Protein AF-0000000085743611 (afdb_homodimer)

InterPro domains:
  IPR013087 Zinc finger C2H2-type [PS00028] (324-346)
  IPR013087 Zinc finger C2H2-type [PS50157] (322-351)

Radius of gyration: 42.58 Å; Cα contacts (8 Å, |Δi|>4): 2122; chains: 2; bounding box: 128×150×98 Å

Foldseek 3Di:
DPPPPPPPPPPPDPPPPPPCVVVVVVVVCCVCCVVCVVVVPDDPVSVVVVLVVVCVVCLVVLVVVLVVQQVQQLDLVCLLPPDLVVVLVPHDCSLLVVLCVVLVVDPCCVDLQSSLVSSQSRQQVSCVSPVQGAGNLLQLVLLLVCLFPLDQVVSQVSVNNGNRDHSVVSVVSLLPFDLDFADDQPAAKAKEKDQPDQQADDPDDDDVPDRPRRRDMFMWIGHPDNPHCPQLDQCQQQLNQDDADDPVLLVCLLVVPPLPPVVLVVVVVVCVVCVPPVPFFWFAFDDTARGDPPPPVRGNAHEYEYALVVLVVVVQLQVFWWAFPVPRDIDGHPVRVVVCCVVVVVDPDPPRPGDGPRSRYRYAYFLVNVLLVLLLLLLLQCVQFELVVLQVLVPQPDPVSSVCQNRCVDVVVSVLSLLLLQLLLVVLLCVVVVVVCVVVVHDDDPVSSVVVLVLFQALLSLLSCCSRSQSSSLSVQLVLCQLALQLSSVSRSLSSNLLSCLLDPNPSVLVNSLVVSVCQSRRDPVVNVVCSNQQFTTGRRHTGGVHVVSVVLVVSLVSSARPGRHHSSSSSSSSSCVVSSVSSSCSSCVSVPHHDPVPPPPVPPCVVPVVVSSVSSNVLQVVLCSNVRRRDYDFRAGSVGHGWDRCSSVSSVLSSQLSSLVSCVPSVVVPPGDRDDRNGTHPVVVVQDPPLLNDDLVVLLVVLVVLLVLQPPPVVSVVLVCCCVPPQVPDDSVSSVVSSVVSVVNSVVVVVVVVVVVVVPPDPDPPPPVPPPDD/DCPPPPPPPPPPDPPPPPPCVVVVVVVVCVVCCVVCVVVVVDDPVSVVVVVVVVCVVCLVVLVVVLVVQQVQQLDLVCLLPPDLVVVLVPHDCSLLVVLCVVLPVPPCCVPLQSSLVSSQSRQQVSCVSPVQGAGNLLQLVLLLVCLFPLDQVVSQVSVNNGNRDHSVVSVVSLLPFDLDFFDDQPAAKAKEKDQPDQQADDPDDDDVPDRPRSRDMFMFIGHPDSPHCPQLDQCQQQLNQDDADDPVLLVCLLVVPPLPPVVLVVVVVVCVVCVPVVPFFWAFFDDTQRGRDDPPVRGNAHEYEYALVVLVVVVQLQVFWWAFPVPRDIDGHPVRVVVCCVVPVVDPDPPRPGDGPRSRYRYAYFLVNVLLVLLLLLLLQCVQFELVVLQVLVPQPDPVSSVCQNRCVDVVVSVLSLLLLQLLLVVLLCVVVVVVCVVVVHDDDPVSSVVVLVLFQALLSLLSCCSRSQSSSLSVLLVLCQLALQLSSVSSSLSSNLLSCLLDVNPSVLVNSLVVSSCCSRRDPVVNVVCSNQQFTGIRRHTGGVHVVSVVLVVSLVSSARPGRHHSSSSSSSSSCVVSSVSSSCSSCVSVPHHDPVPPDVVCPVVVVVVVSSVSSNVLQVVLCSNVRRNDYDFRAHSVGAGWDRCSSVSSVLSSQQSSLVSCVPSVVVPPGDRDDRNGTHPVVVVQDPPLLNDDLVVLVVVLVVLLVLQPPPVVSVVLVCCCVPPQVPDDSVSSVVSSVVSVVNNVVVVVVVVVVVVVPDDDDPPCPDDVDDD

Organism: Holothuria leucospilota (NCBI:txid206669)

Sequence (1550 aa):
MKGSITMSATTWTSYTRPDTFGGLCRNKRTYIAGKTIGIFDRCEHELGLVAQFLGERECENVNKDISDLKSAAYDLNYTANLDLESWVNDRNKVVVGLLKGLAHTRSNCNAPTDLYRVAKNVGQIYSLTNPYVVLPLFFSENVLIYSIVQSKLTANVYGLTSPGGSYWTVRNWLKGLSMDPLPTPTGDCLVAFDNDQVIGKSYNVRENNKVKTSIVTSVCVAEVDPDGKLQNESSLRPSCWERSLTSSEALCILDQKHVCNEHFCSVADLKLKNALQEKIELIKGKDFCIRGYTENPTREWLSVICDGLPYTLALKVIAKTFHCNSCNTAVFGEDEFKQHCKNNHHTAEKDVVYQKEFGWVHLRIGYGHMEMNMVRSFFSLNWEIVLKDLALSMGFRSEIAQKYALKGSDHHKSWELLNIFYHGTMSELLLPYIRRCMKSATEPTSQGYLNWSKSVTDPNYQYMQEQVLRYAQAIINFREGIRNNNWSLIKTGLFKFAPLFHARNHPKYQQIELREAINEMILPEPLHKFVRENQSLGKKGKMEDMDFQLENVNKRSKSWNPVGVPTEEDWMRNFRNLKKLDQLRCEVLERIGCNDPRLLPNTESRHDVKQNEITAWRKRLRETGYLMNPMTERVMMSTMGDELDAQLPDFTSAALSRRKAHFKTTYQPNAASEIPEPVFVTPQERLDYHDIANQTKSVISNRIKELLEKIQHSDTRNALEDEWNSFVKQQKKADYLTFFAKVKDELDSEQFLAKTDSLSEQEYPTNLALEPLITMKGSITMSATTWTSYTRPDTFGGLCRNKRTYIAGKTIGIFDRCEHELGLVAQFLGERECENVNKDISDLKSAAYDLNYTANLDLESWVNDRNKVVVGLLKGLAHTRSNCNAPTDLYRVAKNVGQIYSLTNPYVVLPLFFSENVLIYSIVQSKLTANVYGLTSPGGSYWTVRNWLKGLSMDPLPTPTGDCLVAFDNDQVIGKSYNVRENNKVKTSIVTSVCVAEVDPDGKLQNESSLRPSCWERSLTSSEALCILDQKHVCNEHFCSVADLKLKNALQEKIELIKGKDFCIRGYTENPTREWLSVICDGLPYTLALKVIAKTFHCNSCNTAVFGEDEFKQHCKNNHHTAEKDVVYQKEFGWVHLRIGYGHMEMNMVRSFFSLNWEIVLKDLALSMGFRSEIAQKYALKGSDHHKSWELLNIFYHGTMSELLLPYIRRCMKSATEPTSQGYLNWSKSVTDPNYQYMQEQVLRYAQAIINFREGIRNNNWSLIKTGLFKFAPLFHARNHPKYQQIELREAINEMILPEPLHKFVRENQSLGKKGKMEDMDFQLENVNKRSKSWNPVGVPTEEDWMRNFRNLKKLDQLRCEVLERIGCNDPRLLPNTESRHDVKQNEITAWRKRLRETGYLMNPMTERVMMSTMGDELDAQLPDFTSAALSRRKAHFKTTYQPNAASEIPEPVFVTPQERLDYHDIANQTKSVISNRIKELLEKIQHSDTRNALEDEWNSFVKQQKKADYLTFFAKVKDELDSEQFLAKTDSLSEQEYPTNLALEPLIT

Secondary structure (DSSP, 8-state):
-------------------THHHHHHHHHHHHHHHHHHHHTS-HHHHHHHHHHHHHHHHHHHHHHHHHHGGGGG-HHHHHT--HHHHHHTS-HHHHHHHHHHHTTSS-TTSHHHHHHHHHHHHHHHHHH-TT---HHHHHHHHHHHHHH--HHHHHHHHHHSTT--HHHHHHHHHHS--PPPPPPSSEEEEEEE---------S--TT---------EEEEEEEETT--GGG-GGGSHHHH--PPPHHHHHHHHHTTTS-HHHHHHHHHHHHHHTTS-----------B-------TT---EEEEE-HHHHHHHHHHHHHEEE-TTT--EEESHHHHHHHHHHHS-S--TT---EETTTTEEEEE-HHHHHHHHHHHHHHHHIIIIIHHHHHHTT--SHHHHHHHHHT-SHHHHHHHHHHHHHHHHHHHHHHHHHHHHHTT----HHHHHHHHTT---HHHHHHHHIIIIIIHHHHHHHHHHHTT-HHHHHHHHHHHHHHHHHTT-HHHHHHHHHHHHHHHH--HHHHHHHHHTS-BSSTTS-B-HHHHHHHHHHHHHTTSPSS---HHHHHHHHHTHHHHHHHHHHHHHHHT---TTTS--TT------HHHHHHHHHHHHHHTTTS-TTS----B-TTS-B--TTGGGHHHHHHHHHHHHHHHHH-TTS--PPPPPPPSSHHHHHHHS-GGGS-HHHHHHHHHHHHHH---HHHHHHHHHHHHHTGGGS-HHHHHHHHHHHHHHHHHHHHHHHHHHHHS----S---------/-------------------THHHHHHHHHHHHHHHHHHHHTS-HHHHHHHHHHHHHHHHHHHHHHHHHHGGGGG-HHHHHT--HHHHHHTS-HHHHHHHHHHHTTSS-TTSHHHHHHHHHHHHHHHHHH-TT---HHHHHHHHHHHHHH--HHHHHHHHHHSTT--HHHHHHHHHHS--PPPPPPSSEEEEEEE---------S--TT---------EEEEEEEETT--GGG-GGGSHHHH--PPPHHHHHHHHH-TTS-HHHHHHHHHHHHHHTT------------B-------TT---EEEEE-HHHHHHHHHHHHHEEE-TTT--EEESHHHHHHHHHHH--S--TT---EETTTTEEEEE-HHHHHHHHHHHHHHHHIIIIIHHHHHHTT--SHHHHHHHHHT-SHHHHHHHHHHHHHHHHHHHHHHHHHHHHHHT----HHHHHHHHTT---HHHHHHHHIIIIIIHHHHHHHHHHHTT-HHHHHHHHHHHHHHHHHTT-HHHHHHHHHHHHHHHH--HHHHHHHHHTS-BSSTTS-B-HHHHHHHHHHHHHTTSPSS---HHHHHHHHHTHHHHHHHHHHHHHHHT---TTTS--TT------HHHHHHHHHHHHHHTTTS-TTS----B-TTS-B--TTGGGHHHHHHHHHHHHHHHHH-TTS--PPPPPPPSSHHHHHHHS-GGGS-HHHHHHHHHHHHHH---HHHHHHHHHHHHHTGGGS-HHHHHHHHHHHHHHHHHHHHHHHHHHTTS----SS----S---

Solvent-accessible surface area (backbone atoms only — not comparable to full-atom values): 83638 Å² total; per-residue (Å²): 137,79,78,73,78,75,77,75,75,75,76,76,74,76,76,71,66,80,68,54,72,58,51,51,53,48,46,46,48,45,45,50,46,58,70,45,39,74,62,69,75,48,55,63,68,59,41,9,52,52,29,18,52,51,17,48,66,41,34,63,58,48,50,53,52,49,66,69,42,48,73,49,30,76,33,64,70,51,50,47,64,59,54,61,69,62,56,48,70,72,42,61,43,40,63,49,20,25,52,48,18,26,29,53,80,53,78,82,62,76,42,64,49,48,49,43,50,50,43,49,40,54,54,45,50,51,30,50,63,37,76,82,45,41,38,32,72,41,26,52,49,37,48,42,47,27,42,72,64,44,39,58,65,59,25,30,53,47,22,63,75,36,29,19,35,40,42,64,52,52,51,50,50,60,69,66,49,63,75,58,73,34,76,53,76,82,23,26,52,42,34,24,49,49,50,84,43,77,36,41,71,76,86,62,85,32,60,56,37,56,63,56,72,26,82,44,69,48,49,34,35,38,73,79,32,72,83,35,62,67,35,49,38,61,77,70,12,41,64,69,54,66,68,84,75,49,72,68,52,50,47,47,68,66,62,58,65,79,51,60,65,62,53,59,54,42,51,56,46,43,55,61,51,44,73,66,70,65,76,69,56,73,35,76,52,74,83,72,49,42,27,44,85,51,82,55,88,64,57,41,36,46,43,38,31,25,47,70,67,61,44,59,51,46,51,50,47,39,73,31,24,33,32,39,83,86,75,71,44,79,30,73,34,67,66,53,37,54,48,45,46,53,69,74,43,69,68,90,68,81,75,76,63,93,36,49,62,45,31,28,55,42,78,41,76,17,56,53,59,50,51,53,49,52,51,29,52,51,36,62,66,36,27,82,41,47,46,50,59,48,39,39,53,32,32,34,70,49,71,66,42,39,50,41,57,47,61,36,75,46,59,70,48,39,51,49,51,47,48,34,49,46,56,20,49,51,54,51,66,47,42,64,58,45,53,50,22,59,74,68,74,43,84,78,44,72,67,56,46,60,60,53,57,70,69,48,52,13,40,45,41,56,42,48,50,45,47,43,70,39,40,53,42,14,53,53,37,26,50,52,10,36,16,52,47,32,47,67,38,31,52,38,13,49,62,59,34,49,32,59,37,40,21,43,96,38,66,69,57,40,52,47,54,52,50,52,52,49,48,66,70,59,48,53,65,73,56,43,50,53,52,47,71,58,58,29,49,47,16,48,71,64,20,36,19,57,49,52,49,41,50,53,51,49,54,60,40,50,37,68,44,60,76,76,52,31,47,71,64,53,52,52,28,35,53,49,38,36,70,60,52,50,48,32,46,51,42,53,31,49,48,60,70,42,81,59,74,87,71,48,72,74,64,77,59,68,70,60,71,58,55,67,40,21,52,51,48,39,51,52,45,58,73,60,46,61,61,69,56,41,74,44,77,61,80,46,52,21,64,87,67,46,70,40,25,87,61,45,70,46,41,68,63,52,8,43,51,28,38,47,24,49,48,34,44,71,76,33,69,89,45,88,49,81,63,62,79,64,66,43,61,32,54,64,52,48,52,47,62,68,28,67,87,65,40,52,66,65,54,44,48,49,50,41,51,52,51,45,69,63,37,77,57,59,68,62,31,48,51,49,48,47,44,36,71,75,53,42,71,78,48,57,62,70,48,45,49,54,48,42,52,49,51,50,50,50,42,51,49,48,49,49,47,50,52,50,54,58,51,63,71,52,65,82,73,80,68,79,61,68,84,64,92,59,132,137,80,77,72,78,73,77,75,75,76,76,76,74,76,76,73,67,81,68,54,73,58,51,52,54,49,46,46,49,46,45,52,46,56,69,45,40,73,61,69,74,48,56,62,67,57,40,8,50,51,29,17,51,52,17,47,66,41,32,62,58,48,52,55,52,48,67,67,42,48,71,48,31,76,33,64,69,52,50,48,63,59,53,61,68,62,55,48,69,71,43,60,42,40,63,46,20,24,52,49,18,26,31,51,80,54,82,77,60,77,41,64,50,49,48,43,50,51,43,50,40,53,52,46,51,50,30,49,65,37,74,83,46,41,38,34,71,41,25,53,49,35,48,42,46,28,42,73,66,43,39,60,65,58,24,31,51,46,21,63,74,36,30,20,35,40,41,63,51,52,51,51,51,60,70,64,49,62,74,60,76,33,72,47,77,83,24,28,52,42,33,23,49,50,49,84,42,76,37,43,73,77,87,62,85,32,59,57,38,58,64,56,73,28,82,44,70,49,57,32,31,36,74,78,32,72,84,35,61,67,35,50,37,61,76,69,14,42,63,68,56,66,68,83,76,48,76,68,54,50,46,47,69,65,62,58,66,80,52,59,66,60,56,61,49,41,50,56,45,39,55,61,48,43,72,66,68,71,81,77,64,76,32,80,42,73,82,76,51,55,27,41,82,46,86,55,89,65,55,43,38,45,42,37,30,22,46,72,67,60,44,59,51,47,51,50,49,40,73,31,22,32,31,38,86,84,75,72,44,77,32,71,34,68,66,52,37,52,48,45,45,54,70,73,44,70,68,89,68,83,74,76,63,91,35,46,62,46,30,28,55,41,78,42,75,18,56,53,57,50,50,52,49,51,51,29,52,51,36,61,65,35,28,82,41,47,46,50,59,50,38,40,53,32,31,33,70,50,71,65,43,38,50,43,58,47,60,34,75,46,61,71,47,42,50,50,52,48,48,34,49,45,56,19,50,50,55,51,67,47,42,63,59,44,53,51,20,59,74,69,74,44,83,79,45,72,67,57,47,60,60,53,56,69,69,47,53,14,40,44,40,55,42,48,48,46,46,44,70,39,39,51,40,13,53,52,36,26,51,54,10,36,17,53,49,32,48,70,37,31,51,38,12,50,61,59,33,48,32,59,37,42,21,42,100,37,66,70,57,40,53,48,53,50,50,52,53,48,47,66,70,58,47,54,67,72,56,44,52,54,52,47,71,58,58,28,49,46,16,40,73,65,20,36,20,56,49,51,50,42,50,53,50,50,54,60,38,52,36,69,41,59,75,78,53,32,48,72,64,54,52,52,28,36,55,54,39,36,69,59,53,51,47,32,44,51,44,53,31,51,46,59,70,41,81,58,74,88,72,49,70,74,64,76,58,71,72,61,72,58,55,68,41,19,50,50,48,38,51,51,45,57,73,60,45,60,61,69,54,40,75,44,78,60,80,48,52,20,63,87,67,45,68,40,25,86,62,44,70,48,41,66,63,52,9,44,51,27,39,47,25,49,50,34,43,70,75,34,70,90,44,87,48,81,64,62,80,66,68,43,61,33,54,63,52,47,52,46,60,68,29,67,85,65,40,50,64,66,54,45,49,50,49,42,52,54,51,46,67,65,38,77,56,60,68,62,31,49,51,49,49,47,44,37,72,74,52,40,72,77,48,57,62,69,47,46,49,55,46,42,52,50,51,49,50,52,44,50,49,50,50,51,51,49,52,56,56,60,60,64,70,66,75,75,77,76,73,84,68,90,82,89,57,89,133

Structure (mmCIF, N/CA/C/O backbone):
data_AF-0000000085743611-model_v1
#
loop_
_entity.id
_entity.type
_entity.pdbx_description
1 polymer 'C2H2-type domain-containing protein'
#
loop_
_atom_site.group_PDB
_atom_site.id
_atom_site.type_symbol
_atom_site.label_atom_id
_atom_site.label_alt_id
_atom_site.label_comp_id
_atom_site.label_asym_id
_atom_site.label_entity_id
_atom_site.label_seq_id
_atom_site.pdbx_PDB_ins_code
_atom_site.Cartn_x
_atom_site.Cartn_y
_atom_site.Cartn_z
_atom_site.occupancy
_atom_site.B_iso_or_equiv
_atom_site.auth_seq_id
_atom_site.auth_comp_id
_atom_site.auth_asym_id
_atom_site.auth_atom_id
_atom_site.pdbx_PDB_model_num
ATOM 1 N N . MET A 1 1 ? 68.25 -21.281 -42.906 1 19.33 1 MET A N 1
ATOM 2 C CA . MET A 1 1 ? 67.625 -22.172 -43.875 1 19.33 1 MET A CA 1
ATOM 3 C C . MET A 1 1 ? 66.688 -23.141 -43.188 1 19.33 1 MET A C 1
ATOM 5 O O . MET A 1 1 ? 67.125 -24.062 -42.5 1 19.33 1 MET A O 1
ATOM 9 N N . LYS A 1 2 ? 65.625 -22.641 -42.719 1 20.44 2 LYS A N 1
ATOM 10 C CA . LYS A 1 2 ? 64.562 -22.688 -41.719 1 20.44 2 LYS A CA 1
ATOM 11 C C . LYS A 1 2 ? 63.5 -23.719 -42.094 1 20.44 2 LYS A C 1
ATOM 13 O O . LYS A 1 2 ? 62.719 -23.516 -43.031 1 20.44 2 LYS A O 1
ATOM 18 N N . GLY A 1 3 ? 64.062 -24.922 -42.344 1 19.31 3 GLY A N 1
ATOM 19 C CA . GLY A 1 3 ? 63.438 -26.047 -43 1 19.31 3 GLY A CA 1
ATOM 20 C C . GLY A 1 3 ? 62.156 -26.484 -42.344 1 19.31 3 GLY A C 1
ATOM 21 O O . GLY A 1 3 ? 62.156 -26.844 -41.156 1 19.31 3 GLY A O 1
ATOM 22 N N . SER A 1 4 ? 61.062 -25.953 -42.688 1 20.86 4 SER A N 1
ATOM 23 C CA . SER A 1 4 ? 59.719 -25.797 -42.125 1 20.86 4 SER A CA 1
ATOM 24 C C . SER A 1 4 ? 58.906 -27.062 -42.312 1 20.86 4 SER A C 1
ATOM 26 O O . SER A 1 4 ? 58.562 -27.453 -43.438 1 20.86 4 SER A O 1
ATOM 28 N N . ILE A 1 5 ? 59.375 -28.141 -41.844 1 22.44 5 ILE A N 1
ATOM 29 C CA . ILE A 1 5 ? 58.812 -29.438 -42.25 1 22.44 5 ILE A CA 1
ATOM 30 C C . ILE A 1 5 ? 57.344 -29.5 -41.844 1 22.44 5 ILE A C 1
ATOM 32 O O . ILE A 1 5 ? 57 -29.328 -40.656 1 22.44 5 ILE A O 1
ATOM 36 N N . THR A 1 6 ? 56.312 -29.25 -42.688 1 21.5 6 THR A N 1
ATOM 37 C CA . THR A 1 6 ? 54.875 -29.047 -42.656 1 21.5 6 THR A CA 1
ATOM 38 C C . THR A 1 6 ? 54.156 -30.375 -42.469 1 21.5 6 THR A C 1
ATOM 40 O O . THR A 1 6 ? 54.219 -31.266 -43.312 1 21.5 6 THR A O 1
ATOM 43 N N . MET A 1 7 ? 54.344 -31.047 -41.406 1 21.5 7 MET A N 1
ATOM 44 C CA . MET A 1 7 ? 53.938 -32.438 -41.281 1 21.5 7 MET A CA 1
ATOM 45 C C . MET A 1 7 ? 52.438 -32.594 -41.531 1 21.5 7 MET A C 1
ATOM 47 O O . MET A 1 7 ? 51.625 -31.859 -40.969 1 21.5 7 MET A O 1
ATOM 51 N N . SER A 1 8 ? 51.969 -32.969 -42.688 1 19.31 8 SER A N 1
ATOM 52 C CA . SER A 1 8 ? 50.656 -33.094 -43.312 1 19.31 8 SER A CA 1
ATOM 53 C C . SER A 1 8 ? 49.812 -34.156 -42.625 1 19.31 8 SER A C 1
ATOM 55 O O . SER A 1 8 ? 50.188 -35.344 -42.594 1 19.31 8 SER A O 1
ATOM 57 N N . ALA A 1 9 ? 49.531 -33.969 -41.438 1 21.94 9 ALA A N 1
ATOM 58 C CA . ALA A 1 9 ? 48.938 -35 -40.594 1 21.94 9 ALA A CA 1
ATOM 59 C C . ALA A 1 9 ? 47.719 -35.656 -41.281 1 21.94 9 ALA A C 1
ATOM 61 O O . ALA A 1 9 ? 46.875 -34.938 -41.812 1 21.94 9 ALA A O 1
ATOM 62 N N . THR A 1 10 ? 47.906 -36.719 -41.906 1 20.7 10 THR A N 1
ATOM 63 C CA . THR A 1 10 ? 47.062 -37.594 -42.719 1 20.7 10 THR A CA 1
ATOM 64 C C . THR A 1 10 ? 45.75 -37.906 -41.969 1 20.7 10 THR A C 1
ATOM 66 O O . THR A 1 10 ? 45.781 -38.281 -40.812 1 20.7 10 THR A O 1
ATOM 69 N N . THR A 1 11 ? 44.688 -37.312 -42.438 1 20.42 11 THR A N 1
ATOM 70 C CA . THR A 1 11 ? 43.281 -37.219 -42.062 1 20.42 11 THR A CA 1
ATOM 71 C C . THR A 1 11 ? 42.656 -38.594 -42 1 20.42 11 THR A C 1
ATOM 73 O O . THR A 1 11 ? 42.562 -39.312 -43 1 20.42 11 THR A O 1
ATOM 76 N N . TRP A 1 12 ? 43.188 -39.438 -41.125 1 19.89 12 TRP A N 1
ATOM 77 C CA . TRP A 1 12 ? 42.656 -40.812 -41.094 1 19.89 12 TRP A CA 1
ATOM 78 C C . TRP A 1 12 ? 41.125 -40.781 -41.188 1 19.89 12 TRP A C 1
ATOM 80 O O . TRP A 1 12 ? 40.469 -39.969 -40.531 1 19.89 12 TRP A O 1
ATOM 90 N N . THR A 1 13 ? 40.594 -41.188 -42.281 1 21.44 13 THR A N 1
ATOM 91 C CA . THR A 1 13 ? 39.25 -41.438 -42.812 1 21.44 13 THR A CA 1
ATOM 92 C C . THR A 1 13 ? 38.406 -42.25 -41.812 1 21.44 13 THR A C 1
ATOM 94 O O . THR A 1 13 ? 38.875 -43.25 -41.281 1 21.44 13 THR A O 1
ATOM 97 N N . SER A 1 14 ? 37.531 -41.594 -41.219 1 20.34 14 SER A N 1
ATOM 98 C CA . SER A 1 14 ? 36.656 -41.906 -40.094 1 20.34 14 SER A CA 1
ATOM 99 C C . SER A 1 14 ? 35.969 -43.281 -40.312 1 20.34 14 SER A C 1
ATOM 101 O O . SER A 1 14 ? 35.375 -43.5 -41.375 1 20.34 14 SER A O 1
ATOM 103 N N . TYR A 1 15 ? 36.656 -44.312 -40.031 1 22.95 15 TYR A N 1
ATOM 104 C CA . TYR A 1 15 ? 36.031 -45.656 -40.031 1 22.95 15 TYR A CA 1
ATOM 105 C C . TYR A 1 15 ? 34.594 -45.562 -39.5 1 22.95 15 TYR A C 1
ATOM 107 O O . TYR A 1 15 ? 34.375 -45.094 -38.375 1 22.95 15 TYR A O 1
ATOM 115 N N . THR A 1 16 ? 33.656 -45.438 -40.344 1 22.58 16 THR A N 1
ATOM 116 C CA . THR A 1 16 ? 32.219 -45.406 -40.188 1 22.58 16 THR A CA 1
ATOM 117 C C . THR A 1 16 ? 31.75 -46.625 -39.375 1 22.58 16 THR A C 1
ATOM 119 O O . THR A 1 16 ? 31.969 -47.75 -39.75 1 22.58 16 THR A O 1
ATOM 122 N N . ARG A 1 17 ? 31.969 -46.562 -38.156 1 24.69 17 ARG A N 1
ATOM 123 C CA . ARG A 1 17 ? 31.547 -47.688 -37.312 1 24.69 17 ARG A CA 1
ATOM 124 C C . ARG A 1 17 ? 30.203 -48.219 -37.75 1 24.69 17 ARG A C 1
ATOM 126 O O . ARG A 1 17 ? 29.297 -47.469 -38.125 1 24.69 17 ARG A O 1
ATOM 133 N N . PRO A 1 18 ? 30.188 -49.438 -38.281 1 26.33 18 PRO A N 1
ATOM 134 C CA . PRO A 1 18 ? 28.922 -50 -38.781 1 26.33 18 PRO A CA 1
ATOM 135 C C . PRO A 1 18 ? 27.75 -49.781 -37.844 1 26.33 18 PRO A C 1
ATOM 137 O O . PRO A 1 18 ? 27.828 -50.156 -36.656 1 26.33 18 PRO A O 1
ATOM 140 N N . ASP A 1 19 ? 27.172 -48.75 -37.844 1 24.41 19 ASP A N 1
ATOM 141 C CA . ASP A 1 19 ? 26.031 -48.156 -37.125 1 24.41 19 ASP A CA 1
ATOM 142 C C . ASP A 1 19 ? 24.859 -49.125 -37.125 1 24.41 19 ASP A C 1
ATOM 144 O O . ASP A 1 19 ? 23.703 -48.719 -37.031 1 24.41 19 ASP A O 1
ATOM 148 N N . THR A 1 20 ? 25.141 -50.438 -37.406 1 23.62 20 THR A N 1
ATOM 149 C CA . THR A 1 20 ? 24.203 -51.562 -37.594 1 23.62 20 THR A CA 1
ATOM 150 C C . THR A 1 20 ? 23.453 -51.844 -36.312 1 23.62 20 THR A C 1
ATOM 152 O O . THR A 1 20 ? 22.719 -52.812 -36.188 1 23.62 20 THR A O 1
ATOM 155 N N . PHE A 1 21 ? 23.938 -51.344 -35.25 1 24.64 21 PHE A N 1
ATOM 156 C CA . PHE A 1 21 ? 23.094 -51.594 -34.094 1 24.64 21 PHE A CA 1
ATOM 157 C C . PHE A 1 21 ? 21.734 -50.938 -34.281 1 24.64 21 PHE A C 1
ATOM 159 O O . PHE A 1 21 ? 20.859 -51.094 -33.406 1 24.64 21 PHE A O 1
ATOM 166 N N . GLY A 1 22 ? 21.562 -50.094 -35.188 1 27.48 22 GLY A N 1
ATOM 167 C CA . GLY A 1 22 ? 20.297 -49.562 -35.656 1 27.48 22 GLY A CA 1
ATOM 168 C C . GLY A 1 22 ? 19.438 -50.562 -36.406 1 27.48 22 GLY A C 1
ATOM 169 O O . GLY A 1 22 ? 18.297 -50.281 -36.75 1 27.48 22 GLY A O 1
ATOM 170 N N . GLY A 1 23 ? 20 -51.562 -37.031 1 28.14 23 GLY A N 1
ATOM 171 C CA . GLY A 1 23 ? 19.359 -52.656 -37.781 1 28.14 23 GLY A CA 1
ATOM 172 C C . GLY A 1 23 ? 18.672 -53.656 -36.906 1 28.14 23 GLY A C 1
ATOM 173 O O . GLY A 1 23 ? 17.672 -54.281 -37.344 1 28.14 23 GLY A O 1
ATOM 174 N N . LEU A 1 24 ? 19.359 -54 -35.844 1 29.31 24 LEU A N 1
ATOM 175 C CA . LEU A 1 24 ? 18.734 -54.906 -34.906 1 29.31 24 LEU A CA 1
ATOM 176 C C . LEU A 1 24 ? 17.578 -54.25 -34.188 1 29.31 24 LEU A C 1
ATOM 178 O O . LEU A 1 24 ? 16.609 -54.906 -33.781 1 29.31 24 LEU A O 1
ATOM 182 N N . CYS A 1 25 ? 17.734 -53 -33.875 1 31.33 25 CYS A N 1
ATOM 183 C CA . CYS A 1 25 ? 16.625 -52.281 -33.281 1 31.33 25 CYS A CA 1
ATOM 184 C C . CYS A 1 25 ? 15.469 -52.125 -34.25 1 31.33 25 CYS A C 1
ATOM 186 O O . CYS A 1 25 ? 14.305 -52.094 -33.844 1 31.33 25 CYS A O 1
ATOM 188 N N . ARG A 1 26 ? 15.719 -51.969 -35.562 1 38.28 26 ARG A N 1
ATOM 189 C CA . ARG A 1 26 ? 14.68 -52.062 -36.594 1 38.28 26 ARG A CA 1
ATOM 190 C C . ARG A 1 26 ? 14.133 -53.469 -36.719 1 38.28 26 ARG A C 1
ATOM 192 O O . ARG A 1 26 ? 12.93 -53.656 -36.875 1 38.28 26 ARG A O 1
ATOM 199 N N . ASN A 1 27 ? 15.031 -54.438 -36.688 1 37.62 27 ASN A N 1
ATOM 200 C CA . ASN A 1 27 ? 14.594 -55.844 -36.75 1 37.62 27 ASN A CA 1
ATOM 201 C C . ASN A 1 27 ? 13.797 -56.25 -35.531 1 37.62 27 ASN A C 1
ATOM 203 O O . ASN A 1 27 ? 12.82 -57 -35.625 1 37.62 27 ASN A O 1
ATOM 207 N N . LYS A 1 28 ? 14.328 -55.781 -34.375 1 39 28 LYS A N 1
ATOM 208 C CA . LYS A 1 28 ? 13.547 -56.094 -33.188 1 39 28 LYS A CA 1
ATOM 209 C C . LYS A 1 28 ? 12.234 -55.312 -33.156 1 39 28 LYS A C 1
ATOM 211 O O . LYS A 1 28 ? 11.195 -55.875 -32.75 1 39 28 LYS A O 1
ATOM 216 N N . ARG A 1 29 ? 12.32 -54.062 -33.562 1 45.53 29 ARG A N 1
ATOM 217 C CA . ARG A 1 29 ? 11.078 -53.312 -33.719 1 45.53 29 ARG A CA 1
ATOM 218 C C . ARG A 1 29 ? 10.141 -54 -34.688 1 45.53 29 ARG A C 1
ATOM 220 O O . ARG A 1 29 ? 8.938 -54.094 -34.438 1 45.53 29 ARG A O 1
ATOM 227 N N . THR A 1 30 ? 10.742 -54.406 -35.844 1 44.03 30 THR A N 1
ATOM 228 C CA . THR A 1 30 ? 9.945 -55.094 -36.844 1 44.03 30 THR A CA 1
ATOM 229 C C . THR A 1 30 ? 9.461 -56.438 -36.312 1 44.03 30 THR A C 1
ATOM 231 O O . THR A 1 30 ? 8.328 -56.844 -36.594 1 44.03 30 THR A O 1
ATOM 234 N N . TYR A 1 31 ? 10.344 -57.094 -35.688 1 42.78 31 TYR A N 1
ATOM 235 C CA . TYR A 1 31 ? 9.977 -58.406 -35.156 1 42.78 31 TYR A CA 1
ATOM 236 C C . TYR A 1 31 ? 8.914 -58.281 -34.062 1 42.78 31 TYR A C 1
ATOM 238 O O . TYR A 1 31 ? 7.918 -59 -34.094 1 42.78 31 TYR A O 1
ATOM 246 N N . ILE A 1 32 ? 9.156 -57.406 -33.062 1 48.06 32 ILE A N 1
ATOM 247 C CA . ILE A 1 32 ? 8.156 -57.25 -32.031 1 48.06 32 ILE A CA 1
ATOM 248 C C . ILE A 1 32 ? 6.887 -56.625 -32.625 1 48.06 32 ILE A C 1
ATOM 250 O O . ILE A 1 32 ? 5.777 -57.031 -32.281 1 48.06 32 ILE A O 1
ATOM 254 N N . ALA A 1 33 ? 7.156 -55.688 -33.594 1 47.72 33 ALA A N 1
ATOM 255 C CA . ALA A 1 33 ? 5.992 -55.156 -34.312 1 47.72 33 ALA A CA 1
ATOM 256 C C . ALA A 1 33 ? 5.266 -56.25 -35.062 1 47.72 33 ALA A C 1
ATOM 258 O O . ALA A 1 33 ? 4.031 -56.281 -35.125 1 47.72 33 ALA A O 1
ATOM 259 N N . GLY A 1 34 ? 6.02 -57.094 -35.75 1 44.09 34 GLY A N 1
ATOM 260 C CA . GLY A 1 34 ? 5.438 -58.188 -36.469 1 44.09 34 GLY A CA 1
ATOM 261 C C . GLY A 1 34 ? 4.699 -59.188 -35.562 1 44.09 34 GLY A C 1
ATOM 262 O O . GLY A 1 34 ? 3.609 -59.656 -35.938 1 44.09 34 GLY A O 1
ATOM 263 N N . LYS A 1 35 ? 5.32 -59.531 -34.562 1 44.34 35 LYS A N 1
ATOM 264 C CA . LYS A 1 35 ? 4.691 -60.531 -33.656 1 44.34 35 LYS A CA 1
ATOM 265 C C . LYS A 1 35 ? 3.529 -59.906 -32.906 1 44.34 35 LYS A C 1
ATOM 267 O O . LYS A 1 35 ? 2.664 -60.594 -32.375 1 44.34 35 LYS A O 1
ATOM 272 N N . THR A 1 36 ? 3.635 -58.625 -32.594 1 47.16 36 THR A N 1
ATOM 273 C CA . THR A 1 36 ? 2.578 -57.906 -31.875 1 47.16 36 THR A CA 1
ATOM 274 C C . THR A 1 36 ? 1.521 -57.375 -32.844 1 47.16 36 THR A C 1
ATOM 276 O O . THR A 1 36 ? 0.529 -56.781 -32.406 1 47.16 36 THR A O 1
ATOM 279 N N . ILE A 1 37 ? 1.697 -57.531 -34.094 1 44.69 37 ILE A N 1
ATOM 280 C CA . ILE A 1 37 ? 0.792 -57.062 -35.125 1 44.69 37 ILE A CA 1
ATOM 281 C C . ILE A 1 37 ? -0.611 -57.594 -34.875 1 44.69 37 ILE A C 1
ATOM 283 O O . ILE A 1 37 ? -1.601 -56.875 -35.031 1 44.69 37 ILE A O 1
ATOM 287 N N . GLY A 1 38 ? -0.625 -58.812 -34.562 1 52.62 38 GLY A N 1
ATOM 288 C CA . GLY A 1 38 ? -1.975 -59.312 -34.344 1 52.62 38 GLY A CA 1
ATOM 289 C C . GLY A 1 38 ? -2.727 -58.594 -33.25 1 52.62 38 GLY A C 1
ATOM 290 O O . GLY A 1 38 ? -3.959 -58.531 -33.25 1 52.62 38 GLY A O 1
ATOM 291 N N . ILE A 1 39 ? -2.066 -58.031 -32.344 1 57 39 ILE A N 1
ATOM 292 C CA . ILE A 1 39 ? -2.727 -57.375 -31.219 1 57 39 ILE A CA 1
ATOM 293 C C . ILE A 1 39 ? -3.195 -56 -31.656 1 57 39 ILE A C 1
ATOM 295 O O . ILE A 1 39 ? -4.234 -55.5 -31.203 1 57 39 ILE A O 1
ATOM 299 N N . PHE A 1 40 ? -2.512 -55.438 -32.656 1 60.09 40 PHE A N 1
ATOM 300 C CA . PHE A 1 40 ? -2.762 -54.062 -32.969 1 60.09 40 PHE A CA 1
ATOM 301 C C . PHE A 1 40 ? -3.885 -53.906 -34 1 60.09 40 PHE A C 1
ATOM 303 O O . PHE A 1 40 ? -4.305 -52.812 -34.312 1 60.09 40 PHE A O 1
ATOM 310 N N . ASP A 1 41 ? -4.363 -55.062 -34.5 1 61.38 41 ASP A N 1
ATOM 311 C CA . ASP A 1 41 ? -5.508 -55.062 -35.406 1 61.38 41 ASP A CA 1
ATOM 312 C C . ASP A 1 41 ? -6.824 -55.062 -34.625 1 61.38 41 ASP A C 1
ATOM 314 O O . ASP A 1 41 ? -7.902 -55.031 -35.25 1 61.38 41 ASP A O 1
ATOM 318 N N . ARG A 1 42 ? -6.703 -54.875 -33.406 1 67.06 42 ARG A N 1
ATOM 319 C CA . ARG A 1 42 ? -7.875 -54.938 -32.531 1 67.06 42 ARG A CA 1
ATOM 320 C C . ARG A 1 42 ? -8.539 -53.594 -32.406 1 67.06 42 ARG A C 1
ATOM 322 O O . ARG A 1 42 ? -7.98 -52.562 -32.812 1 67.06 42 ARG A O 1
ATOM 329 N N . CYS A 1 43 ? -9.797 -53.719 -31.922 1 77.25 43 CYS A N 1
ATOM 330 C CA . CYS A 1 43 ? -10.547 -52.469 -31.734 1 77.25 43 CYS A CA 1
ATOM 331 C C . CYS A 1 43 ? -10.008 -51.688 -30.547 1 77.25 43 CYS A C 1
ATOM 333 O O . CYS A 1 43 ? -9.242 -52.25 -29.75 1 77.25 43 CYS A O 1
ATOM 335 N N . GLU A 1 44 ? -10.297 -50.5 -30.453 1 80.88 44 GLU A N 1
ATOM 336 C CA . GLU A 1 44 ? -9.789 -49.594 -29.453 1 80.88 44 GLU A CA 1
ATOM 337 C C . GLU A 1 44 ? -10.047 -50.125 -28.031 1 80.88 44 GLU A C 1
ATOM 339 O O . GLU A 1 44 ? -9.18 -50 -27.172 1 80.88 44 GLU A O 1
ATOM 344 N N . HIS A 1 45 ? -11.164 -50.75 -27.844 1 81.38 45 HIS A N 1
ATOM 345 C CA . HIS A 1 45 ? -11.539 -51.25 -26.516 1 81.38 45 HIS A CA 1
ATOM 346 C C . HIS A 1 45 ? -10.625 -52.375 -26.078 1 81.38 45 HIS A C 1
ATOM 348 O O . HIS A 1 45 ? -10.195 -52.406 -24.922 1 81.38 45 HIS A O 1
ATOM 354 N N . GLU A 1 46 ? -10.289 -53.25 -26.953 1 81.62 46 GLU A N 1
ATOM 355 C CA . GLU A 1 46 ? -9.391 -54.344 -26.641 1 81.62 46 GLU A CA 1
ATOM 356 C C . GLU A 1 46 ? -7.969 -53.875 -26.375 1 81.62 46 GLU A C 1
ATOM 358 O O . GLU A 1 46 ? -7.297 -54.344 -25.469 1 81.62 46 GLU A O 1
ATOM 363 N N . LEU A 1 47 ? -7.656 -52.906 -27.172 1 86.31 47 LEU A N 1
ATOM 364 C CA . LEU A 1 47 ? -6.34 -52.312 -26.953 1 86.31 47 LEU A CA 1
ATOM 365 C C . LEU A 1 47 ? -6.27 -51.625 -25.609 1 86.31 47 LEU A C 1
ATOM 367 O O . LEU A 1 47 ? -5.223 -51.594 -24.953 1 86.31 47 LEU A O 1
ATOM 371 N N . GLY A 1 48 ? -7.406 -51.031 -25.25 1 88.12 48 GLY A N 1
ATOM 372 C CA . GLY A 1 48 ? -7.484 -50.406 -23.938 1 88.12 48 GLY A CA 1
ATOM 373 C C . GLY A 1 48 ? -7.254 -51.375 -22.797 1 88.12 48 GLY A C 1
ATOM 374 O O . GLY A 1 48 ? -6.586 -51.031 -21.812 1 88.12 48 GLY A O 1
ATOM 375 N N . LEU A 1 49 ? -7.723 -52.562 -22.984 1 85.19 49 LEU A N 1
ATOM 376 C CA . LEU A 1 49 ? -7.531 -53.594 -21.969 1 85.19 49 LEU A CA 1
ATOM 377 C C . LEU A 1 49 ? -6.074 -54.031 -21.906 1 85.19 49 LEU A C 1
ATOM 379 O O . LEU A 1 49 ? -5.539 -54.281 -20.828 1 85.19 49 LEU A O 1
ATOM 383 N N . VAL A 1 50 ? -5.477 -54.094 -23.047 1 83.88 50 VAL A N 1
ATOM 384 C CA . VAL A 1 50 ? -4.062 -54.469 -23.109 1 83.88 50 VAL A CA 1
ATOM 385 C C . VAL A 1 50 ? -3.236 -53.406 -22.375 1 83.88 50 VAL A C 1
ATOM 387 O O . VAL A 1 50 ? -2.357 -53.719 -21.578 1 83.88 50 VAL A O 1
ATOM 390 N N . ALA A 1 51 ? -3.555 -52.219 -22.688 1 89.81 51 ALA A N 1
ATOM 391 C CA . ALA A 1 51 ? -2.855 -51.094 -22.047 1 89.81 51 ALA A CA 1
ATOM 392 C C . ALA A 1 51 ? -3.059 -51.156 -20.531 1 89.81 51 ALA A C 1
ATOM 394 O O . ALA A 1 51 ? -2.129 -50.875 -19.766 1 89.81 51 ALA A O 1
ATOM 395 N N . GLN A 1 52 ? -4.246 -51.469 -20.062 1 88.5 52 GLN A N 1
ATOM 396 C CA . GLN A 1 52 ? -4.539 -51.531 -18.641 1 88.5 52 GLN A CA 1
ATOM 397 C C . GLN A 1 52 ? -3.695 -52.625 -17.969 1 88.5 52 GLN A C 1
ATOM 399 O O . GLN A 1 52 ? -3.168 -52.406 -16.875 1 88.5 52 GLN A O 1
ATOM 404 N N . PHE A 1 53 ? -3.566 -53.75 -18.656 1 85.25 53 PHE A N 1
ATOM 405 C CA . PHE A 1 53 ? -2.768 -54.844 -18.109 1 85.25 53 PHE A CA 1
ATOM 406 C C . PHE A 1 53 ? -1.297 -54.438 -18.031 1 85.25 53 PHE A C 1
ATOM 408 O O . PHE A 1 53 ? -0.604 -54.812 -17.078 1 85.25 53 PHE A O 1
ATOM 415 N N . LEU A 1 54 ? -0.869 -53.75 -19.047 1 87.38 54 LEU A N 1
ATOM 416 C CA . LEU A 1 54 ? 0.499 -53.219 -19.016 1 87.38 54 LEU A CA 1
ATOM 417 C C . LEU A 1 54 ? 0.705 -52.312 -17.812 1 87.38 54 LEU A C 1
ATOM 419 O O . LEU A 1 54 ? 1.724 -52.406 -17.125 1 87.38 54 LEU A O 1
ATOM 423 N N . GLY A 1 55 ? -0.268 -51.469 -17.594 1 89.38 55 GLY A N 1
ATOM 424 C CA . GLY A 1 55 ? -0.195 -50.562 -16.453 1 89.38 55 GLY A CA 1
ATOM 425 C C . GLY A 1 55 ? -0.161 -51.281 -15.117 1 89.38 55 GLY A C 1
ATOM 426 O O . GLY A 1 55 ? 0.641 -50.969 -14.242 1 89.38 55 GLY A O 1
ATOM 427 N N . GLU A 1 56 ? -0.973 -52.281 -14.961 1 87.94 56 GLU A N 1
ATOM 428 C CA . GLU A 1 56 ? -1.036 -53.062 -13.727 1 87.94 56 GLU A CA 1
ATOM 429 C C . GLU A 1 56 ? 0.279 -53.812 -13.469 1 87.94 56 GLU A C 1
ATOM 431 O O . GLU A 1 56 ? 0.739 -53.875 -12.328 1 87.94 56 GLU A O 1
ATOM 436 N N . ARG A 1 57 ? 0.812 -54.25 -14.484 1 86.25 57 ARG A N 1
ATOM 437 C CA . ARG A 1 57 ? 2.078 -54.969 -14.367 1 86.25 57 ARG A CA 1
ATOM 438 C C . ARG A 1 57 ? 3.197 -54.031 -13.914 1 86.25 57 ARG A C 1
ATOM 440 O O . ARG A 1 57 ? 4.055 -54.406 -13.125 1 86.25 57 ARG A O 1
ATOM 447 N N . GLU A 1 58 ? 3.193 -52.875 -14.477 1 90.25 58 GLU A N 1
ATOM 448 C CA . GLU A 1 58 ? 4.301 -51.969 -14.25 1 90.25 58 GLU A CA 1
ATOM 449 C C . GLU A 1 58 ? 4.09 -51.156 -12.984 1 90.25 58 GLU A C 1
ATOM 451 O O . GLU A 1 58 ? 4.977 -50.406 -12.562 1 90.25 58 GLU A O 1
ATOM 456 N N . CYS A 1 59 ? 3.002 -51.188 -12.352 1 90.38 59 CYS A N 1
ATOM 457 C CA . CYS A 1 59 ? 2.662 -50.375 -11.188 1 90.38 59 CYS A CA 1
ATOM 458 C C . CYS A 1 59 ? 3.734 -50.5 -10.109 1 90.38 59 CYS A C 1
ATOM 460 O O . CYS A 1 59 ? 4.195 -49.5 -9.578 1 90.38 59 CYS A O 1
ATOM 462 N N . GLU A 1 60 ? 4.195 -51.719 -9.82 1 88.69 60 GLU A N 1
ATOM 463 C CA . GLU A 1 60 ? 5.207 -51.938 -8.797 1 88.69 60 GLU A CA 1
ATOM 464 C C . GLU A 1 60 ? 6.562 -51.375 -9.227 1 88.69 60 GLU A C 1
ATOM 466 O O . GLU A 1 60 ? 7.301 -50.812 -8.406 1 88.69 60 GLU A O 1
ATOM 471 N N . ASN A 1 61 ? 6.891 -51.562 -10.477 1 90.5 61 ASN A N 1
ATOM 472 C CA . ASN A 1 61 ? 8.148 -51.031 -10.984 1 90.5 61 ASN A CA 1
ATOM 473 C C . ASN A 1 61 ? 8.172 -49.5 -10.898 1 90.5 61 ASN A C 1
ATOM 475 O O . ASN A 1 61 ? 9.211 -48.906 -10.578 1 90.5 61 ASN A O 1
ATOM 479 N N . VAL A 1 62 ? 7.059 -48.938 -11.25 1 93.44 62 VAL A N 1
ATOM 480 C CA . VAL A 1 62 ? 6.949 -47.469 -11.164 1 93.44 62 VAL A CA 1
ATOM 481 C C . VAL A 1 62 ? 7.09 -47.031 -9.711 1 93.44 62 VAL A C 1
ATOM 483 O O . VAL A 1 62 ? 7.77 -46.031 -9.422 1 93.44 62 VAL A O 1
ATOM 486 N N . ASN A 1 63 ? 6.496 -47.719 -8.812 1 91.81 63 ASN A N 1
ATOM 487 C CA . ASN A 1 63 ? 6.602 -47.375 -7.395 1 91.81 63 ASN A CA 1
ATOM 488 C C . ASN A 1 63 ? 8.047 -47.469 -6.906 1 91.81 63 ASN A C 1
ATOM 490 O O . ASN A 1 63 ? 8.477 -46.656 -6.082 1 91.81 63 ASN A O 1
ATOM 494 N N . LYS A 1 64 ? 8.734 -48.438 -7.371 1 90.75 64 LYS A N 1
ATOM 495 C CA . LYS A 1 64 ? 10.141 -48.594 -7.023 1 90.75 64 LYS A CA 1
ATOM 496 C C . LYS A 1 64 ? 10.953 -47.406 -7.578 1 90.75 64 LYS A C 1
ATOM 498 O O . LYS A 1 64 ? 11.828 -46.875 -6.891 1 90.75 64 LYS A O 1
ATOM 503 N N . ASP A 1 65 ? 10.68 -47.094 -8.734 1 92.38 65 ASP A N 1
ATOM 504 C CA . ASP A 1 65 ? 11.352 -45.969 -9.359 1 92.38 65 ASP A CA 1
ATOM 505 C C . ASP A 1 65 ? 11.109 -44.688 -8.562 1 92.38 65 ASP A C 1
ATOM 507 O O . ASP A 1 65 ? 12.023 -43.875 -8.375 1 92.38 65 ASP A O 1
ATOM 511 N N . ILE A 1 66 ? 9.914 -44.469 -8.094 1 92.19 66 ILE A N 1
ATOM 512 C CA . ILE A 1 66 ? 9.523 -43.281 -7.312 1 92.19 66 ILE A CA 1
ATOM 513 C C . ILE A 1 66 ? 10.352 -43.219 -6.027 1 92.19 66 ILE A C 1
ATOM 515 O O . ILE A 1 66 ? 10.789 -42.156 -5.613 1 92.19 66 ILE A O 1
ATOM 519 N N . SER A 1 67 ? 10.516 -44.312 -5.383 1 88.25 67 SER A N 1
ATOM 520 C CA . SER A 1 67 ? 11.258 -44.375 -4.129 1 88.25 67 SER A CA 1
ATOM 521 C C . SER A 1 67 ? 12.695 -43.906 -4.312 1 88.25 67 SER A C 1
ATOM 523 O O . SER A 1 67 ? 13.273 -43.281 -3.416 1 88.25 67 SER A O 1
ATOM 525 N N . ASP A 1 68 ? 13.25 -44.031 -5.469 1 83.5 68 ASP A N 1
ATOM 526 C CA . ASP A 1 68 ? 14.617 -43.625 -5.77 1 83.5 68 ASP A CA 1
ATOM 527 C C . ASP A 1 68 ? 14.688 -42.125 -6.027 1 83.5 68 ASP A C 1
ATOM 529 O O . ASP A 1 68 ? 15.727 -41.5 -5.809 1 83.5 68 ASP A O 1
ATOM 533 N N . LEU A 1 69 ? 13.586 -41.594 -6.488 1 86.94 69 LEU A N 1
ATOM 534 C CA . LEU A 1 69 ? 13.555 -40.188 -6.891 1 86.94 69 LEU A CA 1
ATOM 535 C C . LEU A 1 69 ? 13.234 -39.281 -5.703 1 86.94 69 LEU A C 1
ATOM 537 O O . LEU A 1 69 ? 13.516 -38.094 -5.738 1 86.94 69 LEU A O 1
ATOM 541 N N . LYS A 1 70 ? 12.656 -39.719 -4.656 1 78.38 70 LYS A N 1
ATOM 542 C CA . LYS A 1 70 ? 12.133 -38.938 -3.533 1 78.38 70 LYS A CA 1
ATOM 543 C C . LYS A 1 70 ? 13.234 -38.094 -2.887 1 78.38 70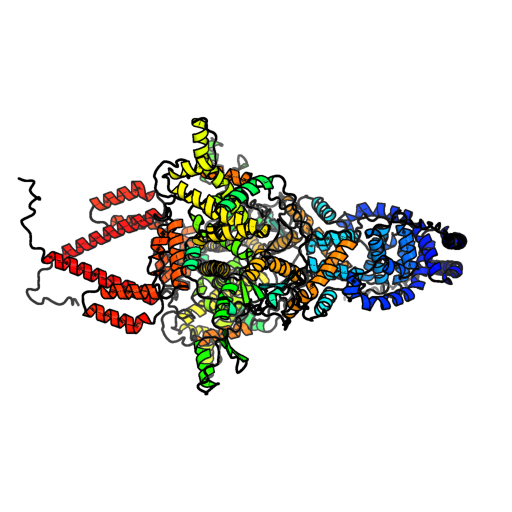 LYS A C 1
ATOM 545 O O . LYS A 1 70 ? 13.031 -36.906 -2.611 1 78.38 70 LYS A O 1
ATOM 550 N N . SER A 1 71 ? 14.375 -38.625 -2.729 1 78.62 71 SER A N 1
ATOM 551 C CA . SER A 1 71 ? 15.445 -37.906 -2.027 1 78.62 71 SER A CA 1
ATOM 552 C C . SER A 1 71 ? 16.047 -36.812 -2.904 1 78.62 71 SER A C 1
ATOM 554 O O . SER A 1 71 ? 16.5 -35.781 -2.398 1 78.62 71 SER A O 1
ATOM 556 N N . ALA A 1 72 ? 15.883 -36.906 -4.152 1 84.31 72 ALA A N 1
ATOM 557 C CA . ALA A 1 72 ? 16.547 -36 -5.09 1 84.31 72 ALA A CA 1
ATOM 558 C C . ALA A 1 72 ? 15.742 -34.719 -5.281 1 84.31 72 ALA A C 1
ATOM 560 O O . ALA A 1 72 ? 16.297 -33.688 -5.656 1 84.31 72 ALA A O 1
ATOM 561 N N . ALA A 1 73 ? 14.539 -34.75 -4.969 1 86.38 73 ALA A N 1
ATOM 562 C CA . ALA A 1 73 ? 13.641 -33.656 -5.262 1 86.38 73 ALA A CA 1
ATOM 563 C C . ALA A 1 73 ? 13.992 -32.438 -4.418 1 86.38 73 ALA A C 1
ATOM 565 O O . ALA A 1 73 ? 13.773 -31.297 -4.84 1 86.38 73 ALA A O 1
ATOM 566 N N . TYR A 1 74 ? 14.586 -32.625 -3.27 1 89.25 74 TYR A N 1
ATOM 567 C CA . TYR A 1 74 ? 14.797 -31.516 -2.338 1 89.25 74 TYR A CA 1
ATOM 568 C C . TYR A 1 74 ? 16.234 -31 -2.416 1 89.25 74 TYR A C 1
ATOM 570 O O . TYR A 1 74 ? 16.594 -30.062 -1.711 1 89.25 74 TYR A O 1
ATOM 578 N N . ASP A 1 75 ? 16.938 -31.609 -3.264 1 90.12 75 ASP A N 1
ATOM 579 C CA . ASP A 1 75 ? 18.312 -31.141 -3.453 1 90.12 75 ASP A CA 1
ATOM 580 C C . ASP A 1 75 ? 18.375 -30 -4.453 1 90.12 75 ASP A C 1
ATOM 582 O O . ASP A 1 75 ? 18.109 -30.188 -5.641 1 90.12 75 ASP A O 1
ATOM 586 N N . LEU A 1 76 ? 18.797 -28.938 -4 1 89.81 76 LEU A N 1
ATOM 587 C CA . LEU A 1 76 ? 18.797 -27.703 -4.777 1 89.81 76 LEU A CA 1
ATOM 588 C C . LEU A 1 76 ? 19.719 -27.812 -5.977 1 89.81 76 LEU A C 1
ATOM 590 O O . LEU A 1 76 ? 19.375 -27.391 -7.082 1 89.81 76 LEU A O 1
ATOM 594 N N . ASN A 1 77 ? 20.891 -28.344 -5.793 1 88.38 77 ASN A N 1
ATOM 595 C CA . ASN A 1 77 ? 21.859 -28.484 -6.883 1 88.38 77 ASN A CA 1
ATOM 596 C C . ASN A 1 77 ? 21.375 -29.469 -7.945 1 88.38 77 ASN A C 1
ATOM 598 O O . ASN A 1 77 ? 21.547 -29.234 -9.141 1 88.38 77 ASN A O 1
ATOM 602 N N . TYR A 1 78 ? 20.75 -30.453 -7.477 1 90.12 78 TYR A N 1
ATOM 603 C CA . TYR A 1 78 ? 20.203 -31.438 -8.406 1 90.12 78 TYR A CA 1
ATOM 604 C C . TYR A 1 78 ? 19.094 -30.844 -9.258 1 90.12 78 TYR A C 1
ATOM 606 O O . TYR A 1 78 ? 19.109 -30.953 -10.484 1 90.12 78 TYR A O 1
ATOM 614 N N . THR A 1 79 ? 18.203 -30.234 -8.617 1 88.75 79 THR A N 1
ATOM 615 C CA . THR A 1 79 ? 17.047 -29.672 -9.312 1 88.75 79 THR A CA 1
ATOM 616 C C . THR A 1 79 ? 17.469 -28.562 -10.266 1 88.75 79 THR A C 1
ATOM 618 O O . THR A 1 79 ? 16.891 -28.406 -11.336 1 88.75 79 THR A O 1
ATOM 621 N N . ALA A 1 80 ? 18.438 -27.812 -9.93 1 88.5 80 ALA A N 1
ATOM 622 C CA . ALA A 1 80 ? 18.891 -26.703 -10.758 1 88.5 80 ALA A CA 1
ATOM 623 C C . ALA A 1 80 ? 19.625 -27.219 -12 1 88.5 80 ALA A C 1
ATOM 625 O O . ALA A 1 80 ? 19.594 -26.578 -13.047 1 88.5 80 ALA A O 1
ATOM 626 N N . ASN A 1 81 ? 20.234 -28.375 -11.898 1 88.19 81 ASN A N 1
ATOM 627 C CA . ASN A 1 81 ? 21.031 -28.906 -13 1 88.19 81 ASN A CA 1
ATOM 628 C C . ASN A 1 81 ? 20.438 -30.188 -13.57 1 88.19 81 ASN A C 1
ATOM 630 O O . ASN A 1 81 ? 21.172 -31.047 -14.07 1 88.19 81 ASN A O 1
ATOM 634 N N . LEU A 1 82 ? 19.234 -30.281 -13.453 1 89.62 82 LEU A N 1
ATOM 635 C CA . LEU A 1 82 ? 18.547 -31.484 -13.891 1 89.62 82 LEU A CA 1
ATOM 636 C C . LEU A 1 82 ? 18.656 -31.656 -15.406 1 89.62 82 LEU A C 1
ATOM 638 O O . LEU A 1 82 ? 18.25 -30.781 -16.156 1 89.62 82 LEU A O 1
ATOM 642 N N . ASP A 1 83 ? 19.25 -32.719 -15.789 1 89.75 83 ASP A N 1
ATOM 643 C CA . ASP A 1 83 ? 19.297 -33.062 -17.203 1 89.75 83 ASP A CA 1
ATOM 644 C C . ASP A 1 83 ? 18.047 -33.812 -17.625 1 89.75 83 ASP A C 1
ATOM 646 O O . ASP A 1 83 ? 17.891 -35 -17.312 1 89.75 83 ASP A O 1
ATOM 650 N N . LEU A 1 84 ? 17.266 -33.281 -18.438 1 91.5 84 LEU A N 1
ATOM 651 C CA . LEU A 1 84 ? 15.93 -33.812 -18.75 1 91.5 84 LEU A CA 1
ATOM 652 C C . LEU A 1 84 ? 16.031 -35.062 -19.594 1 91.5 84 LEU A C 1
ATOM 654 O O . LEU A 1 84 ? 15.234 -36 -19.422 1 91.5 84 LEU A O 1
ATOM 658 N N . GLU A 1 85 ? 16.953 -35.094 -20.469 1 90 85 GLU A N 1
ATOM 659 C CA . GLU A 1 85 ? 17.094 -36.25 -21.344 1 90 85 GLU A CA 1
ATOM 660 C C . GLU A 1 85 ? 17.469 -37.5 -20.562 1 90 85 GLU A C 1
ATOM 662 O O . GLU A 1 85 ? 16.828 -38.562 -20.688 1 90 85 GLU A O 1
ATOM 667 N N . SER A 1 86 ? 18.438 -37.281 -19.719 1 91.31 86 SER A N 1
ATOM 668 C CA . SER A 1 86 ? 18.859 -38.406 -18.875 1 91.31 86 SER A CA 1
ATOM 669 C C . SER A 1 86 ? 17.75 -38.812 -17.906 1 91.31 86 SER A C 1
ATOM 671 O O . SER A 1 86 ? 17.562 -40 -17.656 1 91.31 86 SER A O 1
ATOM 673 N N . TRP A 1 87 ? 17.094 -37.875 -17.422 1 93 87 TRP A N 1
ATOM 674 C CA . TRP A 1 87 ? 16.031 -38.125 -16.453 1 93 87 TRP A CA 1
ATOM 675 C C . TRP A 1 87 ? 14.914 -38.938 -17.094 1 93 87 TRP A C 1
ATOM 677 O O . TRP A 1 87 ? 14.43 -39.906 -16.5 1 93 87 TRP A O 1
ATOM 687 N N . VAL A 1 88 ? 14.477 -38.688 -18.297 1 93.25 88 VAL A N 1
ATOM 688 C CA . VAL A 1 88 ? 13.391 -39.375 -18.984 1 93.25 88 VAL A CA 1
ATOM 689 C C . VAL A 1 88 ? 13.812 -40.781 -19.344 1 93.25 88 VAL A C 1
ATOM 691 O O . VAL A 1 88 ? 13.047 -41.75 -19.172 1 93.25 88 VAL A O 1
ATOM 694 N N . ASN A 1 89 ? 15.055 -40.906 -19.734 1 90.5 89 ASN A N 1
ATOM 695 C CA . ASN A 1 89 ? 15.547 -42.188 -20.203 1 90.5 89 ASN A CA 1
ATOM 696 C C . ASN A 1 89 ? 15.688 -43.188 -19.062 1 90.5 89 ASN A C 1
ATOM 698 O O . ASN A 1 89 ? 15.641 -44.406 -19.281 1 90.5 89 ASN A O 1
ATOM 702 N N . ASP A 1 90 ? 15.82 -42.656 -17.859 1 92.06 90 ASP A N 1
ATOM 703 C CA . ASP A 1 90 ? 16.031 -43.531 -16.703 1 92.06 90 ASP A CA 1
ATOM 704 C C . ASP A 1 90 ? 14.688 -43.938 -16.094 1 92.06 90 ASP A C 1
ATOM 706 O O . ASP A 1 90 ? 14.656 -44.75 -15.156 1 92.06 90 ASP A O 1
ATOM 710 N N . ARG A 1 91 ? 13.594 -43.5 -16.688 1 94.38 91 ARG A N 1
ATOM 711 C CA . ARG A 1 91 ? 12.281 -43.812 -16.125 1 94.38 91 ARG A CA 1
ATOM 712 C C . ARG A 1 91 ? 11.711 -45.094 -16.703 1 94.38 91 ARG A C 1
ATOM 714 O O . ARG A 1 91 ? 12.359 -45.75 -17.516 1 94.38 91 ARG A O 1
ATOM 721 N N . ASN A 1 92 ? 10.531 -45.5 -16.156 1 94.56 92 ASN A N 1
ATOM 722 C CA . ASN A 1 92 ? 9.883 -46.719 -16.609 1 94.56 92 ASN A CA 1
ATOM 723 C C . ASN A 1 92 ? 9.711 -46.75 -18.125 1 94.56 92 ASN A C 1
ATOM 725 O O . ASN A 1 92 ? 9.102 -45.844 -18.688 1 94.56 92 ASN A O 1
ATOM 729 N N . LYS A 1 93 ? 10.125 -47.781 -18.75 1 92.69 93 LYS A N 1
ATOM 730 C CA . LYS A 1 93 ? 10.234 -47.812 -20.203 1 92.69 93 LYS A CA 1
ATOM 731 C C . LYS A 1 93 ? 8.852 -47.938 -20.859 1 92.69 93 LYS A C 1
ATOM 733 O O . LYS A 1 93 ? 8.648 -47.5 -21.984 1 92.69 93 LYS A O 1
ATOM 738 N N . VAL A 1 94 ? 7.926 -48.531 -20.188 1 93.06 94 VAL A N 1
ATOM 739 C CA . VAL A 1 94 ? 6.578 -48.688 -20.719 1 93.06 94 VAL A CA 1
ATOM 740 C C . VAL A 1 94 ? 5.887 -47.312 -20.766 1 93.06 94 VAL A C 1
ATOM 742 O O . VAL A 1 94 ? 5.312 -46.938 -21.797 1 93.06 94 VAL A O 1
ATOM 745 N N . VAL A 1 95 ? 6.039 -46.625 -19.656 1 94.94 95 VAL A N 1
ATOM 746 C CA . VAL A 1 95 ? 5.441 -45.281 -19.578 1 94.94 95 VAL A CA 1
ATOM 747 C C . VAL A 1 95 ? 6.078 -44.375 -20.625 1 94.94 95 VAL A C 1
ATOM 749 O O . VAL A 1 95 ? 5.375 -43.719 -21.406 1 94.94 95 VAL A O 1
ATOM 752 N N . VAL A 1 96 ? 7.367 -44.344 -20.688 1 94.12 96 VAL A N 1
ATOM 753 C CA . VAL A 1 96 ? 8.102 -43.5 -21.594 1 94.12 96 VAL A CA 1
ATOM 754 C C . VAL A 1 96 ? 7.809 -43.906 -23.047 1 94.12 96 VAL A C 1
ATOM 756 O O . VAL A 1 96 ? 7.648 -43.031 -23.922 1 94.12 96 VAL A O 1
ATOM 759 N N . GLY A 1 97 ? 7.75 -45.219 -23.25 1 90.75 97 GLY A N 1
ATOM 760 C CA . GLY A 1 97 ? 7.461 -45.719 -24.578 1 90.75 97 GLY A CA 1
ATOM 761 C C . GLY A 1 97 ? 6.125 -45.25 -25.125 1 90.75 97 GLY A C 1
ATOM 762 O O . GLY A 1 97 ? 6.047 -44.75 -26.25 1 90.75 97 GLY A O 1
ATOM 763 N N . LEU A 1 98 ? 5.113 -45.344 -24.297 1 92.19 98 LEU A N 1
ATOM 764 C CA . LEU A 1 98 ? 3.795 -44.906 -24.734 1 92.19 98 LEU A CA 1
ATOM 765 C C . LEU A 1 98 ? 3.811 -43.406 -25.031 1 92.19 98 LEU A C 1
ATOM 767 O O . LEU A 1 98 ? 3.262 -42.969 -26.047 1 92.19 98 LEU A O 1
ATOM 771 N N . LEU A 1 99 ? 4.402 -42.625 -24.172 1 94 99 LEU A N 1
ATOM 772 C CA . LEU A 1 99 ? 4.438 -41.156 -24.312 1 94 99 LEU A CA 1
ATOM 773 C C . LEU A 1 99 ? 5.215 -40.75 -25.562 1 94 99 LEU A C 1
ATOM 775 O O . LEU A 1 99 ? 4.801 -39.844 -26.281 1 94 99 LEU A O 1
ATOM 779 N N . LYS A 1 100 ? 6.297 -41.375 -25.797 1 88.81 100 LYS A N 1
ATOM 780 C CA . LYS A 1 100 ? 7.078 -41.094 -27 1 88.81 100 LYS A CA 1
ATOM 781 C C . LYS A 1 100 ? 6.285 -41.438 -28.266 1 88.81 100 LYS A C 1
ATOM 783 O O . LYS A 1 100 ? 6.363 -40.719 -29.266 1 88.81 100 LYS A O 1
ATOM 788 N N . GLY A 1 101 ? 5.574 -42.562 -28.188 1 88.5 101 GLY A N 1
ATOM 789 C CA . GLY A 1 101 ? 4.715 -42.906 -29.297 1 88.5 101 GLY A CA 1
ATOM 790 C C . GLY A 1 101 ? 3.648 -41.875 -29.594 1 88.5 101 GLY A C 1
ATOM 791 O O . GLY A 1 101 ? 3.412 -41.531 -30.75 1 88.5 101 GLY A O 1
ATOM 792 N N . LEU A 1 102 ? 3.076 -41.438 -28.562 1 91 102 LEU A N 1
ATOM 793 C CA . LEU A 1 102 ? 2.014 -40.438 -28.703 1 91 102 LEU A CA 1
ATOM 794 C C . LEU A 1 102 ? 2.576 -39.094 -29.156 1 91 102 LEU A C 1
ATOM 796 O O . LEU A 1 102 ? 1.892 -38.312 -29.828 1 91 102 LEU A O 1
ATOM 800 N N . ALA A 1 103 ? 3.811 -38.719 -28.703 1 86.69 103 ALA A N 1
ATOM 801 C CA . ALA A 1 103 ? 4.449 -37.469 -29.031 1 86.69 103 ALA A CA 1
ATOM 802 C C . ALA A 1 103 ? 4.91 -37.438 -30.484 1 86.69 103 ALA A C 1
ATOM 804 O O . ALA A 1 103 ? 5.121 -36.375 -31.062 1 86.69 103 ALA A O 1
ATOM 805 N N . HIS A 1 104 ? 5.566 -38.531 -31.109 1 68.69 104 HIS A N 1
ATOM 806 C CA . HIS A 1 104 ? 6.273 -38.719 -32.375 1 68.69 104 HIS A CA 1
ATOM 807 C C . HIS A 1 104 ? 5.488 -38.125 -33.531 1 68.69 104 HIS A C 1
ATOM 809 O O . HIS A 1 104 ? 6.023 -37.969 -34.625 1 68.69 104 HIS A O 1
ATOM 815 N N . THR A 1 105 ? 4.145 -38.094 -33.375 1 52.31 105 THR A N 1
ATOM 816 C CA . THR A 1 105 ? 3.65 -37.531 -34.594 1 52.31 105 THR A CA 1
ATOM 817 C C . THR A 1 105 ? 4.316 -36.156 -34.875 1 52.31 105 THR A C 1
ATOM 819 O O . THR A 1 105 ? 4.16 -35.594 -35.938 1 52.31 105 THR A O 1
ATOM 822 N N . ARG A 1 106 ? 4.848 -35.438 -33.875 1 49.72 106 ARG A N 1
ATOM 823 C CA . ARG A 1 106 ? 5.543 -34.188 -34.188 1 49.72 106 ARG A CA 1
ATOM 824 C C . ARG A 1 106 ? 7.016 -34.438 -34.5 1 49.72 106 ARG A C 1
ATOM 826 O O . ARG A 1 106 ? 7.652 -35.281 -33.844 1 49.72 106 ARG A O 1
ATOM 833 N N . SER A 1 107 ? 7.457 -34.406 -35.625 1 44 107 SER A N 1
ATOM 834 C CA . SER A 1 107 ? 8.82 -34.562 -36.125 1 44 107 SER A CA 1
ATOM 835 C C . SER A 1 107 ? 9.844 -34.281 -35.031 1 44 107 SER A C 1
ATOM 837 O O . SER A 1 107 ? 10.648 -35.156 -34.688 1 44 107 SER A O 1
ATOM 839 N N . ASN A 1 108 ? 10.602 -33.094 -35.062 1 41.84 108 ASN A N 1
ATOM 840 C CA . ASN A 1 108 ? 11.852 -32.562 -34.5 1 41.84 108 ASN A CA 1
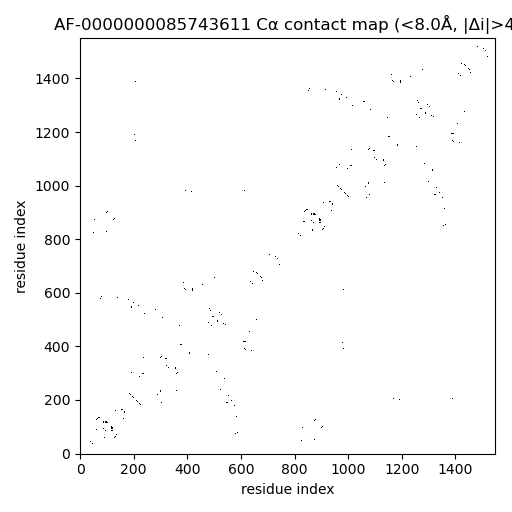ATOM 841 C C . ASN A 1 108 ? 11.703 -32.25 -33 1 41.84 108 ASN A C 1
ATOM 843 O O . ASN A 1 108 ? 11.477 -31.109 -32.625 1 41.84 108 ASN A O 1
ATOM 847 N N . CYS A 1 109 ? 11.273 -33.219 -32.156 1 51.88 109 CYS A N 1
ATOM 848 C CA . CYS A 1 109 ? 11.258 -33.125 -30.703 1 51.88 109 CYS A CA 1
ATOM 849 C C . CYS A 1 109 ? 12.578 -32.531 -30.188 1 51.88 109 CYS A C 1
ATOM 851 O O . CYS A 1 109 ? 13.055 -32.938 -29.125 1 51.88 109 CYS A O 1
ATOM 853 N N . ASN A 1 110 ? 13.352 -32.031 -30.875 1 56.97 110 ASN A N 1
ATOM 854 C CA . ASN A 1 110 ? 14.688 -31.609 -30.469 1 56.97 110 ASN A CA 1
ATOM 855 C C . ASN A 1 110 ? 14.633 -30.297 -29.672 1 56.97 110 ASN A C 1
ATOM 857 O O . ASN A 1 110 ? 15.648 -29.844 -29.141 1 56.97 110 ASN A O 1
ATOM 861 N N . ALA A 1 111 ? 13.344 -29.906 -29.547 1 70.56 111 ALA A N 1
ATOM 862 C CA . ALA A 1 111 ? 13.383 -28.641 -28.812 1 70.56 111 ALA A CA 1
ATOM 863 C C . ALA A 1 111 ? 13.305 -28.875 -27.312 1 70.56 111 ALA A C 1
ATOM 865 O O . ALA A 1 111 ? 12.625 -29.797 -26.859 1 70.56 111 ALA A O 1
ATOM 866 N N . PRO A 1 112 ? 14.141 -28.297 -26.609 1 77.06 112 PRO A N 1
ATOM 867 C CA . PRO A 1 112 ? 14.172 -28.422 -25.156 1 77.06 112 PRO A CA 1
ATOM 868 C C . PRO A 1 112 ? 12.781 -28.375 -24.531 1 77.06 112 PRO A C 1
ATOM 870 O O . PRO A 1 112 ? 12.508 -29.078 -23.562 1 77.06 112 PRO A O 1
ATOM 873 N N . THR A 1 113 ? 11.883 -27.766 -25.141 1 83.81 113 THR A N 1
ATOM 874 C CA . THR A 1 113 ? 10.531 -27.641 -24.594 1 83.81 113 THR A CA 1
ATOM 875 C C . THR A 1 113 ? 9.742 -28.938 -24.781 1 83.81 113 THR A C 1
ATOM 877 O O . THR A 1 113 ? 8.883 -29.266 -23.969 1 83.81 113 THR A O 1
ATOM 880 N N . ASP A 1 114 ? 10.062 -29.688 -25.797 1 84.19 114 ASP A N 1
ATOM 881 C CA . ASP A 1 114 ? 9.383 -30.969 -26.047 1 84.19 114 ASP A CA 1
ATOM 882 C C . ASP A 1 114 ? 9.836 -32.031 -25.047 1 84.19 114 ASP A C 1
ATOM 884 O O . ASP A 1 114 ? 9.023 -32.812 -24.562 1 84.19 114 ASP A O 1
ATOM 888 N N . LEU A 1 115 ? 11.117 -31.938 -24.859 1 87.44 115 LEU A N 1
ATOM 889 C CA . LEU A 1 115 ? 11.648 -32.875 -23.859 1 87.44 115 LEU A CA 1
ATOM 890 C C . LEU A 1 115 ? 11.039 -32.594 -22.484 1 87.44 115 LEU A C 1
ATOM 892 O O . LEU A 1 115 ? 10.758 -33.531 -21.734 1 87.44 115 LEU A O 1
ATOM 896 N N . TYR A 1 116 ? 10.906 -31.359 -22.188 1 92.25 116 TYR A N 1
ATOM 897 C CA . TYR A 1 116 ? 10.297 -30.969 -20.922 1 92.25 116 TYR A CA 1
ATOM 898 C C . TYR A 1 116 ? 8.867 -31.5 -20.812 1 92.25 116 TYR A C 1
ATOM 900 O O . TYR A 1 116 ? 8.461 -32 -19.766 1 92.25 116 TYR A O 1
ATOM 908 N N . ARG A 1 117 ? 8.156 -31.469 -21.844 1 90.69 117 ARG A N 1
ATOM 909 C CA . ARG A 1 117 ? 6.773 -31.938 -21.859 1 90.69 117 ARG A CA 1
ATOM 910 C C . ARG A 1 117 ? 6.699 -33.438 -21.609 1 90.69 117 ARG A C 1
ATOM 912 O O . ARG A 1 117 ? 5.82 -33.906 -20.875 1 90.69 117 ARG A O 1
ATOM 919 N N . VAL A 1 118 ? 7.574 -34.094 -22.219 1 92.06 118 VAL A N 1
ATOM 920 C CA . VAL A 1 118 ? 7.605 -35.531 -22 1 92.06 118 VAL A CA 1
ATOM 921 C C . VAL A 1 118 ? 7.926 -35.812 -20.531 1 92.06 118 VAL A C 1
ATOM 923 O O . VAL A 1 118 ? 7.25 -36.625 -19.891 1 92.06 118 VAL A O 1
ATOM 926 N N . ALA A 1 119 ? 8.922 -35.125 -20.078 1 93.44 119 ALA A N 1
ATOM 927 C CA . ALA A 1 119 ? 9.312 -35.312 -18.688 1 93.44 119 ALA A CA 1
ATOM 928 C C . ALA A 1 119 ? 8.156 -35 -17.75 1 93.44 119 ALA A C 1
ATOM 930 O O . ALA A 1 119 ? 7.918 -35.719 -16.781 1 93.44 119 ALA A O 1
ATOM 931 N N . LYS A 1 120 ? 7.461 -33.969 -18.047 1 94.06 120 LYS A N 1
ATOM 932 C CA . LYS A 1 120 ? 6.316 -33.562 -17.25 1 94.06 120 LYS A CA 1
ATOM 933 C C . LYS A 1 120 ? 5.234 -34.625 -17.219 1 94.06 120 LYS A C 1
ATOM 935 O O . LYS A 1 120 ? 4.652 -34.906 -16.172 1 94.06 120 LYS A O 1
ATOM 940 N N . ASN A 1 121 ? 4.996 -35.188 -18.328 1 95.69 121 ASN A N 1
ATOM 941 C CA . ASN A 1 121 ? 3.977 -36.25 -18.422 1 95.69 121 ASN A CA 1
ATOM 942 C C . ASN A 1 121 ? 4.383 -37.5 -17.641 1 95.69 121 ASN A C 1
ATOM 944 O O . ASN A 1 121 ? 3.555 -38.094 -16.969 1 95.69 121 ASN A O 1
ATOM 948 N N . VAL A 1 122 ? 5.621 -37.812 -17.766 1 95.12 122 VAL A N 1
ATOM 949 C CA . VAL A 1 122 ? 6.105 -38.969 -17.016 1 95.12 122 VAL A CA 1
ATOM 950 C C . VAL A 1 122 ? 5.863 -38.75 -15.516 1 95.12 122 VAL A C 1
ATOM 952 O O . VAL A 1 122 ? 5.266 -39.594 -14.844 1 95.12 122 VAL A O 1
ATOM 955 N N . GLY A 1 123 ? 6.328 -37.562 -15.094 1 94.12 123 GLY A N 1
ATOM 956 C CA . GLY A 1 123 ? 6.168 -37.25 -13.68 1 94.12 123 GLY A CA 1
ATOM 957 C C . GLY A 1 123 ? 4.719 -37.219 -13.234 1 94.12 123 GLY A C 1
ATOM 958 O O . GLY A 1 123 ? 4.383 -37.688 -12.148 1 94.12 123 GLY A O 1
ATOM 959 N N . GLN A 1 124 ? 3.9 -36.688 -14.062 1 95.25 124 GLN A N 1
ATOM 960 C CA . GLN A 1 124 ? 2.482 -36.625 -13.734 1 95.25 124 GLN A CA 1
ATOM 961 C C . GLN A 1 124 ? 1.871 -38 -13.594 1 95.25 124 GLN A C 1
ATOM 963 O O . GLN A 1 124 ? 1.066 -38.25 -12.695 1 95.25 124 GLN A O 1
ATOM 968 N N . ILE A 1 125 ? 2.232 -38.906 -14.453 1 95.56 125 ILE A N 1
ATOM 969 C CA . ILE A 1 125 ? 1.72 -40.25 -14.438 1 95.56 125 ILE A CA 1
ATOM 970 C C . ILE A 1 125 ? 2.15 -40.969 -13.156 1 95.56 125 ILE A C 1
ATOM 972 O O . ILE A 1 125 ? 1.379 -41.719 -12.562 1 95.56 125 ILE A O 1
ATOM 976 N N . TYR A 1 126 ? 3.355 -40.719 -12.766 1 94.19 126 TYR A N 1
ATOM 977 C CA . TYR A 1 126 ? 3.869 -41.312 -11.547 1 94.19 126 TYR A CA 1
ATOM 978 C C . TYR A 1 126 ? 3.006 -40.969 -10.344 1 94.19 126 TYR A C 1
ATOM 980 O O . TYR A 1 126 ? 2.898 -41.719 -9.391 1 94.19 126 TYR A O 1
ATOM 988 N N . SER A 1 127 ? 2.355 -39.812 -10.383 1 91.81 127 SER A N 1
ATOM 989 C CA . SER A 1 127 ? 1.515 -39.375 -9.273 1 91.81 127 SER A CA 1
ATOM 990 C C . SER A 1 127 ? 0.268 -40.219 -9.141 1 91.81 127 SER A C 1
ATOM 992 O O . SER A 1 127 ? -0.407 -40.188 -8.109 1 91.81 127 SER A O 1
ATOM 994 N N . LEU A 1 128 ? -0.046 -41 -10.141 1 91.69 128 LEU A N 1
ATOM 995 C CA . LEU A 1 128 ? -1.184 -41.906 -10.078 1 91.69 128 LEU A CA 1
ATOM 996 C C . LEU A 1 128 ? -0.879 -43.094 -9.172 1 91.69 128 LEU A C 1
ATOM 998 O O . LEU A 1 128 ? -1.768 -43.594 -8.484 1 91.69 128 LEU A O 1
ATOM 1002 N N . THR A 1 129 ? 0.358 -43.5 -9.273 1 89.44 129 THR A N 1
ATOM 1003 C CA . THR A 1 129 ? 0.794 -44.625 -8.477 1 89.44 129 THR A CA 1
ATOM 1004 C C . THR A 1 129 ? 1.001 -44.219 -7.016 1 89.44 129 THR A C 1
ATOM 1006 O O . THR A 1 129 ? 0.665 -45 -6.102 1 89.44 129 THR A O 1
ATOM 1009 N N . ASN A 1 130 ? 1.54 -43.031 -6.77 1 88.44 130 ASN A N 1
ATOM 1010 C CA . ASN A 1 130 ? 1.758 -42.438 -5.445 1 88.44 130 ASN A CA 1
ATOM 1011 C C . ASN A 1 130 ? 1.327 -41 -5.395 1 88.44 130 ASN A C 1
ATOM 1013 O O . ASN A 1 130 ? 2.102 -40.094 -5.746 1 88.44 130 ASN A O 1
ATOM 1017 N N . PRO A 1 131 ? 0.189 -40.781 -4.871 1 85.06 131 PRO A N 1
ATOM 1018 C CA . PRO A 1 131 ? -0.371 -39.406 -4.895 1 85.06 131 PRO A CA 1
ATOM 1019 C C . PRO A 1 131 ? 0.403 -38.438 -4.008 1 85.06 131 PRO A C 1
ATOM 1021 O O . PRO A 1 131 ? 0.235 -37.219 -4.125 1 85.06 131 PRO A O 1
ATOM 1024 N N . TYR A 1 132 ? 1.251 -38.875 -3.139 1 86.81 132 TYR A N 1
ATOM 1025 C CA . TYR A 1 132 ? 1.932 -38 -2.186 1 86.81 132 TYR A CA 1
ATOM 1026 C C . TYR A 1 132 ? 3.385 -37.781 -2.59 1 86.81 132 TYR A C 1
ATOM 1028 O O . TYR A 1 132 ? 4.148 -37.125 -1.863 1 86.81 132 TYR A O 1
ATOM 1036 N N . VAL A 1 133 ? 3.682 -38.281 -3.74 1 91.81 133 VAL A N 1
ATOM 1037 C CA . VAL A 1 133 ? 5.074 -38.188 -4.168 1 91.81 133 VAL A CA 1
ATOM 1038 C C . VAL A 1 133 ? 5.391 -36.75 -4.598 1 91.81 133 VAL A C 1
ATOM 1040 O O . VAL A 1 133 ? 4.523 -36.062 -5.125 1 91.81 133 VAL A O 1
ATOM 1043 N N . VAL A 1 134 ? 6.559 -36.281 -4.293 1 94.75 134 VAL A N 1
ATOM 1044 C CA . VAL A 1 134 ? 7.098 -35.031 -4.77 1 94.75 134 VAL A CA 1
ATOM 1045 C C . VAL A 1 134 ? 8.281 -35.281 -5.699 1 94.75 134 VAL A C 1
ATOM 1047 O O . VAL A 1 134 ? 9.258 -35.906 -5.309 1 94.75 134 VAL A O 1
ATOM 1050 N N . LEU A 1 135 ? 8.133 -34.875 -6.895 1 94.81 135 LEU A N 1
ATOM 1051 C CA . LEU A 1 135 ? 9.172 -35.125 -7.891 1 94.81 135 LEU A CA 1
ATOM 1052 C C . LEU A 1 135 ? 9.938 -33.844 -8.195 1 94.81 135 LEU A C 1
ATOM 1054 O O . LEU A 1 135 ? 9.375 -32.75 -8.125 1 94.81 135 LEU A O 1
ATOM 1058 N N . PRO A 1 136 ? 11.164 -33.875 -8.594 1 92.62 136 PRO A N 1
ATOM 1059 C CA . PRO A 1 136 ? 12.047 -32.719 -8.703 1 92.62 136 PRO A CA 1
ATOM 1060 C C . PRO A 1 136 ? 11.523 -31.672 -9.688 1 92.62 136 PRO A C 1
ATOM 1062 O O . PRO A 1 136 ? 11.531 -30.484 -9.383 1 92.62 136 PRO A O 1
ATOM 1065 N N . LEU A 1 137 ? 11.055 -32.094 -10.82 1 93 137 LEU A N 1
ATOM 1066 C CA . LEU A 1 137 ? 10.594 -31.156 -11.844 1 93 137 LEU A CA 1
ATOM 1067 C C . LEU A 1 137 ? 9.391 -30.359 -11.344 1 93 137 LEU A C 1
ATOM 1069 O O . LEU A 1 137 ? 9.352 -29.141 -11.492 1 93 137 LEU A O 1
ATOM 1073 N N . PHE A 1 138 ? 8.508 -31.047 -10.766 1 94.94 138 PHE A N 1
ATOM 1074 C CA . PHE A 1 138 ? 7.273 -30.438 -10.289 1 94.94 138 PHE A CA 1
ATOM 1075 C C . PHE A 1 138 ? 7.539 -29.578 -9.055 1 94.94 138 PHE A C 1
ATOM 1077 O O . PHE A 1 138 ? 6.934 -28.516 -8.883 1 94.94 138 PHE A O 1
ATOM 1084 N N . PHE A 1 139 ? 8.414 -30.047 -8.258 1 95.5 139 PHE A N 1
ATOM 1085 C CA . PHE A 1 139 ? 8.773 -29.281 -7.074 1 95.5 139 PHE A CA 1
ATOM 1086 C C . PHE A 1 139 ? 9.398 -27.953 -7.461 1 95.5 139 PHE A C 1
ATOM 1088 O O . PHE A 1 139 ? 9.031 -26.906 -6.922 1 95.5 139 PHE A O 1
ATOM 1095 N N . SER A 1 140 ? 10.289 -28 -8.406 1 95 140 SER A N 1
ATOM 1096 C CA . SER A 1 140 ? 10.938 -26.781 -8.867 1 95 140 SER A CA 1
ATOM 1097 C C . SER A 1 140 ? 9.922 -25.812 -9.461 1 95 140 SER A C 1
ATOM 1099 O O . SER A 1 140 ? 10.055 -24.594 -9.312 1 95 140 SER A O 1
ATOM 1101 N N . GLU A 1 141 ? 8.922 -26.328 -10.133 1 95.31 141 GLU A N 1
ATOM 1102 C CA . GLU A 1 141 ? 7.855 -25.484 -10.664 1 95.31 141 GLU A CA 1
ATOM 1103 C C . GLU A 1 141 ? 7.078 -24.797 -9.539 1 95.31 141 GLU A C 1
ATOM 1105 O O . GLU A 1 141 ? 6.766 -23.609 -9.633 1 95.31 141 GLU A O 1
ATOM 1110 N N . ASN A 1 142 ? 6.77 -25.578 -8.562 1 96.38 142 ASN A N 1
ATOM 1111 C CA . ASN A 1 142 ? 6.035 -25.016 -7.438 1 96.38 142 ASN A CA 1
ATOM 1112 C C . ASN A 1 142 ? 6.855 -23.953 -6.703 1 96.38 142 ASN A C 1
ATOM 1114 O O . ASN A 1 142 ? 6.316 -22.922 -6.289 1 96.38 142 ASN A O 1
ATOM 1118 N N . VAL A 1 143 ? 8.125 -24.25 -6.582 1 96.12 143 VAL A N 1
ATOM 1119 C CA . VAL A 1 143 ? 9.031 -23.281 -5.969 1 96.12 143 VAL A CA 1
ATOM 1120 C C . VAL A 1 143 ? 9.055 -22 -6.793 1 96.12 143 VAL A C 1
ATOM 1122 O O . VAL A 1 143 ? 9.047 -20.891 -6.238 1 96.12 143 VAL A O 1
ATOM 1125 N N . LEU A 1 144 ? 9.133 -22.172 -8.047 1 95.19 144 LEU A N 1
ATOM 1126 C CA . LEU A 1 144 ? 9.086 -21.016 -8.945 1 95.19 144 LEU A CA 1
ATOM 1127 C C . LEU A 1 144 ? 7.797 -20.219 -8.734 1 95.19 144 LEU A C 1
ATOM 1129 O O . LEU A 1 144 ? 7.84 -19 -8.578 1 95.19 144 LEU A O 1
ATOM 1133 N N . ILE A 1 145 ? 6.684 -20.906 -8.719 1 95 145 ILE A N 1
ATOM 1134 C CA . ILE A 1 145 ? 5.391 -20.266 -8.523 1 95 145 ILE A CA 1
ATOM 1135 C C . ILE A 1 145 ? 5.379 -19.516 -7.195 1 95 145 ILE A C 1
ATOM 1137 O O . ILE A 1 145 ? 4.953 -18.359 -7.129 1 95 145 ILE A O 1
ATOM 1141 N N . TYR A 1 146 ? 5.836 -20.156 -6.211 1 95.19 146 TYR A N 1
ATOM 1142 C CA . TYR A 1 146 ? 5.926 -19.516 -4.898 1 95.19 146 TYR A CA 1
ATOM 1143 C C . TYR A 1 146 ? 6.77 -18.25 -4.961 1 95.19 146 TYR A C 1
ATOM 1145 O O . TYR A 1 146 ? 6.387 -17.219 -4.402 1 95.19 146 TYR A O 1
ATOM 1153 N N . SER A 1 147 ? 7.875 -18.328 -5.59 1 93.88 147 SER A N 1
ATOM 1154 C CA . SER A 1 147 ? 8.781 -17.188 -5.648 1 93.88 147 SER A CA 1
ATOM 1155 C C . SER A 1 147 ? 8.141 -16.016 -6.371 1 93.88 147 SER A C 1
ATOM 1157 O O . SER A 1 147 ? 8.531 -14.859 -6.156 1 93.88 147 SER A O 1
ATOM 1159 N N . ILE A 1 148 ? 7.207 -16.312 -7.254 1 92.69 148 ILE A N 1
ATOM 1160 C CA . ILE A 1 148 ? 6.566 -15.273 -8.047 1 92.69 148 ILE A CA 1
ATOM 1161 C C . ILE A 1 148 ? 5.457 -14.617 -7.23 1 92.69 148 ILE A C 1
ATOM 1163 O O . ILE A 1 148 ? 5.336 -13.391 -7.215 1 92.69 148 ILE A O 1
ATOM 1167 N N . VAL A 1 149 ? 4.625 -15.438 -6.551 1 93.25 149 VAL A N 1
ATOM 1168 C CA . VAL A 1 149 ? 3.398 -14.844 -6.023 1 93.25 149 VAL A CA 1
ATOM 1169 C C . VAL A 1 149 ? 3.334 -15.047 -4.512 1 93.25 149 VAL A C 1
ATOM 1171 O O . VAL A 1 149 ? 2.516 -14.43 -3.828 1 93.25 149 VAL A O 1
ATOM 1174 N N . GLN A 1 150 ? 4.109 -15.898 -3.904 1 91 150 GLN A N 1
ATOM 1175 C CA . GLN A 1 150 ? 4.156 -16.188 -2.473 1 91 150 GLN A CA 1
ATOM 1176 C C . GLN A 1 150 ? 2.77 -16.531 -1.938 1 91 150 GLN A C 1
ATOM 1178 O O . GLN A 1 150 ? 2.428 -16.172 -0.808 1 91 150 GLN A O 1
ATOM 1183 N N . SER A 1 151 ? 1.932 -17.062 -2.748 1 91.19 151 SER A N 1
ATOM 1184 C CA . SER A 1 151 ? 0.561 -17.391 -2.377 1 91.19 151 SER A CA 1
ATOM 1185 C C . SER A 1 151 ? 0.458 -18.828 -1.888 1 91.19 151 SER A C 1
ATOM 1187 O O . SER A 1 151 ? 0.733 -19.766 -2.639 1 91.19 151 SER A O 1
ATOM 1189 N N . LYS A 1 152 ? -0.013 -18.953 -0.692 1 91.31 152 LYS A N 1
ATOM 1190 C CA . LYS A 1 152 ? -0.218 -20.281 -0.121 1 91.31 152 LYS A CA 1
ATOM 1191 C C . LYS A 1 152 ? -1.211 -21.094 -0.95 1 91.31 152 LYS A C 1
ATOM 1193 O O . LYS A 1 152 ? -0.952 -22.25 -1.283 1 91.31 152 LYS A O 1
ATOM 1198 N N . LEU A 1 153 ? -2.273 -20.5 -1.358 1 92.94 153 LEU A N 1
ATOM 1199 C CA . LEU A 1 153 ? -3.332 -21.203 -2.076 1 92.94 153 LEU A CA 1
ATOM 1200 C C . LEU A 1 153 ? -2.844 -21.672 -3.443 1 92.94 153 LEU A C 1
ATOM 1202 O O . LEU A 1 153 ? -3.123 -22.797 -3.855 1 92.94 153 LEU A O 1
ATOM 1206 N N . THR A 1 154 ? -2.109 -20.812 -4.141 1 94.12 154 THR A N 1
ATOM 1207 C CA . THR A 1 154 ? -1.626 -21.172 -5.465 1 94.12 154 THR A CA 1
ATOM 1208 C C . THR A 1 154 ? -0.643 -22.344 -5.379 1 94.12 154 THR A C 1
ATOM 1210 O O . THR A 1 154 ? -0.713 -23.281 -6.176 1 94.12 154 THR A O 1
ATOM 1213 N N . ALA A 1 155 ? 0.241 -22.266 -4.398 1 94.69 155 ALA A N 1
ATOM 1214 C CA . ALA A 1 155 ? 1.192 -23.344 -4.203 1 94.69 155 ALA A CA 1
ATOM 1215 C C . ALA A 1 155 ? 0.471 -24.656 -3.861 1 94.69 155 ALA A C 1
ATOM 1217 O O . ALA A 1 155 ? 0.853 -25.719 -4.336 1 94.69 155 ALA A O 1
ATOM 1218 N N . ASN A 1 156 ? -0.552 -24.547 -3.078 1 94.38 156 ASN A N 1
ATOM 1219 C CA . ASN A 1 156 ? -1.316 -25.734 -2.695 1 94.38 156 ASN A CA 1
ATOM 1220 C C . ASN A 1 156 ? -2.111 -26.297 -3.871 1 94.38 156 ASN A C 1
ATOM 1222 O O . ASN A 1 156 ? -2.23 -27.5 -4.023 1 94.38 156 ASN A O 1
ATOM 1226 N N . VAL A 1 157 ? -2.68 -25.406 -4.637 1 93.44 157 VAL A N 1
ATOM 1227 C CA . VAL A 1 157 ? -3.408 -25.859 -5.82 1 93.44 157 VAL A CA 1
ATOM 1228 C C . VAL A 1 157 ? -2.477 -26.656 -6.73 1 93.44 157 VAL A C 1
ATOM 1230 O O . VAL A 1 157 ? -2.822 -27.75 -7.18 1 93.44 157 VAL A O 1
ATOM 1233 N N . TYR A 1 158 ? -1.312 -26.156 -6.922 1 94.25 158 TYR A N 1
ATOM 1234 C CA . TYR A 1 158 ? -0.341 -26.859 -7.75 1 94.25 158 TYR A CA 1
ATOM 1235 C C . TYR A 1 158 ? 0.057 -28.188 -7.109 1 94.25 158 TYR A C 1
ATOM 1237 O O . TYR A 1 158 ? 0.139 -29.219 -7.789 1 94.25 158 TYR A O 1
ATOM 1245 N N . GLY A 1 159 ? 0.264 -28.141 -5.793 1 92.88 159 GLY A N 1
ATOM 1246 C CA . GLY A 1 159 ? 0.696 -29.344 -5.074 1 92.88 159 GLY A CA 1
ATOM 1247 C C . GLY A 1 159 ? -0.364 -30.422 -5.02 1 92.88 159 GLY A C 1
ATOM 1248 O O . GLY A 1 159 ? -0.043 -31.609 -4.906 1 92.88 159 GLY A O 1
ATOM 1249 N N . LEU A 1 160 ? -1.575 -30.047 -5.102 1 92.19 160 LEU A N 1
ATOM 1250 C CA . LEU A 1 160 ? -2.672 -31.016 -5.027 1 92.19 160 LEU A CA 1
ATOM 1251 C C . LEU A 1 160 ? -2.965 -31.609 -6.402 1 92.19 160 LEU A C 1
ATOM 1253 O O . LEU A 1 160 ? -3.529 -32.688 -6.504 1 92.19 160 LEU A O 1
ATOM 1257 N N . THR A 1 161 ? -2.588 -30.875 -7.43 1 92.69 161 THR A N 1
ATOM 1258 C CA . THR A 1 161 ? -2.922 -31.328 -8.773 1 92.69 161 THR A CA 1
ATOM 1259 C C . THR A 1 161 ? -1.7 -31.938 -9.461 1 92.69 161 THR A C 1
ATOM 1261 O O . THR A 1 161 ? -1.822 -32.594 -10.5 1 92.69 161 THR A O 1
ATOM 1264 N N . SER A 1 162 ? -0.517 -31.703 -8.93 1 93.62 162 SER A N 1
ATOM 1265 C CA . SER A 1 162 ? 0.751 -32.188 -9.461 1 93.62 162 SER A CA 1
ATOM 1266 C C . SER A 1 162 ? 1.673 -32.656 -8.336 1 93.62 162 SER A C 1
ATOM 1268 O O . SER A 1 162 ? 1.493 -32.281 -7.18 1 93.62 162 SER A O 1
ATOM 1270 N N . PRO A 1 163 ? 2.57 -33.469 -8.68 1 94.75 163 PRO A N 1
ATOM 1271 C CA . PRO A 1 163 ? 3.488 -33.969 -7.645 1 94.75 163 PRO A CA 1
ATOM 1272 C C . PRO A 1 163 ? 4.566 -32.938 -7.297 1 94.75 163 PRO A C 1
ATOM 1274 O O . PRO A 1 163 ? 5.754 -33.25 -7.309 1 94.75 163 PRO A O 1
ATOM 1277 N N . GLY A 1 164 ? 4.156 -31.703 -6.949 1 94.5 164 GLY A N 1
ATOM 1278 C CA . GLY A 1 164 ? 5.07 -30.609 -6.695 1 94.5 164 GLY A CA 1
ATOM 1279 C C . GLY A 1 164 ? 5.137 -30.219 -5.23 1 94.5 164 GLY A C 1
ATOM 1280 O O . GLY A 1 164 ? 5.848 -29.266 -4.867 1 94.5 164 GLY A O 1
ATOM 1281 N N . GLY A 1 165 ? 4.434 -30.906 -4.336 1 94.12 165 GLY A N 1
ATOM 1282 C CA . GLY A 1 165 ? 4.441 -30.578 -2.916 1 94.12 165 GLY A CA 1
ATOM 1283 C C . GLY A 1 165 ? 3.521 -29.422 -2.559 1 94.12 165 GLY A C 1
ATOM 1284 O O . GLY A 1 165 ? 3.17 -28.625 -3.42 1 94.12 165 GLY A O 1
ATOM 1285 N N . SER A 1 166 ? 3.219 -29.359 -1.329 1 93.88 166 SER A N 1
ATOM 1286 C CA . SER A 1 166 ? 2.348 -28.297 -0.821 1 93.88 166 SER A CA 1
ATOM 1287 C C . SER A 1 166 ? 3.141 -27.047 -0.473 1 93.88 166 SER A C 1
ATOM 1289 O O . SER A 1 166 ? 4.367 -27.031 -0.578 1 93.88 166 SER A O 1
ATOM 1291 N N . TYR A 1 167 ? 2.406 -26.031 -0.065 1 94.38 167 TYR A N 1
ATOM 1292 C CA . TYR A 1 167 ? 3.029 -24.797 0.427 1 94.38 167 TYR A CA 1
ATOM 1293 C C . TYR A 1 167 ? 3.988 -25.094 1.572 1 94.38 167 TYR A C 1
ATOM 1295 O O . TYR A 1 167 ? 5.102 -24.562 1.612 1 94.38 167 TYR A O 1
ATOM 1303 N N . TRP A 1 168 ? 3.598 -25.953 2.418 1 94 168 TRP A N 1
ATOM 1304 C CA . TRP A 1 168 ? 4.406 -26.234 3.598 1 94 168 TRP A CA 1
ATOM 1305 C C . TRP A 1 168 ? 5.648 -27.047 3.225 1 94 168 TRP A C 1
ATOM 1307 O O . TRP A 1 168 ? 6.703 -26.891 3.84 1 94 168 TRP A O 1
ATOM 1317 N N . THR A 1 169 ? 5.52 -27.844 2.162 1 94.88 169 THR A N 1
ATOM 1318 C CA . THR A 1 169 ? 6.699 -28.547 1.656 1 94.88 169 THR A CA 1
ATOM 1319 C C . THR A 1 169 ? 7.742 -27.547 1.162 1 94.88 169 THR A C 1
ATOM 1321 O O . THR A 1 169 ? 8.922 -27.641 1.509 1 94.88 169 THR A O 1
ATOM 1324 N N . VAL A 1 170 ? 7.273 -26.578 0.42 1 94.75 170 VAL A N 1
ATOM 1325 C CA . VAL A 1 170 ? 8.156 -25.547 -0.111 1 94.75 170 VAL A CA 1
ATOM 1326 C C . VAL A 1 170 ? 8.758 -24.75 1.037 1 94.75 170 VAL A C 1
ATOM 1328 O O . VAL A 1 170 ? 9.969 -24.531 1.084 1 94.75 170 VAL A O 1
ATOM 1331 N N . ARG A 1 171 ? 7.941 -24.359 1.998 1 93.62 171 ARG A N 1
ATOM 1332 C CA . ARG A 1 171 ? 8.383 -23.547 3.125 1 93.62 171 ARG A CA 1
ATOM 1333 C C . ARG A 1 171 ? 9.406 -24.297 3.975 1 93.62 171 ARG A C 1
ATOM 1335 O O . ARG A 1 171 ? 10.406 -23.719 4.398 1 93.62 171 ARG A O 1
ATOM 1342 N N . ASN A 1 172 ? 9.102 -25.547 4.219 1 93.62 172 ASN A N 1
ATOM 1343 C CA . ASN A 1 172 ? 10.023 -26.359 5.004 1 93.62 172 ASN A CA 1
ATOM 1344 C C . ASN A 1 172 ? 11.352 -26.562 4.277 1 93.62 172 ASN A C 1
ATOM 1346 O O . ASN A 1 172 ? 12.414 -26.578 4.906 1 93.62 172 ASN A O 1
ATOM 1350 N N . TRP A 1 173 ? 11.227 -26.734 3.027 1 94.5 173 TRP A N 1
ATOM 1351 C CA . TRP A 1 173 ? 12.43 -26.844 2.215 1 94.5 173 TRP A CA 1
ATOM 1352 C C . TRP A 1 173 ? 13.266 -25.578 2.299 1 94.5 173 TRP A C 1
ATOM 1354 O O . TRP A 1 173 ? 14.484 -25.641 2.506 1 94.5 173 TRP A O 1
ATOM 1364 N N . LEU A 1 174 ? 12.719 -24.453 2.191 1 94.25 174 LEU A N 1
ATOM 1365 C CA . LEU A 1 174 ? 13.414 -23.172 2.311 1 94.25 174 LEU A CA 1
ATOM 1366 C C . LEU A 1 174 ? 14.055 -23.031 3.688 1 94.25 174 LEU A C 1
ATOM 1368 O O . LEU A 1 174 ? 15.18 -22.547 3.807 1 94.25 174 LEU A O 1
ATOM 1372 N N . LYS A 1 175 ? 13.336 -23.516 4.691 1 92.06 175 LYS A N 1
ATOM 1373 C CA . LYS A 1 175 ? 13.836 -23.438 6.062 1 92.06 175 LYS A CA 1
ATOM 1374 C C . LYS A 1 175 ? 15.016 -24.375 6.27 1 92.06 175 LYS A C 1
ATOM 1376 O O . LYS A 1 175 ? 15.812 -24.172 7.191 1 92.06 175 LYS A O 1
ATOM 1381 N N . GLY A 1 176 ? 15.07 -25.375 5.453 1 91.75 176 GLY A N 1
ATOM 1382 C CA . GLY A 1 176 ? 16.125 -26.375 5.586 1 91.75 176 GLY A CA 1
ATOM 1383 C C . GLY A 1 176 ? 17.391 -26 4.836 1 91.75 176 GLY A C 1
ATOM 1384 O O . GLY A 1 176 ? 18.406 -26.672 4.949 1 91.75 176 GLY A O 1
ATOM 1385 N N . LEU A 1 177 ? 17.359 -24.953 4.105 1 91.94 177 LEU A N 1
ATOM 1386 C CA . LEU A 1 177 ? 18.531 -24.547 3.359 1 91.94 177 LEU A CA 1
ATOM 1387 C C . LEU A 1 177 ? 19.656 -24.141 4.309 1 91.94 177 LEU A C 1
ATOM 1389 O O . LEU A 1 177 ? 19.406 -23.797 5.469 1 91.94 177 LEU A O 1
ATOM 1393 N N . SER A 1 178 ? 20.875 -24.094 3.783 1 87.94 178 SER A N 1
ATOM 1394 C CA . SER A 1 178 ? 22.078 -23.859 4.578 1 87.94 178 SER A CA 1
ATOM 1395 C C . SER A 1 178 ? 22.078 -22.438 5.152 1 87.94 178 SER A C 1
ATOM 1397 O O . SER A 1 178 ? 21.641 -21.5 4.488 1 87.94 178 SER A O 1
ATOM 1399 N N . MET A 1 179 ? 22.562 -22.406 6.348 1 87.81 179 MET A N 1
ATOM 1400 C CA . MET A 1 179 ? 22.734 -21.125 7.016 1 87.81 179 MET A CA 1
ATOM 1401 C C . MET A 1 179 ? 24.203 -20.719 7.055 1 87.81 179 MET A C 1
ATOM 1403 O O . MET A 1 179 ? 24.578 -19.734 7.699 1 87.81 179 MET A O 1
ATOM 1407 N N . ASP A 1 180 ? 24.875 -21.422 6.34 1 85.62 180 ASP A N 1
ATOM 1408 C CA . ASP A 1 180 ? 26.312 -21.156 6.344 1 85.62 180 ASP A CA 1
ATOM 1409 C C . ASP A 1 180 ? 26.625 -19.797 5.711 1 85.62 180 ASP A C 1
ATOM 1411 O O . ASP A 1 180 ? 26.031 -19.438 4.688 1 85.62 180 ASP A O 1
ATOM 1415 N N . PRO A 1 181 ? 27.531 -19.094 6.414 1 83.38 181 PRO A N 1
ATOM 1416 C CA . PRO A 1 181 ? 27.891 -17.797 5.824 1 83.38 181 PRO A CA 1
ATOM 1417 C C . PRO A 1 181 ? 28.578 -17.938 4.469 1 83.38 181 PRO A C 1
ATOM 1419 O O . PRO A 1 181 ? 29.25 -18.938 4.215 1 83.38 181 PRO A O 1
ATOM 1422 N N . LEU A 1 182 ? 28.375 -17.016 3.615 1 84.44 182 LEU A N 1
ATOM 1423 C CA . LEU A 1 182 ? 29.047 -16.984 2.314 1 84.44 182 LEU A CA 1
ATOM 1424 C C . LEU A 1 182 ? 30.531 -16.672 2.467 1 84.44 182 LEU A C 1
ATOM 1426 O O . LEU A 1 182 ? 30.906 -15.891 3.34 1 84.44 182 LEU A O 1
ATOM 1430 N N . PRO A 1 183 ? 31.281 -17.266 1.631 1 80.12 183 PRO A N 1
ATOM 1431 C CA . PRO A 1 183 ? 32.719 -16.938 1.699 1 80.12 183 PRO A CA 1
ATOM 1432 C C . PRO A 1 183 ? 33 -15.492 1.342 1 80.12 183 PRO A C 1
ATOM 1434 O O . PRO A 1 183 ? 32.344 -14.914 0.467 1 80.12 183 PRO A O 1
ATOM 1437 N N . THR A 1 184 ? 34.031 -14.875 1.998 1 79.81 184 THR A N 1
ATOM 1438 C CA . THR A 1 184 ? 34.438 -13.516 1.695 1 79.81 184 THR A CA 1
ATOM 1439 C C . THR A 1 184 ? 35.375 -13.5 0.482 1 79.81 184 THR A C 1
ATOM 1441 O O . THR A 1 184 ? 36.281 -14.328 0.375 1 79.81 184 THR A O 1
ATOM 1444 N N . PRO A 1 185 ? 35.156 -12.562 -0.37 1 83.38 185 PRO A N 1
ATOM 1445 C CA . PRO A 1 185 ? 36.062 -12.469 -1.524 1 83.38 185 PRO A CA 1
ATOM 1446 C C . PRO A 1 185 ? 37.5 -12.188 -1.125 1 83.38 185 PRO A C 1
ATOM 1448 O O . PRO A 1 185 ? 37.75 -11.477 -0.147 1 83.38 185 PRO A O 1
ATOM 1451 N N . THR A 1 186 ? 38.406 -12.68 -1.889 1 83.44 186 THR A N 1
ATOM 1452 C CA . THR A 1 186 ? 39.812 -12.523 -1.591 1 83.44 186 THR A CA 1
ATOM 1453 C C . THR A 1 186 ? 40.375 -11.242 -2.229 1 83.44 186 THR A C 1
ATOM 1455 O O . THR A 1 186 ? 41.312 -10.648 -1.724 1 83.44 186 THR A O 1
ATOM 1458 N N . GLY A 1 187 ? 39.75 -10.859 -3.314 1 87.88 187 GLY A N 1
ATOM 1459 C CA . GLY A 1 187 ? 40.188 -9.648 -3.988 1 87.88 187 GLY A CA 1
ATOM 1460 C C . GLY A 1 187 ? 39.594 -8.383 -3.396 1 87.88 187 GLY A C 1
ATOM 1461 O O . GLY A 1 187 ? 39.094 -8.398 -2.285 1 87.88 187 GLY A O 1
ATOM 1462 N N . ASP A 1 188 ? 39.969 -7.207 -4.055 1 91.38 188 ASP A N 1
ATOM 1463 C CA . ASP A 1 188 ? 39.438 -5.926 -3.6 1 91.38 188 ASP A CA 1
ATOM 1464 C C . ASP A 1 188 ? 37.906 -5.852 -3.811 1 91.38 188 ASP A C 1
ATOM 1466 O O . ASP A 1 188 ? 37.406 -6.348 -4.812 1 91.38 188 ASP A O 1
ATOM 1470 N N . CYS A 1 189 ? 37.25 -5.301 -2.758 1 91.06 189 CYS A N 1
ATOM 1471 C CA . CYS A 1 189 ? 35.781 -5.344 -2.818 1 91.06 189 CYS A CA 1
ATOM 1472 C C . CYS A 1 189 ? 35.188 -4.051 -2.289 1 91.06 189 CYS A C 1
ATOM 1474 O O . CYS A 1 189 ? 35.875 -3.254 -1.648 1 91.06 189 CYS A O 1
ATOM 1476 N N . LEU A 1 190 ? 34 -3.76 -2.723 1 91.94 190 LEU A N 1
ATOM 1477 C CA . LEU A 1 190 ? 33.125 -2.736 -2.154 1 91.94 190 LEU A CA 1
ATOM 1478 C C . LEU A 1 190 ? 32.031 -3.367 -1.297 1 91.94 190 LEU A C 1
ATOM 1480 O O . LEU A 1 190 ? 31.5 -4.422 -1.646 1 91.94 190 LEU A O 1
ATOM 1484 N N . VAL A 1 191 ? 31.734 -2.705 -0.187 1 89.69 191 VAL A N 1
ATOM 1485 C CA . VAL A 1 191 ? 30.719 -3.246 0.723 1 89.69 191 VAL A CA 1
ATOM 1486 C C . VAL A 1 191 ? 29.609 -2.223 0.931 1 89.69 191 VAL A C 1
ATOM 1488 O O . VAL A 1 191 ? 29.875 -1.039 1.147 1 89.69 191 VAL A O 1
ATOM 1491 N N . ALA A 1 192 ? 28.375 -2.609 0.765 1 91.25 192 ALA A N 1
ATOM 1492 C CA . ALA A 1 192 ? 27.219 -1.782 1.078 1 91.25 192 ALA A CA 1
ATOM 1493 C C . ALA A 1 192 ? 26.344 -2.449 2.129 1 91.25 192 ALA A C 1
ATOM 1495 O O . ALA A 1 192 ? 26.281 -3.678 2.209 1 91.25 192 ALA A O 1
ATOM 1496 N N . PHE A 1 193 ? 25.719 -1.647 2.998 1 85.56 193 PHE A N 1
ATOM 1497 C CA . PHE A 1 193 ? 24.797 -2.232 3.969 1 85.56 193 PHE A CA 1
ATOM 1498 C C . PHE A 1 193 ? 23.531 -1.395 4.09 1 85.56 193 PHE A C 1
ATOM 1500 O O . PHE A 1 193 ? 23.531 -0.208 3.756 1 85.56 193 PHE A O 1
ATOM 1507 N N . ASP A 1 194 ? 22.359 -2.02 4.414 1 79.88 194 ASP A N 1
ATOM 1508 C CA . ASP A 1 194 ? 21.031 -1.431 4.629 1 79.88 194 ASP A CA 1
ATOM 1509 C C . ASP A 1 194 ? 20.312 -2.109 5.793 1 79.88 194 ASP A C 1
ATOM 1511 O O . ASP A 1 194 ? 20.422 -3.324 5.973 1 79.88 194 ASP A O 1
ATOM 1515 N N . ASN A 1 195 ? 19.688 -1.378 6.719 1 67.5 195 ASN A N 1
ATOM 1516 C CA . ASN A 1 195 ? 19.078 -1.936 7.922 1 67.5 195 ASN A CA 1
ATOM 1517 C C . ASN A 1 195 ? 17.547 -1.82 7.879 1 67.5 195 ASN A C 1
ATOM 1519 O O . ASN A 1 195 ? 16.891 -1.928 8.914 1 67.5 195 ASN A O 1
ATOM 1523 N N . ASP A 1 196 ? 16.844 -1.671 6.859 1 61.09 196 ASP A N 1
ATOM 1524 C CA . ASP A 1 196 ? 15.414 -1.346 6.879 1 61.09 196 ASP A CA 1
ATOM 1525 C C . ASP A 1 196 ? 14.57 -2.561 6.504 1 61.09 196 ASP A C 1
ATOM 1527 O O . ASP A 1 196 ? 13.461 -2.416 5.996 1 61.09 196 ASP A O 1
ATOM 1531 N N . GLN A 1 197 ? 15.094 -3.748 7.016 1 62.81 197 GLN A N 1
ATOM 1532 C CA . GLN A 1 197 ? 14.242 -4.871 6.645 1 62.81 197 GLN A CA 1
ATOM 1533 C C . GLN A 1 197 ? 13.18 -5.133 7.711 1 62.81 197 GLN A C 1
ATOM 1535 O O . GLN A 1 197 ? 13.469 -5.074 8.906 1 62.81 197 GLN A O 1
ATOM 1540 N N . VAL A 1 198 ? 11.922 -5.246 7.328 1 60.47 198 VAL A N 1
ATOM 1541 C CA . VAL A 1 198 ? 10.781 -5.398 8.227 1 60.47 198 VAL A CA 1
ATOM 1542 C C . VAL A 1 198 ? 10.703 -6.844 8.719 1 60.47 198 VAL A C 1
ATOM 1544 O O . VAL A 1 198 ? 10.773 -7.781 7.926 1 60.47 198 VAL A O 1
ATOM 1547 N N . ILE A 1 199 ? 10.922 -7.309 10.008 1 60.59 199 ILE A N 1
ATOM 1548 C CA . ILE A 1 199 ? 10.906 -8.672 10.523 1 60.59 199 ILE A CA 1
ATOM 1549 C C . ILE A 1 199 ? 9.492 -9.039 10.969 1 60.59 199 ILE A C 1
ATOM 1551 O O . ILE A 1 199 ? 9.109 -10.211 10.961 1 60.59 199 ILE A O 1
ATOM 1555 N N . GLY A 1 200 ? 8.555 -7.898 11.18 1 58.12 200 GLY A N 1
ATOM 1556 C CA . GLY A 1 200 ? 7.27 -8.328 11.711 1 58.12 200 GLY A CA 1
ATOM 1557 C C . GLY A 1 200 ? 6.227 -7.223 11.711 1 58.12 200 GLY A C 1
ATOM 1558 O O . GLY A 1 200 ? 6.562 -6.043 11.812 1 58.12 200 GLY A O 1
ATOM 1559 N N . LYS A 1 201 ? 4.988 -7.609 11.031 1 59.81 201 LYS A N 1
ATOM 1560 C CA . LYS A 1 201 ? 3.879 -6.668 11.125 1 59.81 201 LYS A CA 1
ATOM 1561 C C . LYS A 1 201 ? 2.744 -7.238 11.977 1 59.81 201 LYS A C 1
ATOM 1563 O O . LYS A 1 201 ? 2.412 -8.422 11.859 1 59.81 201 LYS A O 1
ATOM 1568 N N . SER A 1 202 ? 2.664 -6.602 13.195 1 62.03 202 SER A N 1
ATOM 1569 C CA . SER A 1 202 ? 1.468 -6.992 13.938 1 62.03 202 SER A CA 1
ATOM 1570 C C . SER A 1 202 ? 0.229 -6.285 13.398 1 62.03 202 SER A C 1
ATOM 1572 O O . SER A 1 202 ? 0.23 -5.062 13.234 1 62.03 202 SER A O 1
ATOM 1574 N N . TYR A 1 203 ? -0.705 -7.059 12.922 1 65.88 203 TYR A N 1
ATOM 1575 C CA . TYR A 1 203 ? -1.934 -6.473 12.398 1 65.88 203 TYR A CA 1
ATOM 1576 C C . TYR A 1 203 ? -2.877 -6.082 13.531 1 65.88 203 TYR A C 1
ATOM 1578 O O . TYR A 1 203 ? -3.807 -5.297 13.328 1 65.88 203 TYR A O 1
ATOM 1586 N N . ASN A 1 204 ? -2.582 -6.602 14.734 1 72.5 204 ASN A N 1
ATOM 1587 C CA . ASN A 1 204 ? -3.445 -6.332 15.875 1 72.5 204 ASN A CA 1
ATOM 1588 C C . ASN A 1 204 ? -2.855 -5.258 16.781 1 72.5 204 ASN A C 1
ATOM 1590 O O . ASN A 1 204 ? -1.639 -5.066 16.812 1 72.5 204 ASN A O 1
ATOM 1594 N N . VAL A 1 205 ? -3.791 -4.605 17.422 1 81 205 VAL A N 1
ATOM 1595 C CA . VAL A 1 205 ? -3.354 -3.658 18.438 1 81 205 VAL A CA 1
ATOM 1596 C C . VAL A 1 205 ? -2.771 -4.414 19.641 1 81 205 VAL A C 1
ATOM 1598 O O . VAL A 1 205 ? -3.342 -5.41 20.078 1 81 205 VAL A O 1
ATOM 1601 N N . ARG A 1 206 ? -1.565 -4.16 19.922 1 77.94 206 ARG A N 1
ATOM 1602 C CA . ARG A 1 206 ? -0.899 -4.77 21.062 1 77.94 206 ARG A CA 1
ATOM 1603 C C . ARG A 1 206 ? -0.229 -3.715 21.938 1 77.94 206 ARG A C 1
ATOM 1605 O O . ARG A 1 206 ? 0.15 -2.648 21.453 1 77.94 206 ARG A O 1
ATOM 1612 N N . GLU A 1 207 ? -0.214 -4.086 23.203 1 79.38 207 GLU A N 1
ATOM 1613 C CA . GLU A 1 207 ? 0.496 -3.209 24.125 1 79.38 207 GLU A CA 1
ATOM 1614 C C . GLU A 1 207 ? 1.938 -2.988 23.672 1 79.38 207 GLU A C 1
ATOM 1616 O O . GLU A 1 207 ? 2.633 -3.938 23.312 1 79.38 207 GLU A O 1
ATOM 1621 N N . ASN A 1 208 ? 2.34 -1.835 23.641 1 70.94 208 ASN A N 1
ATOM 1622 C CA . ASN A 1 208 ? 3.701 -1.453 23.266 1 70.94 208 ASN A CA 1
ATOM 1623 C C . ASN A 1 208 ? 4.125 -2.078 21.953 1 70.94 208 ASN A C 1
ATOM 1625 O O . ASN A 1 208 ? 5.258 -2.539 21.812 1 70.94 208 ASN A O 1
ATOM 1629 N N . ASN A 1 209 ? 2.979 -2.176 21.188 1 68.69 209 ASN A N 1
ATOM 1630 C CA . ASN A 1 209 ? 3.289 -2.756 19.891 1 68.69 209 ASN A CA 1
ATOM 1631 C C . ASN A 1 209 ? 4.402 -1.986 19.188 1 68.69 209 ASN A C 1
ATOM 1633 O O . ASN A 1 209 ? 4.281 -0.782 18.953 1 68.69 209 ASN A O 1
ATOM 1637 N N . LYS A 1 210 ? 5.664 -2.404 19.328 1 58.66 210 LYS A N 1
ATOM 1638 C CA . LYS A 1 210 ? 6.777 -1.87 18.547 1 58.66 210 LYS A CA 1
ATOM 1639 C C . LYS A 1 210 ? 7.102 -2.771 17.359 1 58.66 210 LYS A C 1
ATOM 1641 O O . LYS A 1 210 ? 6.941 -3.992 17.438 1 58.66 210 LYS A O 1
ATOM 1646 N N . VAL A 1 211 ? 6.973 -2.156 16.203 1 55.19 211 VAL A N 1
ATOM 1647 C CA . VAL A 1 211 ? 7.523 -2.955 15.117 1 55.19 211 VAL A CA 1
ATOM 1648 C C . VAL A 1 211 ? 8.828 -3.609 15.562 1 55.19 211 VAL A C 1
ATOM 1650 O O . VAL A 1 211 ? 9.672 -2.963 16.188 1 55.19 211 VAL A O 1
ATOM 1653 N N . LYS A 1 212 ? 8.727 -4.836 15.852 1 51.09 212 LYS A N 1
ATOM 1654 C CA . LYS A 1 212 ? 10.023 -5.441 16.141 1 51.09 212 LYS A CA 1
ATOM 1655 C C . LYS A 1 212 ? 11.109 -4.852 15.242 1 51.09 212 LYS A C 1
ATOM 1657 O O . LYS A 1 212 ? 10.898 -4.652 14.047 1 51.09 212 LYS A O 1
ATOM 1662 N N . THR A 1 213 ? 11.648 -3.752 15.742 1 49.12 213 THR A N 1
ATOM 1663 C CA . THR A 1 213 ? 12.742 -3.098 15.039 1 49.12 213 THR A CA 1
ATOM 1664 C C . THR A 1 213 ? 13.586 -4.121 14.273 1 49.12 213 THR A C 1
ATOM 1666 O O . THR A 1 213 ? 13.914 -5.18 14.812 1 49.12 213 THR A O 1
ATOM 1669 N N . SER A 1 214 ? 13.297 -4.273 13.125 1 50.53 214 SER A N 1
ATOM 1670 C CA . SER A 1 214 ? 14.078 -5.062 12.18 1 50.53 214 SER A CA 1
ATOM 1671 C C . SER A 1 214 ? 15.555 -4.691 12.25 1 50.53 214 SER A C 1
ATOM 1673 O O . SER A 1 214 ? 15.953 -3.604 11.828 1 50.53 214 SER A O 1
ATOM 1675 N N . ILE A 1 215 ? 16.266 -5.09 13.273 1 58.72 215 ILE A N 1
ATOM 1676 C CA . ILE A 1 215 ? 17.672 -4.691 13.117 1 58.72 215 ILE A CA 1
ATOM 1677 C C . ILE A 1 215 ? 18.375 -5.66 12.18 1 58.72 215 ILE A C 1
ATOM 1679 O O . ILE A 1 215 ? 19 -6.625 12.625 1 58.72 215 ILE A O 1
ATOM 1683 N N . VAL A 1 216 ? 17.609 -6.203 11.047 1 64.69 216 VAL A N 1
ATOM 1684 C CA . VAL A 1 216 ? 18.359 -6.988 10.078 1 64.69 216 VAL A CA 1
ATOM 1685 C C . VAL A 1 216 ? 19.094 -6.055 9.117 1 64.69 216 VAL A C 1
ATOM 1687 O O . VAL A 1 216 ? 18.484 -5.211 8.469 1 64.69 216 VAL A O 1
ATOM 1690 N N . THR A 1 217 ? 20.469 -6.258 9.211 1 76.44 217 THR A N 1
ATOM 1691 C CA . THR A 1 217 ? 21.312 -5.504 8.297 1 76.44 217 THR A CA 1
ATOM 1692 C C . THR A 1 217 ? 21.734 -6.367 7.109 1 76.44 217 THR A C 1
ATOM 1694 O O . THR A 1 217 ? 22.281 -7.453 7.285 1 76.44 217 THR A O 1
ATOM 1697 N N . SER A 1 218 ? 21.266 -5.949 5.984 1 82.06 218 SER A N 1
ATOM 1698 C CA . SER A 1 218 ? 21.734 -6.602 4.762 1 82.06 218 SER A CA 1
ATOM 1699 C C . SER A 1 218 ? 23.078 -6.031 4.305 1 82.06 218 SER A C 1
ATOM 1701 O O . SER A 1 218 ? 23.281 -4.816 4.348 1 82.06 218 SER A O 1
ATOM 1703 N N . VAL A 1 219 ? 24.016 -6.938 3.998 1 84.75 219 VAL A N 1
ATOM 1704 C CA . VAL A 1 219 ? 25.344 -6.535 3.523 1 84.75 219 VAL A CA 1
ATOM 1705 C C . VAL A 1 219 ? 25.594 -7.141 2.146 1 84.75 219 VAL A C 1
ATOM 1707 O O . VAL A 1 219 ? 25.359 -8.328 1.929 1 84.75 219 VAL A O 1
ATOM 1710 N N . CYS A 1 220 ? 25.953 -6.324 1.261 1 86.06 220 CYS A N 1
ATOM 1711 C CA . CYS A 1 220 ? 26.328 -6.758 -0.08 1 86.06 220 CYS A CA 1
ATOM 1712 C C . CYS A 1 220 ? 27.781 -6.441 -0.365 1 86.06 220 CYS A C 1
ATOM 1714 O O . CYS A 1 220 ? 28.25 -5.332 -0.091 1 86.06 220 CYS A O 1
ATOM 1716 N N . VAL A 1 221 ? 28.531 -7.426 -0.833 1 87.62 221 VAL A N 1
ATOM 1717 C CA . VAL A 1 221 ? 29.938 -7.27 -1.173 1 87.62 221 VAL A CA 1
ATOM 1718 C C . VAL A 1 221 ? 30.141 -7.512 -2.666 1 87.62 221 VAL A C 1
ATOM 1720 O O . VAL A 1 221 ? 29.703 -8.531 -3.203 1 87.62 221 VAL A O 1
ATOM 1723 N N . ALA A 1 222 ? 30.703 -6.562 -3.309 1 88.62 222 ALA A N 1
ATOM 1724 C CA . ALA A 1 222 ? 31.031 -6.699 -4.727 1 88.62 222 ALA A CA 1
ATOM 1725 C C . ALA A 1 222 ? 32.531 -6.754 -4.941 1 88.62 222 ALA A C 1
ATOM 1727 O O . ALA A 1 222 ? 33.25 -5.832 -4.555 1 88.62 222 ALA A O 1
ATOM 1728 N N . GLU A 1 223 ? 32.938 -7.84 -5.543 1 88.31 223 GLU A N 1
ATOM 1729 C CA . GLU A 1 223 ? 34.344 -7.949 -5.895 1 88.31 223 GLU A CA 1
ATOM 1730 C C . GLU A 1 223 ? 34.656 -7.172 -7.168 1 88.31 223 GLU A C 1
ATOM 1732 O O . GLU A 1 223 ? 34.156 -7.488 -8.242 1 88.31 223 GLU A O 1
ATOM 1737 N N . VAL A 1 224 ? 35.406 -6.16 -7.055 1 89.25 224 VAL A N 1
ATOM 1738 C CA . VAL A 1 224 ? 35.688 -5.281 -8.188 1 89.25 224 VAL A CA 1
ATOM 1739 C C . VAL A 1 224 ? 36.969 -5.695 -8.883 1 89.25 224 VAL A C 1
ATOM 1741 O O . VAL A 1 224 ? 37.156 -5.414 -10.062 1 89.25 224 VAL A O 1
ATOM 1744 N N . ASP A 1 225 ? 37.906 -6.207 -8.148 1 89.56 225 ASP A N 1
ATOM 1745 C CA . ASP A 1 225 ? 39.156 -6.746 -8.672 1 89.56 225 ASP A CA 1
ATOM 1746 C C . ASP A 1 225 ? 39.562 -8.039 -7.965 1 89.56 225 ASP A C 1
ATOM 1748 O O . ASP A 1 225 ? 40.188 -8.016 -6.91 1 89.56 225 ASP A O 1
ATOM 1752 N N . PRO A 1 226 ? 39.312 -9.164 -8.578 1 88.5 226 PRO A N 1
ATOM 1753 C CA . PRO A 1 226 ? 39.531 -10.453 -7.93 1 88.5 226 PRO A CA 1
ATOM 1754 C C . PRO A 1 226 ? 41 -10.711 -7.586 1 88.5 226 PRO A C 1
ATOM 1756 O O . PRO A 1 226 ? 41.312 -11.445 -6.641 1 88.5 226 PRO A O 1
ATOM 1759 N N . ASP A 1 227 ? 41.844 -10.07 -8.281 1 89.69 227 ASP A N 1
ATOM 1760 C CA . ASP A 1 227 ? 43.281 -10.273 -8.039 1 89.69 227 ASP A CA 1
ATOM 1761 C C . ASP A 1 227 ? 43.906 -9.078 -7.324 1 89.69 227 ASP A C 1
ATOM 1763 O O . ASP A 1 227 ? 45.094 -9.055 -7.07 1 89.69 227 ASP A O 1
ATOM 1767 N N . GLY A 1 228 ? 43.031 -8.164 -6.977 1 90.25 228 GLY A N 1
ATOM 1768 C CA . GLY A 1 228 ? 43.5 -6.961 -6.328 1 90.25 228 GLY A CA 1
ATOM 1769 C C . GLY A 1 228 ? 43.938 -7.191 -4.895 1 90.25 228 GLY A C 1
ATOM 1770 O O . GLY A 1 228 ? 43.375 -8.031 -4.191 1 90.25 228 GLY A O 1
ATOM 1771 N N . LYS A 1 229 ? 45.031 -6.441 -4.5 1 91.44 229 LYS A N 1
ATOM 1772 C CA . LYS A 1 229 ? 45.531 -6.555 -3.137 1 91.44 229 LYS A CA 1
ATOM 1773 C C . LYS A 1 229 ? 45.688 -5.184 -2.484 1 91.44 229 LYS A C 1
ATOM 1775 O O . LYS A 1 229 ? 46.469 -5.02 -1.537 1 91.44 229 LYS A O 1
ATOM 1780 N N . LEU A 1 230 ? 44.969 -4.27 -3.031 1 94.44 230 LEU A N 1
ATOM 1781 C CA . LEU A 1 230 ? 45.062 -2.914 -2.496 1 94.44 230 LEU A CA 1
ATOM 1782 C C . LEU A 1 230 ? 44.562 -2.869 -1.053 1 94.44 230 LEU A C 1
ATOM 1784 O O . LEU A 1 230 ? 45.125 -2.135 -0.228 1 94.44 230 LEU A O 1
ATOM 1788 N N . GLN A 1 231 ? 43.625 -3.615 -0.73 1 93.06 231 GLN A N 1
ATOM 1789 C CA . GLN A 1 231 ? 43 -3.57 0.581 1 93.06 231 GLN A CA 1
ATOM 1790 C C . GLN A 1 231 ? 43.812 -4.352 1.613 1 93.06 231 GLN A C 1
ATOM 1792 O O . GLN A 1 231 ? 43.469 -4.348 2.801 1 93.06 231 GLN A O 1
ATOM 1797 N N . ASN A 1 232 ? 44.875 -4.953 1.153 1 91.44 232 ASN A N 1
ATOM 1798 C CA . ASN A 1 232 ? 45.812 -5.609 2.064 1 91.44 232 ASN A CA 1
ATOM 1799 C C . ASN A 1 232 ? 46.938 -4.668 2.504 1 91.44 232 ASN A C 1
ATOM 1801 O O . ASN A 1 232 ? 47.719 -5 3.396 1 91.44 232 ASN A O 1
ATOM 1805 N N . GLU A 1 233 ? 46.906 -3.486 1.943 1 92.56 233 GLU A N 1
ATOM 1806 C CA . GLU A 1 233 ? 47.969 -2.518 2.264 1 92.56 233 GLU A CA 1
ATOM 1807 C C . GLU A 1 233 ? 47.594 -1.689 3.49 1 92.56 233 GLU A C 1
ATOM 1809 O O . GLU A 1 233 ? 46.719 -0.831 3.422 1 92.56 233 GLU A O 1
ATOM 1814 N N . SER A 1 234 ? 48.312 -1.775 4.5 1 88.56 234 SER A N 1
ATOM 1815 C CA . SER A 1 234 ? 48.031 -1.114 5.77 1 88.56 234 SER A CA 1
ATOM 1816 C C . SER A 1 234 ? 48.219 0.394 5.66 1 88.56 234 SER A C 1
ATOM 1818 O O . SER A 1 234 ? 47.594 1.161 6.387 1 88.56 234 SER A O 1
ATOM 1820 N N . SER A 1 235 ? 49.062 0.781 4.773 1 90.12 235 SER A N 1
ATOM 1821 C CA . SER A 1 235 ? 49.344 2.205 4.613 1 90.12 235 SER A CA 1
ATOM 1822 C C . SER A 1 235 ? 48.125 2.951 4.07 1 90.12 235 SER A C 1
ATOM 1824 O O . SER A 1 235 ? 48.062 4.176 4.172 1 90.12 235 SER A O 1
ATOM 1826 N N . LEU A 1 236 ? 47.219 2.156 3.551 1 92.75 236 LEU A N 1
ATOM 1827 C CA . LEU A 1 236 ? 46.062 2.789 2.914 1 92.75 236 LEU A CA 1
ATOM 1828 C C . LEU A 1 236 ? 44.875 2.816 3.859 1 92.75 236 LEU A C 1
ATOM 1830 O O . LEU A 1 236 ? 43.781 3.24 3.475 1 92.75 236 LEU A O 1
ATOM 1834 N N . ARG A 1 237 ? 45.125 2.551 5.086 1 89.56 237 ARG A N 1
ATOM 1835 C CA . ARG A 1 237 ? 44.094 2.723 6.105 1 89.56 237 ARG A CA 1
ATOM 1836 C C . ARG A 1 237 ? 43.75 4.195 6.293 1 89.56 237 ARG A C 1
ATOM 1838 O O . ARG A 1 237 ? 44.656 5.047 6.332 1 89.56 237 ARG A O 1
ATOM 1845 N N . PRO A 1 238 ? 42.469 4.41 6.398 1 90 238 PRO A N 1
ATOM 1846 C CA . PRO A 1 238 ? 42.094 5.812 6.586 1 90 238 PRO A CA 1
ATOM 1847 C C . PRO A 1 238 ? 42.781 6.457 7.781 1 90 238 PRO A C 1
ATOM 1849 O O . PRO A 1 238 ? 43.125 7.637 7.73 1 90 238 PRO A O 1
ATOM 1852 N N . SER A 1 239 ? 43.062 5.754 8.836 1 85.62 239 SER A N 1
ATOM 1853 C CA . SER A 1 239 ? 43.719 6.285 10.023 1 85.62 239 SER A CA 1
ATOM 1854 C C . SER A 1 239 ? 45.125 6.754 9.711 1 85.62 239 SER A C 1
ATOM 1856 O O . SER A 1 239 ? 45.688 7.562 10.445 1 85.62 239 SER A O 1
ATOM 1858 N N . CYS A 1 240 ? 45.656 6.242 8.664 1 87.44 240 CYS A N 1
ATOM 1859 C CA . CYS A 1 240 ? 47.031 6.543 8.328 1 87.44 240 CYS A CA 1
ATOM 1860 C C . CYS A 1 240 ? 47.156 7.812 7.492 1 87.44 240 CYS A C 1
ATOM 1862 O O . CYS A 1 240 ? 48.188 8.461 7.465 1 87.44 240 CYS A O 1
ATOM 1864 N N . TRP A 1 241 ? 46.125 8.07 6.828 1 88.5 241 TRP A N 1
ATOM 1865 C CA . TRP A 1 241 ? 46.25 9.203 5.922 1 88.5 241 TRP A CA 1
ATOM 1866 C C . TRP A 1 241 ? 45.281 10.312 6.289 1 88.5 241 TRP A C 1
ATOM 1868 O O . TRP A 1 241 ? 45.406 11.438 5.801 1 88.5 241 TRP A O 1
ATOM 1878 N N . GLU A 1 242 ? 44.312 10.047 7.086 1 85 242 GLU A N 1
ATOM 1879 C CA . GLU A 1 242 ? 43.406 11.117 7.516 1 85 242 GLU A CA 1
ATOM 1880 C C . GLU A 1 242 ? 44.156 12.195 8.297 1 85 242 GLU A C 1
ATOM 1882 O O . GLU A 1 242 ? 44.844 11.898 9.273 1 85 242 GLU A O 1
ATOM 1887 N N . ARG A 1 243 ? 44.094 13.375 7.789 1 80.44 243 ARG A N 1
ATOM 1888 C CA . ARG A 1 243 ? 44.781 14.508 8.383 1 80.44 243 ARG A CA 1
ATOM 1889 C C . ARG A 1 243 ? 43.969 15.789 8.234 1 80.44 243 ARG A C 1
ATOM 1891 O O . ARG A 1 243 ? 42.969 15.805 7.539 1 80.44 243 ARG A O 1
ATOM 1898 N N . SER A 1 244 ? 44.469 16.766 9.023 1 78.06 244 SER A N 1
ATOM 1899 C CA . SER A 1 244 ? 43.844 18.078 8.883 1 78.06 244 SER A CA 1
ATOM 1900 C C . SER A 1 244 ? 44.156 18.703 7.539 1 78.06 244 SER A C 1
ATOM 1902 O O . SER A 1 244 ? 45.25 18.484 6.992 1 78.06 244 SER A O 1
ATOM 1904 N N . LEU A 1 245 ? 43.219 19.375 7.055 1 82.62 245 LEU A N 1
ATOM 1905 C CA . LEU A 1 245 ? 43.375 20.047 5.766 1 82.62 245 LEU A CA 1
ATOM 1906 C C . LEU A 1 245 ? 44.375 21.172 5.852 1 82.62 245 LEU A C 1
ATOM 1908 O O . LEU A 1 245 ? 44.438 21.906 6.852 1 82.62 245 LEU A O 1
ATOM 1912 N N . THR A 1 246 ? 45.188 21.281 4.82 1 77.06 246 THR A N 1
ATOM 1913 C CA . THR A 1 246 ? 46.031 22.469 4.691 1 77.06 246 THR A CA 1
ATOM 1914 C C . THR A 1 246 ? 45.188 23.672 4.258 1 77.06 246 THR A C 1
ATOM 1916 O O . THR A 1 246 ? 44.062 23.5 3.791 1 77.06 246 THR A O 1
ATOM 1919 N N . SER A 1 247 ? 45.688 24.812 4.496 1 76.56 247 SER A N 1
ATOM 1920 C CA . SER A 1 247 ? 45 26.031 4.094 1 76.56 247 SER A CA 1
ATOM 1921 C C . SER A 1 247 ? 44.719 26.031 2.598 1 76.56 247 SER A C 1
ATOM 1923 O O . SER A 1 247 ? 43.656 26.469 2.166 1 76.56 247 SER A O 1
ATOM 1925 N N . SER A 1 248 ? 45.625 25.516 1.867 1 74.88 248 SER A N 1
ATOM 1926 C CA . SER A 1 248 ? 45.469 25.469 0.419 1 74.88 248 SER A CA 1
ATOM 1927 C C . SER A 1 248 ? 44.375 24.484 0.022 1 74.88 248 SER A C 1
ATOM 1929 O O . SER A 1 248 ? 43.562 24.766 -0.879 1 74.88 248 SER A O 1
ATOM 1931 N N . GLU A 1 249 ? 44.344 23.469 0.749 1 77.31 249 GLU A N 1
ATOM 1932 C CA . GLU A 1 249 ? 43.344 22.453 0.473 1 77.31 249 GLU A CA 1
ATOM 1933 C C . GLU A 1 249 ? 41.938 22.938 0.86 1 77.31 249 GLU A C 1
ATOM 1935 O O . GLU A 1 249 ? 40.969 22.703 0.139 1 77.31 249 GLU A O 1
ATOM 1940 N N . ALA A 1 250 ? 41.844 23.547 1.901 1 78.31 250 ALA A N 1
ATOM 1941 C CA . ALA A 1 250 ? 40.594 24.109 2.361 1 78.31 250 ALA A CA 1
ATOM 1942 C C . ALA A 1 250 ? 40.031 25.125 1.355 1 78.31 250 ALA A C 1
ATOM 1944 O O . ALA A 1 250 ? 38.844 25.125 1.048 1 78.31 250 ALA A O 1
ATOM 1945 N N . LEU A 1 251 ? 40.906 25.906 0.847 1 74.38 251 LEU A N 1
ATOM 1946 C CA . LEU A 1 251 ? 40.531 26.906 -0.141 1 74.38 251 LEU A CA 1
ATOM 1947 C C . LEU A 1 251 ? 40.062 26.25 -1.427 1 74.38 251 LEU A C 1
ATOM 1949 O O . LEU A 1 251 ? 39.125 26.734 -2.068 1 74.38 251 LEU A O 1
ATOM 1953 N N . CYS A 1 252 ? 40.625 25.188 -1.772 1 72.69 252 CYS A N 1
ATOM 1954 C CA . CYS A 1 252 ? 40.219 24.453 -2.973 1 72.69 252 CYS A CA 1
ATOM 1955 C C . CYS A 1 252 ? 38.812 23.906 -2.838 1 72.69 252 CYS A C 1
ATOM 1957 O O . CYS A 1 252 ? 38.031 23.953 -3.793 1 72.69 252 CYS A O 1
ATOM 1959 N N . ILE A 1 253 ? 38.562 23.438 -1.754 1 72.56 253 ILE A N 1
ATOM 1960 C CA . ILE A 1 253 ? 37.219 22.875 -1.492 1 72.56 253 ILE A CA 1
ATOM 1961 C C . ILE A 1 253 ? 36.188 23.984 -1.508 1 72.56 253 ILE A C 1
ATOM 1963 O O . ILE A 1 253 ? 35.094 23.812 -2.037 1 72.56 253 ILE A O 1
ATOM 1967 N N . LEU A 1 254 ? 36.656 25.094 -0.975 1 73.06 254 LEU A N 1
ATOM 1968 C CA . LEU A 1 254 ? 35.719 26.219 -0.843 1 73.06 254 LEU A CA 1
ATOM 1969 C C . LEU A 1 254 ? 35.531 26.922 -2.182 1 73.06 254 LEU A C 1
ATOM 1971 O O . LEU A 1 254 ? 34.438 27.375 -2.498 1 73.06 254 LEU A O 1
ATOM 1975 N N . ASP A 1 255 ? 36.688 27.094 -2.92 1 63.47 255 ASP A N 1
ATOM 1976 C CA . ASP A 1 255 ? 36.625 27.859 -4.164 1 63.47 255 ASP A CA 1
ATOM 1977 C C . ASP A 1 255 ? 36.156 26.984 -5.32 1 63.47 255 ASP A C 1
ATOM 1979 O O . ASP A 1 255 ? 35.875 27.469 -6.418 1 63.47 255 ASP A O 1
ATOM 1983 N N . GLN A 1 256 ? 35.656 25.797 -5.105 1 56.19 256 GLN A N 1
ATOM 1984 C CA . GLN A 1 256 ? 35.094 24.875 -6.094 1 56.19 256 GLN A CA 1
ATOM 1985 C C . GLN A 1 256 ? 35.906 24.891 -7.375 1 56.19 256 GLN A C 1
ATOM 1987 O O . GLN A 1 256 ? 35.375 24.672 -8.469 1 56.19 256 GLN A O 1
ATOM 1992 N N . LYS A 1 257 ? 37.094 25.469 -7.547 1 46.44 257 LYS A N 1
ATOM 1993 C CA . LYS A 1 257 ? 37.875 25.766 -8.75 1 46.44 257 LYS A CA 1
ATOM 1994 C C . LYS A 1 257 ? 38.156 24.484 -9.547 1 46.44 257 LYS A C 1
ATOM 1996 O O . LYS A 1 257 ? 38.406 24.547 -10.758 1 46.44 257 LYS A O 1
ATOM 2001 N N . HIS A 1 258 ? 38.469 23.406 -8.984 1 42.47 258 HIS A N 1
ATOM 2002 C CA . HIS A 1 258 ? 38.969 22.297 -9.789 1 42.47 258 HIS A CA 1
ATOM 2003 C C . HIS A 1 258 ? 37.875 21.719 -10.672 1 42.47 258 HIS A C 1
ATOM 2005 O O . HIS A 1 258 ? 38.062 20.672 -11.312 1 42.47 258 HIS A O 1
ATOM 2011 N N . VAL A 1 259 ? 36.75 21.906 -10.523 1 42.06 259 VAL A N 1
ATOM 2012 C CA . VAL A 1 259 ? 35.781 21.25 -11.406 1 42.06 259 VAL A CA 1
ATOM 2013 C C . VAL A 1 259 ? 35.844 21.906 -12.781 1 42.06 259 VAL A C 1
ATOM 2015 O O . VAL A 1 259 ? 35.562 23.094 -12.922 1 42.06 259 VAL A O 1
ATOM 2018 N N . CYS A 1 260 ? 36.656 21.438 -13.625 1 38.81 260 CYS A N 1
ATOM 2019 C CA . CYS A 1 260 ? 36.844 21.844 -15.016 1 38.81 260 CYS A CA 1
ATOM 2020 C C . CYS A 1 260 ? 35.531 22.203 -15.672 1 38.81 260 CYS A C 1
ATOM 2022 O O . CYS A 1 260 ? 34.625 21.359 -15.781 1 38.81 260 CYS A O 1
ATOM 2024 N N . ASN A 1 261 ? 35.125 23.391 -15.641 1 37.31 261 ASN A N 1
ATOM 2025 C CA . ASN A 1 261 ? 34.031 23.922 -16.453 1 37.31 261 ASN A CA 1
ATOM 2026 C C . ASN A 1 261 ? 33.969 23.25 -17.812 1 37.31 261 ASN A C 1
ATOM 2028 O O . ASN A 1 261 ? 32.938 23.312 -18.5 1 37.31 261 ASN A O 1
ATOM 2032 N N . GLU A 1 262 ? 35.062 22.844 -18.344 1 38.22 262 GLU A N 1
ATOM 2033 C CA . GLU A 1 262 ? 35.094 22.266 -19.672 1 38.22 262 GLU A CA 1
ATOM 2034 C C . GLU A 1 262 ? 34.281 20.984 -19.75 1 38.22 262 GLU A C 1
ATOM 2036 O O . GLU A 1 262 ? 33.625 20.703 -20.766 1 38.22 262 GLU A O 1
ATOM 2041 N N . HIS A 1 263 ? 34.312 20.266 -18.766 1 36.88 263 HIS A N 1
ATOM 2042 C CA . HIS A 1 263 ? 33.656 18.969 -18.828 1 36.88 263 HIS A CA 1
ATOM 2043 C C . HIS A 1 263 ? 32.125 19.125 -18.703 1 36.88 263 HIS A C 1
ATOM 2045 O O . HIS A 1 263 ? 31.375 18.328 -19.25 1 36.88 263 HIS A O 1
ATOM 2051 N N . PHE A 1 264 ? 31.734 20.094 -17.969 1 38.69 264 PHE A N 1
ATOM 2052 C CA . PHE A 1 264 ? 30.297 20.344 -17.969 1 38.69 264 PHE A CA 1
ATOM 2053 C C . PHE A 1 264 ? 29.812 20.688 -19.375 1 38.69 264 PHE A C 1
ATOM 2055 O O . PHE A 1 264 ? 28.766 20.203 -19.812 1 38.69 264 PHE A O 1
ATOM 2062 N N . CYS A 1 265 ? 30.625 21.469 -20.047 1 38 265 CYS A N 1
ATOM 2063 C CA . CYS A 1 265 ? 30.297 21.812 -21.422 1 38 265 CYS A CA 1
ATOM 2064 C C . CYS A 1 265 ? 30.375 20.578 -22.328 1 38 265 CYS A C 1
ATOM 2066 O O . CYS A 1 265 ? 29.516 20.391 -23.188 1 38 265 CYS A O 1
ATOM 2068 N N . SER A 1 266 ? 31.328 19.766 -22.109 1 38.78 266 SER A N 1
ATOM 2069 C CA . SER A 1 266 ? 31.469 18.594 -22.969 1 38.78 266 SER A CA 1
ATOM 2070 C C . SER A 1 266 ? 30.359 17.594 -22.719 1 38.78 266 SER A C 1
ATOM 2072 O O . SER A 1 266 ? 29.859 16.953 -23.656 1 38.78 266 SER A O 1
ATOM 2074 N N . VAL A 1 267 ? 30.047 17.328 -21.594 1 38.78 267 VAL A N 1
ATOM 2075 C CA . VAL A 1 267 ? 28.938 16.422 -21.312 1 38.78 267 VAL A CA 1
ATOM 2076 C C . VAL A 1 267 ? 27.656 16.969 -21.922 1 38.78 267 VAL A C 1
ATOM 2078 O O . VAL A 1 267 ? 26.859 16.234 -22.5 1 38.78 267 VAL A O 1
ATOM 2081 N N . ALA A 1 268 ? 27.5 18.297 -21.828 1 37.31 268 ALA A N 1
ATOM 2082 C CA . ALA A 1 268 ? 26.406 18.906 -22.562 1 37.31 268 ALA A CA 1
ATOM 2083 C C . ALA A 1 268 ? 26.531 18.625 -24.062 1 37.31 268 ALA A C 1
ATOM 2085 O O . ALA A 1 268 ? 25.547 18.312 -24.734 1 37.31 268 ALA A O 1
ATOM 2086 N N . ASP A 1 269 ? 27.781 18.609 -24.531 1 36 269 ASP A N 1
ATOM 2087 C CA . ASP A 1 269 ? 28.047 18.297 -25.938 1 36 269 ASP A CA 1
ATOM 2088 C C . ASP A 1 269 ? 27.828 16.812 -26.219 1 36 269 ASP A C 1
ATOM 2090 O O . ASP A 1 269 ? 27.219 16.453 -27.234 1 36 269 ASP A O 1
ATOM 2094 N N . LEU A 1 270 ? 28.359 15.938 -25.453 1 37.72 270 LEU A N 1
ATOM 2095 C CA . LEU A 1 270 ? 28.219 14.5 -25.656 1 37.72 270 LEU A CA 1
ATOM 2096 C C . LEU A 1 270 ? 26.75 14.086 -25.547 1 37.72 270 LEU A C 1
ATOM 2098 O O . LEU A 1 270 ? 26.266 13.273 -26.328 1 37.72 270 LEU A O 1
ATOM 2102 N N . LYS A 1 271 ? 26.062 14.477 -24.656 1 35.53 271 LYS A N 1
ATOM 2103 C CA . LYS A 1 271 ? 24.641 14.195 -24.625 1 35.53 271 LYS A CA 1
ATOM 2104 C C . LYS A 1 271 ? 23.953 14.648 -25.906 1 35.53 271 LYS A C 1
ATOM 2106 O O . LYS A 1 271 ? 23.047 13.977 -26.406 1 35.53 271 LYS A O 1
ATOM 2111 N N . LEU A 1 272 ? 24.453 15.727 -26.438 1 29.53 272 LEU A N 1
ATOM 2112 C CA . LEU A 1 272 ? 24.016 16.125 -27.781 1 29.53 272 LEU A CA 1
ATOM 2113 C C . LEU A 1 272 ? 24.406 15.078 -28.812 1 29.53 272 LEU A C 1
ATOM 2115 O O . LEU A 1 272 ? 23.609 14.703 -29.672 1 29.53 272 LEU A O 1
ATOM 2119 N N . LYS A 1 273 ? 25.688 14.656 -28.797 1 31.75 273 LYS A N 1
ATOM 2120 C CA . LYS A 1 273 ? 26.141 13.656 -29.75 1 31.75 273 LYS A CA 1
ATOM 2121 C C . LYS A 1 273 ? 25.562 12.281 -29.438 1 31.75 273 LYS A C 1
ATOM 2123 O O . LYS A 1 273 ? 25.125 11.562 -30.328 1 31.75 273 LYS A O 1
ATOM 2128 N N . ASN A 1 274 ? 25.781 11.773 -28.312 1 32.81 274 ASN A N 1
ATOM 2129 C CA . ASN A 1 274 ? 25.312 10.438 -27.938 1 32.81 274 ASN A CA 1
ATOM 2130 C C . ASN A 1 274 ? 23.797 10.328 -28.062 1 32.81 274 ASN A C 1
ATOM 2132 O O . ASN A 1 274 ? 23.266 9.242 -28.297 1 32.81 274 ASN A O 1
ATOM 2136 N N . ALA A 1 275 ? 23.031 11.258 -27.828 1 28.34 275 ALA A N 1
ATOM 2137 C CA . ALA A 1 275 ? 21.641 11.109 -28.234 1 28.34 275 ALA A CA 1
ATOM 2138 C C . ALA A 1 275 ? 21.547 10.414 -29.594 1 28.34 275 ALA A C 1
ATOM 2140 O O . ALA A 1 275 ? 20.516 9.852 -29.938 1 28.34 275 ALA A O 1
ATOM 2141 N N . LEU A 1 276 ? 22.547 10.609 -30.5 1 25.52 276 LEU A N 1
ATOM 2142 C CA . LEU A 1 276 ? 22.547 9.945 -31.797 1 25.52 276 LEU A CA 1
ATOM 2143 C C . LEU A 1 276 ? 22.891 8.469 -31.641 1 25.52 276 LEU A C 1
ATOM 2145 O O . LEU A 1 276 ? 22.25 7.617 -32.281 1 25.52 276 LEU A O 1
ATOM 2149 N N . GLN A 1 277 ? 24.219 8.031 -31.438 1 29.27 277 GLN A N 1
ATOM 2150 C CA . GLN A 1 277 ? 24.719 6.691 -31.734 1 29.27 277 GLN A CA 1
ATOM 2151 C C . GLN A 1 277 ? 24.562 5.762 -30.547 1 29.27 277 GLN A C 1
ATOM 2153 O O . GLN A 1 277 ? 25.562 5.352 -29.938 1 29.27 277 GLN A O 1
ATOM 2158 N N . GLU A 1 278 ? 23.844 5.863 -29.703 1 29.2 278 GLU A N 1
ATOM 2159 C CA . GLU A 1 278 ? 23.953 5.324 -28.359 1 29.2 278 GLU A CA 1
ATOM 2160 C C . GLU A 1 278 ? 23.922 3.797 -28.359 1 29.2 278 GLU A C 1
ATOM 2162 O O . GLU A 1 278 ? 22.859 3.193 -28.547 1 29.2 278 GLU A O 1
ATOM 2167 N N . LYS A 1 279 ? 24.859 3.078 -28.953 1 23.42 279 LYS A N 1
ATOM 2168 C CA . LYS A 1 279 ? 24.891 1.628 -28.781 1 23.42 279 LYS A CA 1
ATOM 2169 C C . LYS A 1 279 ? 25.156 1.244 -27.328 1 23.42 279 LYS A C 1
ATOM 2171 O O . LYS A 1 279 ? 26.172 1.643 -26.75 1 23.42 279 LYS A O 1
ATOM 2176 N N . ILE A 1 280 ? 24.312 1.109 -26.578 1 24.48 280 ILE A N 1
ATOM 2177 C CA . ILE A 1 280 ? 24.297 0.775 -25.156 1 24.48 280 ILE A CA 1
ATOM 2178 C C . ILE A 1 280 ? 24.953 -0.587 -24.953 1 24.48 280 ILE A C 1
ATOM 2180 O O . ILE A 1 280 ? 24.469 -1.604 -25.453 1 24.48 280 ILE A O 1
ATOM 2184 N N . GLU A 1 281 ? 26.219 -0.666 -24.938 1 24.33 281 GLU A N 1
ATOM 2185 C CA . GLU A 1 281 ? 26.844 -1.936 -24.594 1 24.33 281 GLU A CA 1
ATOM 2186 C C . GLU A 1 281 ? 26.516 -2.348 -23.156 1 24.33 281 GLU A C 1
ATOM 2188 O O . GLU A 1 281 ? 26.672 -1.557 -22.234 1 24.33 281 GLU A O 1
ATOM 2193 N N . LEU A 1 282 ? 25.781 -3.275 -22.969 1 23.06 282 LEU A N 1
ATOM 2194 C CA . LEU A 1 282 ? 25.281 -3.936 -21.766 1 23.06 282 LEU A CA 1
ATOM 2195 C C . LEU A 1 282 ? 26.422 -4.582 -20.984 1 23.06 282 LEU A C 1
ATOM 2197 O O . LEU A 1 282 ? 27.141 -5.422 -21.516 1 23.06 282 LEU A O 1
ATOM 2201 N N . ILE A 1 283 ? 27.141 -3.896 -20.281 1 23.94 283 ILE A N 1
ATOM 2202 C CA . ILE A 1 283 ? 28.141 -4.602 -19.484 1 23.94 283 ILE A CA 1
ATOM 2203 C C . ILE A 1 283 ? 27.438 -5.449 -18.422 1 23.94 283 ILE A C 1
ATOM 2205 O O . ILE A 1 283 ? 26.641 -4.938 -17.625 1 23.94 283 ILE A O 1
ATOM 2209 N N . LYS A 1 284 ? 27.297 -6.703 -18.5 1 25.11 284 LYS A N 1
ATOM 2210 C CA . LYS A 1 284 ? 26.766 -7.762 -17.641 1 25.11 284 LYS A CA 1
ATOM 2211 C C . LYS A 1 284 ? 27.312 -7.637 -16.219 1 25.11 284 LYS A C 1
ATOM 2213 O O . LYS A 1 284 ? 28.516 -7.527 -16.016 1 25.11 284 LYS A O 1
ATOM 2218 N N . GLY A 1 285 ? 26.625 -7 -15.445 1 26.73 285 GLY A N 1
ATOM 2219 C CA . GLY A 1 285 ? 26.969 -6.852 -14.047 1 26.73 285 GLY A CA 1
ATOM 2220 C C . GLY A 1 285 ? 27.281 -8.172 -13.359 1 26.73 285 GLY A C 1
ATOM 2221 O O . GLY A 1 285 ? 26.766 -9.219 -13.766 1 26.73 285 GLY A O 1
ATOM 2222 N N . LYS A 1 286 ? 28.484 -8.227 -12.891 1 27.06 286 LYS A N 1
ATOM 2223 C CA . LYS A 1 286 ? 29 -9.352 -12.117 1 27.06 286 LYS A CA 1
ATOM 2224 C C . LYS A 1 286 ? 28.078 -9.664 -10.938 1 27.06 286 LYS A C 1
ATOM 2226 O O . LYS A 1 286 ? 27.391 -8.781 -10.422 1 27.06 286 LYS A O 1
ATOM 2231 N N . ASP A 1 287 ? 27.719 -10.844 -10.805 1 25.73 287 ASP A N 1
ATOM 2232 C CA . ASP A 1 287 ? 26.875 -11.5 -9.812 1 25.73 287 ASP A CA 1
ATOM 2233 C C . ASP A 1 287 ? 27.234 -11.055 -8.398 1 25.73 287 ASP A C 1
ATOM 2235 O O . ASP A 1 287 ? 28.422 -10.953 -8.062 1 25.73 287 ASP A O 1
ATOM 2239 N N . PHE A 1 288 ? 26.484 -10.211 -7.801 1 27.84 288 PHE A N 1
ATOM 2240 C CA . PHE A 1 288 ? 26.609 -9.617 -6.477 1 27.84 288 PHE A CA 1
ATOM 2241 C C . PHE A 1 288 ? 26.438 -10.664 -5.391 1 27.84 288 PHE A C 1
ATOM 2243 O O . PHE A 1 288 ? 25.531 -11.5 -5.469 1 27.84 288 PHE A O 1
ATOM 2250 N N . CYS A 1 289 ? 27.422 -11.281 -4.812 1 27.41 289 CYS A N 1
ATOM 2251 C CA . CYS A 1 289 ? 27.281 -12.219 -3.711 1 27.41 289 CYS A CA 1
ATOM 2252 C C . CYS A 1 289 ? 27.328 -11.5 -2.367 1 27.41 289 CYS A C 1
ATOM 2254 O O . CYS A 1 289 ? 28.172 -10.633 -2.145 1 27.41 289 CYS A O 1
ATOM 2256 N N . ILE A 1 290 ? 26.281 -11.359 -1.753 1 29.22 290 ILE A N 1
ATOM 2257 C CA . ILE A 1 290 ? 26.219 -10.836 -0.393 1 29.22 290 ILE A CA 1
ATOM 2258 C C . ILE A 1 290 ? 27.016 -11.734 0.547 1 29.22 290 ILE A C 1
ATOM 2260 O O . ILE A 1 290 ? 26.688 -12.914 0.703 1 29.22 290 ILE A O 1
ATOM 2264 N N . ARG A 1 291 ? 28.344 -11.547 0.924 1 30.98 291 ARG A N 1
ATOM 2265 C CA . ARG A 1 291 ? 29.141 -12.422 1.786 1 30.98 291 ARG A CA 1
ATOM 2266 C C . ARG A 1 291 ? 29.109 -11.938 3.232 1 30.98 291 ARG A C 1
ATOM 2268 O O . ARG A 1 291 ? 29.016 -10.734 3.49 1 30.98 291 ARG A O 1
ATOM 2275 N N . GLY A 1 292 ? 28.5 -12.68 4.031 1 31.95 292 GLY A N 1
ATOM 2276 C CA . GLY A 1 292 ? 28.797 -12.438 5.434 1 31.95 292 GLY A CA 1
ATOM 2277 C C . GLY A 1 292 ? 30.25 -12.086 5.691 1 31.95 292 GLY A C 1
ATOM 2278 O O . GLY A 1 292 ? 31.125 -12.492 4.934 1 31.95 292 GLY A O 1
ATOM 2279 N N . TYR A 1 293 ? 30.5 -10.984 6.352 1 34.84 293 TYR A N 1
ATOM 2280 C CA . TYR A 1 293 ? 31.828 -10.508 6.73 1 34.84 293 TYR A CA 1
ATOM 2281 C C . TYR A 1 293 ? 32.625 -11.609 7.414 1 34.84 293 TYR A C 1
ATOM 2283 O O . TYR A 1 293 ? 32.281 -12.047 8.516 1 34.84 293 TYR A O 1
ATOM 2291 N N . THR A 1 294 ? 32.938 -12.688 6.754 1 37 294 THR A N 1
ATOM 2292 C CA . THR A 1 294 ? 34.031 -13.367 7.445 1 37 294 THR A CA 1
ATOM 2293 C C . THR A 1 294 ? 35.312 -12.539 7.375 1 37 294 THR A C 1
ATOM 2295 O O . THR A 1 294 ? 35.625 -11.984 6.324 1 37 294 THR A O 1
ATOM 2298 N N . GLU A 1 295 ? 35.844 -12.148 8.484 1 43.84 295 GLU A N 1
ATOM 2299 C CA . GLU A 1 295 ? 37.125 -11.453 8.68 1 43.84 295 GLU A CA 1
ATOM 2300 C C . GLU A 1 295 ? 38.188 -12 7.75 1 43.84 295 GLU A C 1
ATOM 2302 O O . GLU A 1 295 ? 38.438 -13.211 7.707 1 43.84 295 GLU A O 1
ATOM 2307 N N . ASN A 1 296 ? 38.281 -11.633 6.625 1 53.47 296 ASN A N 1
ATOM 2308 C CA . ASN A 1 296 ? 39.562 -11.859 5.926 1 53.47 296 ASN A CA 1
ATOM 2309 C C . ASN A 1 296 ? 40.75 -11.312 6.711 1 53.47 296 ASN A C 1
ATOM 2311 O O . ASN A 1 296 ? 40.875 -10.094 6.852 1 53.47 296 ASN A O 1
ATOM 2315 N N . PRO A 1 297 ? 41.375 -12.188 7.375 1 60.47 297 PRO A N 1
ATOM 2316 C CA . PRO A 1 297 ? 42.438 -11.781 8.312 1 60.47 297 PRO A CA 1
ATOM 2317 C C . PRO A 1 297 ? 43.5 -10.898 7.656 1 60.47 297 PRO A C 1
ATOM 2319 O O . PRO A 1 297 ? 44.219 -10.172 8.352 1 60.47 297 PRO A O 1
ATOM 2322 N N . THR A 1 298 ? 43.469 -10.836 6.262 1 74.38 298 THR A N 1
ATOM 2323 C CA . THR A 1 298 ? 44.594 -10.109 5.66 1 74.38 298 THR A CA 1
ATOM 2324 C C . THR A 1 298 ? 44.156 -8.695 5.266 1 74.38 298 THR A C 1
ATOM 2326 O O . THR A 1 298 ? 45 -7.855 4.945 1 74.38 298 THR A O 1
ATOM 2329 N N . ARG A 1 299 ? 42.875 -8.391 5.277 1 86.81 299 ARG A N 1
ATOM 2330 C CA . ARG A 1 299 ? 42.406 -7.074 4.84 1 86.81 299 ARG A CA 1
ATOM 2331 C C . ARG A 1 299 ? 42.625 -6.031 5.93 1 86.81 299 ARG A C 1
ATOM 2333 O O . ARG A 1 299 ? 42.344 -6.281 7.105 1 86.81 299 ARG A O 1
ATOM 2340 N N . GLU A 1 300 ? 43.156 -4.895 5.473 1 88.31 300 GLU A N 1
ATOM 2341 C CA . GLU A 1 300 ? 43.531 -3.844 6.418 1 88.31 300 GLU A CA 1
ATOM 2342 C C . GLU A 1 300 ? 42.5 -2.721 6.418 1 88.31 300 GLU A C 1
ATOM 2344 O O . GLU A 1 300 ? 42.375 -1.975 7.395 1 88.31 300 GLU A O 1
ATOM 2349 N N . TRP A 1 301 ? 41.812 -2.543 5.316 1 91.38 301 TRP A N 1
ATOM 2350 C CA . TRP A 1 301 ? 40.75 -1.524 5.23 1 91.38 301 TRP A CA 1
ATOM 2351 C C . TRP A 1 301 ? 39.656 -1.949 4.262 1 91.38 301 TRP A C 1
ATOM 2353 O O . TRP A 1 301 ? 39.812 -2.916 3.516 1 91.38 301 TRP A O 1
ATOM 2363 N N . LEU A 1 302 ? 38.469 -1.319 4.371 1 91.19 302 LEU A N 1
ATOM 2364 C CA . LEU A 1 302 ? 37.344 -1.615 3.52 1 91.19 302 LEU A CA 1
ATOM 2365 C C . LEU A 1 302 ? 36.594 -0.335 3.123 1 91.19 302 LEU A C 1
ATOM 2367 O O . LEU A 1 302 ? 36.531 0.609 3.912 1 91.19 302 LEU A O 1
ATOM 2371 N N . SER A 1 303 ? 36.156 -0.352 1.858 1 92.44 303 SER A N 1
ATOM 2372 C CA . SER A 1 303 ? 35.25 0.701 1.426 1 92.44 303 SER A CA 1
ATOM 2373 C C . SER A 1 303 ? 33.781 0.33 1.717 1 92.44 303 SER A C 1
ATOM 2375 O O . SER A 1 303 ? 33.281 -0.667 1.198 1 92.44 303 SER A O 1
ATOM 2377 N N . VAL A 1 304 ? 33.156 1.104 2.527 1 92.5 304 VAL A N 1
ATOM 2378 C CA . VAL A 1 304 ? 31.797 0.813 2.979 1 92.5 304 VAL A CA 1
ATOM 2379 C C . VAL A 1 304 ? 30.844 1.903 2.492 1 92.5 304 VAL A C 1
ATOM 2381 O O . VAL A 1 304 ? 31.109 3.094 2.68 1 92.5 304 VAL A O 1
ATOM 2384 N N . ILE A 1 305 ? 29.781 1.486 1.847 1 94.19 305 ILE A N 1
ATOM 2385 C CA . ILE A 1 305 ? 28.812 2.398 1.254 1 94.19 305 ILE A CA 1
ATOM 2386 C C . ILE A 1 305 ? 27.469 2.268 1.979 1 94.19 305 ILE A C 1
ATOM 2388 O O . ILE A 1 305 ? 27.016 1.157 2.271 1 94.19 305 ILE A O 1
ATOM 2392 N N . CYS A 1 306 ? 26.844 3.35 2.334 1 90 306 CYS A N 1
ATOM 2393 C CA . CYS A 1 306 ? 25.531 3.303 2.984 1 90 306 CYS A CA 1
ATOM 2394 C C . CYS A 1 306 ? 24.734 4.559 2.682 1 90 306 CYS A C 1
ATOM 2396 O O . CYS A 1 306 ? 25.219 5.461 1.995 1 90 306 CYS A O 1
ATOM 2398 N N . ASP A 1 307 ? 23.516 4.625 3.193 1 89.44 307 ASP A N 1
ATOM 2399 C CA . ASP A 1 307 ? 22.594 5.742 2.971 1 89.44 307 ASP A CA 1
ATOM 2400 C C . ASP A 1 307 ? 22.953 6.93 3.865 1 89.44 307 ASP A C 1
ATOM 2402 O O . ASP A 1 307 ? 23.906 6.863 4.645 1 89.44 307 ASP A O 1
ATOM 2406 N N . GLY A 1 308 ? 22.219 7.969 3.758 1 87.5 308 GLY A N 1
ATOM 2407 C CA . GLY A 1 308 ? 22.531 9.227 4.41 1 87.5 308 GLY A CA 1
ATOM 2408 C C . GLY A 1 308 ? 22.516 9.133 5.926 1 87.5 308 GLY A C 1
ATOM 2409 O O . GLY A 1 308 ? 23.5 9.477 6.582 1 87.5 308 GLY A O 1
ATOM 2410 N N . LEU A 1 309 ? 21.484 8.555 6.457 1 82 309 LEU A N 1
ATOM 2411 C CA . LEU A 1 309 ? 21.391 8.492 7.91 1 82 309 LEU A CA 1
ATOM 2412 C C . LEU A 1 309 ? 22.422 7.527 8.484 1 82 309 LEU A C 1
ATOM 2414 O O . LEU A 1 309 ? 23.188 7.891 9.383 1 82 309 LEU A O 1
ATOM 2418 N N . PRO A 1 310 ? 22.516 6.371 7.98 1 85 310 PRO A N 1
ATOM 2419 C CA . PRO A 1 310 ? 23.578 5.484 8.477 1 85 310 PRO A CA 1
ATOM 2420 C C . PRO A 1 310 ? 24.969 6.066 8.305 1 85 310 PRO A C 1
ATOM 2422 O O . PRO A 1 310 ? 25.859 5.84 9.141 1 85 310 PRO A O 1
ATOM 2425 N N . TYR A 1 311 ? 25.141 6.805 7.254 1 91.06 311 TYR A N 1
ATOM 2426 C CA . TYR A 1 311 ? 26.422 7.438 6.996 1 91.06 311 TYR A CA 1
ATOM 2427 C C . TYR A 1 311 ? 26.797 8.391 8.125 1 91.06 311 TYR A C 1
ATOM 2429 O O . TYR A 1 311 ? 27.906 8.328 8.656 1 91.06 311 TYR A O 1
ATOM 2437 N N . THR A 1 312 ? 25.891 9.266 8.562 1 87 312 THR A N 1
ATOM 2438 C CA . THR A 1 312 ? 26.156 10.258 9.594 1 87 312 THR A CA 1
ATOM 2439 C C . THR A 1 312 ? 26.359 9.586 10.953 1 87 312 THR A C 1
ATOM 2441 O O . THR A 1 312 ? 27.203 10.016 11.742 1 87 312 THR A O 1
ATOM 2444 N N . LEU A 1 313 ? 25.688 8.547 11.156 1 82.12 313 LEU A N 1
ATOM 2445 C CA . LEU A 1 313 ? 25.859 7.793 12.391 1 82.12 313 LEU A CA 1
ATOM 2446 C C . LEU A 1 313 ? 27.203 7.062 12.406 1 82.12 313 LEU A C 1
ATOM 2448 O O . LEU A 1 313 ? 27.891 7.035 13.43 1 82.12 313 LEU A O 1
ATOM 2452 N N . ALA A 1 314 ? 27.484 6.523 11.289 1 85.81 314 ALA A N 1
ATOM 2453 C CA . ALA A 1 314 ? 28.75 5.801 11.172 1 85.81 314 ALA A CA 1
ATOM 2454 C C . ALA A 1 314 ? 29.938 6.738 11.383 1 85.81 314 ALA A C 1
ATOM 2456 O O . ALA A 1 314 ? 30.938 6.363 12.008 1 85.81 314 ALA A O 1
ATOM 2457 N N . LEU A 1 315 ? 29.812 7.918 10.906 1 86.38 315 LEU A N 1
ATOM 2458 C CA . LEU A 1 315 ? 30.875 8.898 11.086 1 86.38 315 LEU A CA 1
ATOM 2459 C C . LEU A 1 315 ? 31.125 9.156 12.57 1 86.38 315 LEU A C 1
ATOM 2461 O O . LEU A 1 315 ? 32.281 9.25 13.008 1 86.38 315 LEU A O 1
ATOM 2465 N N . LYS A 1 316 ? 30.047 9.258 13.266 1 81.62 316 LYS A N 1
ATOM 2466 C CA . LYS A 1 316 ? 30.156 9.484 14.703 1 81.62 316 LYS A CA 1
ATOM 2467 C C . LYS A 1 316 ? 30.781 8.281 15.406 1 81.62 316 LYS A C 1
ATOM 2469 O O . LYS A 1 316 ? 31.625 8.445 16.297 1 81.62 316 LYS A O 1
ATOM 2474 N N . VAL A 1 317 ? 30.406 7.176 14.969 1 83.19 317 VAL A N 1
ATOM 2475 C CA . VAL A 1 317 ? 30.922 5.945 15.57 1 83.19 317 VAL A CA 1
ATOM 2476 C C . VAL A 1 317 ? 32.406 5.809 15.273 1 83.19 317 VAL A C 1
ATOM 2478 O O . VAL A 1 317 ? 33.188 5.469 16.156 1 83.19 317 VAL A O 1
ATOM 2481 N N . ILE A 1 318 ? 32.812 6.086 14.07 1 85.12 318 ILE A N 1
ATOM 2482 C CA . ILE A 1 318 ? 34.188 5.973 13.664 1 85.12 318 ILE A CA 1
ATOM 2483 C C . ILE A 1 318 ? 35.031 6.996 14.422 1 85.12 318 ILE A C 1
ATOM 2485 O O . ILE A 1 318 ? 36.156 6.688 14.867 1 85.12 318 ILE A O 1
ATOM 2489 N N . ALA A 1 319 ? 34.5 8.148 14.656 1 80.88 319 ALA A N 1
ATOM 2490 C CA . ALA A 1 319 ? 35.25 9.234 15.289 1 80.88 319 ALA A CA 1
ATOM 2491 C C . ALA A 1 319 ? 35.344 9.023 16.797 1 80.88 319 ALA A C 1
ATOM 2493 O O . ALA A 1 319 ? 36.312 9.43 17.438 1 80.88 319 ALA A O 1
ATOM 2494 N N . LYS A 1 320 ? 34.375 8.336 17.375 1 81.5 320 LYS A N 1
ATOM 2495 C CA . LYS A 1 320 ? 34.281 8.375 18.828 1 81.5 320 LYS A CA 1
ATOM 2496 C C . LYS A 1 320 ? 34.625 7.023 19.453 1 81.5 320 LYS A C 1
ATOM 2498 O O . LYS A 1 320 ? 34.688 6.895 20.672 1 81.5 320 LYS A O 1
ATOM 2503 N N . THR A 1 321 ? 34.812 6.109 18.609 1 82.06 321 THR A N 1
ATOM 2504 C CA . THR A 1 321 ? 35.125 4.793 19.156 1 82.06 321 THR A CA 1
ATOM 2505 C C . THR A 1 321 ? 36.625 4.523 19.141 1 82.06 321 THR A C 1
ATOM 2507 O O . THR A 1 321 ? 37.25 4.57 18.078 1 82.06 321 THR A O 1
ATOM 2510 N N . PHE A 1 322 ? 37.156 4.281 20.297 1 83.44 322 PHE A N 1
ATOM 2511 C CA . PHE A 1 322 ? 38.562 4.059 20.438 1 83.44 322 PHE A CA 1
ATOM 2512 C C . PHE A 1 322 ? 38.844 2.65 20.953 1 83.44 322 PHE A C 1
ATOM 2514 O O . PHE A 1 322 ? 38.031 2.066 21.656 1 83.44 322 PHE A O 1
ATOM 2521 N N . HIS A 1 323 ? 39.969 2.148 20.406 1 81.06 323 HIS A N 1
ATOM 2522 C CA . HIS A 1 323 ? 40.406 0.81 20.797 1 81.06 323 HIS A CA 1
ATOM 2523 C C . HIS A 1 323 ? 41.625 0.867 21.688 1 81.06 323 HIS A C 1
ATOM 2525 O O . HIS A 1 323 ? 42.625 1.543 21.375 1 81.06 323 HIS A O 1
ATOM 2531 N N . CYS A 1 324 ? 41.438 0.203 22.875 1 77.88 324 CYS A N 1
ATOM 2532 C CA . CYS A 1 324 ? 42.594 0.119 23.781 1 77.88 324 CYS A CA 1
ATOM 2533 C C . CYS A 1 324 ? 43.5 -1.041 23.391 1 77.88 324 CYS A C 1
ATOM 2535 O O . CYS A 1 324 ? 43.094 -2.197 23.391 1 77.88 324 CYS A O 1
ATOM 2537 N N . ASN A 1 325 ? 44.656 -0.816 22.891 1 73.44 325 ASN A N 1
ATOM 2538 C CA . ASN A 1 325 ? 45.594 -1.833 22.422 1 73.44 325 ASN A CA 1
ATOM 2539 C C . ASN A 1 325 ? 46.062 -2.723 23.578 1 73.44 325 ASN A C 1
ATOM 2541 O O . ASN A 1 325 ? 46.562 -3.832 23.344 1 73.44 325 ASN A O 1
ATOM 2545 N N . SER A 1 326 ? 45.906 -2.205 24.734 1 73.12 326 SER A N 1
ATOM 2546 C CA . SER A 1 326 ? 46.375 -2.953 25.891 1 73.12 326 SER A CA 1
ATOM 2547 C C . SER A 1 326 ? 45.375 -4.027 26.297 1 73.12 326 SER A C 1
ATOM 2549 O O . SER A 1 326 ? 45.75 -5.148 26.641 1 73.12 326 SER A O 1
ATOM 2551 N N . CYS A 1 327 ? 44.188 -3.734 26.344 1 73 327 CYS A N 1
ATOM 2552 C CA . CYS A 1 327 ? 43.219 -4.703 26.812 1 73 327 CYS A CA 1
ATOM 2553 C C . CYS A 1 327 ? 42.219 -5.055 25.703 1 73 327 CYS A C 1
ATOM 2555 O O . CYS A 1 327 ? 41.281 -5.801 25.938 1 73 327 CYS A O 1
ATOM 2557 N N . ASN A 1 328 ? 42.312 -4.633 24.562 1 75.62 328 ASN A N 1
ATOM 2558 C CA . ASN A 1 328 ? 41.5 -4.922 23.375 1 75.62 328 ASN A CA 1
ATOM 2559 C C . ASN A 1 328 ? 40.031 -4.574 23.609 1 75.62 328 ASN A C 1
ATOM 2561 O O . ASN A 1 328 ? 39.156 -5.293 23.141 1 75.62 328 ASN A O 1
ATOM 2565 N N . THR A 1 329 ? 39.844 -3.594 24.438 1 76.38 329 THR A N 1
ATOM 2566 C CA . THR A 1 329 ? 38.5 -3.15 24.703 1 76.38 329 THR A CA 1
ATOM 2567 C C . THR A 1 329 ? 38.156 -1.895 23.891 1 76.38 329 THR A C 1
ATOM 2569 O O . THR A 1 329 ? 39 -0.975 23.812 1 76.38 329 THR A O 1
ATOM 2572 N N . ALA A 1 330 ? 36.938 -1.946 23.25 1 79.81 330 ALA A N 1
ATOM 2573 C CA . ALA A 1 330 ? 36.438 -0.767 22.531 1 79.81 330 ALA A CA 1
ATOM 2574 C C . ALA A 1 330 ? 35.688 0.152 23.469 1 79.81 330 ALA A C 1
ATOM 2576 O O . ALA A 1 330 ? 34.875 -0.313 24.281 1 79.81 330 ALA A O 1
ATOM 2577 N N . VAL A 1 331 ? 36.062 1.375 23.531 1 77.06 331 VAL A N 1
ATOM 2578 C CA . VAL A 1 331 ? 35.406 2.355 24.391 1 77.06 331 VAL A CA 1
ATOM 2579 C C . VAL A 1 331 ? 34.844 3.502 23.562 1 77.06 331 VAL A C 1
ATOM 2581 O O . VAL A 1 331 ? 35.562 4.055 22.703 1 77.06 331 VAL A O 1
ATOM 2584 N N . PHE A 1 332 ? 33.594 3.742 23.719 1 84.81 332 PHE A N 1
ATOM 2585 C CA . PHE A 1 332 ? 32.969 4.848 23.016 1 84.81 332 PHE A CA 1
ATOM 2586 C C . PHE A 1 332 ? 33.125 6.152 23.781 1 84.81 332 PHE A C 1
ATOM 2588 O O . PHE A 1 332 ? 32.75 6.25 24.938 1 84.81 332 PHE A O 1
ATOM 2595 N N . GLY A 1 333 ? 33.688 7.148 23.172 1 79.38 333 GLY A N 1
ATOM 2596 C CA . GLY A 1 333 ? 33.938 8.453 23.75 1 79.38 333 GLY A CA 1
ATOM 2597 C C . GLY A 1 333 ? 35.375 8.688 24.156 1 79.38 333 GLY A C 1
ATOM 2598 O O . GLY A 1 333 ? 36.031 7.793 24.703 1 79.38 333 GLY A O 1
ATOM 2599 N N . GLU A 1 334 ? 35.875 9.82 23.812 1 78.69 334 GLU A N 1
ATOM 2600 C CA . GLU A 1 334 ? 37.25 10.156 24.109 1 78.69 334 GLU A CA 1
ATOM 2601 C C . GLU A 1 334 ? 37.5 10.273 25.609 1 78.69 334 GLU A C 1
ATOM 2603 O O . GLU A 1 334 ? 38.5 9.758 26.125 1 78.69 334 GLU A O 1
ATOM 2608 N N . ASP A 1 335 ? 36.531 10.891 26.203 1 78.62 335 ASP A N 1
ATOM 2609 C CA . ASP A 1 335 ? 36.656 11.078 27.641 1 78.62 335 ASP A CA 1
ATOM 2610 C C . ASP A 1 335 ? 36.594 9.742 28.375 1 78.62 335 ASP A C 1
ATOM 2612 O O . ASP A 1 335 ? 37.344 9.5 29.312 1 78.62 335 ASP A O 1
ATOM 2616 N N . GLU A 1 336 ? 35.688 8.977 27.938 1 81.12 336 GLU A N 1
ATOM 2617 C CA . GLU A 1 336 ? 35.531 7.652 28.531 1 81.12 336 GLU A CA 1
ATOM 2618 C C . GLU A 1 336 ? 36.781 6.809 28.312 1 81.12 336 GLU A C 1
ATOM 2620 O O . GLU A 1 336 ? 37.188 6.035 29.188 1 81.12 336 GLU A O 1
ATOM 2625 N N . PHE A 1 337 ? 37.344 7.016 27.188 1 84.5 337 PHE A N 1
ATOM 2626 C CA . PHE A 1 337 ? 38.562 6.273 26.891 1 84.5 337 PHE A CA 1
ATOM 2627 C C . PHE A 1 337 ? 39.719 6.723 27.781 1 84.5 337 PHE A C 1
ATOM 2629 O O . PHE A 1 337 ? 40.469 5.891 28.297 1 84.5 337 PHE A O 1
ATOM 2636 N N . LYS A 1 338 ? 39.844 7.961 27.984 1 80.94 338 LYS A N 1
ATOM 2637 C CA . LYS A 1 338 ? 40.844 8.492 28.891 1 80.94 338 LYS A CA 1
ATOM 2638 C C . LYS A 1 338 ? 40.656 7.969 30.312 1 80.94 338 LYS A C 1
ATOM 2640 O O . LYS A 1 338 ? 41.625 7.598 30.984 1 80.94 338 LYS A O 1
ATOM 2645 N N . GLN A 1 339 ? 39.406 7.957 30.656 1 82.06 339 GLN A N 1
ATOM 2646 C CA . GLN A 1 339 ? 39.094 7.426 31.984 1 82.06 339 GLN A CA 1
ATOM 2647 C C . GLN A 1 339 ? 39.406 5.938 32.062 1 82.06 339 GLN A C 1
ATOM 2649 O O . GLN A 1 339 ? 39.938 5.473 33.094 1 82.06 339 GLN A O 1
ATOM 2654 N N . HIS A 1 340 ? 39.156 5.262 31.047 1 83.94 340 HIS A N 1
ATOM 2655 C CA . HIS A 1 340 ? 39.469 3.844 30.969 1 83.94 340 HIS A CA 1
ATOM 2656 C C . HIS A 1 340 ? 40.969 3.621 31.141 1 83.94 340 HIS A C 1
ATOM 2658 O O . HIS A 1 340 ? 41.406 2.758 31.922 1 83.94 340 HIS A O 1
ATOM 2664 N N . CYS A 1 341 ? 41.75 4.379 30.438 1 80.69 341 CYS A N 1
ATOM 2665 C CA . CYS A 1 341 ? 43.188 4.246 30.516 1 80.69 341 CYS A CA 1
ATOM 2666 C C . CYS A 1 341 ? 43.688 4.578 31.906 1 80.69 341 CYS A C 1
ATOM 2668 O O . CYS A 1 341 ? 44.594 3.904 32.438 1 80.69 341 CYS A O 1
ATOM 2670 N N . LYS A 1 342 ? 43.062 5.566 32.5 1 79.81 342 LYS A N 1
ATOM 2671 C CA . LYS A 1 342 ? 43.469 5.965 33.844 1 79.81 342 LYS A CA 1
ATOM 2672 C C . LYS A 1 342 ? 43.062 4.895 34.875 1 79.81 342 LYS A C 1
ATOM 2674 O O . LYS A 1 342 ? 43.875 4.562 35.75 1 79.81 342 LYS A O 1
ATOM 2679 N N . ASN A 1 343 ? 41.938 4.434 34.75 1 79.94 343 ASN A N 1
ATOM 2680 C CA . ASN A 1 343 ? 41.406 3.504 35.75 1 79.94 343 ASN A CA 1
ATOM 2681 C C . ASN A 1 343 ? 42 2.111 35.594 1 79.94 343 ASN A C 1
ATOM 2683 O O . ASN A 1 343 ? 42.25 1.434 36.594 1 79.94 343 ASN A O 1
ATOM 2687 N N . ASN A 1 344 ? 42.062 1.658 34.531 1 77.44 344 ASN A N 1
ATOM 2688 C CA . ASN A 1 344 ? 42.406 0.257 34.312 1 77.44 344 ASN A CA 1
ATOM 2689 C C . ASN A 1 344 ? 43.906 0.079 34.031 1 77.44 344 ASN A C 1
ATOM 2691 O O . ASN A 1 344 ? 44.438 -1.023 34.188 1 77.44 344 ASN A O 1
ATOM 2695 N N . HIS A 1 345 ? 44.438 1.01 33.625 1 72.75 345 HIS A N 1
ATOM 2696 C CA . HIS A 1 345 ? 45.844 0.867 33.281 1 72.75 345 HIS A CA 1
ATOM 2697 C C . HIS A 1 345 ? 46.688 1.869 34.031 1 72.75 345 HIS A C 1
ATOM 2699 O O . HIS A 1 345 ? 46.688 3.064 33.75 1 72.75 345 HIS A O 1
ATOM 2705 N N . HIS A 1 346 ? 46.656 1.906 35.562 1 60.62 346 HIS A N 1
ATOM 2706 C CA . HIS A 1 346 ? 47.281 2.758 36.562 1 60.62 346 HIS A CA 1
ATOM 2707 C C . HIS A 1 346 ? 48.5 3.48 35.969 1 60.62 346 HIS A C 1
ATOM 2709 O O . HIS A 1 346 ? 49.094 4.34 36.625 1 60.62 346 HIS A O 1
ATOM 2715 N N . THR A 1 347 ? 49.625 2.629 35.562 1 47.41 347 THR A N 1
ATOM 2716 C CA . THR A 1 347 ? 50.938 3.197 35.312 1 47.41 347 THR A CA 1
ATOM 2717 C C . THR A 1 347 ? 50.844 4.391 34.375 1 47.41 347 THR A C 1
ATOM 2719 O O . THR A 1 347 ? 49.938 4.461 33.562 1 47.41 347 THR A O 1
ATOM 2722 N N . ALA A 1 348 ? 51.719 5.543 34.688 1 42.81 348 ALA A N 1
ATOM 2723 C CA . ALA A 1 348 ? 52.094 6.73 33.906 1 42.81 348 ALA A CA 1
ATOM 2724 C C . ALA A 1 348 ? 52.031 6.453 32.406 1 42.81 348 ALA A C 1
ATOM 2726 O O . ALA A 1 348 ? 52.594 7.203 31.625 1 42.81 348 ALA A O 1
ATOM 2727 N N . GLU A 1 349 ? 51.844 5.277 31.922 1 42.91 349 GLU A N 1
ATOM 2728 C CA . GLU A 1 349 ? 52.375 4.68 30.688 1 42.91 349 GLU A CA 1
ATOM 2729 C C . GLU A 1 349 ? 51.875 5.434 29.453 1 42.91 349 GLU A C 1
ATOM 2731 O O . GLU A 1 349 ? 50.688 5.562 29.234 1 42.91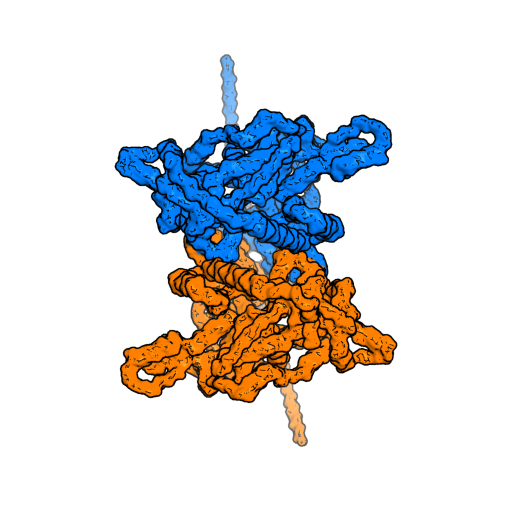 349 GLU A O 1
ATOM 2736 N N . LYS A 1 350 ? 52.562 6.383 28.891 1 45.25 350 LYS A N 1
ATOM 2737 C CA . LYS A 1 350 ? 52.906 7.164 27.703 1 45.25 350 LYS A CA 1
ATOM 2738 C C . LYS A 1 350 ? 52.406 6.465 26.438 1 45.25 350 LYS A C 1
ATOM 2740 O O . LYS A 1 350 ? 52.188 7.105 25.406 1 45.25 350 LYS A O 1
ATOM 2745 N N . ASP A 1 351 ? 52.375 5.031 26.406 1 49.09 351 ASP A N 1
ATOM 2746 C CA . ASP A 1 351 ? 52.375 4.418 25.094 1 49.09 351 ASP A CA 1
ATOM 2747 C C . ASP A 1 351 ? 50.938 4.105 24.625 1 49.09 351 ASP A C 1
ATOM 2749 O O . ASP A 1 351 ? 50.75 3.299 23.703 1 49.09 351 ASP A O 1
ATOM 2753 N N . VAL A 1 352 ? 49.906 4.344 25.344 1 54.06 352 VAL A N 1
ATOM 2754 C CA . VAL A 1 352 ? 48.594 4.008 24.781 1 54.06 352 VAL A CA 1
ATOM 2755 C C . VAL A 1 352 ? 48.25 4.98 23.656 1 54.06 352 VAL A C 1
ATOM 2757 O O . VAL A 1 352 ? 48.094 6.18 23.875 1 54.06 352 VAL A O 1
ATOM 2760 N N . VAL A 1 353 ? 48.656 4.691 22.516 1 56.75 353 VAL A N 1
ATOM 2761 C CA . VAL A 1 353 ? 48.375 5.445 21.297 1 56.75 353 VAL A CA 1
ATOM 2762 C C . VAL A 1 353 ? 46.875 5.395 21 1 56.75 353 VAL A C 1
ATOM 2764 O O . VAL A 1 353 ? 46.25 4.336 21.109 1 56.75 353 VAL A O 1
ATOM 2767 N N . TYR A 1 354 ? 46.25 6.504 20.969 1 63.56 354 TYR A N 1
ATOM 2768 C CA . TYR A 1 354 ? 44.875 6.719 20.516 1 63.56 354 TYR A CA 1
ATOM 2769 C C . TYR A 1 354 ? 44.625 6.074 19.156 1 63.56 354 TYR A C 1
ATOM 2771 O O . TYR A 1 354 ? 45.188 6.512 18.156 1 63.56 354 TYR A O 1
ATOM 2779 N N . GLN A 1 355 ? 44.156 4.801 19.234 1 74.62 355 GLN A N 1
ATOM 2780 C CA . GLN A 1 355 ? 43.812 4.188 17.953 1 74.62 355 GLN A CA 1
ATOM 2781 C C . GLN A 1 355 ? 42.312 4.086 17.766 1 74.62 355 GLN A C 1
ATOM 2783 O O . GLN A 1 355 ? 41.594 3.646 18.656 1 74.62 355 GLN A O 1
ATOM 2788 N N . LYS A 1 356 ? 41.844 4.621 16.641 1 81.25 356 LYS A N 1
ATOM 2789 C CA . LYS A 1 356 ? 40.406 4.492 16.297 1 81.25 356 LYS A CA 1
ATOM 2790 C C . LYS A 1 356 ? 40.062 3.043 15.984 1 81.25 356 LYS A C 1
ATOM 2792 O O . LYS A 1 356 ? 40.75 2.391 15.18 1 81.25 356 LYS A O 1
ATOM 2797 N N . GLU A 1 357 ? 39.031 2.561 16.672 1 81.81 357 GLU A N 1
ATOM 2798 C CA . GLU A 1 357 ? 38.594 1.182 16.469 1 81.81 357 GLU A CA 1
ATOM 2799 C C . GLU A 1 357 ? 38.281 0.903 15.016 1 81.81 357 GLU A C 1
ATOM 2801 O O . GLU A 1 357 ? 38.625 -0.146 14.477 1 81.81 357 GLU A O 1
ATOM 2806 N N . PHE A 1 358 ? 37.688 1.845 14.375 1 86.81 358 PHE A N 1
ATOM 2807 C CA . PHE A 1 358 ? 37.219 1.673 13 1 86.81 358 PHE A CA 1
ATOM 2808 C C . PHE A 1 358 ? 38.031 2.523 12.039 1 86.81 358 PHE A C 1
ATOM 2810 O O . PHE A 1 358 ? 37.531 2.99 11.023 1 86.81 358 PHE A O 1
ATOM 2817 N N . GLY A 1 359 ? 39.219 2.73 12.406 1 85.31 359 GLY A N 1
ATOM 2818 C CA . GLY A 1 359 ? 40.094 3.512 11.57 1 85.31 359 GLY A CA 1
ATOM 2819 C C . GLY A 1 359 ? 40.438 2.84 10.25 1 85.31 359 GLY A C 1
ATOM 2820 O O . GLY A 1 359 ? 41.125 3.414 9.414 1 85.31 359 GLY A O 1
ATOM 2821 N N . TRP A 1 360 ? 39.875 1.698 10.047 1 88.75 360 TRP A N 1
ATOM 2822 C CA . TRP A 1 360 ? 40.094 0.938 8.82 1 88.75 360 TRP A CA 1
ATOM 2823 C C . TRP A 1 360 ? 38.969 1.123 7.836 1 88.75 360 TRP A C 1
ATOM 2825 O O . TRP A 1 360 ? 39.031 0.673 6.691 1 88.75 360 TRP A O 1
ATOM 2835 N N . VAL A 1 361 ? 37.875 1.815 8.148 1 91 361 VAL A N 1
ATOM 2836 C CA . VAL A 1 361 ? 36.688 1.939 7.316 1 91 361 VAL A CA 1
ATOM 2837 C C . VAL A 1 361 ? 36.781 3.203 6.465 1 91 361 VAL A C 1
ATOM 2839 O O . VAL A 1 361 ? 36.875 4.312 6.996 1 91 361 VAL A O 1
ATOM 2842 N N . HIS A 1 362 ? 36.812 3.018 5.207 1 93.25 362 HIS A N 1
ATOM 2843 C CA . HIS A 1 362 ? 36.594 4.113 4.27 1 93.25 362 HIS A CA 1
ATOM 2844 C C . HIS A 1 362 ? 35.094 4.258 3.939 1 93.25 362 HIS A C 1
ATOM 2846 O O . HIS A 1 362 ? 34.562 3.486 3.143 1 93.25 362 HIS A O 1
ATOM 2852 N N . LEU A 1 363 ? 34.5 5.25 4.484 1 92.69 363 LEU A N 1
ATOM 2853 C CA . LEU A 1 363 ? 33.031 5.422 4.375 1 92.69 363 LEU A CA 1
ATOM 2854 C C . LEU A 1 363 ? 32.688 6.27 3.16 1 92.69 363 LEU A C 1
ATOM 2856 O O . LEU A 1 363 ? 33.281 7.32 2.932 1 92.69 363 LEU A O 1
ATOM 2860 N N . ARG A 1 364 ? 31.734 5.773 2.395 1 93.88 364 ARG A N 1
ATOM 2861 C CA . ARG A 1 364 ? 31.25 6.473 1.208 1 93.88 364 ARG A CA 1
ATOM 2862 C C . ARG A 1 364 ? 29.719 6.531 1.193 1 93.88 364 ARG A C 1
ATOM 2864 O O . ARG A 1 364 ? 29.062 5.594 1.637 1 93.88 364 ARG A O 1
ATOM 2871 N N . ILE A 1 365 ? 29.25 7.605 0.669 1 94.94 365 ILE A N 1
ATOM 2872 C CA . ILE A 1 365 ? 27.797 7.742 0.524 1 94.94 365 ILE A CA 1
ATOM 2873 C C . ILE A 1 365 ? 27.328 6.98 -0.713 1 94.94 365 ILE A C 1
ATOM 2875 O O . ILE A 1 365 ? 28.047 6.906 -1.714 1 94.94 365 ILE A O 1
ATOM 2879 N N . GLY A 1 366 ? 26.141 6.367 -0.589 1 95.06 366 GLY A N 1
ATOM 2880 C CA . GLY A 1 366 ? 25.516 5.805 -1.776 1 95.06 366 GLY A CA 1
ATOM 2881 C C . GLY A 1 366 ? 25.016 6.859 -2.748 1 95.06 366 GLY A C 1
ATOM 2882 O O . GLY A 1 366 ? 24.172 7.688 -2.396 1 95.06 366 GLY A O 1
ATOM 2883 N N . TYR A 1 367 ? 25.469 6.797 -3.957 1 95.5 367 TYR A N 1
ATOM 2884 C CA . TYR A 1 367 ? 25.188 7.844 -4.93 1 95.5 367 TYR A CA 1
ATOM 2885 C C . TYR A 1 367 ? 23.734 7.801 -5.367 1 95.5 367 TYR A C 1
ATOM 2887 O O . TYR A 1 367 ? 23.188 8.805 -5.836 1 95.5 367 TYR A O 1
ATOM 2895 N N . GLY A 1 368 ? 23.094 6.664 -5.32 1 93.75 368 GLY A N 1
ATOM 2896 C CA . GLY A 1 368 ? 21.672 6.617 -5.602 1 93.75 368 GLY A CA 1
ATOM 2897 C C . GLY A 1 368 ? 20.844 7.473 -4.652 1 93.75 368 GLY A C 1
ATOM 2898 O O . GLY A 1 368 ? 20.031 8.281 -5.09 1 93.75 368 GLY A O 1
ATOM 2899 N N . HIS A 1 369 ? 21.141 7.328 -3.426 1 93.12 369 HIS A N 1
ATOM 2900 C CA . HIS A 1 369 ? 20.422 8.109 -2.42 1 93.12 369 HIS A CA 1
ATOM 2901 C C . HIS A 1 369 ? 20.844 9.57 -2.461 1 93.12 369 HIS A C 1
ATOM 2903 O O . HIS A 1 369 ? 20.031 10.461 -2.189 1 93.12 369 HIS A O 1
ATOM 2909 N N . MET A 1 370 ? 22.094 9.805 -2.764 1 95.12 370 MET A N 1
ATOM 2910 C CA . MET A 1 370 ? 22.531 11.18 -2.959 1 95.12 370 MET A CA 1
ATOM 2911 C C . MET A 1 370 ? 21.734 11.859 -4.074 1 95.12 370 MET A C 1
ATOM 2913 O O . MET A 1 370 ? 21.266 12.984 -3.908 1 95.12 370 MET A O 1
ATOM 2917 N N . GLU A 1 371 ? 21.531 11.133 -5.164 1 95.38 371 GLU A N 1
ATOM 2918 C CA . GLU A 1 371 ? 20.734 11.633 -6.285 1 95.38 371 GLU A CA 1
ATOM 2919 C C . GLU A 1 371 ? 19.312 11.977 -5.852 1 95.38 371 GLU A C 1
ATOM 2921 O O . GLU A 1 371 ? 18.812 13.055 -6.172 1 95.38 371 GLU A O 1
ATOM 2926 N N . MET A 1 372 ? 18.734 11.094 -5.164 1 95.19 372 MET A N 1
ATOM 2927 C CA . MET A 1 372 ? 17.359 11.289 -4.707 1 95.19 372 MET A CA 1
ATOM 2928 C C . MET A 1 372 ? 17.25 12.547 -3.854 1 95.19 372 MET A C 1
ATOM 2930 O O . MET A 1 372 ? 16.297 13.32 -4.008 1 95.19 372 MET A O 1
ATOM 2934 N N . ASN A 1 373 ? 18.234 12.703 -3.002 1 93.94 373 ASN A N 1
ATOM 2935 C CA . ASN A 1 373 ? 18.156 13.836 -2.088 1 93.94 373 ASN A CA 1
ATOM 2936 C C . ASN A 1 373 ? 18.547 15.141 -2.779 1 93.94 373 ASN A C 1
ATOM 2938 O O . ASN A 1 373 ? 18.125 16.219 -2.359 1 93.94 373 ASN A O 1
ATOM 2942 N N . MET A 1 374 ? 19.375 15.086 -3.824 1 96.44 374 MET A N 1
ATOM 2943 C CA . MET A 1 374 ? 19.609 16.25 -4.664 1 96.44 374 MET A CA 1
ATOM 2944 C C . MET A 1 374 ? 18.297 16.734 -5.289 1 96.44 374 MET A C 1
ATOM 2946 O O . MET A 1 374 ? 17.984 17.922 -5.223 1 96.44 374 MET A O 1
ATOM 2950 N N . VAL A 1 375 ? 17.531 15.781 -5.793 1 97.06 375 VAL A N 1
ATOM 2951 C CA . VAL A 1 375 ? 16.266 16.109 -6.438 1 97.06 375 VAL A CA 1
ATOM 2952 C C . VAL A 1 375 ? 15.289 16.672 -5.406 1 97.06 375 VAL A C 1
ATOM 2954 O O . VAL A 1 375 ? 14.656 17.703 -5.637 1 97.06 375 VAL A O 1
ATOM 2957 N N . ARG A 1 376 ? 15.242 16.078 -4.277 1 95.19 376 ARG A N 1
ATOM 2958 C CA . ARG A 1 376 ? 14.344 16.516 -3.219 1 95.19 376 ARG A CA 1
ATOM 2959 C C . ARG A 1 376 ? 14.695 17.938 -2.756 1 95.19 376 ARG A C 1
ATOM 2961 O O . ARG A 1 376 ? 13.805 18.75 -2.508 1 95.19 376 ARG A O 1
ATOM 2968 N N . SER A 1 377 ? 15.977 18.172 -2.604 1 94.81 377 SER A N 1
ATOM 2969 C CA . SER A 1 377 ? 16.438 19.484 -2.178 1 94.81 377 SER A CA 1
ATOM 2970 C C . SER A 1 377 ? 16.109 20.547 -3.229 1 94.81 377 SER A C 1
ATOM 2972 O O . SER A 1 377 ? 15.719 21.672 -2.893 1 94.81 377 SER A O 1
ATOM 2974 N N . PHE A 1 378 ? 16.281 20.156 -4.461 1 96.38 378 PHE A N 1
ATOM 2975 C CA . PHE A 1 378 ? 15.945 21.062 -5.555 1 96.38 378 PHE A CA 1
ATOM 2976 C C . PHE A 1 378 ? 14.453 21.375 -5.555 1 96.38 378 PHE A C 1
ATOM 2978 O O . PHE A 1 378 ? 14.062 22.531 -5.727 1 96.38 378 PHE A O 1
ATOM 2985 N N . PHE A 1 379 ? 13.664 20.359 -5.336 1 96.62 379 PHE A N 1
ATOM 2986 C CA . PHE A 1 379 ? 12.211 20.531 -5.285 1 96.62 379 PHE A CA 1
ATOM 2987 C C . PHE A 1 379 ? 11.82 21.422 -4.109 1 96.62 379 PHE A C 1
ATOM 2989 O O . PHE A 1 379 ? 10.984 22.312 -4.258 1 96.62 379 PHE A O 1
ATOM 2996 N N . SER A 1 380 ? 12.43 21.172 -2.996 1 93.62 380 SER A N 1
ATOM 2997 C CA . SER A 1 380 ? 12.109 21.938 -1.799 1 93.62 380 SER A CA 1
ATOM 2998 C C . SER A 1 380 ? 12.375 23.422 -2.01 1 93.62 380 SER A C 1
ATOM 3000 O O . SER A 1 380 ? 11.578 24.266 -1.584 1 93.62 380 SER A O 1
ATOM 3002 N N . LEU A 1 381 ? 13.422 23.75 -2.66 1 94.56 381 LEU A N 1
ATOM 3003 C CA . LEU A 1 381 ? 13.797 25.141 -2.908 1 94.56 381 LEU A CA 1
ATOM 3004 C C . LEU A 1 381 ? 12.852 25.797 -3.914 1 94.56 381 LEU A C 1
ATOM 3006 O O . LEU A 1 381 ? 12.398 26.922 -3.703 1 94.56 381 LEU A O 1
ATOM 3010 N N . ASN A 1 382 ? 12.547 25.062 -4.949 1 96.62 382 ASN A N 1
ATOM 3011 C CA . ASN A 1 382 ? 11.891 25.672 -6.098 1 96.62 382 ASN A CA 1
ATOM 3012 C C . ASN A 1 382 ? 10.383 25.406 -6.09 1 96.62 382 ASN A C 1
ATOM 3014 O O . ASN A 1 382 ? 9.688 25.75 -7.043 1 96.62 382 ASN A O 1
ATOM 3018 N N . TRP A 1 383 ? 9.945 24.812 -5.027 1 95.88 383 TRP A N 1
ATOM 3019 C CA . TRP A 1 383 ? 8.555 24.375 -5.012 1 95.88 383 TRP A CA 1
ATOM 3020 C C . TRP A 1 383 ? 7.613 25.562 -5.176 1 95.88 383 TRP A C 1
ATOM 3022 O O . TRP A 1 383 ? 6.785 25.578 -6.09 1 95.88 383 TRP A O 1
ATOM 3032 N N . GLU A 1 384 ? 7.75 26.672 -4.379 1 94.31 384 GLU A N 1
ATOM 3033 C CA . GLU A 1 384 ? 6.844 27.812 -4.387 1 94.31 384 GLU A CA 1
ATOM 3034 C C . GLU A 1 384 ? 7.137 28.75 -5.566 1 94.31 384 GLU A C 1
ATOM 3036 O O . GLU A 1 384 ? 6.309 29.594 -5.922 1 94.31 384 GLU A O 1
ATOM 3041 N N . ILE A 1 385 ? 8.258 28.547 -6.098 1 95.38 385 ILE A N 1
ATOM 3042 C CA . ILE A 1 385 ? 8.68 29.453 -7.156 1 95.38 385 ILE A CA 1
ATOM 3043 C C . ILE A 1 385 ? 8.062 29.031 -8.484 1 95.38 385 ILE A C 1
ATOM 3045 O O . ILE A 1 385 ? 7.418 29.828 -9.164 1 95.38 385 ILE A O 1
ATOM 3049 N N . VAL A 1 386 ? 8.266 27.656 -8.766 1 96.94 386 VAL A N 1
ATOM 3050 C CA . VAL A 1 386 ? 7.855 27.281 -10.109 1 96.94 386 VAL A CA 1
ATOM 3051 C C . VAL A 1 386 ? 7.32 25.859 -10.117 1 96.94 386 VAL A C 1
ATOM 3053 O O . VAL A 1 386 ? 6.48 25.5 -10.945 1 96.94 386 VAL A O 1
ATOM 3056 N N . LEU A 1 387 ? 7.785 24.953 -9.266 1 97.38 387 LEU A N 1
ATOM 3057 C CA . LEU A 1 387 ? 7.516 23.516 -9.391 1 97.38 387 LEU A CA 1
ATOM 3058 C C . LEU A 1 387 ? 6.098 23.188 -8.938 1 97.38 387 LEU A C 1
ATOM 3060 O O . LEU A 1 387 ? 5.496 22.234 -9.414 1 97.38 387 LEU A O 1
ATOM 3064 N N . LYS A 1 388 ? 5.613 23.969 -7.973 1 95.69 388 LYS A N 1
ATOM 3065 C CA . LYS A 1 388 ? 4.215 23.812 -7.582 1 95.69 388 LYS A CA 1
ATOM 3066 C C . LYS A 1 388 ? 3.285 23.969 -8.781 1 95.69 388 LYS A C 1
ATOM 3068 O O . LYS A 1 388 ? 2.367 23.172 -8.977 1 95.69 388 LYS A O 1
ATOM 3073 N N . ASP A 1 389 ? 3.527 24.984 -9.547 1 95.44 389 ASP A N 1
ATOM 3074 C CA . ASP A 1 389 ? 2.754 25.266 -10.758 1 95.44 389 ASP A CA 1
ATOM 3075 C C . ASP A 1 389 ? 2.93 24.141 -11.781 1 95.44 389 ASP A C 1
ATOM 3077 O O . ASP A 1 389 ? 1.958 23.703 -12.406 1 95.44 389 ASP A O 1
ATOM 3081 N N . LEU A 1 390 ? 4.105 23.719 -11.922 1 96.31 390 LEU A N 1
ATOM 3082 C CA . LEU A 1 390 ? 4.371 22.609 -12.828 1 96.31 390 LEU A CA 1
ATOM 3083 C C . LEU A 1 390 ? 3.602 21.359 -12.391 1 96.31 390 LEU A C 1
ATOM 3085 O O . LEU A 1 390 ? 2.961 20.703 -13.219 1 96.31 390 LEU A O 1
ATOM 3089 N N . ALA A 1 391 ? 3.744 21.031 -11.125 1 94.62 391 ALA A N 1
ATOM 3090 C CA . ALA A 1 391 ? 3.051 19.859 -10.594 1 94.62 391 ALA A CA 1
ATOM 3091 C C . ALA A 1 391 ? 1.546 19.953 -10.828 1 94.62 391 ALA A C 1
ATOM 3093 O O . ALA A 1 391 ? 0.897 18.969 -11.195 1 94.62 391 ALA A O 1
ATOM 3094 N N . LEU A 1 392 ? 1.013 21.188 -10.672 1 91.56 392 LEU A N 1
ATOM 3095 C CA . LEU A 1 392 ? -0.408 21.406 -10.906 1 91.56 392 LEU A CA 1
ATOM 3096 C C . LEU A 1 392 ? -0.768 21.156 -12.367 1 91.56 392 LEU A C 1
ATOM 3098 O O . LEU A 1 392 ? -1.784 20.516 -12.656 1 91.56 392 LEU A O 1
ATOM 3102 N N . SER A 1 393 ? 0.046 21.578 -13.211 1 90.38 393 SER A N 1
ATOM 3103 C CA . SER A 1 393 ? -0.182 21.406 -14.641 1 90.38 393 SER A CA 1
ATOM 3104 C C . SER A 1 393 ? -0.1 19.938 -15.039 1 90.38 393 SER A C 1
ATOM 3106 O O . SER A 1 393 ? -0.692 19.531 -16.031 1 90.38 393 SER A O 1
ATOM 3108 N N . MET A 1 394 ? 0.652 19.188 -14.258 1 91.19 394 MET A N 1
ATOM 3109 C CA . MET A 1 394 ? 0.836 17.766 -14.555 1 91.19 394 MET A CA 1
ATOM 3110 C C . MET A 1 394 ? -0.214 16.922 -13.844 1 91.19 394 MET A C 1
ATOM 3112 O O . MET A 1 394 ? -0.174 15.688 -13.914 1 91.19 394 MET A O 1
ATOM 3116 N N . GLY A 1 395 ? -1.045 17.5 -13.078 1 84.31 395 GLY A N 1
ATOM 3117 C CA . GLY A 1 395 ? -2.18 16.766 -12.539 1 84.31 395 GLY A CA 1
ATOM 3118 C C . GLY A 1 395 ? -2.1 16.578 -11.039 1 84.31 395 GLY A C 1
ATOM 3119 O O . GLY A 1 395 ? -2.996 15.969 -10.438 1 84.31 395 GLY A O 1
ATOM 3120 N N . PHE A 1 396 ? -1.042 17.047 -10.336 1 88.94 396 PHE A N 1
ATOM 3121 C CA . PHE A 1 396 ? -0.971 17 -8.875 1 88.94 396 PHE A CA 1
ATOM 3122 C C . PHE A 1 396 ? -1.786 18.125 -8.258 1 88.94 396 PHE A C 1
ATOM 3124 O O . PHE A 1 396 ? -1.226 19.125 -7.797 1 88.94 396 PHE A O 1
ATOM 3131 N N . ARG A 1 397 ? -3.062 17.953 -8.086 1 83.19 397 ARG A N 1
ATOM 3132 C CA . ARG A 1 397 ? -3.945 19.078 -7.793 1 83.19 397 ARG A CA 1
ATOM 3133 C C . ARG A 1 397 ? -4.312 19.109 -6.316 1 83.19 397 ARG A C 1
ATOM 3135 O O . ARG A 1 397 ? -4.352 20.188 -5.703 1 83.19 397 ARG A O 1
ATOM 3142 N N . SER A 1 398 ? -4.512 17.953 -5.707 1 77.75 398 SER A N 1
ATOM 3143 C CA . SER A 1 398 ? -4.895 17.938 -4.301 1 77.75 398 SER A CA 1
ATOM 3144 C C . SER A 1 398 ? -3.711 18.281 -3.4 1 77.75 398 SER A C 1
ATOM 3146 O O . SER A 1 398 ? -2.555 18.156 -3.814 1 77.75 398 SER A O 1
ATOM 3148 N N . GLU A 1 399 ? -4 18.688 -2.254 1 77.31 399 GLU A N 1
ATOM 3149 C CA . GLU A 1 399 ? -2.949 19.031 -1.3 1 77.31 399 GLU A CA 1
ATOM 3150 C C . GLU A 1 399 ? -2.047 17.844 -1.021 1 77.31 399 GLU A C 1
ATOM 3152 O O . GLU A 1 399 ? -0.824 17.984 -0.954 1 77.31 399 GLU A O 1
ATOM 3157 N N . ILE A 1 400 ? -2.658 16.734 -0.968 1 77.5 400 ILE A N 1
ATOM 3158 C CA . ILE A 1 400 ? -1.894 15.531 -0.689 1 77.5 400 ILE A CA 1
ATOM 3159 C C . ILE A 1 400 ? -1 15.195 -1.882 1 77.5 400 ILE A C 1
ATOM 3161 O O . ILE A 1 400 ? 0.148 14.781 -1.708 1 77.5 400 ILE A O 1
ATOM 3165 N N . ALA A 1 401 ? -1.548 15.398 -3.062 1 80.69 401 ALA A N 1
ATOM 3166 C CA . ALA A 1 401 ? -0.775 15.141 -4.277 1 80.69 401 ALA A CA 1
ATOM 3167 C C . ALA A 1 401 ? 0.397 16.109 -4.395 1 80.69 401 ALA A C 1
ATOM 3169 O O . ALA A 1 401 ? 1.487 15.727 -4.824 1 80.69 401 ALA A O 1
ATOM 3170 N N . GLN A 1 402 ? 0.146 17.281 -3.996 1 89.81 402 GLN A N 1
ATOM 3171 C CA . GLN A 1 402 ? 1.201 18.281 -4.035 1 89.81 402 GLN A CA 1
ATOM 3172 C C . GLN A 1 402 ? 2.311 17.969 -3.043 1 89.81 402 GLN A C 1
ATOM 3174 O O . GLN A 1 402 ? 3.496 18.047 -3.375 1 89.81 402 GLN A O 1
ATOM 3179 N N . LYS A 1 403 ? 1.872 17.547 -1.88 1 87.38 403 LYS A N 1
ATOM 3180 C CA . LYS A 1 403 ? 2.859 17.172 -0.874 1 87.38 403 LYS A CA 1
ATOM 3181 C C . LYS A 1 403 ? 3.652 15.945 -1.313 1 87.38 403 LYS A C 1
ATOM 3183 O O . LYS A 1 403 ? 4.859 15.859 -1.075 1 87.38 403 LYS A O 1
ATOM 3188 N N . TYR A 1 404 ? 2.93 15.031 -1.95 1 89 404 TYR A N 1
ATOM 3189 C CA . TYR A 1 404 ? 3.551 13.828 -2.494 1 89 404 TYR A CA 1
ATOM 3190 C C . TYR A 1 404 ? 4.621 14.18 -3.52 1 89 404 TYR A C 1
ATOM 3192 O O . TYR A 1 404 ? 5.727 13.633 -3.486 1 89 404 TYR A O 1
ATOM 3200 N N . ALA A 1 405 ? 4.32 15.07 -4.363 1 91.69 405 ALA A N 1
ATOM 3201 C CA . ALA A 1 405 ? 5.258 15.508 -5.395 1 91.69 405 ALA A CA 1
ATOM 3202 C C . ALA A 1 405 ? 6.422 16.281 -4.781 1 91.69 405 ALA A C 1
ATOM 3204 O O . ALA A 1 405 ? 7.578 16.078 -5.16 1 91.69 405 ALA A O 1
ATOM 3205 N N . LEU A 1 406 ? 6.137 17.094 -3.854 1 94 406 LEU A N 1
ATOM 3206 C CA . LEU A 1 406 ? 7.145 17.922 -3.199 1 94 406 LEU A CA 1
ATOM 3207 C C . LEU A 1 406 ? 8.164 17.062 -2.463 1 94 406 LEU A C 1
ATOM 3209 O O . LEU A 1 406 ? 9.367 17.297 -2.547 1 94 406 LEU A O 1
ATOM 3213 N N . LYS A 1 407 ? 7.68 16.016 -1.846 1 90.12 407 LYS A N 1
ATOM 3214 C CA . LYS A 1 407 ? 8.523 15.141 -1.029 1 90.12 407 LYS A CA 1
ATOM 3215 C C . LYS A 1 407 ? 9.344 14.195 -1.9 1 90.12 407 LYS A C 1
ATOM 3217 O O . LYS A 1 407 ? 10.273 13.547 -1.419 1 90.12 407 LYS A O 1
ATOM 3222 N N . GLY A 1 408 ? 9 14.203 -3.121 1 91.88 408 GLY A N 1
ATOM 3223 C CA . GLY A 1 408 ? 9.688 13.234 -3.967 1 91.88 408 GLY A CA 1
ATOM 3224 C C . GLY A 1 408 ? 9.5 11.805 -3.502 1 91.88 408 GLY A C 1
ATOM 3225 O O . GLY A 1 408 ? 10.461 11.023 -3.469 1 91.88 408 GLY A O 1
ATOM 3226 N N . SER A 1 409 ? 8.297 11.469 -3.137 1 86.38 409 SER A N 1
ATOM 3227 C CA . SER A 1 409 ? 8.008 10.164 -2.562 1 86.38 409 SER A CA 1
ATOM 3228 C C . SER A 1 409 ? 8.219 9.047 -3.584 1 86.38 409 SER A C 1
ATOM 3230 O O . SER A 1 409 ? 8.445 7.895 -3.215 1 86.38 409 SER A O 1
ATOM 3232 N N . ASP A 1 410 ? 8.055 9.328 -4.816 1 89.19 410 ASP A N 1
ATOM 3233 C CA . ASP A 1 410 ? 8.375 8.43 -5.926 1 89.19 410 ASP A CA 1
ATOM 3234 C C . ASP A 1 410 ? 9.492 9.008 -6.789 1 89.19 410 ASP A C 1
ATOM 3236 O O . ASP A 1 410 ? 9.273 9.945 -7.559 1 89.19 410 ASP A O 1
ATOM 3240 N N . HIS A 1 411 ? 10.57 8.398 -6.734 1 90.12 411 HIS A N 1
ATOM 3241 C CA . HIS A 1 411 ? 11.75 8.945 -7.395 1 90.12 411 HIS A CA 1
ATOM 3242 C C . HIS A 1 411 ? 11.578 8.953 -8.914 1 90.12 411 HIS A C 1
ATOM 3244 O O . HIS A 1 411 ? 12.078 9.852 -9.594 1 90.12 411 HIS A O 1
ATOM 3250 N N . HIS A 1 412 ? 10.891 7.957 -9.406 1 87.88 412 HIS A N 1
ATOM 3251 C CA . HIS A 1 412 ? 10.68 7.926 -10.852 1 87.88 412 HIS A CA 1
ATOM 3252 C C . HIS A 1 412 ? 9.836 9.109 -11.312 1 87.88 412 HIS A C 1
ATOM 3254 O O . HIS A 1 412 ? 10.141 9.742 -12.32 1 87.88 412 HIS A O 1
ATOM 3260 N N . LYS A 1 413 ? 8.875 9.445 -10.625 1 89.38 413 LYS A N 1
ATOM 3261 C CA . LYS A 1 413 ? 8.023 10.578 -10.961 1 89.38 413 LYS A CA 1
ATOM 3262 C C . LYS A 1 413 ? 8.766 11.898 -10.758 1 89.38 413 LYS A C 1
ATOM 3264 O O . LYS A 1 413 ? 8.586 12.836 -11.539 1 89.38 413 LYS A O 1
ATOM 3269 N N . SER A 1 414 ? 9.516 11.898 -9.68 1 93.38 414 SER A N 1
ATOM 3270 C CA . SER A 1 414 ? 10.297 13.102 -9.43 1 93.38 414 SER A CA 1
ATOM 3271 C C . SER A 1 414 ? 11.305 13.359 -10.539 1 93.38 414 SER A C 1
ATOM 3273 O O . SER A 1 414 ? 11.523 14.5 -10.938 1 93.38 414 SER A O 1
ATOM 3275 N N . TRP A 1 415 ? 11.844 12.289 -10.984 1 93.12 415 TRP A N 1
ATOM 3276 C CA . TRP A 1 415 ? 12.789 12.398 -12.086 1 93.12 415 TRP A CA 1
ATOM 3277 C C . TRP A 1 415 ? 12.102 12.906 -13.352 1 93.12 415 TRP A C 1
ATOM 3279 O O . TRP A 1 415 ? 12.641 13.75 -14.07 1 93.12 415 TRP A O 1
ATOM 3289 N N . GLU A 1 416 ? 10.922 12.445 -13.602 1 91.88 416 GLU A N 1
ATOM 3290 C CA . GLU A 1 416 ? 10.164 12.906 -14.758 1 91.88 416 GLU A CA 1
ATOM 3291 C C . GLU A 1 416 ? 9.805 14.383 -14.641 1 91.88 416 GLU A C 1
ATOM 3293 O O . GLU A 1 416 ? 9.938 15.141 -15.602 1 91.88 416 GLU A O 1
ATOM 3298 N N . LEU A 1 417 ? 9.398 14.719 -13.508 1 94.69 417 LEU A N 1
ATOM 3299 C CA . LEU A 1 417 ? 9.055 16.109 -13.266 1 94.69 417 LEU A CA 1
ATOM 3300 C C . LEU A 1 417 ? 10.273 17.016 -13.469 1 94.69 417 LEU A C 1
ATOM 3302 O O . LEU A 1 417 ? 10.156 18.094 -14.055 1 94.69 417 LEU A O 1
ATOM 3306 N N . LEU A 1 418 ? 11.414 16.516 -13.016 1 96.19 418 LEU A N 1
ATOM 3307 C CA . LEU A 1 418 ? 12.648 17.297 -13.172 1 96.19 418 LEU A CA 1
ATOM 3308 C C . LEU A 1 418 ? 13.008 17.453 -14.648 1 96.19 418 LEU A C 1
ATOM 3310 O O . LEU A 1 418 ? 13.406 18.531 -15.078 1 96.19 418 LEU A O 1
ATOM 3314 N N . ASN A 1 419 ? 12.82 16.406 -15.367 1 93.31 419 ASN A N 1
ATOM 3315 C CA . ASN A 1 419 ? 13.125 16.469 -16.797 1 93.31 419 ASN A CA 1
ATOM 3316 C C . ASN A 1 419 ? 12.18 17.406 -17.531 1 93.31 419 ASN A C 1
ATOM 3318 O O . ASN A 1 419 ? 12.609 18.156 -18.406 1 93.31 419 ASN A O 1
ATOM 3322 N N . ILE A 1 420 ? 10.961 17.344 -17.188 1 94.44 420 ILE A N 1
ATOM 3323 C CA . ILE A 1 420 ? 9.984 18.234 -17.812 1 94.44 420 ILE A CA 1
ATOM 3324 C C . ILE A 1 420 ? 10.352 19.688 -17.484 1 94.44 420 ILE A C 1
ATOM 3326 O O . ILE A 1 420 ? 10.336 20.547 -18.375 1 94.44 420 ILE A O 1
ATOM 3330 N N . PHE A 1 421 ? 10.711 19.906 -16.281 1 96.12 421 PHE A N 1
ATOM 3331 C CA . PHE A 1 421 ? 11.133 21.234 -15.844 1 96.12 421 PHE A CA 1
ATOM 3332 C C . PHE A 1 421 ? 12.367 21.688 -16.625 1 96.12 421 PHE A C 1
ATOM 3334 O O . PHE A 1 421 ? 12.398 22.797 -17.172 1 96.12 421 PHE A O 1
ATOM 3341 N N . TYR A 1 422 ? 13.336 20.797 -16.609 1 95.25 422 TYR A N 1
ATOM 3342 C CA . TYR A 1 422 ? 14.625 21.125 -17.203 1 95.25 422 TYR A CA 1
ATOM 3343 C C . TYR A 1 422 ? 14.484 21.453 -18.688 1 95.25 422 TYR A C 1
ATOM 3345 O O . TYR A 1 422 ? 14.867 22.531 -19.141 1 95.25 422 TYR A O 1
ATOM 3353 N N . HIS A 1 423 ? 13.875 20.609 -19.406 1 91.81 423 HIS A N 1
ATOM 3354 C CA . HIS A 1 423 ? 13.789 20.766 -20.859 1 91.81 423 HIS A CA 1
ATOM 3355 C C . HIS A 1 423 ? 12.812 21.875 -21.234 1 91.81 423 HIS A C 1
ATOM 3357 O O . HIS A 1 423 ? 13.07 22.656 -22.141 1 91.81 423 HIS A O 1
ATOM 3363 N N . GLY A 1 424 ? 11.734 21.891 -20.531 1 92.81 424 GLY A N 1
ATOM 3364 C CA . GLY A 1 424 ? 10.75 22.922 -20.828 1 92.81 424 GLY A CA 1
ATOM 3365 C C . GLY A 1 424 ? 11.219 24.328 -20.5 1 92.81 424 GLY A C 1
ATOM 3366 O O . GLY A 1 424 ? 11.102 25.234 -21.312 1 92.81 424 GLY A O 1
ATOM 3367 N N . THR A 1 425 ? 11.797 24.531 -19.344 1 95.19 425 THR A N 1
ATOM 3368 C CA . THR A 1 425 ? 12.25 25.844 -18.906 1 95.19 425 THR A CA 1
ATOM 3369 C C . THR A 1 425 ? 13.469 26.281 -19.719 1 95.19 425 THR A C 1
ATOM 3371 O O . THR A 1 425 ? 13.602 27.469 -20.047 1 95.19 425 THR A O 1
ATOM 3374 N N . MET A 1 426 ? 14.305 25.312 -20.016 1 91.69 426 MET A N 1
ATOM 3375 C CA . MET A 1 426 ? 15.469 25.625 -20.844 1 91.69 426 MET A CA 1
ATOM 3376 C C . MET A 1 426 ? 15.039 26.172 -22.203 1 91.69 426 MET A C 1
ATOM 3378 O O . MET A 1 426 ? 15.578 27.188 -22.672 1 91.69 426 MET A O 1
ATOM 3382 N N . SER A 1 427 ? 14.094 25.609 -22.766 1 89 427 SER A N 1
ATOM 3383 C CA . SER A 1 427 ? 13.586 26.047 -24.062 1 89 427 SER A CA 1
ATOM 3384 C C . SER A 1 427 ? 13.023 27.469 -23.984 1 89 427 SER A C 1
ATOM 3386 O O . SER A 1 427 ? 13.258 28.281 -24.875 1 89 427 SER A O 1
ATOM 3388 N N . GLU A 1 428 ? 12.359 27.781 -22.922 1 92.38 428 GLU A N 1
ATOM 3389 C CA . GLU A 1 428 ? 11.742 29.094 -22.781 1 92.38 428 GLU A CA 1
ATOM 3390 C C . GLU A 1 428 ? 12.789 30.156 -22.422 1 92.38 428 GLU A C 1
ATOM 3392 O O . GLU A 1 428 ? 12.641 31.328 -22.781 1 92.38 428 GLU A O 1
ATOM 3397 N N . LEU A 1 429 ? 13.875 29.734 -21.719 1 92.5 429 LEU A N 1
ATOM 3398 C CA . LEU A 1 429 ? 14.969 30.641 -21.391 1 92.5 429 LEU A CA 1
ATOM 3399 C C . LEU A 1 429 ? 15.703 31.094 -22.656 1 92.5 429 LEU A C 1
ATOM 3401 O O . LEU A 1 429 ? 16.141 32.25 -22.75 1 92.5 429 LEU A O 1
ATOM 3405 N N . LEU A 1 430 ? 15.789 30.25 -23.625 1 88.81 430 LEU A N 1
ATOM 3406 C CA . LEU A 1 430 ? 16.578 30.516 -24.828 1 88.81 430 LEU A CA 1
ATOM 3407 C C . LEU A 1 430 ? 15.758 31.328 -25.828 1 88.81 430 LEU A C 1
ATOM 3409 O O . LEU A 1 430 ? 16.328 32 -26.703 1 88.81 430 LEU A O 1
ATOM 3413 N N . LEU A 1 431 ? 14.539 31.344 -25.688 1 88.44 431 LEU A N 1
ATOM 3414 C CA . LEU A 1 431 ? 13.633 31.859 -26.703 1 88.44 431 LEU A CA 1
ATOM 3415 C C . LEU A 1 431 ? 13.859 33.344 -26.922 1 88.44 431 LEU A C 1
ATOM 3417 O O . LEU A 1 431 ? 13.953 33.812 -28.062 1 88.44 431 LEU A O 1
ATOM 3421 N N . PRO A 1 432 ? 13.93 34.219 -25.859 1 89 432 PRO A N 1
ATOM 3422 C CA . PRO A 1 432 ? 14.141 35.625 -26.078 1 89 432 PRO A CA 1
ATOM 3423 C C . PRO A 1 432 ? 15.438 35.938 -26.828 1 89 432 PRO A C 1
ATOM 3425 O O . PRO A 1 432 ? 15.469 36.812 -27.688 1 89 432 PRO A O 1
ATOM 3428 N N . TYR A 1 433 ? 16.531 35.25 -26.578 1 87.75 433 TYR A N 1
ATOM 3429 C CA . TYR A 1 433 ? 17.812 35.438 -27.25 1 87.75 433 TYR A CA 1
ATOM 3430 C C . TYR A 1 433 ? 17.719 35 -28.719 1 87.75 433 TYR A C 1
ATOM 3432 O O . TYR A 1 433 ? 18.219 35.688 -29.609 1 87.75 433 TYR A O 1
ATOM 3440 N N . ILE A 1 434 ? 17.031 33.938 -28.922 1 86.94 434 ILE A N 1
ATOM 3441 C CA . ILE A 1 434 ? 16.859 33.438 -30.281 1 86.94 434 ILE A CA 1
ATOM 3442 C C . ILE A 1 434 ? 16.031 34.438 -31.094 1 86.94 434 ILE A C 1
ATOM 3444 O O . ILE A 1 434 ? 16.375 34.719 -32.25 1 86.94 434 ILE A O 1
ATOM 3448 N N . ARG A 1 435 ? 15.008 34.938 -30.547 1 86.5 435 ARG A N 1
ATOM 3449 C CA . ARG A 1 435 ? 14.18 35.938 -31.234 1 86.5 435 ARG A CA 1
ATOM 3450 C C . ARG A 1 435 ? 14.984 37.188 -31.562 1 86.5 435 ARG A C 1
ATOM 3452 O O . ARG A 1 435 ? 14.82 37.781 -32.625 1 86.5 435 ARG A O 1
ATOM 3459 N N . ARG A 1 436 ? 15.812 37.594 -30.641 1 87.56 436 ARG A N 1
ATOM 3460 C CA . ARG A 1 436 ? 16.688 38.719 -30.875 1 87.56 436 ARG A CA 1
ATOM 3461 C C . ARG A 1 436 ? 17.641 38.469 -32.031 1 87.56 436 ARG A C 1
ATOM 3463 O O . ARG A 1 436 ? 17.844 39.344 -32.875 1 87.56 436 ARG A O 1
ATOM 3470 N N . CYS A 1 437 ? 18.219 37.312 -32.031 1 88.19 437 CYS A N 1
ATOM 3471 C CA . CYS A 1 437 ? 19.141 36.938 -33.094 1 88.19 437 CYS A CA 1
ATOM 3472 C C . CYS A 1 437 ? 18.422 36.906 -34.438 1 88.19 437 CYS A C 1
ATOM 3474 O O . CYS A 1 437 ? 18.969 37.344 -35.469 1 88.19 437 CYS A O 1
ATOM 3476 N N . MET A 1 438 ? 17.281 36.406 -34.438 1 87.75 438 MET A N 1
ATOM 3477 C CA . MET A 1 438 ? 16.5 36.344 -35.688 1 87.75 438 MET A CA 1
ATOM 3478 C C . MET A 1 438 ? 16.188 37.75 -36.219 1 87.75 438 MET A C 1
ATOM 3480 O O . MET A 1 438 ? 16.266 38 -37.406 1 87.75 438 MET A O 1
ATOM 3484 N N . LYS A 1 439 ? 15.852 38.594 -35.344 1 88.44 439 LYS A N 1
ATOM 3485 C CA . LYS A 1 439 ? 15.562 40 -35.719 1 88.44 439 LYS A CA 1
ATOM 3486 C C . LYS A 1 439 ? 16.812 40.656 -36.281 1 88.44 439 LYS A C 1
ATOM 3488 O O . LYS A 1 439 ? 16.719 41.469 -37.219 1 88.44 439 LYS A O 1
ATOM 3493 N N . SER A 1 440 ? 17.969 40.344 -35.781 1 89.38 440 SER A N 1
ATOM 3494 C CA . SER A 1 440 ? 19.203 40.969 -36.188 1 89.38 440 SER A CA 1
ATOM 3495 C C . SER A 1 440 ? 19.906 40.125 -37.281 1 89.38 440 SER A C 1
ATOM 3497 O O . SER A 1 440 ? 21.016 40.438 -37.688 1 89.38 440 SER A O 1
ATOM 3499 N N . ALA A 1 441 ? 19.328 39.031 -37.75 1 87.69 441 ALA A N 1
ATOM 3500 C CA . ALA A 1 441 ? 19.844 38.125 -38.781 1 87.69 441 ALA A CA 1
ATOM 3501 C C . ALA A 1 441 ? 21.219 37.562 -38.375 1 87.69 441 ALA A C 1
ATOM 3503 O O . ALA A 1 441 ? 22.125 37.5 -39.188 1 87.69 441 ALA A O 1
ATOM 3504 N N . THR A 1 442 ? 21.406 37.344 -37.094 1 85.94 442 THR A N 1
ATOM 3505 C CA . THR A 1 442 ? 22.625 36.719 -36.562 1 85.94 442 THR A CA 1
ATOM 3506 C C . THR A 1 442 ? 22.359 35.281 -36.156 1 85.94 442 THR A C 1
ATOM 3508 O O . THR A 1 442 ? 21.266 34.938 -35.688 1 85.94 442 THR A O 1
ATOM 3511 N N . GLU A 1 443 ? 23.25 34.5 -36.312 1 84.19 443 GLU A N 1
ATOM 3512 C CA . GLU A 1 443 ? 23.125 33.094 -35.906 1 84.19 443 GLU A CA 1
ATOM 3513 C C . GLU A 1 443 ? 23.281 32.938 -34.406 1 84.19 443 GLU A C 1
ATOM 3515 O O . GLU A 1 443 ? 24.25 33.438 -33.812 1 84.19 443 GLU A O 1
ATOM 3520 N N . PRO A 1 444 ? 22.312 32.344 -33.719 1 84.94 444 PRO A N 1
ATOM 3521 C CA . PRO A 1 444 ? 22.406 32.156 -32.281 1 84.94 444 PRO A CA 1
ATOM 3522 C C . PRO A 1 444 ? 23.5 31.156 -31.891 1 84.94 444 PRO A C 1
ATOM 3524 O O . PRO A 1 444 ? 23.656 30.109 -32.531 1 84.94 444 PRO A O 1
ATOM 3527 N N . THR A 1 445 ? 24.359 31.453 -30.922 1 78.19 445 THR A N 1
ATOM 3528 C CA . THR A 1 445 ? 25.422 30.609 -30.391 1 78.19 445 THR A CA 1
ATOM 3529 C C . THR A 1 445 ? 25.344 30.547 -28.859 1 78.19 445 THR A C 1
ATOM 3531 O O . THR A 1 445 ? 24.75 31.422 -28.234 1 78.19 445 THR A O 1
ATOM 3534 N N . SER A 1 446 ? 25.906 29.484 -28.344 1 80.25 446 SER A N 1
ATOM 3535 C CA . SER A 1 446 ? 25.922 29.344 -26.891 1 80.25 446 SER A CA 1
ATOM 3536 C C . SER A 1 446 ? 26.688 30.469 -26.234 1 80.25 446 SER A C 1
ATOM 3538 O O . SER A 1 446 ? 26.266 31.016 -25.203 1 80.25 446 SER A O 1
ATOM 3540 N N . GLN A 1 447 ? 27.75 30.781 -26.844 1 78.38 447 GLN A N 1
ATOM 3541 C CA . GLN A 1 447 ? 28.562 31.875 -26.328 1 78.38 447 GLN A CA 1
ATOM 3542 C C . GLN A 1 447 ? 27.812 33.188 -26.422 1 78.38 447 GLN A C 1
ATOM 3544 O O . GLN A 1 447 ? 27.891 34.031 -25.5 1 78.38 447 GLN A O 1
ATOM 3549 N N . GLY A 1 448 ? 27.188 33.344 -27.5 1 80.88 448 GLY A N 1
ATOM 3550 C CA . GLY A 1 448 ? 26.391 34.562 -27.656 1 80.88 448 GLY A CA 1
ATOM 3551 C C . GLY A 1 448 ? 25.297 34.688 -26.609 1 80.88 448 GLY A C 1
ATOM 3552 O O . GLY A 1 448 ? 25.062 35.75 -26.078 1 80.88 448 GLY A O 1
ATOM 3553 N N . TYR A 1 449 ? 24.688 33.562 -26.234 1 85.56 449 TYR A N 1
ATOM 3554 C CA . TYR A 1 449 ? 23.656 33.562 -25.219 1 85.56 449 TYR A CA 1
ATOM 3555 C C . TYR A 1 449 ? 24.219 33.938 -23.859 1 85.56 449 TYR A C 1
ATOM 3557 O O . TYR A 1 449 ? 23.641 34.75 -23.141 1 85.56 449 TYR A O 1
ATOM 3565 N N . LEU A 1 450 ? 25.344 33.375 -23.5 1 84.44 450 LEU A N 1
ATOM 3566 C CA . LEU A 1 450 ? 25.953 33.625 -22.203 1 84.44 450 LEU A CA 1
ATOM 3567 C C . LEU A 1 450 ? 26.359 35.094 -22.078 1 84.44 450 LEU A C 1
ATOM 3569 O O . LEU A 1 450 ? 26.219 35.688 -21 1 84.44 450 LEU A O 1
ATOM 3573 N N . ASN A 1 451 ? 26.797 35.625 -23.172 1 82.38 451 ASN A N 1
ATOM 3574 C CA . ASN A 1 451 ? 27.156 37.031 -23.172 1 82.38 451 ASN A CA 1
ATOM 3575 C C . ASN A 1 451 ? 25.906 37.938 -23.062 1 82.38 451 ASN A C 1
ATOM 3577 O O . ASN A 1 451 ? 25.906 38.906 -22.312 1 82.38 451 ASN A O 1
ATOM 3581 N N . TRP A 1 452 ? 24.938 37.531 -23.812 1 88.12 452 TRP A N 1
ATOM 3582 C CA . TRP A 1 452 ? 23.688 38.281 -23.781 1 88.12 452 TRP A CA 1
ATOM 3583 C C . TRP A 1 452 ? 23.047 38.219 -22.406 1 88.12 452 TRP A C 1
ATOM 3585 O O . TRP A 1 452 ? 22.5 39.219 -21.922 1 88.12 452 TRP A O 1
ATOM 3595 N N . SER A 1 453 ? 23.094 37.125 -21.734 1 87.56 453 SER A N 1
ATOM 3596 C CA . SER A 1 453 ? 22.406 36.875 -20.469 1 87.56 453 SER A CA 1
ATOM 3597 C C . SER A 1 453 ? 22.984 37.75 -19.344 1 87.56 453 SER A C 1
ATOM 3599 O O . SER A 1 453 ? 22.328 37.969 -18.344 1 87.56 453 SER A O 1
ATOM 3601 N N . LYS A 1 454 ? 24.188 38.25 -19.5 1 86.88 454 LYS A N 1
ATOM 3602 C CA . LYS A 1 454 ? 24.812 39.094 -18.516 1 86.88 454 LYS A CA 1
ATOM 3603 C C . LYS A 1 454 ? 24.109 40.438 -18.438 1 86.88 454 LYS A C 1
ATOM 3605 O O . LYS A 1 454 ? 24.172 41.125 -17.406 1 86.88 454 LYS A O 1
ATOM 3610 N N . SER A 1 455 ? 23.469 40.781 -19.484 1 89.19 455 SER A N 1
ATOM 3611 C CA . SER A 1 455 ? 22.812 42.094 -19.547 1 89.19 455 SER A CA 1
ATOM 3612 C C . SER A 1 455 ? 21.375 42.031 -19.031 1 89.19 455 SER A C 1
ATOM 3614 O O . SER A 1 455 ? 20.719 43.031 -18.891 1 89.19 455 SER A O 1
ATOM 3616 N N . VAL A 1 456 ? 20.906 40.844 -18.781 1 92.19 456 VAL A N 1
ATOM 3617 C CA . VAL A 1 456 ? 19.547 40.656 -18.328 1 92.19 456 VAL A CA 1
ATOM 3618 C C . VAL A 1 456 ? 19.375 41.219 -16.922 1 92.19 456 VAL A C 1
ATOM 3620 O O . VAL A 1 456 ? 20.219 41.031 -16.047 1 92.19 456 VAL A O 1
ATOM 3623 N N . THR A 1 457 ? 18.297 42 -16.672 1 91.69 457 THR A N 1
ATOM 3624 C CA . THR A 1 457 ? 18.094 42.656 -15.406 1 91.69 457 THR A CA 1
ATOM 3625 C C . THR A 1 457 ? 16.922 42.031 -14.648 1 91.69 457 THR A C 1
ATOM 3627 O O . THR A 1 457 ? 16.766 42.25 -13.438 1 91.69 457 THR A O 1
ATOM 3630 N N . ASP A 1 458 ? 16.062 41.281 -15.352 1 93.12 458 ASP A N 1
ATOM 3631 C CA . ASP A 1 458 ? 14.938 40.594 -14.719 1 93.12 458 ASP A CA 1
ATOM 3632 C C . ASP A 1 458 ? 15.406 39.562 -13.711 1 93.12 458 ASP A C 1
ATOM 3634 O O . ASP A 1 458 ? 16.047 38.562 -14.086 1 93.12 458 ASP A O 1
ATOM 3638 N N . PRO A 1 459 ? 15.086 39.688 -12.469 1 92.94 459 PRO A N 1
ATOM 3639 C CA . PRO A 1 459 ? 15.562 38.75 -11.445 1 92.94 459 PRO A CA 1
ATOM 3640 C C . PRO A 1 459 ? 14.984 37.344 -11.617 1 92.94 459 PRO A C 1
ATOM 3642 O O . PRO A 1 459 ? 15.641 36.375 -11.266 1 92.94 459 PRO A O 1
ATOM 3645 N N . ASN A 1 460 ? 13.734 37.281 -12.148 1 94.25 460 ASN A N 1
ATOM 3646 C CA . ASN A 1 460 ? 13.148 35.969 -12.398 1 94.25 460 ASN A CA 1
ATOM 3647 C C . ASN A 1 460 ? 13.953 35.188 -13.43 1 94.25 460 ASN A C 1
ATOM 3649 O O . ASN A 1 460 ? 14.227 34 -13.234 1 94.25 460 ASN A O 1
ATOM 3653 N N . TYR A 1 461 ? 14.32 35.906 -14.445 1 94.5 461 TYR A N 1
ATOM 3654 C CA . TYR A 1 461 ? 15.086 35.281 -15.516 1 94.5 461 TYR A CA 1
ATOM 3655 C C . TYR A 1 461 ? 16.469 34.844 -15.023 1 94.5 461 TYR A C 1
ATOM 3657 O O . TYR A 1 461 ? 16.891 33.719 -15.289 1 94.5 461 TYR A O 1
ATOM 3665 N N . GLN A 1 462 ? 17.109 35.688 -14.32 1 92.44 462 GLN A N 1
ATOM 3666 C CA . GLN A 1 462 ? 18.453 35.375 -13.812 1 92.44 462 GLN A CA 1
ATOM 3667 C C . GLN A 1 462 ? 18.422 34.188 -12.859 1 92.44 462 GLN A C 1
ATOM 3669 O O . GLN A 1 462 ? 19.25 33.281 -12.961 1 92.44 462 GLN A O 1
ATOM 3674 N N . TYR A 1 463 ? 17.453 34.188 -11.977 1 94.44 463 TYR A N 1
ATOM 3675 C CA . TYR A 1 463 ? 17.312 33.094 -11.008 1 94.44 463 TYR A CA 1
ATOM 3676 C C . TYR A 1 463 ? 17.047 31.766 -11.711 1 94.44 463 TYR A C 1
ATOM 3678 O O . TYR A 1 463 ? 17.656 30.75 -11.391 1 94.44 463 TYR A O 1
ATOM 3686 N N . MET A 1 464 ? 16.125 31.812 -12.648 1 94.81 464 MET A N 1
ATOM 3687 C CA . MET A 1 464 ? 15.75 30.578 -13.336 1 94.81 464 MET A CA 1
ATOM 3688 C C . MET A 1 464 ? 16.906 30.062 -14.188 1 94.81 464 MET A C 1
ATOM 3690 O O . MET A 1 464 ? 17.094 28.844 -14.32 1 94.81 464 MET A O 1
ATOM 3694 N N . GLN A 1 465 ? 17.625 30.938 -14.852 1 91.62 465 GLN A N 1
ATOM 3695 C CA . GLN A 1 465 ? 18.797 30.516 -15.609 1 91.62 465 GLN A CA 1
ATOM 3696 C C . GLN A 1 465 ? 19.781 29.766 -14.727 1 91.62 465 GLN A C 1
ATOM 3698 O O . GLN A 1 465 ? 20.312 28.734 -15.125 1 91.62 465 GLN A O 1
ATOM 3703 N N . GLU A 1 466 ? 19.984 30.234 -13.562 1 91.5 466 GLU A N 1
ATOM 3704 C CA . GLU A 1 466 ? 20.891 29.578 -12.617 1 91.5 466 GLU A CA 1
ATOM 3705 C C . GLU A 1 466 ? 20.344 28.219 -12.18 1 91.5 466 GLU A C 1
ATOM 3707 O O . GLU A 1 466 ? 21.078 27.234 -12.109 1 91.5 466 GLU A O 1
ATOM 3712 N N . GLN A 1 467 ? 19.062 28.25 -11.867 1 94.69 467 GLN A N 1
ATOM 3713 C CA . GLN A 1 467 ? 18.438 27 -11.414 1 94.69 467 GLN A CA 1
ATOM 3714 C C . GLN A 1 467 ? 18.516 25.922 -12.492 1 94.69 467 GLN A C 1
ATOM 3716 O O . GLN A 1 467 ? 18.734 24.75 -12.188 1 94.69 467 GLN A O 1
ATOM 3721 N N . VAL A 1 468 ? 18.375 26.312 -13.734 1 94.25 468 VAL A N 1
ATOM 3722 C CA . VAL A 1 468 ? 18.344 25.344 -14.836 1 94.25 468 VAL A CA 1
ATOM 3723 C C . VAL A 1 468 ? 19.766 24.984 -15.234 1 94.25 468 VAL A C 1
ATOM 3725 O O . VAL A 1 468 ? 20.125 23.797 -15.281 1 94.25 468 VAL A O 1
ATOM 3728 N N . LEU A 1 469 ? 20.625 25.922 -15.445 1 89.69 469 LEU A N 1
ATOM 3729 C CA . LEU A 1 469 ? 21.922 25.703 -16.062 1 89.69 469 LEU A CA 1
ATOM 3730 C C . LEU A 1 469 ? 22.953 25.234 -15.016 1 89.69 469 LEU A C 1
ATOM 3732 O O . LEU A 1 469 ? 23.953 24.625 -15.359 1 89.69 469 LEU A O 1
ATOM 3736 N N . ARG A 1 470 ? 22.688 25.5 -13.797 1 90.56 470 ARG A N 1
ATOM 3737 C CA . ARG A 1 470 ? 23.641 25.094 -12.773 1 90.56 470 ARG A CA 1
ATOM 3738 C C . ARG A 1 470 ? 23.125 23.922 -11.961 1 90.56 470 ARG A C 1
ATOM 3740 O O . ARG A 1 470 ? 23.703 22.828 -11.984 1 90.56 470 ARG A O 1
ATOM 3747 N N . TYR A 1 471 ? 22.047 24.141 -11.352 1 94.38 471 TYR A N 1
ATOM 3748 C CA . TYR A 1 471 ? 21.625 23.172 -10.336 1 94.38 471 TYR A CA 1
ATOM 3749 C C . TYR A 1 471 ? 20.906 22 -10.969 1 94.38 471 TYR A C 1
ATOM 3751 O O . TYR A 1 471 ? 21.25 20.844 -10.703 1 94.38 471 TYR A O 1
ATOM 3759 N N . ALA A 1 472 ? 19.859 22.234 -11.844 1 95.5 472 ALA A N 1
ATOM 3760 C CA . ALA A 1 472 ? 19.203 21.109 -12.516 1 95.5 472 ALA A CA 1
ATOM 3761 C C . ALA A 1 472 ? 20.188 20.344 -13.391 1 95.5 472 ALA A C 1
ATOM 3763 O O . ALA A 1 472 ? 20.188 19.109 -13.398 1 95.5 472 ALA A O 1
ATOM 3764 N N . GLN A 1 473 ? 20.984 21.031 -14.062 1 91.38 473 GLN A N 1
ATOM 3765 C CA . GLN A 1 473 ? 22.016 20.406 -14.891 1 91.38 473 GLN A CA 1
ATOM 3766 C C . GLN A 1 473 ? 22.984 19.578 -14.039 1 91.38 473 GLN A C 1
ATOM 3768 O O . GLN A 1 473 ? 23.438 18.516 -14.461 1 91.38 473 GLN A O 1
ATOM 3773 N N . ALA A 1 474 ? 23.344 20.078 -12.922 1 93.81 474 ALA A N 1
ATOM 3774 C CA . ALA A 1 474 ? 24.234 19.344 -12.023 1 93.81 474 ALA A CA 1
ATOM 3775 C C . ALA A 1 474 ? 23.656 17.984 -11.656 1 93.81 474 ALA A C 1
ATOM 3777 O O . ALA A 1 474 ? 24.375 16.984 -11.609 1 93.81 474 ALA A O 1
ATOM 3778 N N . ILE A 1 475 ? 22.359 17.953 -11.406 1 96 475 ILE A N 1
ATOM 3779 C CA . ILE A 1 475 ? 21.703 16.688 -11.062 1 96 475 ILE A CA 1
ATOM 3780 C C . ILE A 1 475 ? 21.75 15.734 -12.25 1 96 475 ILE A C 1
ATOM 3782 O O . ILE A 1 475 ? 22.062 14.555 -12.086 1 96 475 ILE A O 1
ATOM 3786 N N . ILE A 1 476 ? 21.453 16.25 -13.406 1 92.94 476 ILE A N 1
ATOM 3787 C CA . ILE A 1 476 ? 21.438 15.438 -14.625 1 92.94 476 ILE A CA 1
ATOM 3788 C C . ILE A 1 476 ? 22.828 14.883 -14.883 1 92.94 476 ILE A C 1
ATOM 3790 O O . ILE A 1 476 ? 22.984 13.703 -15.195 1 92.94 476 ILE A O 1
ATOM 3794 N N . ASN A 1 477 ? 23.859 15.711 -14.727 1 90.5 477 ASN A N 1
ATOM 3795 C CA . ASN A 1 477 ? 25.234 15.273 -14.906 1 90.5 477 ASN A CA 1
ATOM 3796 C C . ASN A 1 477 ? 25.625 14.211 -13.883 1 90.5 477 ASN A C 1
ATOM 3798 O O . ASN A 1 477 ? 26.297 13.242 -14.211 1 90.5 477 ASN A O 1
ATOM 3802 N N . PHE A 1 478 ? 25.219 14.438 -12.695 1 93.75 478 PHE A N 1
ATOM 3803 C CA . PHE A 1 478 ? 25.5 13.492 -11.625 1 93.75 478 PHE A CA 1
ATOM 3804 C C . PHE A 1 478 ? 24.938 12.117 -11.961 1 93.75 478 PHE A C 1
ATOM 3806 O O . PHE A 1 478 ? 25.641 11.109 -11.859 1 93.75 478 PHE A O 1
ATOM 3813 N N . ARG A 1 479 ? 23.75 12.055 -12.414 1 93.75 479 ARG A N 1
ATOM 3814 C CA . ARG A 1 479 ? 23.109 10.797 -12.781 1 93.75 479 ARG A CA 1
ATOM 3815 C C . ARG A 1 479 ? 23.812 10.156 -13.977 1 93.75 479 ARG A C 1
ATOM 3817 O O . ARG A 1 479 ? 24.062 8.945 -13.984 1 93.75 479 ARG A O 1
ATOM 3824 N N . GLU A 1 480 ? 24.062 11 -14.953 1 89.75 480 GLU A N 1
ATOM 3825 C CA . GLU A 1 480 ? 24.766 10.484 -16.141 1 89.75 480 GLU A CA 1
ATOM 3826 C C . GLU A 1 480 ? 26.141 9.938 -15.773 1 89.75 480 GLU A C 1
ATOM 3828 O O . GLU A 1 480 ? 26.594 8.945 -16.344 1 89.75 480 GLU A O 1
ATOM 3833 N N . GLY A 1 481 ? 26.766 10.641 -14.859 1 90.94 481 GLY A N 1
ATOM 3834 C CA . GLY A 1 481 ? 28.047 10.156 -14.383 1 90.94 481 GLY A CA 1
ATOM 3835 C C . GLY A 1 481 ? 27.953 8.797 -13.719 1 90.94 481 GLY A C 1
ATOM 3836 O O . GLY A 1 481 ? 28.797 7.922 -13.977 1 90.94 481 GLY A O 1
ATOM 3837 N N . ILE A 1 482 ? 26.969 8.562 -12.914 1 92.88 482 ILE A N 1
ATOM 3838 C CA . ILE A 1 482 ? 26.766 7.289 -12.234 1 92.88 482 ILE A CA 1
ATOM 3839 C C . ILE A 1 482 ? 26.484 6.199 -13.258 1 92.88 482 ILE A C 1
ATOM 3841 O O . ILE A 1 482 ? 27.062 5.113 -13.203 1 92.88 482 ILE A O 1
ATOM 3845 N N . ARG A 1 483 ? 25.594 6.473 -14.227 1 90.25 483 ARG A N 1
ATOM 3846 C CA . ARG A 1 483 ? 25.125 5.492 -15.203 1 90.25 483 ARG A CA 1
ATOM 3847 C C . ARG A 1 483 ? 26.25 5.059 -16.125 1 90.25 483 ARG A C 1
ATOM 3849 O O . ARG A 1 483 ? 26.172 4.008 -16.766 1 90.25 483 ARG A O 1
ATOM 3856 N N . ASN A 1 484 ? 27.344 5.895 -16.125 1 88.44 484 ASN A N 1
ATOM 3857 C CA . ASN A 1 484 ? 28.453 5.598 -17.031 1 88.44 484 ASN A CA 1
ATOM 3858 C C . ASN A 1 484 ? 29.766 5.449 -16.266 1 88.44 484 ASN A C 1
ATOM 3860 O O . ASN A 1 484 ? 30.844 5.379 -16.875 1 88.44 484 ASN A O 1
ATOM 3864 N N . ASN A 1 485 ? 29.719 5.383 -15.062 1 90.56 485 ASN A N 1
ATOM 3865 C CA . ASN A 1 485 ? 30.906 5.301 -14.211 1 90.56 485 ASN A CA 1
ATOM 3866 C C . ASN A 1 485 ? 31.938 6.359 -14.594 1 90.56 485 ASN A C 1
ATOM 3868 O O . ASN A 1 485 ? 33.094 6.035 -14.828 1 90.56 485 ASN A O 1
ATOM 3872 N N . ASN A 1 486 ? 31.422 7.559 -14.789 1 89.5 486 ASN A N 1
ATOM 3873 C CA . ASN A 1 486 ? 32.281 8.711 -15.086 1 89.5 486 ASN A CA 1
ATOM 3874 C C . ASN A 1 486 ? 32.469 9.586 -13.852 1 89.5 486 ASN A C 1
ATOM 3876 O O . ASN A 1 486 ? 31.672 10.469 -13.562 1 89.5 486 ASN A O 1
ATOM 3880 N N . TRP A 1 487 ? 33.625 9.43 -13.297 1 87.56 487 TRP A N 1
ATOM 3881 C CA . TRP A 1 487 ? 33.938 10.078 -12.023 1 87.56 487 TRP A CA 1
ATOM 3882 C C . TRP A 1 487 ? 33.969 11.594 -12.172 1 87.56 487 TRP A C 1
ATOM 3884 O O . TRP A 1 487 ? 33.5 12.32 -11.289 1 87.56 487 TRP A O 1
ATOM 3894 N N . SER A 1 488 ? 34.438 12.094 -13.227 1 83.38 488 SER A N 1
ATOM 3895 C CA . SER A 1 488 ? 34.562 13.531 -13.445 1 83.38 488 SER A CA 1
ATOM 3896 C C . SER A 1 488 ? 33.156 14.18 -13.469 1 83.38 488 SER A C 1
ATOM 3898 O O . SER A 1 488 ? 32.969 15.25 -12.891 1 83.38 488 SER A O 1
ATOM 3900 N N . LEU A 1 489 ? 32.281 13.5 -14.078 1 86.88 489 LEU A N 1
ATOM 3901 C CA . LEU A 1 489 ? 30.922 14.016 -14.164 1 86.88 489 LEU A CA 1
ATOM 3902 C C . LEU A 1 489 ? 30.25 13.969 -12.797 1 86.88 489 LEU A C 1
ATOM 3904 O O . LEU A 1 489 ? 29.5 14.891 -12.438 1 86.88 489 LEU A O 1
ATOM 3908 N N . ILE A 1 490 ? 30.484 12.922 -12.062 1 90.94 490 ILE A N 1
ATOM 3909 C CA . ILE A 1 490 ? 29.922 12.781 -10.727 1 90.94 490 ILE A CA 1
ATOM 3910 C C . ILE A 1 490 ? 30.406 13.898 -9.82 1 90.94 490 ILE A C 1
ATOM 3912 O O . ILE A 1 490 ? 29.625 14.586 -9.18 1 90.94 490 ILE A O 1
ATOM 3916 N N . LYS A 1 491 ? 31.625 14.148 -9.875 1 87.75 491 LYS A N 1
ATOM 3917 C CA . LYS A 1 491 ? 32.25 15.148 -9.016 1 87.75 491 LYS A CA 1
ATOM 3918 C C . LYS A 1 491 ? 31.781 16.562 -9.383 1 87.75 491 LYS A C 1
ATOM 3920 O O . LYS A 1 491 ? 31.438 17.359 -8.508 1 87.75 491 LYS A O 1
ATOM 3925 N N . THR A 1 492 ? 31.75 16.766 -10.641 1 86.75 492 THR A N 1
ATOM 3926 C CA . THR A 1 492 ? 31.297 18.078 -11.102 1 86.75 492 THR A CA 1
ATOM 3927 C C . THR A 1 492 ? 29.844 18.312 -10.703 1 86.75 492 THR A C 1
ATOM 3929 O O . THR A 1 492 ? 29.5 19.406 -10.258 1 86.75 492 THR A O 1
ATOM 3932 N N . GLY A 1 493 ? 29.078 17.344 -10.953 1 90 493 GLY A N 1
ATOM 3933 C CA . GLY A 1 493 ? 27.672 17.453 -10.578 1 90 493 GLY A CA 1
ATOM 3934 C C . GLY A 1 493 ? 27.484 17.719 -9.094 1 90 493 GLY A C 1
ATOM 3935 O O . GLY A 1 493 ? 26.703 18.594 -8.711 1 90 493 GLY A O 1
ATOM 3936 N N . LEU A 1 494 ? 28.219 17.031 -8.281 1 91.56 494 LEU A N 1
ATOM 3937 C CA . LEU A 1 494 ? 28.109 17.188 -6.832 1 91.56 494 LEU A CA 1
ATOM 3938 C C . LEU A 1 494 ? 28.594 18.562 -6.391 1 91.56 494 LEU A C 1
ATOM 3940 O O . LEU A 1 494 ? 27.953 19.219 -5.574 1 91.56 494 LEU A O 1
ATOM 3944 N N . PHE A 1 495 ? 29.672 19 -6.945 1 87.38 495 PHE A N 1
ATOM 3945 C CA . PHE A 1 495 ? 30.281 20.266 -6.555 1 87.38 495 PHE A CA 1
ATOM 3946 C C . PHE A 1 495 ? 29.391 21.438 -6.93 1 87.38 495 PHE A C 1
ATOM 3948 O O . PHE A 1 495 ? 29.234 22.375 -6.156 1 87.38 495 PHE A O 1
ATOM 3955 N N . LYS A 1 496 ? 28.844 21.328 -8.062 1 90.19 496 LYS A N 1
ATOM 3956 C CA . LYS A 1 496 ? 28 22.422 -8.531 1 90.19 496 LYS A CA 1
ATOM 3957 C C . LYS A 1 496 ? 26.688 22.453 -7.746 1 90.19 496 LYS A C 1
ATOM 3959 O O . LYS A 1 496 ? 26.109 23.531 -7.539 1 90.19 496 LYS A O 1
ATOM 3964 N N . PHE A 1 497 ? 26.281 21.344 -7.301 1 94.19 497 PHE A N 1
ATOM 3965 C CA . PHE A 1 497 ? 25 21.266 -6.602 1 94.19 497 PHE A CA 1
ATOM 3966 C C . PHE A 1 497 ? 25.172 21.562 -5.117 1 94.19 497 PHE A C 1
ATOM 3968 O O . PHE A 1 497 ? 24.219 21.938 -4.438 1 94.19 497 PHE A O 1
ATOM 3975 N N . ALA A 1 498 ? 26.312 21.406 -4.492 1 92.38 498 ALA A N 1
ATOM 3976 C CA . ALA A 1 498 ? 26.609 21.391 -3.062 1 92.38 498 ALA A CA 1
ATOM 3977 C C . ALA A 1 498 ? 26.062 22.641 -2.367 1 92.38 498 ALA A C 1
ATOM 3979 O O . ALA A 1 498 ? 25.5 22.547 -1.273 1 92.38 498 ALA A O 1
ATOM 3980 N N . PRO A 1 499 ? 26.188 23.812 -2.994 1 92.06 499 PRO A N 1
ATOM 3981 C CA . PRO A 1 499 ? 25.688 25 -2.305 1 92.06 499 PRO A CA 1
ATOM 3982 C C . PRO A 1 499 ? 24.203 24.922 -1.969 1 92.06 499 PRO A C 1
ATOM 3984 O O . PRO A 1 499 ? 23.766 25.484 -0.969 1 92.06 499 PRO A O 1
ATOM 3987 N N . LEU A 1 500 ? 23.5 24.234 -2.791 1 94.38 500 LEU A N 1
ATOM 3988 C CA . LEU A 1 500 ? 22.062 24.156 -2.584 1 94.38 500 LEU A CA 1
ATOM 3989 C C . LEU A 1 500 ? 21.734 23.406 -1.293 1 94.38 500 LEU A C 1
ATOM 3991 O O . LEU A 1 500 ? 20.75 23.734 -0.618 1 94.38 500 LEU A O 1
ATOM 3995 N N . PHE A 1 501 ? 22.547 22.422 -0.898 1 93.94 501 PHE A N 1
ATOM 3996 C CA . PHE A 1 501 ? 22.344 21.734 0.365 1 93.94 501 PHE A CA 1
ATOM 3997 C C . PHE A 1 501 ? 22.469 22.688 1.541 1 93.94 501 PHE A C 1
ATOM 3999 O O . PHE A 1 501 ? 21.859 22.484 2.586 1 93.94 501 PHE A O 1
ATOM 4006 N N . HIS A 1 502 ? 23.266 23.719 1.388 1 91.75 502 HIS A N 1
ATOM 4007 C CA . HIS A 1 502 ? 23.594 24.609 2.488 1 91.75 502 HIS A CA 1
ATOM 4008 C C . HIS A 1 502 ? 22.641 25.797 2.523 1 91.75 502 HIS A C 1
ATOM 4010 O O . HIS A 1 502 ? 22.547 26.5 3.533 1 91.75 502 HIS A O 1
ATOM 4016 N N . ALA A 1 503 ? 22 25.984 1.345 1 89.69 503 ALA A N 1
ATOM 4017 C CA . ALA A 1 503 ? 21.078 27.125 1.28 1 89.69 503 ALA A CA 1
ATOM 4018 C C . ALA A 1 503 ? 19.891 26.922 2.213 1 89.69 503 ALA A C 1
ATOM 4020 O O . ALA A 1 503 ? 19.438 27.859 2.873 1 89.69 503 ALA A O 1
ATOM 4021 N N . ARG A 1 504 ? 19.5 25.656 2.123 1 81.81 504 ARG A N 1
ATOM 4022 C CA . ARG A 1 504 ? 18.359 25.328 2.979 1 81.81 504 ARG A CA 1
ATOM 4023 C C . ARG A 1 504 ? 18.797 24.438 4.141 1 81.81 504 ARG A C 1
ATOM 4025 O O . ARG A 1 504 ? 19.969 24.078 4.262 1 81.81 504 ARG A O 1
ATOM 4032 N N . ASN A 1 505 ? 17.969 24.062 5.102 1 74.75 505 ASN A N 1
ATOM 4033 C CA . ASN A 1 505 ? 18.328 23.281 6.281 1 74.75 505 ASN A CA 1
ATOM 4034 C C . ASN A 1 505 ? 18.25 21.781 6.008 1 74.75 505 ASN A C 1
ATOM 4036 O O . ASN A 1 505 ? 17.312 21.125 6.426 1 74.75 505 ASN A O 1
ATOM 4040 N N . HIS A 1 506 ? 19.406 21.281 5.191 1 85.06 506 HIS A N 1
ATOM 4041 C CA . HIS A 1 506 ? 19.609 19.859 4.992 1 85.06 506 HIS A CA 1
ATOM 4042 C C . HIS A 1 506 ? 20.844 19.359 5.746 1 85.06 506 HIS A C 1
ATOM 4044 O O . HIS A 1 506 ? 21.844 18.984 5.133 1 85.06 506 HIS A O 1
ATOM 4050 N N . PRO A 1 507 ? 20.75 19.297 6.953 1 84.19 507 PRO A N 1
ATOM 4051 C CA . PRO A 1 507 ? 21.953 19.094 7.773 1 84.19 507 PRO A CA 1
ATOM 4052 C C . PRO A 1 507 ? 22.703 17.828 7.426 1 84.19 507 PRO A C 1
ATOM 4054 O O . PRO A 1 507 ? 23.938 17.812 7.387 1 84.19 507 PRO A O 1
ATOM 4057 N N . LYS A 1 508 ? 22.047 16.766 7.16 1 88.19 508 LYS A N 1
ATOM 4058 C CA . LYS A 1 508 ? 22.719 15.492 6.859 1 88.19 508 LYS A CA 1
ATOM 4059 C C . LYS A 1 508 ? 23.562 15.602 5.598 1 88.19 508 LYS A C 1
ATOM 4061 O O . LYS A 1 508 ? 24.734 15.211 5.59 1 88.19 508 LYS A O 1
ATOM 4066 N N . TYR A 1 509 ? 23.062 16.203 4.609 1 92.38 509 TYR A N 1
ATOM 4067 C CA . TYR A 1 509 ? 23.75 16.203 3.326 1 92.38 509 TYR A CA 1
ATOM 4068 C C . TYR A 1 509 ? 24.734 17.359 3.234 1 92.38 509 TYR A C 1
ATOM 4070 O O . TYR A 1 509 ? 25.625 17.359 2.379 1 92.38 509 TYR A O 1
ATOM 4078 N N . GLN A 1 510 ? 24.594 18.375 4.18 1 90.88 510 GLN A N 1
ATOM 4079 C CA . GLN A 1 510 ? 25.656 19.359 4.344 1 90.88 510 GLN A CA 1
ATOM 4080 C C . GLN A 1 510 ? 26.938 18.719 4.871 1 90.88 510 GLN A C 1
ATOM 4082 O O . GLN A 1 510 ? 28.016 18.906 4.312 1 90.88 510 GLN A O 1
ATOM 4087 N N . GLN A 1 511 ? 26.656 17.891 5.797 1 89.69 511 GLN A N 1
ATOM 4088 C CA . GLN A 1 511 ? 27.781 17.188 6.398 1 89.69 511 GLN A CA 1
ATOM 4089 C C . GLN A 1 511 ? 28.391 16.188 5.426 1 89.69 511 GLN A C 1
ATOM 4091 O O . GLN A 1 511 ? 29.625 16.078 5.316 1 89.69 511 GLN A O 1
ATOM 4096 N N . ILE A 1 512 ? 27.609 15.484 4.727 1 94 512 ILE A N 1
ATOM 4097 C CA . ILE A 1 512 ? 28.047 14.414 3.838 1 94 512 ILE A CA 1
ATOM 4098 C C . ILE A 1 512 ? 28.844 14.992 2.68 1 94 512 ILE A C 1
ATOM 4100 O O . ILE A 1 512 ? 29.953 14.523 2.381 1 94 512 ILE A O 1
ATOM 4104 N N . GLU A 1 513 ? 28.25 15.992 2.074 1 92.69 513 GLU A N 1
ATOM 4105 C CA . GLU A 1 513 ? 28.938 16.531 0.903 1 92.69 513 GLU A CA 1
ATOM 4106 C C . GLU A 1 513 ? 30.281 17.141 1.281 1 92.69 513 GLU A C 1
ATOM 4108 O O . GLU A 1 513 ? 31.266 17.016 0.545 1 92.69 513 GLU A O 1
ATOM 4113 N N . LEU A 1 514 ? 30.391 17.766 2.42 1 90.75 514 LEU A N 1
ATOM 4114 C CA . LEU A 1 514 ? 31.656 18.328 2.873 1 90.75 514 LEU A CA 1
ATOM 4115 C C . LEU A 1 514 ? 32.688 17.234 3.164 1 90.75 514 LEU A C 1
ATOM 4117 O O . LEU A 1 514 ? 33.844 17.344 2.789 1 90.75 514 LEU A O 1
ATOM 4121 N N . ARG A 1 515 ? 32.219 16.219 3.785 1 90.62 515 ARG A N 1
ATOM 4122 C CA . ARG A 1 515 ? 33.125 15.094 4.098 1 90.62 515 ARG A CA 1
ATOM 4123 C C . ARG A 1 515 ? 33.625 14.422 2.822 1 90.62 515 ARG A C 1
ATOM 4125 O O . ARG A 1 515 ? 34.781 14.055 2.73 1 90.62 515 ARG A O 1
ATOM 4132 N N . GLU A 1 516 ? 32.75 14.25 1.926 1 90.69 516 GLU A N 1
ATOM 4133 C CA . GLU A 1 516 ? 33.125 13.656 0.65 1 90.69 516 GLU A CA 1
ATOM 4134 C C . GLU A 1 516 ? 34.156 14.523 -0.079 1 90.69 516 GLU A C 1
ATOM 4136 O O . GLU A 1 516 ? 35.094 14.008 -0.682 1 90.69 516 GLU A O 1
ATOM 4141 N N . ALA A 1 517 ? 33.938 15.781 0 1 88.81 517 ALA A N 1
ATOM 4142 C CA . ALA A 1 517 ? 34.875 16.703 -0.63 1 88.81 517 ALA A CA 1
ATOM 4143 C C . ALA A 1 517 ? 36.219 16.641 0.035 1 88.81 517 ALA A C 1
ATOM 4145 O O . ALA A 1 517 ? 37.25 16.656 -0.646 1 88.81 517 ALA A O 1
ATOM 4146 N N . ILE A 1 518 ? 36.219 16.547 1.279 1 88.5 518 ILE A N 1
ATOM 4147 C CA . ILE A 1 518 ? 37.469 16.453 2.033 1 88.5 518 ILE A CA 1
ATOM 4148 C C . ILE A 1 518 ? 38.188 15.148 1.706 1 88.5 518 ILE A C 1
ATOM 4150 O O . ILE A 1 518 ? 39.375 15.141 1.436 1 88.5 518 ILE A O 1
ATOM 4154 N N . ASN A 1 519 ? 37.5 14.094 1.745 1 87.5 519 ASN A N 1
ATOM 4155 C CA . ASN A 1 519 ? 38.062 12.789 1.438 1 87.5 519 ASN A CA 1
ATOM 4156 C C . ASN A 1 519 ? 38.719 12.766 0.058 1 87.5 519 ASN A C 1
ATOM 4158 O O . ASN A 1 519 ? 39.812 12.227 -0.112 1 87.5 519 ASN A O 1
ATOM 4162 N N . GLU A 1 520 ? 38.031 13.352 -0.816 1 85.44 520 GLU A N 1
ATOM 4163 C CA . GLU A 1 520 ? 38.562 13.383 -2.178 1 85.44 520 GLU A CA 1
ATOM 4164 C C . GLU A 1 520 ? 39.906 14.117 -2.238 1 85.44 520 GLU A C 1
ATOM 4166 O O . GLU A 1 520 ? 40.781 13.758 -3.025 1 85.44 520 GLU A O 1
ATOM 4171 N N . MET A 1 521 ? 40 15.062 -1.463 1 84.88 521 MET A N 1
ATOM 4172 C CA . MET A 1 521 ? 41.188 15.914 -1.474 1 84.88 521 MET A CA 1
ATOM 4173 C C . MET A 1 521 ? 42.375 15.195 -0.818 1 84.88 521 MET A C 1
ATOM 4175 O O . MET A 1 521 ? 43.531 15.391 -1.223 1 84.88 521 MET A O 1
ATOM 4179 N N . ILE A 1 522 ? 42.125 14.453 0.185 1 88.5 522 ILE A N 1
ATOM 4180 C CA . ILE A 1 522 ? 43.219 13.969 1.01 1 88.5 522 ILE A CA 1
ATOM 4181 C C . ILE A 1 522 ? 43.5 12.508 0.678 1 88.5 522 ILE A C 1
ATOM 4183 O O . ILE A 1 522 ? 44.531 11.953 1.109 1 88.5 522 ILE A O 1
ATOM 4187 N N . LEU A 1 523 ? 42.75 11.867 -0.151 1 90.38 523 LEU A N 1
ATOM 4188 C CA . LEU A 1 523 ? 42.938 10.461 -0.478 1 90.38 523 LEU A CA 1
ATOM 4189 C C . LEU A 1 523 ? 44.281 10.211 -1.135 1 90.38 523 LEU A C 1
ATOM 4191 O O . LEU A 1 523 ? 44.688 10.945 -2.049 1 90.38 523 LEU A O 1
ATOM 4195 N N . PRO A 1 524 ? 44.969 9.195 -0.625 1 92.25 524 PRO A N 1
ATOM 4196 C CA . PRO A 1 524 ? 46.188 8.812 -1.34 1 92.25 524 PRO A CA 1
ATOM 4197 C C . PRO A 1 524 ? 45.906 8.344 -2.77 1 92.25 524 PRO A C 1
ATOM 4199 O O . PRO A 1 524 ? 44.812 7.852 -3.062 1 92.25 524 PRO A O 1
ATOM 4202 N N . GLU A 1 525 ? 46.844 8.398 -3.607 1 92.06 525 GLU A N 1
ATOM 4203 C CA . GLU A 1 525 ? 46.656 8.219 -5.047 1 92.06 525 GLU A CA 1
ATOM 4204 C C . GLU A 1 525 ? 46.125 6.828 -5.367 1 92.06 525 GLU A C 1
ATOM 4206 O O . GLU A 1 525 ? 45.219 6.68 -6.172 1 92.06 525 GLU A O 1
ATOM 4211 N N . PRO A 1 526 ? 46.688 5.75 -4.742 1 92.44 526 PRO A N 1
ATOM 4212 C CA . PRO A 1 526 ? 46.125 4.434 -5.078 1 92.44 526 PRO A CA 1
ATOM 4213 C C . PRO A 1 526 ? 44.656 4.293 -4.711 1 92.44 526 PRO A C 1
ATOM 4215 O O . PRO A 1 526 ? 43.906 3.65 -5.438 1 92.44 526 PRO A O 1
ATOM 4218 N N . LEU A 1 527 ? 44.375 4.883 -3.627 1 92.56 527 LEU A N 1
ATOM 4219 C CA . LEU A 1 527 ? 42.969 4.84 -3.188 1 92.56 527 LEU A CA 1
ATOM 4220 C C . LEU A 1 527 ? 42.094 5.734 -4.059 1 92.56 527 LEU A C 1
ATOM 4222 O O . LEU A 1 527 ? 40.938 5.41 -4.328 1 92.56 527 LEU A O 1
ATOM 4226 N N . HIS A 1 528 ? 42.625 6.812 -4.441 1 92.19 528 HIS A N 1
ATOM 4227 C CA . HIS A 1 528 ? 41.906 7.711 -5.344 1 92.19 528 HIS A CA 1
ATOM 4228 C C . HIS A 1 528 ? 41.562 7.016 -6.656 1 92.19 528 HIS A C 1
ATOM 4230 O O . HIS A 1 528 ? 40.438 7.117 -7.133 1 92.19 528 HIS A O 1
ATOM 4236 N N . LYS A 1 529 ? 42.469 6.352 -7.117 1 91.38 529 LYS A N 1
ATOM 4237 C CA . LYS A 1 529 ? 42.25 5.602 -8.352 1 91.38 529 LYS A CA 1
ATOM 4238 C C . LYS A 1 529 ? 41.188 4.512 -8.148 1 91.38 529 LYS A C 1
ATOM 4240 O O . LYS A 1 529 ? 40.344 4.32 -9 1 91.38 529 LYS A O 1
ATOM 4245 N N . PHE A 1 530 ? 41.344 3.814 -7.055 1 92.94 530 PHE A N 1
ATOM 4246 C CA . PHE A 1 530 ? 40.406 2.762 -6.723 1 92.94 530 PHE A CA 1
ATOM 4247 C C . PHE A 1 530 ? 38.969 3.309 -6.684 1 92.94 530 PHE A C 1
ATOM 4249 O O . PHE A 1 530 ? 38.062 2.723 -7.273 1 92.94 530 PHE A O 1
ATOM 4256 N N . VAL A 1 531 ? 38.781 4.457 -6.055 1 90.44 531 VAL A N 1
ATOM 4257 C CA . VAL A 1 531 ? 37.438 5.059 -5.883 1 90.44 531 VAL A CA 1
ATOM 4258 C C . VAL A 1 531 ? 36.938 5.574 -7.227 1 90.44 531 VAL A C 1
ATOM 4260 O O . VAL A 1 531 ? 35.781 5.391 -7.562 1 90.44 531 VAL A O 1
ATOM 4263 N N . ARG A 1 532 ? 37.781 6.145 -8.016 1 89.31 532 ARG A N 1
ATOM 4264 C CA . ARG A 1 532 ? 37.406 6.723 -9.305 1 89.31 532 ARG A CA 1
ATOM 4265 C C . ARG A 1 532 ? 36.938 5.648 -10.273 1 89.31 532 ARG A C 1
ATOM 4267 O O . ARG A 1 532 ? 36.031 5.879 -11.07 1 89.31 532 ARG A O 1
ATOM 4274 N N . GLU A 1 533 ? 37.469 4.547 -10.133 1 90.12 533 GLU A N 1
ATOM 4275 C CA . GLU A 1 533 ? 37.219 3.492 -11.109 1 90.12 533 GLU A CA 1
ATOM 4276 C C . GLU A 1 533 ? 36 2.65 -10.695 1 90.12 533 GLU A C 1
ATOM 4278 O O . GLU A 1 533 ? 35.438 1.915 -11.508 1 90.12 533 GLU A O 1
ATOM 4283 N N . ASN A 1 534 ? 35.625 2.787 -9.469 1 91.75 534 ASN A N 1
ATOM 4284 C CA . ASN A 1 534 ? 34.594 1.882 -8.961 1 91.75 534 ASN A CA 1
ATOM 4285 C C . ASN A 1 534 ? 33.438 2.645 -8.344 1 91.75 534 ASN A C 1
ATOM 4287 O O . ASN A 1 534 ? 32.969 2.318 -7.242 1 91.75 534 ASN A O 1
ATOM 4291 N N . GLN A 1 535 ? 32.906 3.619 -9.062 1 90.5 535 GLN A N 1
ATOM 4292 C CA . GLN A 1 535 ? 31.812 4.414 -8.531 1 90.5 535 GLN A CA 1
ATOM 4293 C C . GLN A 1 535 ? 30.484 3.701 -8.727 1 90.5 535 GLN A C 1
ATOM 4295 O O . GLN A 1 535 ? 29.547 3.891 -7.945 1 90.5 535 GLN A O 1
ATOM 4300 N N . SER A 1 536 ? 30.375 3.01 -9.812 1 91 536 SER A N 1
ATOM 4301 C CA . SER A 1 536 ? 29.156 2.291 -10.125 1 91 536 SER A CA 1
ATOM 4302 C C . SER A 1 536 ? 29.453 0.954 -10.789 1 91 536 SER A C 1
ATOM 4304 O O . SER A 1 536 ? 30.547 0.738 -11.297 1 91 536 SER A O 1
ATOM 4306 N N . LEU A 1 537 ? 28.531 0.119 -10.664 1 89.06 537 LEU A N 1
ATOM 4307 C CA . LEU A 1 537 ? 28.688 -1.236 -11.18 1 89.06 537 LEU A CA 1
ATOM 4308 C C . LEU A 1 537 ? 27.562 -1.579 -12.148 1 89.06 537 LEU A C 1
ATOM 4310 O O . LEU A 1 537 ? 26.469 -1.029 -12.047 1 89.06 537 LEU A O 1
ATOM 4314 N N . GLY A 1 538 ? 27.844 -2.461 -13.133 1 82.81 538 GLY A N 1
ATOM 4315 C CA . GLY A 1 538 ? 26.828 -2.932 -14.062 1 82.81 538 GLY A CA 1
ATOM 4316 C C . GLY A 1 538 ? 27.188 -2.672 -15.516 1 82.81 538 GLY A C 1
ATOM 4317 O O . GLY A 1 538 ? 28.359 -2.504 -15.852 1 82.81 538 GLY A O 1
ATOM 4318 N N . LYS A 1 539 ? 26.047 -2.684 -16.344 1 75.81 539 LYS A N 1
ATOM 4319 C CA . LYS A 1 539 ? 26.234 -2.416 -17.766 1 75.81 539 LYS A CA 1
ATOM 4320 C C . LYS A 1 539 ? 26.25 -0.916 -18.047 1 75.81 539 LYS A C 1
ATOM 4322 O O . LYS A 1 539 ? 25.469 -0.163 -17.469 1 75.81 539 LYS A O 1
ATOM 4327 N N . LYS A 1 540 ? 27.172 -0.58 -18.969 1 74.81 540 LYS A N 1
ATOM 4328 C CA . LYS A 1 540 ? 27.312 0.832 -19.312 1 74.81 540 LYS A CA 1
ATOM 4329 C C . LYS A 1 540 ? 25.953 1.431 -19.703 1 74.81 540 LYS A C 1
ATOM 4331 O O . LYS A 1 540 ? 25.188 0.805 -20.438 1 74.81 540 LYS A O 1
ATOM 4336 N N . GLY A 1 541 ? 25.688 2.562 -19.234 1 74.56 541 GLY A N 1
ATOM 4337 C CA . GLY A 1 541 ? 24.438 3.252 -19.484 1 74.56 541 GLY A CA 1
ATOM 4338 C C . GLY A 1 541 ? 23.359 2.947 -18.453 1 74.56 541 GLY A C 1
ATOM 4339 O O . GLY A 1 541 ? 22.375 3.68 -18.344 1 74.56 541 GLY A O 1
ATOM 4340 N N . LYS A 1 542 ? 23.562 1.869 -17.719 1 81.38 542 LYS A N 1
ATOM 4341 C CA . LYS A 1 542 ? 22.594 1.478 -16.719 1 81.38 542 LYS A CA 1
ATOM 4342 C C . LYS A 1 542 ? 23.281 1.101 -15.398 1 81.38 542 LYS A C 1
ATOM 4344 O O . LYS A 1 542 ? 22.75 0.29 -14.633 1 81.38 542 LYS A O 1
ATOM 4349 N N . MET A 1 543 ? 24.469 1.668 -15.227 1 88.75 543 MET A N 1
ATOM 4350 C CA . MET A 1 543 ? 25.203 1.349 -14.008 1 88.75 543 MET A CA 1
ATOM 4351 C C . MET A 1 543 ? 24.578 2.02 -12.797 1 88.75 543 MET A C 1
ATOM 4353 O O . MET A 1 543 ? 23.875 3.021 -12.93 1 88.75 543 MET A O 1
ATOM 4357 N N . GLU A 1 544 ? 24.734 1.366 -11.727 1 91.31 544 GLU A N 1
ATOM 4358 C CA . GLU A 1 544 ? 24.25 1.886 -10.453 1 91.31 544 GLU A CA 1
ATOM 4359 C C . GLU A 1 544 ? 25.281 1.704 -9.352 1 91.31 544 GLU A C 1
ATOM 4361 O O . GLU A 1 544 ? 26.156 0.839 -9.453 1 91.31 544 GLU A O 1
ATOM 4366 N N . ASP A 1 545 ? 25.188 2.588 -8.445 1 94.31 545 ASP A N 1
ATOM 4367 C CA . ASP A 1 545 ? 26.094 2.443 -7.297 1 94.31 545 ASP A CA 1
ATOM 4368 C C . ASP A 1 545 ? 25.641 1.303 -6.387 1 94.31 545 ASP A C 1
ATOM 4370 O O . ASP A 1 545 ? 24.609 0.676 -6.637 1 94.31 545 ASP A O 1
ATOM 4374 N N . MET A 1 546 ? 26.422 0.998 -5.406 1 92.44 546 MET A N 1
ATOM 4375 C CA . MET A 1 546 ? 26.25 -0.191 -4.574 1 92.44 546 MET A CA 1
ATOM 4376 C C . MET A 1 546 ? 24.969 -0.11 -3.756 1 92.44 546 MET A C 1
ATOM 4378 O O . MET A 1 546 ? 24.375 -1.138 -3.414 1 92.44 546 MET A O 1
ATOM 4382 N N . ASP A 1 547 ? 24.531 1.074 -3.395 1 90.81 547 ASP A N 1
ATOM 4383 C CA . ASP A 1 547 ? 23.297 1.191 -2.615 1 90.81 547 ASP A CA 1
ATOM 4384 C C . ASP A 1 547 ? 22.094 0.715 -3.422 1 90.81 547 ASP A C 1
ATOM 4386 O O . ASP A 1 547 ? 21.25 -0.033 -2.912 1 90.81 547 ASP A O 1
ATOM 4390 N N . PHE A 1 548 ? 22.031 1.06 -4.695 1 91.06 548 PHE A N 1
ATOM 4391 C CA . PHE A 1 548 ? 20.938 0.609 -5.551 1 91.06 548 PHE A CA 1
ATOM 4392 C C . PHE A 1 548 ? 21.094 -0.865 -5.902 1 91.06 548 PHE A C 1
ATOM 4394 O O . PHE A 1 548 ? 20.109 -1.58 -6.07 1 91.06 548 PHE A O 1
ATOM 4401 N N . GLN A 1 549 ? 22.344 -1.287 -5.977 1 90 549 GLN A N 1
ATOM 4402 C CA . GLN A 1 549 ? 22.562 -2.713 -6.191 1 90 549 GLN A CA 1
ATOM 4403 C C . GLN A 1 549 ? 22.031 -3.537 -5.023 1 90 549 GLN A C 1
ATOM 4405 O O . GLN A 1 549 ? 21.422 -4.59 -5.227 1 90 549 GLN A O 1
ATOM 4410 N N . LEU A 1 550 ? 22.344 -3.035 -3.895 1 89.44 550 LEU A N 1
ATOM 4411 C CA . LEU A 1 550 ? 21.859 -3.709 -2.697 1 89.44 550 LEU A CA 1
ATOM 4412 C C . LEU A 1 550 ? 20.328 -3.723 -2.664 1 89.44 550 LEU A C 1
ATOM 4414 O O . LEU A 1 550 ? 19.734 -4.715 -2.254 1 89.44 550 LEU A O 1
ATOM 4418 N N . GLU A 1 551 ? 19.688 -2.678 -3.072 1 88 551 GLU A N 1
ATOM 4419 C CA . GLU A 1 551 ? 18.234 -2.623 -3.133 1 88 551 GLU A CA 1
ATOM 4420 C C . GLU A 1 551 ? 17.688 -3.701 -4.062 1 88 551 GLU A C 1
ATOM 4422 O O . GLU A 1 551 ? 16.656 -4.316 -3.764 1 88 551 GLU A O 1
ATOM 4427 N N . ASN A 1 552 ? 18.344 -3.877 -5.148 1 86.94 552 ASN A N 1
ATOM 4428 C CA . ASN A 1 552 ? 17.938 -4.922 -6.082 1 86.94 552 ASN A CA 1
ATOM 4429 C C . ASN A 1 552 ? 18.062 -6.309 -5.457 1 86.94 552 ASN A C 1
ATOM 4431 O O . ASN A 1 552 ? 17.188 -7.156 -5.645 1 86.94 552 ASN A O 1
ATOM 4435 N N . VAL A 1 553 ? 19.141 -6.48 -4.734 1 87.56 553 VAL A N 1
ATOM 4436 C CA . VAL A 1 553 ? 19.344 -7.754 -4.055 1 87.56 553 VAL A CA 1
ATOM 4437 C C . VAL A 1 553 ? 18.281 -7.961 -2.992 1 87.56 553 VAL A C 1
ATOM 4439 O O . VAL A 1 553 ? 17.734 -9.062 -2.85 1 87.56 553 VAL A O 1
ATOM 4442 N N . ASN A 1 554 ? 18 -6.914 -2.277 1 86.31 554 ASN A N 1
ATOM 4443 C CA . ASN A 1 554 ? 16.953 -6.973 -1.261 1 86.31 554 ASN A CA 1
ATOM 4444 C C . ASN A 1 554 ? 15.602 -7.336 -1.868 1 86.31 554 ASN A C 1
ATOM 4446 O O . ASN A 1 554 ? 14.867 -8.148 -1.308 1 86.31 554 ASN A O 1
ATOM 4450 N N . LYS A 1 555 ? 15.273 -6.809 -2.969 1 86.56 555 LYS A N 1
ATOM 4451 C CA . LYS A 1 555 ? 14.008 -7.09 -3.648 1 86.56 555 LYS A CA 1
ATOM 4452 C C . LYS A 1 555 ? 13.93 -8.555 -4.074 1 86.56 555 LYS A C 1
ATOM 4454 O O . LYS A 1 555 ? 12.891 -9.195 -3.924 1 86.56 555 LYS A O 1
ATOM 4459 N N . ARG A 1 556 ? 15 -9.039 -4.598 1 88.44 556 ARG A N 1
ATOM 4460 C CA . ARG A 1 556 ? 15.039 -10.445 -5.012 1 88.44 556 ARG A CA 1
ATOM 4461 C C . ARG A 1 556 ? 14.906 -11.375 -3.811 1 88.44 556 ARG A C 1
ATOM 4463 O O . ARG A 1 556 ? 14.219 -12.391 -3.885 1 88.44 556 ARG A O 1
ATOM 4470 N N . SER A 1 557 ? 15.539 -10.969 -2.77 1 87.88 557 SER A N 1
ATOM 4471 C CA . SER A 1 557 ? 15.469 -11.781 -1.564 1 87.88 557 SER A CA 1
ATOM 4472 C C . SER A 1 557 ? 14.055 -11.797 -0.989 1 87.88 557 SER A C 1
ATOM 4474 O O . SER A 1 557 ? 13.594 -12.828 -0.482 1 87.88 557 SER A O 1
ATOM 4476 N N . LYS A 1 558 ? 13.414 -10.75 -1.076 1 86.25 558 LYS A N 1
ATOM 4477 C CA . LYS A 1 558 ? 12.062 -10.609 -0.532 1 86.25 558 LYS A CA 1
ATOM 4478 C C . LYS A 1 558 ? 11.094 -11.555 -1.228 1 86.25 558 LYS A C 1
ATOM 4480 O O . LYS A 1 558 ? 10.117 -12.008 -0.623 1 86.25 558 LYS A O 1
ATOM 4485 N N . SER A 1 559 ? 11.312 -11.82 -2.455 1 88.38 559 SER A N 1
ATOM 4486 C CA . SER A 1 559 ? 10.438 -12.695 -3.227 1 88.38 559 SER A CA 1
ATOM 4487 C C . SER A 1 559 ? 10.406 -14.102 -2.645 1 88.38 559 SER A C 1
ATOM 4489 O O . SER A 1 559 ? 9.508 -14.883 -2.951 1 88.38 559 SER A O 1
ATOM 4491 N N . TRP A 1 560 ? 11.383 -14.375 -1.789 1 92.19 560 TRP A N 1
ATOM 4492 C CA . TRP A 1 560 ? 11.469 -15.719 -1.226 1 92.19 560 TRP A CA 1
ATOM 4493 C C . TRP A 1 560 ? 10.93 -15.742 0.201 1 92.19 560 TRP A C 1
ATOM 4495 O O . TRP A 1 560 ? 10.797 -16.812 0.8 1 92.19 560 TRP A O 1
ATOM 4505 N N . ASN A 1 561 ? 10.641 -14.594 0.746 1 88 561 ASN A N 1
ATOM 4506 C CA . ASN A 1 561 ? 10.094 -14.508 2.098 1 88 561 ASN A CA 1
ATOM 4507 C C . ASN A 1 561 ? 8.602 -14.844 2.125 1 88 561 ASN A C 1
ATOM 4509 O O . ASN A 1 561 ? 7.887 -14.57 1.16 1 88 561 ASN A O 1
ATOM 4513 N N . PRO A 1 562 ? 8.18 -15.5 3.166 1 84.25 562 PRO A N 1
ATOM 4514 C CA . PRO A 1 562 ? 6.746 -15.758 3.285 1 84.25 562 PRO A CA 1
ATOM 4515 C C . PRO A 1 562 ? 5.93 -14.477 3.471 1 84.25 562 PRO A C 1
ATOM 4517 O O . PRO A 1 562 ? 6.465 -13.461 3.922 1 84.25 562 PRO A O 1
ATOM 4520 N N . VAL A 1 563 ? 4.629 -14.648 2.967 1 76.31 563 VAL A N 1
ATOM 4521 C CA . VAL A 1 563 ? 3.73 -13.516 3.182 1 76.31 563 VAL A CA 1
ATOM 4522 C C . VAL A 1 563 ? 3.482 -13.328 4.676 1 76.31 563 VAL A C 1
ATOM 4524 O O . VAL A 1 563 ? 3.324 -14.305 5.414 1 76.31 563 VAL A O 1
ATOM 4527 N N . GLY A 1 564 ? 3.488 -12.188 5.113 1 69.06 564 GLY A N 1
ATOM 4528 C CA . GLY A 1 564 ? 3.389 -11.852 6.523 1 69.06 564 GLY A CA 1
ATOM 4529 C C . GLY A 1 564 ? 4.68 -11.305 7.102 1 69.06 564 GLY A C 1
ATOM 4530 O O . GLY A 1 564 ? 5.309 -10.422 6.504 1 69.06 564 GLY A O 1
ATOM 4531 N N . VAL A 1 565 ? 5.109 -11.953 8.312 1 67.88 565 VAL A N 1
ATOM 4532 C CA . VAL A 1 565 ? 6.277 -11.367 8.953 1 67.88 565 VAL A CA 1
ATOM 4533 C C . VAL A 1 565 ? 7.457 -12.336 8.875 1 67.88 565 VAL A C 1
ATOM 4535 O O . VAL A 1 565 ? 7.52 -13.312 9.633 1 67.88 565 VAL A O 1
ATOM 4538 N N . PRO A 1 566 ? 8.305 -12.148 7.848 1 77.94 566 PRO A N 1
ATOM 4539 C CA . PRO A 1 566 ? 9.516 -12.977 7.793 1 77.94 566 PRO A CA 1
ATOM 4540 C C . PRO A 1 566 ? 10.359 -12.867 9.062 1 77.94 566 PRO A C 1
ATOM 4542 O O . PRO A 1 566 ? 10.367 -11.828 9.711 1 77.94 566 PRO A O 1
ATOM 4545 N N . THR A 1 567 ? 10.992 -13.922 9.547 1 77.44 567 THR A N 1
ATOM 4546 C CA . THR A 1 567 ? 11.906 -13.938 10.688 1 77.44 567 THR A CA 1
ATOM 4547 C C . THR A 1 567 ? 13.32 -13.555 10.242 1 77.44 567 THR A C 1
ATOM 4549 O O . THR A 1 567 ? 13.594 -13.461 9.047 1 77.44 567 THR A O 1
ATOM 4552 N N . GLU A 1 568 ? 14.156 -13.305 11.266 1 76.94 568 GLU A N 1
ATOM 4553 C CA . GLU A 1 568 ? 15.57 -13.047 10.984 1 76.94 568 GLU A CA 1
ATOM 4554 C C . GLU A 1 568 ? 16.219 -14.234 10.281 1 76.94 568 GLU A C 1
ATOM 4556 O O . GLU A 1 568 ? 17.016 -14.055 9.359 1 76.94 568 GLU A O 1
ATOM 4561 N N . GLU A 1 569 ? 15.758 -15.344 10.656 1 82.56 569 GLU A N 1
ATOM 4562 C CA . GLU A 1 569 ? 16.312 -16.562 10.07 1 82.56 569 GLU A CA 1
ATOM 4563 C C . GLU A 1 569 ? 15.906 -16.703 8.609 1 82.56 569 GLU A C 1
ATOM 4565 O O . GLU A 1 569 ? 16.703 -17.156 7.781 1 82.56 569 GLU A O 1
ATOM 4570 N N . ASP A 1 570 ? 14.695 -16.312 8.289 1 86.62 570 ASP A N 1
ATOM 4571 C CA . ASP A 1 570 ? 14.219 -16.359 6.906 1 86.62 570 ASP A CA 1
ATOM 4572 C C . ASP A 1 570 ? 15.07 -15.461 6.004 1 86.62 570 ASP A C 1
ATOM 4574 O O . ASP A 1 570 ? 15.477 -15.875 4.918 1 86.62 570 ASP A O 1
ATOM 4578 N N . TRP A 1 571 ? 15.336 -14.305 6.508 1 84.12 571 TRP A N 1
ATOM 4579 C CA . TRP A 1 571 ? 16.141 -13.359 5.746 1 84.12 571 TRP A CA 1
ATOM 4580 C C . TRP A 1 571 ? 17.562 -13.898 5.543 1 84.12 571 TRP A C 1
ATOM 4582 O O . TRP A 1 571 ? 18.094 -13.867 4.43 1 84.12 571 TRP A O 1
ATOM 4592 N N . MET A 1 572 ? 18.156 -14.414 6.605 1 85.19 572 MET A N 1
ATOM 4593 C CA . MET A 1 572 ? 19.531 -14.93 6.555 1 85.19 572 MET A CA 1
ATOM 4594 C C . MET A 1 572 ? 19.641 -16.078 5.562 1 85.19 572 MET A C 1
ATOM 4596 O O . MET A 1 572 ? 20.547 -16.109 4.727 1 85.19 572 MET A O 1
ATOM 4600 N N . ARG A 1 573 ? 18.719 -16.938 5.598 1 88.69 573 ARG A N 1
ATOM 4601 C CA . ARG A 1 573 ? 18.719 -18.078 4.699 1 88.69 573 ARG A CA 1
ATOM 4602 C C . ARG A 1 573 ? 18.562 -17.641 3.248 1 88.69 573 ARG A C 1
ATOM 4604 O O . ARG A 1 573 ? 19.266 -18.156 2.365 1 88.69 573 ARG A O 1
ATOM 4611 N N . ASN A 1 574 ? 17.672 -16.766 3.037 1 88.44 574 ASN A N 1
ATOM 4612 C CA . ASN A 1 574 ? 17.422 -16.297 1.678 1 88.44 574 ASN A CA 1
ATOM 4613 C C . ASN A 1 574 ? 18.641 -15.602 1.093 1 88.44 574 ASN A C 1
ATOM 4615 O O . ASN A 1 574 ? 19.031 -15.859 -0.048 1 88.44 574 ASN A O 1
ATOM 4619 N N . PHE A 1 575 ? 19.25 -14.797 1.917 1 88.19 575 PHE A N 1
ATOM 4620 C CA . PHE A 1 575 ? 20.422 -14.055 1.434 1 88.19 575 PHE A CA 1
ATOM 4621 C C . PHE A 1 575 ? 21.594 -14.992 1.169 1 88.19 575 PHE A C 1
ATOM 4623 O O . PHE A 1 575 ? 22.297 -14.852 0.167 1 88.19 575 PHE A O 1
ATOM 4630 N N . ARG A 1 576 ? 21.812 -15.938 1.997 1 89.25 576 ARG A N 1
ATOM 4631 C CA . ARG A 1 576 ? 22.953 -16.828 1.904 1 89.25 576 ARG A CA 1
ATOM 4632 C C . ARG A 1 576 ? 22.797 -17.812 0.758 1 89.25 576 ARG A C 1
ATOM 4634 O O . ARG A 1 576 ? 23.781 -18.391 0.283 1 89.25 576 ARG A O 1
ATOM 4641 N N . ASN A 1 577 ? 21.531 -18.031 0.303 1 92.31 577 ASN A N 1
ATOM 4642 C CA . ASN A 1 577 ? 21.281 -18.969 -0.778 1 92.31 577 ASN A CA 1
ATOM 4643 C C . ASN A 1 577 ? 20.719 -18.281 -2.01 1 92.31 577 ASN A C 1
ATOM 4645 O O . ASN A 1 577 ? 20.188 -18.938 -2.914 1 92.31 577 ASN A O 1
ATOM 4649 N N . LEU A 1 578 ? 20.766 -16.984 -2.07 1 91.75 578 LEU A N 1
ATOM 4650 C CA . LEU A 1 578 ? 20.078 -16.203 -3.088 1 91.75 578 LEU A CA 1
ATOM 4651 C C . LEU A 1 578 ? 20.578 -16.547 -4.484 1 91.75 578 LEU A C 1
ATOM 4653 O O . LEU A 1 578 ? 19.797 -16.703 -5.414 1 91.75 578 LEU A O 1
ATOM 4657 N N . LYS A 1 579 ? 21.812 -16.641 -4.664 1 88.69 579 LYS A N 1
ATOM 4658 C CA . LYS A 1 579 ? 22.391 -16.969 -5.969 1 88.69 579 LYS A CA 1
ATOM 4659 C C . LYS A 1 579 ? 21.844 -18.297 -6.492 1 88.69 579 LYS A C 1
ATOM 4661 O O . LYS A 1 579 ? 21.453 -18.406 -7.656 1 88.69 579 LYS A O 1
ATOM 4666 N N . LYS A 1 580 ? 21.859 -19.266 -5.648 1 91.19 580 LYS A N 1
ATOM 4667 C CA . LYS A 1 580 ? 21.359 -20.594 -6.035 1 91.19 580 LYS A CA 1
ATOM 4668 C C . LYS A 1 580 ? 19.859 -20.562 -6.312 1 91.19 580 LYS A C 1
ATOM 4670 O O . LYS A 1 580 ? 19.391 -21.219 -7.238 1 91.19 580 LYS A O 1
ATOM 4675 N N . LEU A 1 581 ? 19.156 -19.875 -5.492 1 93.38 581 LEU A N 1
ATOM 4676 C CA . LEU A 1 581 ? 17.719 -19.75 -5.676 1 93.38 581 LEU A CA 1
ATOM 4677 C C . LEU A 1 581 ? 17.391 -19.047 -6.984 1 93.38 581 LEU A C 1
ATOM 4679 O O . LEU A 1 581 ? 16.484 -19.453 -7.711 1 93.38 581 LEU A O 1
ATOM 4683 N N . ASP A 1 582 ? 18.141 -18.031 -7.285 1 91.19 582 ASP A N 1
ATOM 4684 C CA . ASP A 1 582 ? 17.953 -17.312 -8.539 1 91.19 582 ASP A CA 1
ATOM 4685 C C . ASP A 1 582 ? 18.312 -18.203 -9.734 1 91.19 582 ASP A C 1
ATOM 4687 O O . ASP A 1 582 ? 17.656 -18.141 -10.781 1 91.19 582 ASP A O 1
ATOM 4691 N N . GLN A 1 583 ? 19.344 -18.953 -9.578 1 90.75 583 GLN A N 1
ATOM 4692 C CA . GLN A 1 583 ? 19.719 -19.891 -10.633 1 90.75 583 GLN A CA 1
ATOM 4693 C C . GLN A 1 583 ? 18.594 -20.891 -10.891 1 90.75 583 GLN A C 1
ATOM 4695 O O . GLN A 1 583 ? 18.266 -21.172 -12.047 1 90.75 583 GLN A O 1
ATOM 4700 N N . LEU A 1 584 ? 18.109 -21.406 -9.836 1 93.31 584 LEU A N 1
ATOM 4701 C CA . LEU A 1 584 ? 17 -22.359 -9.977 1 93.31 584 LEU A CA 1
ATOM 4702 C C . LEU A 1 584 ? 15.836 -21.719 -10.734 1 93.31 584 LEU A C 1
ATOM 4704 O O . LEU A 1 584 ? 15.297 -22.328 -11.664 1 93.31 584 LEU A O 1
ATOM 4708 N N . ARG A 1 585 ? 15.492 -20.531 -10.344 1 93.5 585 ARG A N 1
ATOM 4709 C CA . ARG A 1 585 ? 14.398 -19.812 -10.992 1 93.5 585 ARG A CA 1
ATOM 4710 C C . ARG A 1 585 ? 14.664 -19.641 -12.484 1 93.5 585 ARG A C 1
ATOM 4712 O O . ARG A 1 585 ? 13.797 -19.922 -13.312 1 93.5 585 ARG A O 1
ATOM 4719 N N . CYS A 1 586 ? 15.82 -19.25 -12.836 1 91.19 586 CYS A N 1
ATOM 4720 C CA . CYS A 1 586 ? 16.188 -19 -14.219 1 91.19 586 CYS A CA 1
ATOM 4721 C C . CYS A 1 586 ? 16.172 -20.297 -15.031 1 91.19 586 CYS A C 1
ATOM 4723 O O . CYS A 1 586 ? 15.656 -20.328 -16.141 1 91.19 586 CYS A O 1
ATOM 4725 N N . GLU A 1 587 ? 16.719 -21.344 -14.461 1 91.94 587 GLU A N 1
ATOM 4726 C CA . GLU A 1 587 ? 16.812 -22.625 -15.148 1 91.94 587 GLU A CA 1
ATOM 4727 C C . GLU A 1 587 ? 15.422 -23.203 -15.406 1 91.94 587 GLU A C 1
ATOM 4729 O O . GLU A 1 587 ? 15.156 -23.75 -16.469 1 91.94 587 GLU A O 1
ATOM 4734 N N . VAL A 1 588 ? 14.578 -23.109 -14.406 1 93.31 588 VAL A N 1
ATOM 4735 C CA . VAL A 1 588 ? 13.227 -23.641 -14.57 1 93.31 588 VAL A CA 1
ATOM 4736 C C . VAL A 1 588 ? 12.5 -22.859 -15.664 1 93.31 588 VAL A C 1
ATOM 4738 O O . VAL A 1 588 ? 11.875 -23.453 -16.547 1 93.31 588 VAL A O 1
ATOM 4741 N N . LEU A 1 589 ? 12.594 -21.578 -15.672 1 93.25 589 LEU A N 1
ATOM 4742 C CA . LEU A 1 589 ? 11.945 -20.75 -16.688 1 93.25 589 LEU A CA 1
ATOM 4743 C C . LEU A 1 589 ? 12.5 -21.047 -18.078 1 93.25 589 LEU A C 1
ATOM 4745 O O . LEU A 1 589 ? 11.734 -21.141 -19.047 1 93.25 589 LEU A O 1
ATOM 4749 N N . GLU A 1 590 ? 13.734 -21.234 -18.125 1 90.06 590 GLU A N 1
ATOM 4750 C CA . GLU A 1 590 ? 14.359 -21.562 -19.406 1 90.06 590 GLU A CA 1
ATOM 4751 C C . GLU A 1 590 ? 13.891 -22.906 -19.922 1 90.06 590 GLU A C 1
ATOM 4753 O O . GLU A 1 590 ? 13.586 -23.047 -21.109 1 90.06 590 GLU A O 1
ATOM 4758 N N . ARG A 1 591 ? 13.82 -23.828 -19.062 1 90.94 591 ARG A N 1
ATOM 4759 C CA . ARG A 1 591 ? 13.383 -25.172 -19.453 1 90.94 591 ARG A CA 1
ATOM 4760 C C . ARG A 1 591 ? 11.945 -25.156 -19.969 1 90.94 591 ARG A C 1
ATOM 4762 O O . ARG A 1 591 ? 11.594 -25.922 -20.859 1 90.94 591 ARG A O 1
ATOM 4769 N N . ILE A 1 592 ? 11.125 -24.297 -19.359 1 90.94 592 ILE A N 1
ATOM 4770 C CA . ILE A 1 592 ? 9.719 -24.219 -19.734 1 90.94 592 ILE A CA 1
ATOM 4771 C C . ILE A 1 592 ? 9.562 -23.328 -20.969 1 90.94 592 ILE A C 1
ATOM 4773 O O . ILE A 1 592 ? 8.508 -23.328 -21.594 1 90.94 592 ILE A O 1
ATOM 4777 N N . GLY A 1 593 ? 10.578 -22.609 -21.359 1 86.75 593 GLY A N 1
ATOM 4778 C CA . GLY A 1 593 ? 10.547 -21.734 -22.531 1 86.75 593 GLY A CA 1
ATOM 4779 C C . GLY A 1 593 ? 10.023 -20.359 -22.219 1 86.75 593 GLY A C 1
ATOM 4780 O O . GLY A 1 593 ? 9.359 -19.734 -23.047 1 86.75 593 GLY A O 1
ATOM 4781 N N . CYS A 1 594 ? 10.148 -19.969 -21.031 1 87.5 594 CYS A N 1
ATOM 4782 C CA . CYS A 1 594 ? 9.711 -18.641 -20.578 1 87.5 594 CYS A CA 1
ATOM 4783 C C . CYS A 1 594 ? 10.914 -17.781 -20.203 1 87.5 594 CYS A C 1
ATOM 4785 O O . CYS A 1 594 ? 11.883 -18.266 -19.625 1 87.5 594 CYS A O 1
ATOM 4787 N N . ASN A 1 595 ? 10.758 -16.547 -20.609 1 80 595 ASN A N 1
ATOM 4788 C CA . ASN A 1 595 ? 11.82 -15.625 -20.203 1 80 595 ASN A CA 1
ATOM 4789 C C . ASN A 1 595 ? 11.547 -15.039 -18.828 1 80 595 ASN A C 1
ATOM 4791 O O . ASN A 1 595 ? 10.398 -14.758 -18.484 1 80 595 ASN A O 1
ATOM 4795 N N . ASP A 1 596 ? 12.555 -14.938 -18.047 1 78.75 596 ASP A N 1
ATOM 4796 C CA . ASP A 1 596 ? 12.414 -14.25 -16.766 1 78.75 596 ASP A CA 1
ATOM 4797 C C . ASP A 1 596 ? 12.289 -12.742 -16.953 1 78.75 596 ASP A C 1
ATOM 4799 O O . ASP A 1 596 ? 13.211 -12.094 -17.453 1 78.75 596 ASP A O 1
ATOM 4803 N N . PRO A 1 597 ? 11.172 -12.258 -16.516 1 76.38 597 PRO A N 1
ATOM 4804 C CA . PRO A 1 597 ? 10.969 -10.82 -16.703 1 76.38 597 PRO A CA 1
ATOM 4805 C C . PRO A 1 597 ? 12.008 -9.977 -15.961 1 76.38 597 PRO A C 1
ATOM 4807 O O . PRO A 1 597 ? 12.258 -8.836 -16.344 1 76.38 597 PRO A O 1
ATOM 4810 N N . ARG A 1 598 ? 12.727 -10.516 -15.062 1 70.38 598 ARG A N 1
ATOM 4811 C CA . ARG A 1 598 ? 13.711 -9.781 -14.273 1 70.38 598 ARG A CA 1
ATOM 4812 C C . ARG A 1 598 ? 14.984 -9.531 -15.078 1 70.38 598 ARG A C 1
ATOM 4814 O O . ARG A 1 598 ? 15.781 -8.664 -14.734 1 70.38 598 ARG A O 1
ATOM 4821 N N . LEU A 1 599 ? 15.047 -10.312 -16.047 1 62.84 599 LEU A N 1
ATOM 4822 C CA . LEU A 1 599 ? 16.281 -10.25 -16.828 1 62.84 599 LEU A CA 1
ATOM 4823 C C . LEU A 1 599 ? 16.078 -9.484 -18.125 1 62.84 599 LEU A C 1
ATOM 4825 O O . LEU A 1 599 ? 17.031 -9.203 -18.844 1 62.84 599 LEU A O 1
ATOM 4829 N N . LEU A 1 600 ? 14.758 -9.367 -18.453 1 58.62 600 LEU A N 1
ATOM 4830 C CA . LEU A 1 600 ? 14.477 -8.641 -19.703 1 58.62 600 LEU A CA 1
ATOM 4831 C C . LEU A 1 600 ? 14.836 -7.168 -19.562 1 58.62 600 LEU A C 1
ATOM 4833 O O . LEU A 1 600 ? 14.57 -6.551 -18.516 1 58.62 600 LEU A O 1
ATOM 4837 N N . PRO A 1 601 ? 15.773 -6.672 -20.406 1 50.09 601 PRO A N 1
ATOM 4838 C CA . PRO A 1 601 ? 16.078 -5.242 -20.359 1 50.09 601 PRO A CA 1
ATOM 4839 C C . PRO A 1 601 ? 14.836 -4.367 -20.312 1 50.09 601 PRO A C 1
ATOM 4841 O O . PRO A 1 601 ? 13.812 -4.715 -20.906 1 50.09 601 PRO A O 1
ATOM 4844 N N . ASN A 1 602 ? 14.523 -3.771 -19.281 1 47.62 602 ASN A N 1
ATOM 4845 C CA . ASN A 1 602 ? 13.438 -2.803 -19.297 1 47.62 602 ASN A CA 1
ATOM 4846 C C . ASN A 1 602 ? 13.336 -2.08 -20.641 1 47.62 602 ASN A C 1
ATOM 4848 O O . ASN A 1 602 ? 13.969 -1.039 -20.828 1 47.62 602 ASN A O 1
ATOM 4852 N N . THR A 1 603 ? 13.516 -2.74 -21.594 1 43.22 603 THR A N 1
ATOM 4853 C CA . THR A 1 603 ? 13.516 -2.033 -22.875 1 43.22 603 THR A CA 1
ATOM 4854 C C . THR A 1 603 ? 12.414 -0.977 -22.906 1 43.22 603 THR A C 1
ATOM 4856 O O . THR A 1 603 ? 12.547 0.043 -23.594 1 43.22 603 THR A O 1
ATOM 4859 N N . GLU A 1 604 ? 11.25 -1.355 -22.562 1 42.5 604 GLU A N 1
ATOM 4860 C CA . GLU A 1 604 ? 10.211 -0.38 -22.891 1 42.5 604 GLU A CA 1
ATOM 4861 C C . GLU A 1 604 ? 10.273 0.825 -21.953 1 42.5 604 GLU A C 1
ATOM 4863 O O . GLU A 1 604 ? 9.422 0.979 -21.062 1 42.5 604 GLU A O 1
ATOM 4868 N N . SER A 1 605 ? 11.195 0.828 -21.109 1 44.06 605 SER A N 1
ATOM 4869 C CA . SER A 1 605 ? 11.172 2.154 -20.5 1 44.06 605 SER A CA 1
ATOM 4870 C C . SER A 1 605 ? 10.914 3.236 -21.547 1 44.06 605 SER A C 1
ATOM 4872 O O . SER A 1 605 ? 11.742 3.465 -22.438 1 44.06 605 SER A O 1
ATOM 4874 N N . ARG A 1 606 ? 9.945 3.195 -22.234 1 39.88 606 ARG A N 1
ATOM 4875 C CA . ARG A 1 606 ? 9.523 4.285 -23.094 1 39.88 606 ARG A CA 1
ATOM 4876 C C . ARG A 1 606 ? 10.016 5.629 -22.578 1 39.88 606 ARG A C 1
ATOM 4878 O O . ARG A 1 606 ? 9.398 6.227 -21.703 1 39.88 606 ARG A O 1
ATOM 4885 N N . HIS A 1 607 ? 11.258 5.727 -22.141 1 46.72 607 HIS A N 1
ATOM 4886 C CA . HIS A 1 607 ? 11.789 7.07 -21.953 1 46.72 607 HIS A CA 1
ATOM 4887 C C . HIS A 1 607 ? 11.195 8.047 -22.969 1 46.72 607 HIS A C 1
ATOM 4889 O O . HIS A 1 607 ? 11.922 8.875 -23.531 1 46.72 607 HIS A O 1
ATOM 4895 N N . ASP A 1 608 ? 10.195 7.629 -23.562 1 47.81 608 ASP A N 1
ATOM 4896 C CA . ASP A 1 608 ? 9.75 8.633 -24.516 1 47.81 608 ASP A CA 1
ATOM 4897 C C . ASP A 1 608 ? 9.648 10.008 -23.875 1 47.81 608 ASP A C 1
ATOM 4899 O O . ASP A 1 608 ? 9.125 10.141 -22.766 1 47.81 608 ASP A O 1
ATOM 4903 N N . VAL A 1 609 ? 10.68 10.789 -24.25 1 54.88 609 VAL A N 1
ATOM 4904 C CA . VAL A 1 609 ? 10.648 12.227 -23.984 1 54.88 609 VAL A CA 1
ATOM 4905 C C . VAL A 1 609 ? 9.203 12.703 -23.891 1 54.88 609 VAL A C 1
ATOM 4907 O O . VAL A 1 609 ? 8.414 12.523 -24.828 1 54.88 609 VAL A O 1
ATOM 4910 N N . LYS A 1 610 ? 8.727 12.875 -22.656 1 77.62 610 LYS A N 1
ATOM 4911 C CA . LYS A 1 610 ? 7.398 13.391 -22.328 1 77.62 610 LYS A CA 1
ATOM 4912 C C . LYS A 1 610 ? 7.141 14.719 -23.016 1 77.62 610 LYS A C 1
ATOM 4914 O O . LYS A 1 610 ? 6.902 15.734 -22.359 1 77.62 610 LYS A O 1
ATOM 4919 N N . GLN A 1 611 ? 7.371 14.586 -24.531 1 82.25 611 GLN A N 1
ATOM 4920 C CA . GLN A 1 611 ? 7.32 15.805 -25.328 1 82.25 611 GLN A CA 1
ATOM 4921 C C . GLN A 1 611 ? 6.012 16.562 -25.109 1 82.25 611 GLN A C 1
ATOM 4923 O O . GLN A 1 611 ? 5.996 17.781 -25.062 1 82.25 611 GLN A O 1
ATOM 4928 N N . ASN A 1 612 ? 5.012 15.836 -24.891 1 84.81 612 ASN A N 1
ATOM 4929 C CA . ASN A 1 612 ? 3.725 16.484 -24.672 1 84.81 612 ASN A CA 1
ATOM 4930 C C . ASN A 1 612 ? 3.705 17.234 -23.344 1 84.81 612 ASN A C 1
ATOM 4932 O O . ASN A 1 612 ? 3.188 18.359 -23.266 1 84.81 612 ASN A O 1
ATOM 4936 N N . GLU A 1 613 ? 4.305 16.625 -22.375 1 90.75 613 GLU A N 1
ATOM 4937 C CA . GLU A 1 613 ? 4.344 17.25 -21.062 1 90.75 613 GLU A CA 1
ATOM 4938 C C . GLU A 1 613 ? 5.277 18.469 -21.047 1 90.75 613 GLU A C 1
ATOM 4940 O O . GLU A 1 613 ? 4.977 19.484 -20.422 1 90.75 613 GLU A O 1
ATOM 4945 N N . ILE A 1 614 ? 6.367 18.312 -21.812 1 93.25 614 ILE A N 1
ATOM 4946 C CA . ILE A 1 614 ? 7.305 19.422 -21.953 1 93.25 614 ILE A CA 1
ATOM 4947 C C . ILE A 1 614 ? 6.629 20.594 -22.656 1 93.25 614 ILE A C 1
ATOM 4949 O O . ILE A 1 614 ? 6.73 21.734 -22.219 1 93.25 614 ILE A O 1
ATOM 4953 N N . THR A 1 615 ? 5.891 20.297 -23.672 1 91.81 615 THR A N 1
ATOM 4954 C CA . THR A 1 615 ? 5.184 21.312 -24.422 1 91.81 615 THR A CA 1
ATOM 4955 C C . THR A 1 615 ? 4.109 21.984 -23.562 1 91.81 615 THR A C 1
ATOM 4957 O O . THR A 1 615 ? 3.928 23.203 -23.625 1 91.81 615 THR A O 1
ATOM 4960 N N . ALA A 1 616 ? 3.475 21.219 -22.828 1 92.62 616 ALA A N 1
ATOM 4961 C CA . ALA A 1 616 ? 2.447 21.75 -21.938 1 92.62 616 ALA A CA 1
ATOM 4962 C C . ALA A 1 616 ? 3.053 22.719 -20.922 1 92.62 616 ALA A C 1
ATOM 4964 O O . ALA A 1 616 ? 2.477 23.766 -20.641 1 92.62 616 ALA A O 1
ATOM 4965 N N . TRP A 1 617 ? 4.168 22.375 -20.438 1 95.12 617 TRP A N 1
ATOM 4966 C CA . TRP A 1 617 ? 4.84 23.219 -19.453 1 95.12 617 TRP A CA 1
ATOM 4967 C C . TRP A 1 617 ? 5.32 24.516 -20.109 1 95.12 617 TRP A C 1
ATOM 4969 O O . TRP A 1 617 ? 5.188 25.594 -19.531 1 95.12 617 TRP A O 1
ATOM 4979 N N . ARG A 1 618 ? 5.82 24.438 -21.344 1 93.62 618 ARG A N 1
ATOM 4980 C CA . ARG A 1 618 ? 6.242 25.625 -22.078 1 93.62 618 ARG A CA 1
ATOM 4981 C C . ARG A 1 618 ? 5.078 26.578 -22.297 1 93.62 618 ARG A C 1
ATOM 4983 O O . ARG A 1 618 ? 5.219 27.797 -22.094 1 93.62 618 ARG A O 1
ATOM 4990 N N . LYS A 1 619 ? 3.961 26.016 -22.594 1 93.75 619 LYS A N 1
ATOM 4991 C CA . LYS A 1 619 ? 2.764 26.844 -22.797 1 93.75 619 LYS A CA 1
ATOM 4992 C C . LYS A 1 619 ? 2.371 27.547 -21.5 1 93.75 619 LYS A C 1
ATOM 4994 O O . LYS A 1 619 ? 2.035 28.734 -21.516 1 93.75 619 LYS A O 1
ATOM 4999 N N . ARG A 1 620 ? 2.438 26.844 -20.453 1 93.88 620 ARG A N 1
ATOM 5000 C CA . ARG A 1 620 ? 2.094 27.406 -19.156 1 93.88 620 ARG A CA 1
ATOM 5001 C C . ARG A 1 620 ? 3.029 28.562 -18.797 1 93.88 620 ARG A C 1
ATOM 5003 O O . ARG A 1 620 ? 2.58 29.609 -18.328 1 93.88 620 ARG A O 1
ATOM 5010 N N . LEU A 1 621 ? 4.312 28.406 -19.031 1 94.94 621 LEU A N 1
ATOM 5011 C CA . LEU A 1 621 ? 5.297 29.438 -18.734 1 94.94 621 LEU A CA 1
ATOM 5012 C C . LEU A 1 621 ? 5.051 30.688 -19.578 1 94.94 621 LEU A C 1
ATOM 5014 O O . LEU A 1 621 ? 5.188 31.812 -19.094 1 94.94 621 LEU A O 1
ATOM 5018 N N . ARG A 1 622 ? 4.613 30.484 -20.781 1 91.94 622 ARG A N 1
ATOM 5019 C CA . ARG A 1 622 ? 4.336 31.609 -21.672 1 91.94 622 ARG A CA 1
ATOM 5020 C C . ARG A 1 622 ? 3.084 32.375 -21.234 1 91.94 622 ARG A C 1
ATOM 5022 O O . ARG A 1 622 ? 3.051 33.594 -21.281 1 91.94 622 ARG A O 1
ATOM 5029 N N . GLU A 1 623 ? 2.143 31.578 -20.812 1 92.12 623 GLU A N 1
ATOM 5030 C CA . GLU A 1 623 ? 0.892 32.188 -20.359 1 92.12 623 GLU A CA 1
ATOM 5031 C C . GLU A 1 623 ? 1.121 33.094 -19.156 1 92.12 623 GLU A C 1
ATOM 5033 O O . GLU A 1 623 ? 0.471 34.125 -19.016 1 92.12 623 GLU A O 1
ATOM 5038 N N . THR A 1 624 ? 2.004 32.719 -18.281 1 91.69 624 THR A N 1
ATOM 5039 C CA . THR A 1 624 ? 2.275 33.5 -17.078 1 91.69 624 THR A CA 1
ATOM 5040 C C . THR A 1 624 ? 3.16 34.719 -17.391 1 91.69 624 THR A C 1
ATOM 5042 O O . THR A 1 624 ? 3.242 35.656 -16.594 1 91.69 624 THR A O 1
ATOM 5045 N N . GLY A 1 625 ? 3.916 34.688 -18.531 1 89.75 625 GLY A N 1
ATOM 5046 C CA . GLY A 1 625 ? 4.863 35.719 -18.875 1 89.75 625 GLY A CA 1
ATOM 5047 C C . GLY A 1 625 ? 6.074 35.75 -17.969 1 89.75 625 GLY A C 1
ATOM 5048 O O . GLY A 1 625 ? 6.727 36.812 -17.828 1 89.75 625 GLY A O 1
ATOM 5049 N N . TYR A 1 626 ? 6.371 34.656 -17.312 1 93.69 626 TYR A N 1
ATOM 5050 C CA . TYR A 1 626 ? 7.395 34.594 -16.281 1 93.69 626 TYR A CA 1
ATOM 5051 C C . TYR A 1 626 ? 8.773 34.906 -16.844 1 93.69 626 TYR A C 1
ATOM 5053 O O . TYR A 1 626 ? 9.586 35.531 -16.172 1 93.69 626 TYR A O 1
ATOM 5061 N N . LEU A 1 627 ? 9.055 34.531 -18.188 1 93 627 LEU A N 1
ATOM 5062 C CA . LEU A 1 627 ? 10.375 34.719 -18.766 1 93 627 LEU A CA 1
ATOM 5063 C C . LEU A 1 627 ? 10.305 35.594 -20.016 1 93 627 LEU A C 1
ATOM 5065 O O . LEU A 1 627 ? 11.227 35.594 -20.828 1 93 627 LEU A O 1
ATOM 5069 N N . MET A 1 628 ? 9.305 36.312 -20.156 1 86.25 628 MET A N 1
ATOM 5070 C CA . MET A 1 628 ? 9.023 37 -21.422 1 86.25 628 MET A CA 1
ATOM 5071 C C . MET A 1 628 ? 9.828 38.281 -21.516 1 86.25 628 MET A C 1
ATOM 5073 O O . MET A 1 628 ? 10.219 38.688 -22.625 1 86.25 628 MET A O 1
ATOM 5077 N N . ASN A 1 629 ? 10.047 39.031 -20.406 1 88 629 ASN A N 1
ATOM 5078 C CA . ASN A 1 629 ? 10.688 40.312 -20.469 1 88 629 ASN A CA 1
ATOM 5079 C C . ASN A 1 629 ? 11.984 40.344 -19.656 1 88 629 ASN A C 1
ATOM 5081 O O . ASN A 1 629 ? 12.062 41 -18.609 1 88 629 ASN A O 1
ATOM 5085 N N . PRO A 1 630 ? 13.055 39.781 -20.266 1 91.75 630 PRO A N 1
ATOM 5086 C CA . PRO A 1 630 ? 14.312 39.625 -19.531 1 91.75 630 PRO A CA 1
ATOM 5087 C C . PRO A 1 630 ? 14.969 40.969 -19.234 1 91.75 630 PRO A C 1
ATOM 5089 O O . PRO A 1 630 ? 15.766 41.094 -18.297 1 91.75 630 PRO A O 1
ATOM 5092 N N . MET A 1 631 ? 14.633 42.031 -20 1 91.19 631 MET A N 1
ATOM 5093 C CA . MET A 1 631 ? 15.344 43.312 -19.875 1 91.19 631 MET A CA 1
ATOM 5094 C C . MET A 1 631 ? 14.594 44.25 -18.938 1 91.19 631 MET A C 1
ATOM 5096 O O . MET A 1 631 ? 15.047 45.375 -18.688 1 91.19 631 MET A O 1
ATOM 5100 N N . THR A 1 632 ? 13.508 43.875 -18.359 1 90.12 632 THR A N 1
ATOM 5101 C CA . THR A 1 632 ? 12.703 44.719 -17.484 1 90.12 632 THR A CA 1
ATOM 5102 C C . THR A 1 632 ? 12.953 44.375 -16.016 1 90.12 632 THR A C 1
ATOM 5104 O O . THR A 1 632 ? 12.961 43.219 -15.641 1 90.12 632 THR A O 1
ATOM 5107 N N . GLU A 1 633 ? 13.242 45.438 -15.25 1 87.88 633 GLU A N 1
ATOM 5108 C CA . GLU A 1 633 ? 13.422 45.25 -13.812 1 87.88 633 GLU A CA 1
ATOM 5109 C C . GLU A 1 633 ? 12.078 45.094 -13.102 1 87.88 633 GLU A C 1
ATOM 5111 O O . GLU A 1 633 ? 11.141 45.844 -13.375 1 87.88 633 GLU A O 1
ATOM 5116 N N . ARG A 1 634 ? 11.945 44.031 -12.344 1 87.19 634 ARG A N 1
ATOM 5117 C CA . ARG A 1 634 ? 10.727 43.812 -11.57 1 87.19 634 ARG A CA 1
ATOM 5118 C C . ARG A 1 634 ? 11.047 43.125 -10.25 1 87.19 634 ARG A C 1
ATOM 5120 O O . ARG A 1 634 ? 12.203 42.781 -9.984 1 87.19 634 ARG A O 1
ATOM 5127 N N . VAL A 1 635 ? 10.023 43.031 -9.43 1 88.5 635 VAL A N 1
ATOM 5128 C CA . VAL A 1 635 ? 10.133 42.281 -8.188 1 88.5 635 VAL A CA 1
ATOM 5129 C C . VAL A 1 635 ? 10.055 40.781 -8.484 1 88.5 635 VAL A C 1
ATOM 5131 O O . VAL A 1 635 ? 9.367 40.375 -9.422 1 88.5 635 VAL A O 1
ATOM 5134 N N . MET A 1 636 ? 10.789 40.031 -7.828 1 92.25 636 MET A N 1
ATOM 5135 C CA . MET A 1 636 ? 10.805 38.594 -8.047 1 92.25 636 MET A CA 1
ATOM 5136 C C . MET A 1 636 ? 9.453 37.969 -7.684 1 92.25 636 MET A C 1
ATOM 5138 O O . MET A 1 636 ? 8.938 38.219 -6.594 1 92.25 636 MET A O 1
ATOM 5142 N N . MET A 1 637 ? 8.938 37.25 -8.617 1 93.31 637 MET A N 1
ATOM 5143 C CA . MET A 1 637 ? 7.617 36.656 -8.445 1 93.31 637 MET A CA 1
ATOM 5144 C C . MET A 1 637 ? 7.656 35.156 -8.781 1 93.31 637 MET A C 1
ATOM 5146 O O . MET A 1 637 ? 8.539 34.719 -9.516 1 93.31 637 MET A O 1
ATOM 5150 N N . SER A 1 638 ? 6.797 34.438 -8.18 1 95 638 SER A N 1
ATOM 5151 C CA . SER A 1 638 ? 6.609 33.062 -8.578 1 95 638 SER A CA 1
ATOM 5152 C C . SER A 1 638 ? 5.801 32.938 -9.867 1 95 638 SER A C 1
ATOM 5154 O O . SER A 1 638 ? 5.227 33.938 -10.328 1 95 638 SER A O 1
ATOM 5156 N N . THR A 1 639 ? 5.758 31.781 -10.445 1 95.19 639 THR A N 1
ATOM 5157 C CA . THR A 1 639 ? 4.965 31.578 -11.648 1 95.19 639 THR A CA 1
ATOM 5158 C C . THR A 1 639 ? 3.477 31.703 -11.352 1 95.19 639 THR A C 1
ATOM 5160 O O . THR A 1 639 ? 2.674 31.938 -12.258 1 95.19 639 THR A O 1
ATOM 5163 N N . MET A 1 640 ? 3.105 31.594 -10.125 1 91.88 640 MET A N 1
ATOM 5164 C CA . MET A 1 640 ? 1.702 31.672 -9.727 1 91.88 640 MET A CA 1
ATOM 5165 C C . MET A 1 640 ? 1.348 33.094 -9.305 1 91.88 640 MET A C 1
ATOM 5167 O O . MET A 1 640 ? 0.213 33.375 -8.906 1 91.88 640 MET A O 1
ATOM 5171 N N . GLY A 1 641 ? 2.391 34.031 -9.32 1 88.56 641 GLY A N 1
ATOM 5172 C CA . GLY A 1 641 ? 2.121 35.438 -9.094 1 88.56 641 GLY A CA 1
ATOM 5173 C C . GLY A 1 641 ? 2.41 35.875 -7.672 1 88.56 641 GLY A C 1
ATOM 5174 O O . GLY A 1 641 ? 2.113 37 -7.301 1 88.56 641 GLY A O 1
ATOM 5175 N N . ASP A 1 642 ? 2.961 35.031 -6.871 1 89.12 642 ASP A N 1
ATOM 5176 C CA . ASP A 1 642 ? 3.283 35.375 -5.492 1 89.12 642 ASP A CA 1
ATOM 5177 C C . ASP A 1 642 ? 4.637 36.062 -5.402 1 89.12 642 ASP A C 1
ATOM 5179 O O . ASP A 1 642 ? 5.582 35.688 -6.102 1 89.12 642 ASP A O 1
ATOM 5183 N N . GLU A 1 643 ? 4.668 37.031 -4.59 1 90.12 643 GLU A N 1
ATOM 5184 C CA . GLU A 1 643 ? 5.941 37.719 -4.352 1 90.12 643 GLU A CA 1
ATOM 5185 C C . GLU A 1 643 ? 6.891 36.844 -3.541 1 90.12 643 GLU A C 1
ATOM 5187 O O . GLU A 1 643 ? 6.469 36.188 -2.588 1 90.12 643 GLU A O 1
ATOM 5192 N N . LEU A 1 644 ? 8.125 36.844 -3.951 1 94.44 644 LEU A N 1
ATOM 5193 C CA . LEU A 1 644 ? 9.125 36.031 -3.297 1 94.44 644 LEU A CA 1
ATOM 5194 C C . LEU A 1 644 ? 10.078 36.875 -2.457 1 94.44 644 LEU A C 1
ATOM 5196 O O . LEU A 1 644 ? 9.984 38.094 -2.455 1 94.44 644 LEU A O 1
ATOM 5200 N N . ASP A 1 645 ? 10.867 36.219 -1.678 1 92.31 645 ASP A N 1
ATOM 5201 C CA . ASP A 1 645 ? 11.781 36.906 -0.771 1 92.31 645 ASP A CA 1
ATOM 5202 C C . ASP A 1 645 ? 12.789 37.75 -1.545 1 92.31 645 ASP A C 1
ATOM 5204 O O . ASP A 1 645 ? 13.297 37.312 -2.586 1 92.31 645 ASP A O 1
ATOM 5208 N N . ALA A 1 646 ? 13.227 38.812 -1.018 1 87.38 646 ALA A N 1
ATOM 5209 C CA . ALA A 1 646 ? 14.07 39.781 -1.686 1 87.38 646 ALA A CA 1
ATOM 5210 C C . ALA A 1 646 ? 15.5 39.281 -1.832 1 87.38 646 ALA A C 1
ATOM 5212 O O . ALA A 1 646 ? 16.25 39.75 -2.689 1 87.38 646 ALA A O 1
ATOM 5213 N N . GLN A 1 647 ? 15.891 38.312 -1.105 1 86.5 647 GLN A N 1
ATOM 5214 C CA . GLN A 1 647 ? 17.266 37.844 -1.129 1 86.5 647 GLN A CA 1
ATOM 5215 C C . GLN A 1 647 ? 17.422 36.688 -2.119 1 86.5 647 GLN A C 1
ATOM 5217 O O . GLN A 1 647 ? 18.547 36.25 -2.395 1 86.5 647 GLN A O 1
ATOM 5222 N N . LEU A 1 648 ? 16.391 36.25 -2.73 1 91.25 648 LEU A N 1
ATOM 5223 C CA . LEU A 1 648 ? 16.375 35.031 -3.562 1 91.25 648 LEU A CA 1
ATOM 5224 C C . LEU A 1 648 ? 17.234 35.25 -4.812 1 91.25 648 LEU A C 1
ATOM 5226 O O . LEU A 1 648 ? 17.859 34.312 -5.301 1 91.25 648 LEU A O 1
ATOM 5230 N N . PRO A 1 649 ? 17.281 36.469 -5.348 1 88.25 649 PRO A N 1
ATOM 5231 C CA . PRO A 1 649 ? 18.125 36.688 -6.527 1 88.25 649 PRO A CA 1
ATOM 5232 C C . PRO A 1 649 ? 19.609 36.438 -6.246 1 88.25 649 PRO A C 1
ATOM 5234 O O . PRO A 1 649 ? 20.359 36.094 -7.164 1 88.25 649 PRO A O 1
ATOM 5237 N N . ASP A 1 650 ? 20.031 36.562 -5.031 1 88.81 650 ASP A N 1
ATOM 5238 C CA . ASP A 1 650 ? 21.406 36.312 -4.641 1 88.81 650 ASP A CA 1
ATOM 5239 C C . ASP A 1 650 ? 21.562 34.938 -4.008 1 88.81 650 ASP A C 1
ATOM 5241 O O . ASP A 1 650 ? 22.406 34.75 -3.129 1 88.81 650 ASP A O 1
ATOM 5245 N N . PHE A 1 651 ? 20.734 34.031 -4.461 1 92 651 PHE A N 1
ATOM 5246 C CA . PHE A 1 651 ? 20.656 32.688 -3.855 1 92 651 PHE A CA 1
ATOM 5247 C C . PHE A 1 651 ? 22.016 32.031 -3.848 1 92 651 PHE A C 1
ATOM 5249 O O . PHE A 1 651 ? 22.469 31.547 -2.805 1 92 651 PHE A O 1
ATOM 5256 N N . THR A 1 652 ? 22.688 31.906 -4.969 1 90.19 652 THR A N 1
ATOM 5257 C CA . THR A 1 652 ? 23.938 31.156 -5.09 1 90.19 652 THR A CA 1
ATOM 5258 C C . THR A 1 652 ? 25.016 31.766 -4.215 1 90.19 652 THR A C 1
ATOM 5260 O O . THR A 1 652 ? 25.75 31.031 -3.539 1 90.19 652 THR A O 1
ATOM 5263 N N . SER A 1 653 ? 25.109 33.094 -4.25 1 89.5 653 SER A N 1
ATOM 5264 C CA . SER A 1 653 ? 26.094 33.75 -3.42 1 89.5 653 SER A CA 1
ATOM 5265 C C . SER A 1 653 ? 25.844 33.531 -1.938 1 89.5 653 SER A C 1
ATOM 5267 O O . SER A 1 653 ? 26.766 33.25 -1.178 1 89.5 653 SER A O 1
ATOM 5269 N N . ALA A 1 654 ? 24.578 33.625 -1.593 1 91 654 ALA A N 1
ATOM 5270 C CA . ALA A 1 654 ? 24.203 33.375 -0.203 1 91 654 ALA A CA 1
ATOM 5271 C C . ALA A 1 654 ? 24.484 31.922 0.185 1 91 654 ALA A C 1
ATOM 5273 O O . ALA A 1 654 ? 24.969 31.641 1.283 1 91 654 ALA A O 1
ATOM 5274 N N . ALA A 1 655 ? 24.172 31.047 -0.712 1 92.81 655 ALA A N 1
ATOM 5275 C CA . ALA A 1 655 ? 24.375 29.625 -0.466 1 92.81 655 ALA A CA 1
ATOM 5276 C C . ALA A 1 655 ? 25.859 29.297 -0.308 1 92.81 655 ALA A C 1
ATOM 5278 O O . ALA A 1 655 ? 26.25 28.531 0.579 1 92.81 655 ALA A O 1
ATOM 5279 N N . LEU A 1 656 ? 26.688 29.828 -1.142 1 90.81 656 LEU A N 1
ATOM 5280 C CA . LEU A 1 656 ? 28.125 29.609 -1.087 1 90.81 656 LEU A CA 1
ATOM 5281 C C . LEU A 1 656 ? 28.719 30.172 0.203 1 90.81 656 LEU A C 1
ATOM 5283 O O . LEU A 1 656 ? 29.594 29.562 0.809 1 90.81 656 LEU A O 1
ATOM 5287 N N . SER A 1 657 ? 28.219 31.297 0.571 1 88.88 657 SER A N 1
ATOM 5288 C CA . SER A 1 657 ? 28.688 31.906 1.82 1 88.88 657 SER A CA 1
ATOM 5289 C C . SER A 1 657 ? 28.344 31.016 3.016 1 88.88 657 SER A C 1
ATOM 5291 O O . SER A 1 657 ? 29.156 30.844 3.924 1 88.88 657 SER A O 1
ATOM 5293 N N . ARG A 1 658 ? 27.219 30.516 2.996 1 90 658 ARG A N 1
ATOM 5294 C CA . ARG A 1 658 ? 26.797 29.625 4.078 1 90 658 ARG A CA 1
ATOM 5295 C C . ARG A 1 658 ? 27.625 28.344 4.086 1 90 658 ARG A C 1
ATOM 5297 O O . ARG A 1 658 ? 28 27.859 5.148 1 90 658 ARG A O 1
ATOM 5304 N N . ARG A 1 659 ? 27.844 27.781 2.906 1 91.19 659 ARG A N 1
ATOM 5305 C CA . ARG A 1 659 ? 28.672 26.594 2.803 1 91.19 659 ARG A CA 1
ATOM 5306 C C . ARG A 1 659 ? 30.062 26.844 3.377 1 91.19 659 ARG A C 1
ATOM 5308 O O . ARG A 1 659 ? 30.594 26.016 4.125 1 91.19 659 ARG A O 1
ATOM 5315 N N . LYS A 1 660 ? 30.594 27.984 3.047 1 88.25 660 LYS A N 1
ATOM 5316 C CA . LYS A 1 660 ? 31.906 28.359 3.557 1 88.25 660 LYS A CA 1
ATOM 5317 C C . LYS A 1 660 ? 31.891 28.469 5.078 1 88.25 660 LYS A C 1
ATOM 5319 O O . LYS A 1 660 ? 32.844 28.016 5.75 1 88.25 660 LYS A O 1
ATOM 5324 N N . ALA A 1 661 ? 30.875 29.062 5.516 1 86.81 661 ALA A N 1
ATOM 5325 C CA . ALA A 1 661 ? 30.75 29.219 6.961 1 86.81 661 ALA A CA 1
ATOM 5326 C C . ALA A 1 661 ? 30.625 27.859 7.652 1 86.81 661 ALA A C 1
ATOM 5328 O O . ALA A 1 661 ? 31.234 27.641 8.703 1 86.81 661 ALA A O 1
ATOM 5329 N N . HIS A 1 662 ? 29.875 27.016 7.102 1 87.25 662 HIS A N 1
ATOM 5330 C CA . HIS A 1 662 ? 29.719 25.688 7.656 1 87.25 662 HIS A CA 1
ATOM 5331 C C . HIS A 1 662 ? 31.047 24.938 7.656 1 87.25 662 HIS A C 1
ATOM 5333 O O . HIS A 1 662 ? 31.359 24.203 8.609 1 87.25 662 HIS A O 1
ATOM 5339 N N . PHE A 1 663 ? 31.703 25.016 6.543 1 88.75 663 PHE A N 1
ATOM 5340 C CA . PHE A 1 663 ? 33 24.375 6.438 1 88.75 663 PHE A CA 1
ATOM 5341 C C . PHE A 1 663 ? 33.969 24.875 7.523 1 88.75 663 PHE A C 1
ATOM 5343 O O . PHE A 1 663 ? 34.594 24.078 8.211 1 88.75 663 PHE A O 1
ATOM 5350 N N . LYS A 1 664 ? 33.969 26.156 7.746 1 84.19 664 LYS A N 1
ATOM 5351 C CA . LYS A 1 664 ? 34.875 26.766 8.727 1 84.19 664 LYS A CA 1
ATOM 5352 C C . LYS A 1 664 ? 34.469 26.359 10.148 1 84.19 664 LYS A C 1
ATOM 5354 O O . LYS A 1 664 ? 35.344 26.062 10.977 1 84.19 664 LYS A O 1
ATOM 5359 N N . THR A 1 665 ? 33.219 26.375 10.359 1 81.56 665 THR A N 1
ATOM 5360 C CA . THR A 1 665 ? 32.719 26.031 11.688 1 81.56 665 THR A CA 1
ATOM 5361 C C . THR A 1 665 ? 33.031 24.562 12.023 1 81.56 665 THR A C 1
ATOM 5363 O O . THR A 1 665 ? 33.312 24.234 13.172 1 81.56 665 THR A O 1
ATOM 5366 N N . THR A 1 666 ? 33 23.75 11.078 1 78.94 666 THR A N 1
ATOM 5367 C CA . THR A 1 666 ? 33.094 22.312 11.328 1 78.94 666 THR A CA 1
ATOM 5368 C C . THR A 1 666 ? 34.562 21.859 11.281 1 78.94 666 THR A C 1
ATOM 5370 O O . THR A 1 666 ? 34.969 21 12.062 1 78.94 666 THR A O 1
ATOM 5373 N N . TYR A 1 667 ? 35.312 22.438 10.445 1 80.75 667 TYR A N 1
ATOM 5374 C CA . TYR A 1 667 ? 36.625 21.844 10.203 1 80.75 667 TYR A CA 1
ATOM 5375 C C . TYR A 1 667 ? 37.75 22.812 10.539 1 80.75 667 TYR A C 1
ATOM 5377 O O . TYR A 1 667 ? 38.938 22.453 10.484 1 80.75 667 TYR A O 1
ATOM 5385 N N . GLN A 1 668 ? 37.281 24.031 10.883 1 76 668 GLN A N 1
ATOM 5386 C CA . GLN A 1 668 ? 38.25 25 11.344 1 76 668 GLN A CA 1
ATOM 5387 C C . GLN A 1 668 ? 37.844 25.625 12.672 1 76 668 GLN A C 1
ATOM 5389 O O . GLN A 1 668 ? 37.344 26.75 12.711 1 76 668 GLN A O 1
ATOM 5394 N N . PRO A 1 669 ? 37.812 24.922 13.773 1 63.5 669 PRO A N 1
ATOM 5395 C CA . PRO A 1 669 ? 37.219 25.344 15.047 1 63.5 669 PRO A CA 1
ATOM 5396 C C . PRO A 1 669 ? 37.719 26.719 15.5 1 63.5 669 PRO A C 1
ATOM 5398 O O . PRO A 1 669 ? 36.969 27.438 16.188 1 63.5 669 PRO A O 1
ATOM 5401 N N . ASN A 1 670 ? 38.906 27.094 15.273 1 63.25 670 ASN A N 1
ATOM 5402 C CA . ASN A 1 670 ? 39.406 28.375 15.773 1 63.25 670 ASN A CA 1
ATOM 5403 C C . ASN A 1 670 ? 38.812 29.547 15.023 1 63.25 670 ASN A C 1
ATOM 5405 O O . ASN A 1 670 ? 39.031 30.703 15.398 1 63.25 670 ASN A O 1
ATOM 5409 N N . ALA A 1 671 ? 38 29.234 14.031 1 59.22 671 ALA A N 1
ATOM 5410 C CA . ALA A 1 671 ? 37.406 30.312 13.242 1 59.22 671 ALA A CA 1
ATOM 5411 C C . ALA A 1 671 ? 35.969 30.578 13.648 1 59.22 671 ALA A C 1
ATOM 5413 O O . ALA A 1 671 ? 35.125 29.703 13.5 1 59.22 671 ALA A O 1
ATOM 5414 N N . ALA A 1 672 ? 35.75 31.281 14.797 1 58.22 672 ALA A N 1
ATOM 5415 C CA . ALA A 1 672 ? 34.406 31.625 15.258 1 58.22 672 ALA A CA 1
ATOM 5416 C C . ALA A 1 672 ? 33.562 32.156 14.102 1 58.22 672 ALA A C 1
ATOM 5418 O O . ALA A 1 672 ? 33.875 33.188 13.508 1 58.22 672 ALA A O 1
ATOM 5419 N N . SER A 1 673 ? 32.906 31.234 13.227 1 66.75 673 SER A N 1
ATOM 5420 C CA . SER A 1 673 ? 32.094 31.797 12.148 1 66.75 673 SER A CA 1
ATOM 5421 C C . SER A 1 673 ? 30.625 31.609 12.406 1 66.75 673 SER A C 1
ATOM 5423 O O . SER A 1 673 ? 30.188 30.516 12.812 1 66.75 673 SER A O 1
ATOM 5425 N N . GLU A 1 674 ? 29.844 32.688 12.508 1 75.81 674 GLU A N 1
ATOM 5426 C CA . GLU A 1 674 ? 28.391 32.625 12.594 1 75.81 674 GLU A CA 1
ATOM 5427 C C . GLU A 1 674 ? 27.781 32.156 11.266 1 75.81 674 GLU A C 1
ATOM 5429 O O . GLU A 1 674 ? 28.172 32.625 10.203 1 75.81 674 GLU A O 1
ATOM 5434 N N . ILE A 1 675 ? 27.078 31.062 11.273 1 78.75 675 ILE A N 1
ATOM 5435 C CA . ILE A 1 675 ? 26.406 30.578 10.07 1 78.75 675 ILE A CA 1
ATOM 5436 C C . ILE A 1 675 ? 25.266 31.516 9.695 1 78.75 675 ILE A C 1
ATOM 5438 O O . ILE A 1 675 ? 24.359 31.75 10.484 1 78.75 675 ILE A O 1
ATOM 5442 N N . PRO A 1 676 ? 25.375 32.094 8.57 1 79.75 676 PRO A N 1
ATOM 5443 C CA . PRO A 1 676 ? 24.297 32.969 8.117 1 79.75 676 PRO A CA 1
ATOM 5444 C C . PRO A 1 676 ? 22.938 32.312 8.102 1 79.75 676 PRO A C 1
ATOM 5446 O O . PRO A 1 676 ? 22.844 31.078 8.164 1 79.75 676 PRO A O 1
ATOM 5449 N N . GLU A 1 677 ? 21.922 33.156 8.023 1 82.75 677 GLU A N 1
ATOM 5450 C CA . GLU A 1 677 ? 20.547 32.656 7.93 1 82.75 677 GLU A CA 1
ATOM 5451 C C . GLU A 1 677 ? 20.328 31.875 6.641 1 82.75 677 GLU A C 1
ATOM 5453 O O . GLU A 1 677 ? 21.047 32.094 5.656 1 82.75 677 GLU A O 1
ATOM 5458 N N . PRO A 1 678 ? 19.453 30.953 6.691 1 86.88 678 PRO A N 1
ATOM 5459 C CA . PRO A 1 678 ? 19.125 30.219 5.461 1 86.88 678 PRO A CA 1
ATOM 5460 C C . PRO A 1 678 ? 18.484 31.109 4.402 1 86.88 678 PRO A C 1
ATOM 5462 O O . PRO A 1 678 ? 18.031 32.219 4.715 1 86.88 678 PRO A O 1
ATOM 5465 N N . VAL A 1 679 ? 18.531 30.672 3.254 1 89.25 679 VAL A N 1
ATOM 5466 C CA . VAL A 1 679 ? 17.891 31.422 2.18 1 89.25 679 VAL A CA 1
ATOM 5467 C C . VAL A 1 679 ? 16.391 31.172 2.205 1 89.25 679 VAL A C 1
ATOM 5469 O O . VAL A 1 679 ? 15.938 30.031 2.125 1 89.25 679 VAL A O 1
ATOM 5472 N N . PHE A 1 680 ? 15.656 32.25 2.342 1 90.44 680 PHE A N 1
ATOM 5473 C CA . PHE A 1 680 ? 14.203 32.156 2.385 1 90.44 680 PHE A CA 1
ATOM 5474 C C . PHE A 1 680 ? 13.609 32.281 0.987 1 90.44 680 PHE A C 1
ATOM 5476 O O . PHE A 1 680 ? 14.109 33.031 0.154 1 90.44 680 PHE A O 1
ATOM 5483 N N . VAL A 1 681 ? 12.531 31.547 0.747 1 92.31 681 VAL A N 1
ATOM 5484 C CA . VAL A 1 681 ? 11.891 31.578 -0.562 1 92.31 681 VAL A CA 1
ATOM 5485 C C . VAL A 1 681 ? 10.75 32.594 -0.558 1 92.31 681 VAL A C 1
ATOM 5487 O O . VAL A 1 681 ? 10.578 33.344 -1.523 1 92.31 681 VAL A O 1
ATOM 5490 N N . THR A 1 682 ? 10.008 32.625 0.582 1 90.62 682 THR A N 1
ATOM 5491 C CA . THR A 1 682 ? 8.875 33.531 0.703 1 90.62 682 THR A CA 1
ATOM 5492 C C . THR A 1 682 ? 9.078 34.5 1.874 1 90.62 682 THR A C 1
ATOM 5494 O O . THR A 1 682 ? 9.812 34.188 2.812 1 90.62 682 THR A O 1
ATOM 5497 N N . PRO A 1 683 ? 8.438 35.562 1.729 1 85.5 683 PRO A N 1
ATOM 5498 C CA . PRO A 1 683 ? 8.5 36.5 2.869 1 85.5 683 PRO A CA 1
ATOM 5499 C C . PRO A 1 683 ? 7.938 35.875 4.148 1 85.5 683 PRO A C 1
ATOM 5501 O O . PRO A 1 683 ? 8.445 36.125 5.242 1 85.5 683 PRO A O 1
ATOM 5504 N N . GLN A 1 684 ? 6.992 35.062 3.994 1 80.12 684 GLN A N 1
ATOM 5505 C CA . GLN A 1 684 ? 6.387 34.406 5.145 1 80.12 684 GLN A CA 1
ATOM 5506 C C . GLN A 1 684 ? 7.387 33.5 5.844 1 80.12 684 GLN A C 1
ATOM 5508 O O . GLN A 1 684 ? 7.41 33.406 7.074 1 80.12 684 GLN A O 1
ATOM 5513 N N . GLU A 1 685 ? 8.203 32.812 5.129 1 84.5 685 GLU A N 1
ATOM 5514 C CA . GLU A 1 685 ? 9.234 31.953 5.707 1 84.5 685 GLU A CA 1
ATOM 5515 C C . GLU A 1 685 ? 10.203 32.75 6.57 1 84.5 685 GLU A C 1
ATOM 5517 O O . GLU A 1 685 ? 10.641 32.281 7.621 1 84.5 685 GLU A O 1
ATOM 5522 N N . ARG A 1 686 ? 10.5 33.875 6.055 1 83 686 ARG A N 1
ATOM 5523 C CA . ARG A 1 686 ? 11.383 34.75 6.809 1 83 686 ARG A CA 1
ATOM 5524 C C . ARG A 1 686 ? 10.727 35.219 8.109 1 83 686 ARG A C 1
ATOM 5526 O O . ARG A 1 686 ? 11.359 35.188 9.172 1 83 686 ARG A O 1
ATOM 5533 N N . LEU A 1 687 ? 9.453 35.531 7.969 1 75.19 687 LEU A N 1
ATOM 5534 C CA . LEU A 1 687 ? 8.703 35.969 9.148 1 75.19 687 LEU A CA 1
ATOM 5535 C C . LEU A 1 687 ? 8.594 34.812 10.164 1 75.19 687 LEU A C 1
ATOM 5537 O O . LEU A 1 687 ? 8.766 35.031 11.359 1 75.19 687 LEU A O 1
ATOM 5541 N N . ASP A 1 688 ? 8.398 33.656 9.648 1 74.31 688 ASP A N 1
ATOM 5542 C CA . ASP A 1 688 ? 8.266 32.5 10.516 1 74.31 688 ASP A CA 1
ATOM 5543 C C . ASP A 1 688 ? 9.594 32.156 11.203 1 74.31 688 ASP A C 1
ATOM 5545 O O . ASP A 1 688 ? 9.617 31.766 12.367 1 74.31 688 ASP A O 1
ATOM 5549 N N . TYR A 1 689 ? 10.625 32.25 10.422 1 75 689 TYR A N 1
ATOM 5550 C CA . TYR A 1 689 ? 11.961 31.969 10.945 1 75 689 TYR A CA 1
ATOM 5551 C C . TYR A 1 689 ? 12.312 32.938 12.062 1 75 689 TYR A C 1
ATOM 5553 O O . TYR A 1 689 ? 12.938 32.562 13.055 1 75 689 TYR A O 1
ATOM 5561 N N . HIS A 1 690 ? 11.852 34.094 11.906 1 71.25 690 HIS A N 1
ATOM 5562 C CA . HIS A 1 690 ? 12.203 35.125 12.883 1 71.25 690 HIS A CA 1
ATOM 5563 C C . HIS A 1 690 ? 11.172 35.188 14 1 71.25 690 HIS A C 1
ATOM 5565 O O . HIS A 1 690 ? 11.352 35.938 14.961 1 71.25 690 HIS A O 1
ATOM 5571 N N . ASP A 1 691 ? 10.086 34.344 13.703 1 63.88 691 ASP A N 1
ATOM 5572 C CA . ASP A 1 691 ? 9.078 34.25 14.758 1 63.88 691 ASP A CA 1
ATOM 5573 C C . ASP A 1 691 ? 9.641 33.531 15.992 1 63.88 691 ASP A C 1
ATOM 5575 O O . ASP A 1 691 ? 10.18 32.438 15.891 1 63.88 691 ASP A O 1
ATOM 5579 N N . ILE A 1 692 ? 9.578 34.125 17 1 66.38 692 ILE A N 1
ATOM 5580 C CA . ILE A 1 692 ? 10.172 33.656 18.25 1 66.38 692 ILE A CA 1
ATOM 5581 C C . ILE A 1 692 ? 9.648 32.25 18.562 1 66.38 692 ILE A C 1
ATOM 5583 O O . ILE A 1 692 ? 10.359 31.438 19.156 1 66.38 692 ILE A O 1
ATOM 5587 N N . ALA A 1 693 ? 8.398 32.062 18.156 1 63.25 693 ALA A N 1
ATOM 5588 C CA . ALA A 1 693 ? 7.762 30.781 18.469 1 63.25 693 ALA A CA 1
ATOM 5589 C C . ALA A 1 693 ? 8.484 29.625 17.797 1 63.25 693 ALA A C 1
ATOM 5591 O O . ALA A 1 693 ? 8.453 28.484 18.281 1 63.25 693 ALA A O 1
ATOM 5592 N N . ASN A 1 694 ? 9.211 29.938 16.75 1 64.56 694 ASN A N 1
ATOM 5593 C CA . ASN A 1 694 ? 9.836 28.875 15.953 1 64.56 694 ASN A CA 1
ATOM 5594 C C . ASN A 1 694 ? 11.328 28.766 16.234 1 64.56 694 ASN A C 1
ATOM 5596 O O . ASN A 1 694 ? 12.023 27.938 15.648 1 64.56 694 ASN A O 1
ATOM 5600 N N . GLN A 1 695 ? 11.773 29.594 17.078 1 63.91 695 GLN A N 1
ATOM 5601 C CA . GLN A 1 695 ? 13.195 29.594 17.406 1 63.91 695 GLN A CA 1
ATOM 5602 C C . GLN A 1 695 ? 13.516 28.516 18.453 1 63.91 695 GLN A C 1
ATOM 5604 O O . GLN A 1 695 ? 12.617 28.016 19.125 1 63.91 695 GLN A O 1
ATOM 5609 N N . THR A 1 696 ? 14.664 28.062 18.297 1 67.69 696 THR A N 1
ATOM 5610 C CA . THR A 1 696 ? 15.109 27.078 19.281 1 67.69 696 THR A CA 1
ATOM 5611 C C . THR A 1 696 ? 15.117 27.688 20.688 1 67.69 696 THR A C 1
ATOM 5613 O O . THR A 1 696 ? 15.125 28.922 20.828 1 67.69 696 THR A O 1
ATOM 5616 N N . LYS A 1 697 ? 15.141 26.766 21.734 1 72.12 697 LYS A N 1
ATOM 5617 C CA . L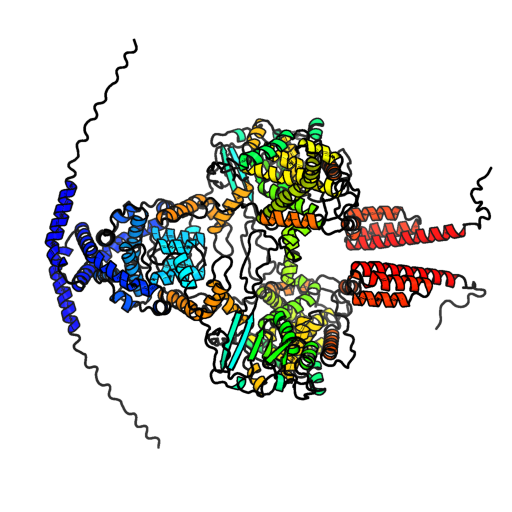YS A 1 697 ? 15.188 27.203 23.125 1 72.12 697 LYS A CA 1
ATOM 5618 C C . LYS A 1 697 ? 16.391 28.094 23.375 1 72.12 697 LYS A C 1
ATOM 5620 O O . LYS A 1 697 ? 16.281 29.109 24.078 1 72.12 697 LYS A O 1
ATOM 5625 N N . SER A 1 698 ? 17.438 27.734 22.734 1 71.94 698 SER A N 1
ATOM 5626 C CA . SER A 1 698 ? 18.656 28.484 22.969 1 71.94 698 SER A CA 1
ATOM 5627 C C . SER A 1 698 ? 18.547 29.891 22.391 1 71.94 698 SER A C 1
ATOM 5629 O O . SER A 1 698 ? 18.938 30.875 23.031 1 71.94 698 SER A O 1
ATOM 5631 N N . VAL A 1 699 ? 17.984 29.906 21.266 1 71.31 699 VAL A N 1
ATOM 5632 C CA . VAL A 1 699 ? 17.859 31.203 20.625 1 71.31 699 VAL A CA 1
ATOM 5633 C C . VAL A 1 699 ? 16.844 32.062 21.391 1 71.31 699 VAL A C 1
ATOM 5635 O O . VAL A 1 699 ? 17.062 33.25 21.609 1 71.31 699 VAL A O 1
ATOM 5638 N N . ILE A 1 700 ? 15.836 31.406 21.844 1 76.56 700 ILE A N 1
ATOM 5639 C CA . ILE A 1 700 ? 14.828 32.125 22.625 1 76.56 700 ILE A CA 1
ATOM 5640 C C . ILE A 1 700 ? 15.453 32.625 23.922 1 76.56 700 ILE A C 1
ATOM 5642 O O . ILE A 1 700 ? 15.211 33.781 24.328 1 76.56 700 ILE A O 1
ATOM 5646 N N . SER A 1 701 ? 16.234 31.781 24.438 1 77.5 701 SER A N 1
ATOM 5647 C CA . SER A 1 701 ? 16.906 32.156 25.672 1 77.5 701 SER A CA 1
ATOM 5648 C C . SER A 1 701 ? 17.828 33.375 25.438 1 77.5 701 SER A C 1
ATOM 5650 O O . SER A 1 701 ? 17.828 34.312 26.25 1 77.5 701 SER A O 1
ATOM 5652 N N . ASN A 1 702 ? 18.516 33.344 24.391 1 75 702 ASN A N 1
ATOM 5653 C CA . ASN A 1 702 ? 19.406 34.469 24.109 1 75 702 ASN A CA 1
ATOM 5654 C C . ASN A 1 702 ? 18.625 35.75 23.828 1 75 702 ASN A C 1
ATOM 5656 O O . ASN A 1 702 ? 19.016 36.844 24.281 1 75 702 ASN A O 1
ATOM 5660 N N . ARG A 1 703 ? 17.625 35.531 23.188 1 75.75 703 ARG A N 1
ATOM 5661 C CA . ARG A 1 703 ? 16.797 36.688 22.891 1 75.75 703 ARG A CA 1
ATOM 5662 C C . ARG A 1 703 ? 16.172 37.25 24.172 1 75.75 703 ARG A C 1
ATOM 5664 O O . ARG A 1 703 ? 16.062 38.469 24.312 1 75.75 703 ARG A O 1
ATOM 5671 N N . ILE A 1 704 ? 15.836 36.344 24.969 1 79.38 704 ILE A N 1
ATOM 5672 C CA . ILE A 1 704 ? 15.297 36.781 26.25 1 79.38 704 ILE A CA 1
ATOM 5673 C C . ILE A 1 704 ? 16.375 37.531 27.031 1 79.38 704 ILE A C 1
ATOM 5675 O O . ILE A 1 704 ? 16.094 38.594 27.594 1 79.38 704 ILE A O 1
ATOM 5679 N N . LYS A 1 705 ? 17.531 37 26.969 1 78.38 705 LYS A N 1
ATOM 5680 C CA . LYS A 1 705 ? 18.625 37.656 27.688 1 78.38 705 LYS A CA 1
ATOM 5681 C C . LYS A 1 705 ? 18.906 39.031 27.094 1 78.38 705 LYS A C 1
ATOM 5683 O O . LYS A 1 705 ? 19.125 40 27.844 1 78.38 705 LYS A O 1
ATOM 5688 N N . GLU A 1 706 ? 18.812 39.094 25.875 1 75.81 706 GLU A N 1
ATOM 5689 C CA . GLU A 1 706 ? 19.031 40.375 25.203 1 75.81 706 GLU A CA 1
ATOM 5690 C C . GLU A 1 706 ? 17.938 41.375 25.562 1 75.81 706 GLU A C 1
ATOM 5692 O O . GLU A 1 706 ? 18.219 42.531 25.797 1 75.81 706 GLU A O 1
ATOM 5697 N N . LEU A 1 707 ? 16.781 40.906 25.641 1 77.25 707 LEU A N 1
ATOM 5698 C CA . LEU A 1 707 ? 15.664 41.781 25.984 1 77.25 707 LEU A CA 1
ATOM 5699 C C . LEU A 1 707 ? 15.734 42.188 27.453 1 77.25 707 LEU A C 1
ATOM 5701 O O . LEU A 1 707 ? 15.43 43.344 27.781 1 77.25 707 LEU A O 1
ATOM 5705 N N . LEU A 1 708 ? 16.172 41.281 28.172 1 80.31 708 LEU A N 1
ATOM 5706 C CA . LEU A 1 708 ? 16.297 41.594 29.594 1 80.31 708 LEU A CA 1
ATOM 5707 C C . LEU A 1 708 ? 17.359 42.656 29.828 1 80.31 708 LEU A C 1
ATOM 5709 O O . LEU A 1 708 ? 17.172 43.562 30.656 1 80.31 708 LEU A O 1
ATOM 5713 N N . GLU A 1 709 ? 18.328 42.594 29.016 1 76 709 GLU A N 1
ATOM 5714 C CA . GLU A 1 709 ? 19.391 43.562 29.125 1 76 709 GLU A CA 1
ATOM 5715 C C . GLU A 1 709 ? 18.922 44.969 28.688 1 76 709 GLU A C 1
ATOM 5717 O O . GLU A 1 709 ? 19.453 45.969 29.125 1 76 709 GLU A O 1
ATOM 5722 N N . LYS A 1 710 ? 17.875 44.969 28.016 1 73.81 710 LYS A N 1
ATOM 5723 C CA . LYS A 1 710 ? 17.375 46.25 27.484 1 73.81 710 LYS A CA 1
ATOM 5724 C C . LYS A 1 710 ? 16.375 46.875 28.469 1 73.81 710 LYS A C 1
ATOM 5726 O O . LYS A 1 710 ? 15.992 48.031 28.297 1 73.81 710 LYS A O 1
ATOM 5731 N N . ILE A 1 711 ? 16.078 46.188 29.391 1 75.75 711 ILE A N 1
ATOM 5732 C CA . ILE A 1 7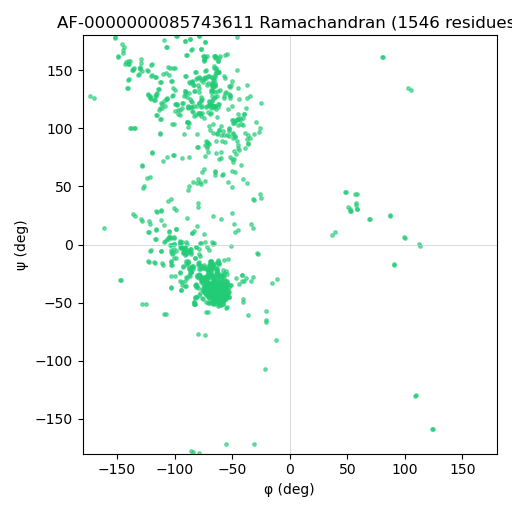11 ? 15.172 46.719 30.406 1 75.75 711 ILE A CA 1
ATOM 5733 C C . ILE A 1 711 ? 15.945 47.656 31.328 1 75.75 711 ILE A C 1
ATOM 5735 O O . ILE A 1 711 ? 16.938 47.25 31.938 1 75.75 711 ILE A O 1
ATOM 5739 N N . GLN A 1 712 ? 15.625 48.875 31.281 1 70.75 712 GLN A N 1
ATOM 5740 C CA . GLN A 1 712 ? 16.375 49.938 31.969 1 70.75 712 GLN A CA 1
ATOM 5741 C C . GLN A 1 712 ? 16.125 49.906 33.469 1 70.75 712 GLN A C 1
ATOM 5743 O O . GLN A 1 712 ? 17.031 50.156 34.25 1 70.75 712 GLN A O 1
ATOM 5748 N N . HIS A 1 713 ? 14.836 49.688 33.875 1 73.56 713 HIS A N 1
ATOM 5749 C CA . HIS A 1 713 ? 14.523 49.656 35.312 1 73.56 713 HIS A CA 1
ATOM 5750 C C . HIS A 1 713 ? 15.117 48.406 35.969 1 73.56 713 HIS A C 1
ATOM 5752 O O . HIS A 1 713 ? 14.711 47.281 35.688 1 73.56 713 HIS A O 1
ATOM 5758 N N . SER A 1 714 ? 16.078 48.656 36.812 1 75.62 714 SER A N 1
ATOM 5759 C CA . SER A 1 714 ? 16.891 47.594 37.406 1 75.62 714 SER A CA 1
ATOM 5760 C C . SER A 1 714 ? 16.031 46.625 38.219 1 75.62 714 SER A C 1
ATOM 5762 O O . SER A 1 714 ? 16.25 45.406 38.188 1 75.62 714 SER A O 1
ATOM 5764 N N . ASP A 1 715 ? 15.062 47.125 38.938 1 72.5 715 ASP A N 1
ATOM 5765 C CA . ASP A 1 715 ? 14.242 46.281 39.812 1 72.5 715 ASP A CA 1
ATOM 5766 C C . ASP A 1 715 ? 13.406 45.312 38.969 1 72.5 715 ASP A C 1
ATOM 5768 O O . ASP A 1 715 ? 13.289 44.125 39.312 1 72.5 715 ASP A O 1
ATOM 5772 N N . THR A 1 716 ? 12.82 45.844 37.969 1 76.38 716 THR A N 1
ATOM 5773 C CA . THR A 1 716 ? 12.023 45 37.062 1 76.38 716 THR A CA 1
ATOM 5774 C C . THR A 1 716 ? 12.906 44 36.344 1 76.38 716 THR A C 1
ATOM 5776 O O . THR A 1 716 ? 12.523 42.844 36.219 1 76.38 716 THR A O 1
ATOM 5779 N N . ARG A 1 717 ? 14.031 44.406 35.875 1 80 717 ARG A N 1
ATOM 5780 C CA . ARG A 1 717 ? 14.992 43.531 35.219 1 80 717 ARG A CA 1
ATOM 5781 C C . ARG A 1 717 ? 15.438 42.406 36.156 1 80 717 ARG A C 1
ATOM 5783 O O . ARG A 1 717 ? 15.469 41.219 35.75 1 80 717 ARG A O 1
ATOM 5790 N N . ASN A 1 718 ? 15.75 42.844 37.375 1 77.5 718 ASN A N 1
ATOM 5791 C CA . ASN A 1 718 ? 16.203 41.875 38.344 1 77.5 718 ASN A CA 1
ATOM 5792 C C . ASN A 1 718 ? 15.109 40.844 38.688 1 77.5 718 ASN A C 1
ATOM 5794 O O . ASN A 1 718 ? 15.383 39.656 38.812 1 77.5 718 ASN A O 1
ATOM 5798 N N . ALA A 1 719 ? 13.977 41.25 38.781 1 78.94 719 ALA A N 1
ATOM 5799 C CA . ALA A 1 719 ? 12.844 40.375 39.062 1 78.94 719 ALA A CA 1
ATOM 5800 C C . ALA A 1 719 ? 12.625 39.375 37.906 1 78.94 719 ALA A C 1
ATOM 5802 O O . ALA A 1 719 ? 12.391 38.188 38.125 1 78.94 719 ALA A O 1
ATOM 5803 N N . LEU A 1 720 ? 12.703 39.906 36.781 1 81.38 720 LEU A N 1
ATOM 5804 C CA . LEU A 1 720 ? 12.516 39.062 35.625 1 81.38 720 LEU A CA 1
ATOM 5805 C C . LEU A 1 720 ? 13.711 38.125 35.438 1 81.38 720 LEU A C 1
ATOM 5807 O O . LEU A 1 720 ? 13.547 36.969 35.031 1 81.38 720 LEU A O 1
ATOM 5811 N N . GLU A 1 721 ? 14.852 38.625 35.688 1 80.69 721 GLU A N 1
ATOM 5812 C CA . GLU A 1 721 ? 16.062 37.812 35.625 1 80.69 721 GLU A CA 1
ATOM 5813 C C . GLU A 1 721 ? 16 36.688 36.688 1 80.69 721 GLU A C 1
ATOM 5815 O O . GLU A 1 721 ? 16.422 35.562 36.406 1 80.69 721 GLU A O 1
ATOM 5820 N N . ASP A 1 722 ? 15.508 37.062 37.812 1 77.25 722 ASP A N 1
ATOM 5821 C CA . ASP A 1 722 ? 15.344 36.062 38.844 1 77.25 722 ASP A CA 1
ATOM 5822 C C . ASP A 1 722 ? 14.305 35 38.438 1 77.25 722 ASP A C 1
ATOM 5824 O O . ASP A 1 722 ? 14.508 33.812 38.656 1 77.25 722 ASP A O 1
ATOM 5828 N N . GLU A 1 723 ? 13.289 35.469 37.875 1 80.38 723 GLU A N 1
ATOM 5829 C CA . GLU A 1 723 ? 12.273 34.562 37.406 1 80.38 723 GLU A CA 1
ATOM 5830 C C . GLU A 1 723 ? 12.82 33.656 36.281 1 80.38 723 GLU A C 1
ATOM 5832 O O . GLU A 1 723 ? 12.562 32.469 36.281 1 80.38 723 GLU A O 1
ATOM 5837 N N . TRP A 1 724 ? 13.539 34.219 35.438 1 82.06 724 TRP A N 1
ATOM 5838 C CA . TRP A 1 724 ? 14.18 33.5 34.344 1 82.06 724 TRP A CA 1
ATOM 5839 C C . TRP A 1 724 ? 15.141 32.438 34.875 1 82.06 724 TRP A C 1
ATOM 5841 O O . TRP A 1 724 ? 15.086 31.266 34.5 1 82.06 724 TRP A O 1
ATOM 5851 N N . ASN A 1 725 ? 15.969 32.844 35.812 1 77.81 725 ASN A N 1
ATOM 5852 C CA . ASN A 1 725 ? 17.031 31.984 36.312 1 77.81 725 ASN A CA 1
ATOM 5853 C C . ASN A 1 725 ? 16.5 30.938 37.281 1 77.81 725 ASN A C 1
ATOM 5855 O O . ASN A 1 725 ? 17.016 29.828 37.344 1 77.81 725 ASN A O 1
ATOM 5859 N N . SER A 1 726 ? 15.477 31.219 37.938 1 73.81 726 SER A N 1
ATOM 5860 C CA . SER A 1 726 ? 14.984 30.344 39 1 73.81 726 SER A CA 1
ATOM 5861 C C . SER A 1 726 ? 13.938 29.375 38.438 1 73.81 726 SER A C 1
ATOM 5863 O O . SER A 1 726 ? 13.836 28.234 38.906 1 73.81 726 SER A O 1
ATOM 5865 N N . PHE A 1 727 ? 13.156 29.859 37.469 1 73 727 PHE A N 1
ATOM 5866 C CA . PHE A 1 727 ? 11.984 29.062 37.125 1 73 727 PHE A CA 1
ATOM 5867 C C . PHE A 1 727 ? 11.953 28.734 35.656 1 73 727 PHE A C 1
ATOM 5869 O O . PHE A 1 727 ? 11.883 27.578 35.25 1 73 727 PHE A O 1
ATOM 5876 N N . VAL A 1 728 ? 12.094 29.719 34.812 1 76.81 728 VAL A N 1
ATOM 5877 C CA . VAL A 1 728 ? 11.719 29.594 33.406 1 76.81 728 VAL A CA 1
ATOM 5878 C C . VAL A 1 728 ? 12.82 28.859 32.625 1 76.81 728 VAL A C 1
ATOM 5880 O O . VAL A 1 728 ? 12.539 28.031 31.766 1 76.81 728 VAL A O 1
ATOM 5883 N N . LYS A 1 729 ? 14.047 29.125 32.969 1 76.81 729 LYS A N 1
ATOM 5884 C CA . LYS A 1 729 ? 15.219 28.625 32.25 1 76.81 729 LYS A CA 1
ATOM 5885 C C . LYS A 1 729 ? 15.219 27.094 32.188 1 76.81 729 LYS A C 1
ATOM 5887 O O . LYS A 1 729 ? 15.773 26.516 31.25 1 76.81 729 LYS A O 1
ATOM 5892 N N . GLN A 1 730 ? 14.516 26.609 33.094 1 72.06 730 GLN A N 1
ATOM 5893 C CA . GLN A 1 730 ? 14.508 25.156 33.188 1 72.06 730 GLN A CA 1
ATOM 5894 C C . GLN A 1 730 ? 13.211 24.578 32.625 1 72.06 730 GLN A C 1
ATOM 5896 O O . GLN A 1 730 ? 13.023 23.359 32.625 1 72.06 730 GLN A O 1
ATOM 5901 N N . GLN A 1 731 ? 12.469 25.375 32.094 1 68.06 731 GLN A N 1
ATOM 5902 C CA . GLN A 1 731 ? 11.141 24.938 31.688 1 68.06 731 GLN A CA 1
ATOM 5903 C C . GLN A 1 731 ? 11.117 24.609 30.188 1 68.06 731 GLN A C 1
ATOM 5905 O O . GLN A 1 731 ? 12.164 24.547 29.547 1 68.06 731 GLN A O 1
ATOM 5910 N N . LYS A 1 732 ? 9.852 24.172 29.781 1 71.56 732 LYS A N 1
ATOM 5911 C CA . LYS A 1 732 ? 9.625 23.797 28.391 1 71.56 732 LYS A CA 1
ATOM 5912 C C . LYS A 1 732 ? 9.555 25.016 27.5 1 71.56 732 LYS A C 1
ATOM 5914 O O . LYS A 1 732 ? 9.484 26.156 27.984 1 71.56 732 LYS A O 1
ATOM 5919 N N . LYS A 1 733 ? 9.711 24.797 26.188 1 73.5 733 LYS A N 1
ATOM 5920 C CA . LYS A 1 733 ? 9.742 25.859 25.188 1 73.5 733 LYS A CA 1
ATOM 5921 C C . LYS A 1 733 ? 8.516 26.766 25.297 1 73.5 733 LYS A C 1
ATOM 5923 O O . LYS A 1 733 ? 8.617 27.984 25.141 1 73.5 733 LYS A O 1
ATOM 5928 N N . ALA A 1 734 ? 7.484 26.141 25.516 1 71.5 734 ALA A N 1
ATOM 5929 C CA . ALA A 1 734 ? 6.262 26.922 25.656 1 71.5 734 ALA A CA 1
ATOM 5930 C C . ALA A 1 734 ? 6.395 27.969 26.766 1 71.5 734 ALA A C 1
ATOM 5932 O O . ALA A 1 734 ? 5.93 29.094 26.625 1 71.5 734 ALA A O 1
ATOM 5933 N N . ASP A 1 735 ? 7.082 27.672 27.766 1 72.38 735 ASP A N 1
ATOM 5934 C CA . ASP A 1 735 ? 7.297 28.578 28.891 1 72.38 735 ASP A CA 1
ATOM 5935 C C . ASP A 1 735 ? 8.266 29.688 28.516 1 72.38 735 ASP A C 1
ATOM 5937 O O . ASP A 1 735 ? 8.109 30.844 28.953 1 72.38 735 ASP A O 1
ATOM 5941 N N . TYR A 1 736 ? 9.188 29.344 27.688 1 76.88 736 TYR A N 1
ATOM 5942 C CA . TYR A 1 736 ? 10.094 30.359 27.172 1 76.88 736 TYR A CA 1
ATOM 5943 C C . TYR A 1 736 ? 9.336 31.406 26.359 1 76.88 736 TYR A C 1
ATOM 5945 O O . TYR A 1 736 ? 9.57 32.594 26.516 1 76.88 736 TYR A O 1
ATOM 5953 N N . LEU A 1 737 ? 8.508 30.906 25.641 1 76.44 737 LEU A N 1
ATOM 5954 C CA . LEU A 1 737 ? 7.754 31.781 24.766 1 76.44 737 LEU A CA 1
ATOM 5955 C C . LEU A 1 737 ? 6.82 32.688 25.562 1 76.44 737 LEU A C 1
ATOM 5957 O O . LEU A 1 737 ? 6.707 33.875 25.281 1 76.44 737 LEU A O 1
ATOM 5961 N N . THR A 1 738 ? 6.207 32.094 26.531 1 75.31 738 THR A N 1
ATOM 5962 C CA . THR A 1 738 ? 5.359 32.875 27.422 1 75.31 738 THR A CA 1
ATOM 5963 C C . THR A 1 738 ? 6.176 33.938 28.172 1 75.31 738 THR A C 1
ATOM 5965 O O . THR A 1 738 ? 5.746 35.094 28.297 1 75.31 738 THR A O 1
ATOM 5968 N N . PHE A 1 739 ? 7.301 33.562 28.547 1 79.75 739 PHE A N 1
ATOM 5969 C CA . PHE A 1 739 ? 8.18 34.5 29.25 1 79.75 739 PHE A CA 1
ATOM 5970 C C . PHE A 1 739 ? 8.711 35.562 28.297 1 79.75 739 PHE A C 1
ATOM 5972 O O . PHE A 1 739 ? 8.797 36.719 28.672 1 79.75 739 PHE A O 1
ATOM 5979 N N . 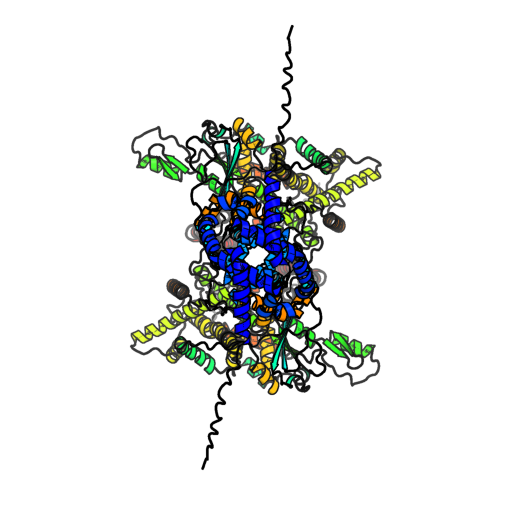PHE A 1 740 ? 8.961 35.156 27.188 1 79.75 740 PHE A N 1
ATOM 5980 C CA . PHE A 1 740 ? 9.414 36.094 26.172 1 79.75 740 PHE A CA 1
ATOM 5981 C C . PHE A 1 740 ? 8.352 37.156 25.891 1 79.75 740 PHE A C 1
ATOM 5983 O O . PHE A 1 740 ? 8.656 38.344 25.828 1 79.75 740 PHE A O 1
ATOM 5990 N N . ALA A 1 741 ? 7.254 36.688 25.766 1 75.94 741 ALA A N 1
ATOM 5991 C CA . ALA A 1 741 ? 6.145 37.625 25.578 1 75.94 741 ALA A CA 1
ATOM 5992 C C . ALA A 1 741 ? 5.988 38.531 26.781 1 75.94 741 ALA A C 1
ATOM 5994 O O . ALA A 1 741 ? 5.73 39.75 26.609 1 75.94 741 ALA A O 1
ATOM 5995 N N . LYS A 1 742 ? 6.215 38.031 27.875 1 75.69 742 LYS A N 1
ATOM 5996 C CA . LYS A 1 742 ? 6.16 38.812 29.109 1 75.69 742 LYS A CA 1
ATOM 5997 C C . LYS A 1 742 ? 7.262 39.875 29.141 1 75.69 742 LYS A C 1
ATOM 5999 O O . LYS A 1 742 ? 7.008 41.031 29.453 1 75.69 742 LYS A O 1
ATOM 6004 N N . VAL A 1 743 ? 8.359 39.5 28.766 1 77.62 743 VAL A N 1
ATOM 6005 C CA . VAL A 1 743 ? 9.5 40.406 28.781 1 77.62 743 VAL A CA 1
ATOM 6006 C C . VAL A 1 743 ? 9.312 41.469 27.734 1 77.62 743 VAL A C 1
ATOM 6008 O O . VAL A 1 743 ? 9.586 42.656 27.969 1 77.62 743 VAL A O 1
ATOM 6011 N N . LYS A 1 744 ? 8.828 41.062 26.703 1 75.94 744 LYS A N 1
ATOM 6012 C CA . LYS A 1 744 ? 8.57 42 25.609 1 75.94 744 LYS A CA 1
ATOM 6013 C C . LYS A 1 744 ? 7.484 43 25.984 1 75.94 744 LYS A C 1
ATOM 6015 O O . LYS A 1 744 ? 7.594 44.188 25.688 1 75.94 744 LYS A O 1
ATOM 6020 N N . ASP A 1 745 ? 6.539 42.562 26.656 1 71.56 745 ASP A N 1
ATOM 6021 C CA . ASP A 1 745 ? 5.477 43.406 27.141 1 71.56 745 ASP A CA 1
ATOM 6022 C C . ASP A 1 745 ? 6.016 44.438 28.156 1 71.56 745 ASP A C 1
ATOM 6024 O O . ASP A 1 745 ? 5.641 45.594 28.141 1 71.56 745 ASP A O 1
ATOM 6028 N N . GLU A 1 746 ? 6.848 43.969 28.953 1 71.44 746 GLU A N 1
ATOM 6029 C CA . GLU A 1 746 ? 7.461 44.844 29.938 1 71.44 746 GLU A CA 1
ATOM 6030 C C . GLU A 1 746 ? 8.383 45.875 29.297 1 71.44 746 GLU A C 1
ATOM 6032 O O . GLU A 1 746 ? 8.398 47.062 29.688 1 71.44 746 GLU A O 1
ATOM 6037 N N . LEU A 1 747 ? 9 45.469 28.375 1 72.81 747 LEU A N 1
ATOM 6038 C CA . LEU A 1 747 ? 9.883 46.375 27.641 1 72.81 747 LEU A CA 1
ATOM 6039 C C . LEU A 1 747 ? 9.078 47.406 26.859 1 72.81 747 LEU A C 1
ATOM 6041 O O . LEU A 1 747 ? 9.422 48.594 26.828 1 72.81 747 LEU A O 1
ATOM 6045 N N . ASP A 1 748 ? 8.125 47 26.266 1 66.38 748 ASP A N 1
ATOM 6046 C CA . ASP A 1 748 ? 7.258 47.906 25.516 1 66.38 748 ASP A CA 1
ATOM 6047 C C . ASP A 1 748 ? 6.531 48.844 26.453 1 66.38 748 ASP A C 1
ATOM 6049 O O . ASP A 1 748 ? 6.367 50.031 26.141 1 66.38 748 ASP A O 1
ATOM 6053 N N . SER A 1 749 ? 6.223 48.438 27.531 1 64.38 749 SER A N 1
ATOM 6054 C CA . SER A 1 749 ? 5.621 49.281 28.562 1 64.38 749 SER A CA 1
ATOM 6055 C C . SER A 1 749 ? 6.617 50.312 29.078 1 64.38 749 SER A C 1
ATOM 6057 O O . SER A 1 749 ? 6.266 51.469 29.297 1 64.38 749 SER A O 1
ATOM 6059 N N . GLU A 1 750 ? 7.793 49.875 29.266 1 62.34 750 GLU A N 1
ATOM 6060 C CA . GLU A 1 750 ? 8.836 50.812 29.703 1 62.34 750 GLU A CA 1
ATOM 6061 C C . GLU A 1 750 ? 9.141 51.844 28.625 1 62.34 750 GLU A C 1
ATOM 6063 O O . GLU A 1 750 ? 9.328 53.031 28.922 1 62.34 750 GLU A O 1
ATOM 6068 N N . GLN A 1 751 ? 9.141 51.406 27.531 1 58.25 751 GLN A N 1
ATOM 6069 C CA . GLN A 1 751 ? 9.398 52.344 26.438 1 58.25 751 GLN A CA 1
ATOM 6070 C C . GLN A 1 751 ? 8.219 53.281 26.219 1 58.25 751 GLN A C 1
ATOM 6072 O O . GLN A 1 751 ? 8.406 54.438 25.875 1 58.25 751 GLN A O 1
ATOM 6077 N N . PHE A 1 752 ? 7.125 52.781 26.375 1 51.81 752 PHE A N 1
ATOM 6078 C CA . PHE A 1 752 ? 5.949 53.656 26.344 1 51.81 752 PHE A CA 1
ATOM 6079 C C . PHE A 1 752 ? 5.977 54.656 27.5 1 51.81 752 PHE A C 1
ATOM 6081 O O . PHE A 1 752 ? 5.688 55.844 27.312 1 51.81 752 PHE A O 1
ATOM 6088 N N . LEU A 1 753 ? 6.289 54.219 28.625 1 50.06 753 LEU A N 1
ATOM 6089 C CA . LEU A 1 753 ? 6.422 55.125 29.766 1 50.06 753 LEU A CA 1
ATOM 6090 C C . LEU A 1 753 ? 7.598 56.062 29.578 1 50.06 753 LEU A C 1
ATOM 6092 O O . LEU A 1 753 ? 7.516 57.25 29.922 1 50.06 753 LEU A O 1
ATOM 6096 N N . ALA A 1 754 ? 8.641 55.594 29.094 1 49.59 754 ALA A N 1
ATOM 6097 C CA . ALA A 1 754 ? 9.766 56.5 28.812 1 49.59 754 ALA A CA 1
ATOM 6098 C C . ALA A 1 754 ? 9.406 57.5 27.719 1 49.59 754 ALA A C 1
ATOM 6100 O O . ALA A 1 754 ? 9.828 58.656 27.781 1 49.59 754 ALA A O 1
ATOM 6101 N N . LYS A 1 755 ? 8.672 57.125 26.734 1 47.25 755 LYS A N 1
ATOM 6102 C CA . LYS A 1 755 ? 8.188 58.094 25.75 1 47.25 755 LYS A CA 1
ATOM 6103 C C . LYS A 1 755 ? 7.215 59.094 26.375 1 47.25 755 LYS A C 1
ATOM 6105 O O . LYS A 1 755 ? 7.203 60.281 26.031 1 47.25 755 LYS A O 1
ATOM 6110 N N . THR A 1 756 ? 6.398 58.594 27.234 1 43.56 756 THR A N 1
ATOM 6111 C CA . THR A 1 756 ? 5.512 59.531 27.906 1 43.56 756 THR A CA 1
ATOM 6112 C C . THR A 1 756 ? 6.301 60.438 28.844 1 43.56 756 THR A C 1
ATOM 6114 O O . THR A 1 756 ? 5.965 61.625 29.016 1 43.56 756 THR A O 1
ATOM 6117 N N . ASP A 1 757 ? 7.207 59.938 29.594 1 37.56 757 ASP A N 1
ATOM 6118 C CA . ASP A 1 757 ? 8.016 60.812 30.438 1 37.56 757 ASP A CA 1
ATOM 6119 C C . ASP A 1 757 ? 8.875 61.75 29.594 1 37.56 757 ASP A C 1
ATOM 6121 O O . ASP A 1 757 ? 9.125 62.906 29.984 1 37.56 757 ASP A O 1
ATOM 6125 N N . SER A 1 758 ? 9.375 61.281 28.516 1 36.28 758 SER A N 1
ATOM 6126 C CA . SER A 1 758 ? 10.117 62.219 27.672 1 36.28 758 SER A CA 1
ATOM 6127 C C . SER A 1 758 ? 9.188 63.219 27.031 1 36.28 758 SER A C 1
ATOM 6129 O O . SER A 1 758 ? 9.641 64.188 26.453 1 36.28 758 SER A O 1
ATOM 6131 N N . LEU A 1 759 ? 7.867 62.906 26.922 1 35.06 759 LEU A N 1
ATOM 6132 C CA . LEU A 1 759 ? 6.977 63.969 26.438 1 35.06 759 LEU A CA 1
ATOM 6133 C C . LEU A 1 759 ? 6.781 65.062 27.5 1 35.06 759 LEU A C 1
ATOM 6135 O O . LEU A 1 759 ? 6.273 66.125 27.203 1 35.06 759 LEU A O 1
ATOM 6139 N N . SER A 1 760 ? 6.699 64.688 28.781 1 31.88 760 SER A N 1
ATOM 6140 C CA . SER A 1 760 ? 6.438 65.75 29.719 1 31.88 760 SER A CA 1
ATOM 6141 C C . SER A 1 760 ? 7.574 66.75 29.703 1 31.88 760 SER A C 1
ATOM 6143 O O . SER A 1 760 ? 7.363 67.938 30.016 1 31.88 760 SER A O 1
ATOM 6145 N N . GLU A 1 761 ? 8.758 66.375 29.859 1 30.02 761 GLU A N 1
ATOM 6146 C CA . GLU A 1 761 ? 9.766 67.375 29.953 1 30.02 761 GLU A CA 1
ATOM 6147 C C . GLU A 1 761 ? 9.922 68.125 28.609 1 30.02 761 GLU A C 1
ATOM 6149 O O . GLU A 1 761 ? 10.867 68.875 28.422 1 30.02 761 GLU A O 1
ATOM 6154 N N . GLN A 1 762 ? 9.047 67.688 27.594 1 24.73 762 GLN A N 1
ATOM 6155 C CA . GLN A 1 762 ? 9.227 68.562 26.438 1 24.73 762 GLN A CA 1
ATOM 6156 C C . GLN A 1 762 ? 8.641 69.938 26.688 1 24.73 762 GLN A C 1
ATOM 6158 O O . GLN A 1 762 ? 7.445 70.062 26.984 1 24.73 762 GLN A O 1
ATOM 6163 N N . GLU A 1 763 ? 9.375 70.875 27.359 1 25.28 763 GLU A N 1
ATOM 6164 C CA . GLU A 1 763 ? 9.25 72.312 27.266 1 25.28 763 GLU A CA 1
ATOM 6165 C C . GLU A 1 763 ? 8.641 72.75 25.922 1 25.28 763 GLU A C 1
ATOM 6167 O O . GLU A 1 763 ? 8.859 72.062 24.906 1 25.28 763 GLU A O 1
ATOM 6172 N N . TYR A 1 764 ? 7.559 73.438 25.969 1 24.27 764 TYR A N 1
ATOM 6173 C CA . TYR A 1 764 ? 6.98 74.188 24.859 1 24.27 764 TYR A CA 1
ATOM 6174 C C . TYR A 1 764 ? 8.062 74.938 24.078 1 24.27 764 TYR A C 1
ATOM 6176 O O . TYR A 1 764 ? 8.68 75.875 24.578 1 24.27 764 TYR A O 1
ATOM 6184 N N . PRO A 1 765 ? 9.039 74.25 23.297 1 20.05 765 PRO A N 1
ATOM 6185 C CA . PRO A 1 765 ? 9.812 75.25 22.516 1 20.05 765 PRO A CA 1
ATOM 6186 C C . PRO A 1 765 ? 8.922 76.188 21.688 1 20.05 765 PRO A C 1
ATOM 6188 O O . PRO A 1 765 ? 7.906 75.75 21.141 1 20.05 765 PRO A O 1
ATOM 6191 N N . THR A 1 766 ? 8.719 77.562 21.734 1 23.78 766 THR A N 1
ATOM 6192 C CA . THR A 1 766 ? 8.75 78.75 20.922 1 23.78 766 THR A CA 1
ATOM 6193 C C . THR A 1 766 ? 9.617 78.5 19.672 1 23.78 766 THR A C 1
ATOM 6195 O O . THR A 1 766 ? 9.469 79.25 18.688 1 23.78 766 THR A O 1
ATOM 6198 N N . ASN A 1 767 ? 10.883 78.125 19.625 1 18.2 767 ASN A N 1
ATOM 6199 C CA . ASN A 1 767 ? 11.578 78.25 18.344 1 18.2 767 ASN A CA 1
ATOM 6200 C C . ASN A 1 767 ? 11.055 77.188 17.344 1 18.2 767 ASN A C 1
ATOM 6202 O O . ASN A 1 767 ? 11.203 76 17.562 1 18.2 767 ASN A O 1
ATOM 6206 N N . LEU A 1 768 ? 9.914 77.125 16.547 1 18.64 768 LEU A N 1
ATOM 6207 C CA . LEU A 1 768 ? 10.258 76.188 15.445 1 18.64 768 LEU A CA 1
ATOM 6208 C C . LEU A 1 768 ? 11.656 76.5 14.922 1 18.64 768 LEU A C 1
ATOM 6210 O O . LEU A 1 768 ? 12.352 75.625 14.438 1 18.64 768 LEU A O 1
ATOM 6214 N N . ALA A 1 769 ? 12.711 77.5 14.625 1 19.47 769 ALA A N 1
ATOM 6215 C CA . ALA A 1 769 ? 12.258 78.438 13.562 1 19.47 769 ALA A CA 1
ATOM 6216 C C . ALA A 1 769 ? 12.062 77.688 12.25 1 19.47 769 ALA A C 1
ATOM 6218 O O . ALA A 1 769 ? 12.539 76.562 12.102 1 19.47 769 ALA A O 1
ATOM 6219 N N . LEU A 1 770 ? 11.438 77.938 11.141 1 19.77 770 LEU A N 1
ATOM 6220 C CA . LEU A 1 770 ? 11.703 77.125 9.977 1 19.77 770 LEU A CA 1
ATOM 6221 C C . LEU A 1 770 ? 13.203 76.875 9.789 1 19.77 770 LEU A C 1
ATOM 6223 O O . LEU A 1 770 ? 14.016 77.688 10.312 1 19.77 770 LEU A O 1
ATOM 6227 N N . GLU A 1 771 ? 14.227 75.938 9.633 1 18.66 771 GLU A N 1
ATOM 6228 C CA . GLU A 1 771 ? 15.406 76.688 9.258 1 18.66 771 GLU A CA 1
ATOM 6229 C C . GLU A 1 771 ? 15.031 77.875 8.391 1 18.66 771 GLU A C 1
ATOM 6231 O O . GLU A 1 771 ? 14.164 77.812 7.523 1 18.66 771 GLU A O 1
ATOM 6236 N N . PRO A 1 772 ? 15.5 79.25 8.727 1 17.48 772 PRO A N 1
ATOM 6237 C CA . PRO A 1 772 ? 15.117 80.312 7.754 1 17.48 772 PRO A CA 1
ATOM 6238 C C . PRO A 1 772 ? 15.375 79.875 6.309 1 17.48 772 PRO A C 1
ATOM 6240 O O . PRO A 1 772 ? 16.125 78.938 6.07 1 17.48 772 PRO A O 1
ATOM 6243 N N . LEU A 1 773 ? 15.289 80.188 5.082 1 17.73 773 LEU A N 1
ATOM 6244 C CA . LEU A 1 773 ? 16.5 80.125 4.285 1 17.73 773 LEU A CA 1
ATOM 6245 C C . LEU A 1 773 ? 17.719 80.562 5.117 1 17.73 773 LEU A C 1
ATOM 6247 O O . LEU A 1 773 ? 18.75 79.875 5.098 1 17.73 773 LEU A O 1
ATOM 6251 N N . ILE A 1 774 ? 17.844 81.938 5.723 1 15.43 774 ILE A N 1
ATOM 6252 C CA . ILE A 1 774 ? 18.266 82.875 4.715 1 15.43 774 ILE A CA 1
ATOM 6253 C C . ILE A 1 774 ? 19.781 82.75 4.48 1 15.43 774 ILE A C 1
ATOM 6255 O O . ILE A 1 774 ? 20.516 82.375 5.398 1 15.43 774 ILE A O 1
ATOM 6259 N N . THR A 1 775 ? 20.219 83.625 3.555 1 14.4 775 THR A N 1
ATOM 6260 C CA . THR A 1 775 ? 20.672 84.875 4.215 1 14.4 775 THR A CA 1
ATOM 6261 C C . THR A 1 775 ? 19.641 85.312 5.254 1 14.4 775 THR A C 1
ATOM 6263 O O . THR A 1 775 ? 18.438 85.375 4.98 1 14.4 775 THR A O 1
ATOM 6266 N N . MET B 1 1 ? -60.812 -43.469 17.234 1 20.12 1 MET B N 1
ATOM 6267 C CA . MET B 1 1 ? -60.688 -44.906 16.953 1 20.12 1 MET B CA 1
ATOM 6268 C C . MET B 1 1 ? -59.938 -45.125 15.641 1 20.12 1 MET B C 1
ATOM 6270 O O . MET B 1 1 ? -60.5 -44.969 14.562 1 20.12 1 MET B O 1
ATOM 6274 N N . LYS B 1 2 ? -58.812 -44.719 15.562 1 21.08 2 LYS B N 1
ATOM 6275 C CA . LYS B 1 2 ? -57.719 -44.094 14.828 1 21.08 2 LYS B CA 1
ATOM 6276 C C . LYS B 1 2 ? -56.906 -45.125 14.078 1 21.08 2 LYS B C 1
ATOM 6278 O O . LYS B 1 2 ? -56.062 -45.812 14.672 1 21.08 2 LYS B O 1
ATOM 6283 N N . GLY B 1 3 ? -57.781 -46 13.398 1 19.81 3 GLY B N 1
ATOM 6284 C CA . GLY B 1 3 ? -57.438 -47.312 12.867 1 19.81 3 GLY B CA 1
ATOM 6285 C C . GLY B 1 3 ? -56.312 -47.25 11.852 1 19.81 3 GLY B C 1
ATOM 6286 O O . GLY B 1 3 ? -56.438 -46.625 10.805 1 19.81 3 GLY B O 1
ATOM 6287 N N . SER B 1 4 ? -55.094 -47.344 12.266 1 21.38 4 SER B N 1
ATOM 6288 C CA . SER B 1 4 ? -53.812 -46.906 11.781 1 21.38 4 SER B CA 1
ATOM 6289 C C . SER B 1 4 ? -53.219 -47.875 10.766 1 21.38 4 SER B C 1
ATOM 6291 O O . SER B 1 4 ? -52.844 -49 11.125 1 21.38 4 SER B O 1
ATOM 6293 N N . ILE B 1 5 ? -54 -48.188 9.727 1 22.95 5 ILE B N 1
ATOM 6294 C CA . ILE B 1 5 ? -53.719 -49.312 8.875 1 22.95 5 ILE B CA 1
ATOM 6295 C C . ILE B 1 5 ? -52.312 -49.156 8.281 1 22.95 5 ILE B C 1
ATOM 6297 O O . ILE B 1 5 ? -52.031 -48.188 7.598 1 22.95 5 ILE B O 1
ATOM 6301 N N . THR B 1 6 ? -51.25 -49.719 8.859 1 21.88 6 THR B N 1
ATOM 6302 C CA . THR B 1 6 ? -49.812 -49.656 8.672 1 21.88 6 THR B CA 1
ATOM 6303 C C . THR B 1 6 ? -49.406 -50.438 7.41 1 21.88 6 THR B C 1
ATOM 6305 O O . THR B 1 6 ? -49.594 -51.625 7.324 1 21.88 6 THR B O 1
ATOM 6308 N N . MET B 1 7 ? -49.812 -50 6.293 1 21.64 7 MET B N 1
ATOM 6309 C CA . MET B 1 7 ? -49.656 -50.781 5.066 1 21.64 7 MET B CA 1
ATOM 6310 C C . MET B 1 7 ? -48.219 -51.219 4.871 1 21.64 7 MET B C 1
ATOM 6312 O O . MET B 1 7 ? -47.312 -50.406 4.965 1 21.64 7 MET B O 1
ATOM 6316 N N . SER B 1 8 ? -47.844 -52.438 5.176 1 19.38 8 SER B N 1
ATOM 6317 C CA . SER B 1 8 ? -46.594 -53.188 5.219 1 19.38 8 SER B CA 1
ATOM 6318 C C . SER B 1 8 ? -46 -53.344 3.826 1 19.38 8 SER B C 1
ATOM 6320 O O . SER B 1 8 ? -46.625 -53.969 2.949 1 19.38 8 SER B O 1
ATOM 6322 N N . ALA B 1 9 ? -45.719 -52.312 3.209 1 22.3 9 ALA B N 1
ATOM 6323 C CA . ALA B 1 9 ? -45.375 -52.344 1.796 1 22.3 9 ALA B CA 1
ATOM 6324 C C . ALA B 1 9 ? -44.312 -53.406 1.524 1 22.3 9 ALA B C 1
ATOM 6326 O O . ALA B 1 9 ? -43.312 -53.5 2.252 1 22.3 9 ALA B O 1
ATOM 6327 N N . THR B 1 10 ? -44.688 -54.5 1.155 1 20.91 10 THR B N 1
ATOM 6328 C CA . THR B 1 10 ? -44 -55.75 0.82 1 20.91 10 THR B CA 1
ATOM 6329 C C . THR B 1 10 ? -42.781 -55.5 -0.057 1 20.91 10 THR B C 1
ATOM 6331 O O . THR B 1 10 ? -42.875 -54.781 -1.055 1 20.91 10 THR B O 1
ATOM 6334 N N . THR B 1 11 ? -41.625 -55.656 0.529 1 20.47 11 THR B N 1
ATOM 6335 C CA . THR B 1 11 ? -40.219 -55.438 0.15 1 20.47 11 THR B CA 1
ATOM 6336 C C . THR B 1 11 ? -39.875 -56.281 -1.08 1 20.47 11 THR B C 1
ATOM 6338 O O . THR B 1 11 ? -39.906 -57.5 -1.031 1 20.47 11 THR B O 1
ATOM 6341 N N . TRP B 1 12 ? -40.594 -56.031 -2.154 1 20.33 12 TRP B N 1
ATOM 6342 C CA . TRP B 1 12 ? -40.281 -56.875 -3.324 1 20.33 12 TRP B CA 1
ATOM 6343 C C . TRP B 1 12 ? -38.781 -57.094 -3.475 1 20.33 12 TRP B C 1
ATOM 6345 O O . TRP B 1 12 ? -38 -56.156 -3.326 1 20.33 12 TRP B O 1
ATOM 6355 N N . THR B 1 13 ? -38.344 -58.25 -3.211 1 21.52 13 THR B N 1
ATOM 6356 C CA . THR B 1 13 ? -37.094 -58.969 -3.27 1 21.52 13 THR B CA 1
ATOM 6357 C C . THR B 1 13 ? -36.375 -58.719 -4.594 1 21.52 13 THR B C 1
ATOM 6359 O O . THR B 1 13 ? -37 -58.719 -5.656 1 21.52 13 THR B O 1
ATOM 6362 N N . SER B 1 14 ? -35.312 -58.062 -4.52 1 20.22 14 SER B N 1
ATOM 6363 C CA . SER B 1 14 ? -34.406 -57.469 -5.516 1 20.22 14 SER B CA 1
ATOM 6364 C C . SER B 1 14 ? -34.031 -58.5 -6.574 1 20.22 14 SER B C 1
ATOM 6366 O O . SER B 1 14 ? -33.562 -59.594 -6.246 1 20.22 14 SER B O 1
ATOM 6368 N N . TYR B 1 15 ? -34.938 -58.812 -7.449 1 23.08 15 TYR B N 1
ATOM 6369 C CA . TYR B 1 15 ? -34.5 -59.656 -8.562 1 23.08 15 TYR B CA 1
ATOM 6370 C C . TYR B 1 15 ? -33.125 -59.281 -9.047 1 23.08 15 TYR B C 1
ATOM 6372 O O . TYR B 1 15 ? -32.875 -58.125 -9.375 1 23.08 15 TYR B O 1
ATOM 6380 N N . THR B 1 16 ? -32.156 -59.969 -8.57 1 22.94 16 THR B N 1
ATOM 6381 C CA . THR B 1 16 ? -30.719 -59.969 -8.875 1 22.94 16 THR B CA 1
ATOM 6382 C C . THR B 1 16 ? -30.484 -60.062 -10.375 1 22.94 16 THR B C 1
ATOM 6384 O O . THR B 1 16 ? -30.859 -61.062 -10.992 1 22.94 16 THR B O 1
ATOM 6387 N N . ARG B 1 17 ? -30.75 -59.094 -11.07 1 24.94 17 ARG B N 1
ATOM 6388 C CA . ARG B 1 17 ? -30.5 -59.156 -12.5 1 24.94 17 ARG B CA 1
ATOM 6389 C C . ARG B 1 17 ? -29.203 -59.875 -12.805 1 24.94 17 ARG B C 1
ATOM 6391 O O . ARG B 1 17 ? -28.203 -59.719 -12.102 1 24.94 17 ARG B O 1
ATOM 6398 N N . PRO B 1 18 ? -29.281 -61.062 -13.422 1 27.33 18 PRO B N 1
ATOM 6399 C CA . PRO B 1 18 ? -28.109 -61.875 -13.711 1 27.33 18 PRO B CA 1
ATOM 6400 C C . PRO B 1 18 ? -26.969 -61.062 -14.328 1 27.33 18 PRO B C 1
ATOM 6402 O O . PRO B 1 18 ? -27.156 -60.438 -15.367 1 27.33 18 PRO B O 1
ATOM 6405 N N . ASP B 1 19 ? -26.281 -60.375 -13.625 1 24.42 19 ASP B N 1
ATOM 6406 C CA . ASP B 1 19 ? -25.172 -59.469 -13.875 1 24.42 19 ASP B CA 1
ATOM 6407 C C . ASP B 1 19 ? -24.094 -60.125 -14.742 1 24.42 19 ASP B C 1
ATOM 6409 O O . ASP B 1 19 ? -23.031 -60.531 -14.242 1 24.42 19 ASP B O 1
ATOM 6413 N N . THR B 1 20 ? -24.5 -61.125 -15.609 1 23.88 20 THR B N 1
ATOM 6414 C CA . THR B 1 20 ? -23.703 -61.969 -16.484 1 23.88 20 THR B CA 1
ATOM 6415 C C . THR B 1 20 ? -22.875 -61.156 -17.453 1 23.88 20 THR B C 1
ATOM 6417 O O . THR B 1 20 ? -22.172 -61.688 -18.312 1 23.88 20 THR B O 1
ATOM 6420 N N . PHE B 1 21 ? -23.344 -60 -17.734 1 25.06 21 PHE B N 1
ATOM 6421 C CA . PHE B 1 21 ? -22.469 -59.281 -18.625 1 25.06 21 PHE B CA 1
ATOM 6422 C C . PHE B 1 21 ? -21.109 -59.031 -17.969 1 25.06 21 PHE B C 1
ATOM 6424 O O . PHE B 1 21 ? -20.203 -58.5 -18.609 1 25.06 21 PHE B O 1
ATOM 6431 N N . GLY B 1 22 ? -20.969 -59.188 -16.719 1 27.69 22 GLY B N 1
ATOM 6432 C CA . GLY B 1 22 ? -19.703 -59.188 -15.984 1 27.69 22 GLY B CA 1
ATOM 6433 C C . GLY B 1 22 ? -18.844 -60.406 -16.266 1 27.69 22 GLY B C 1
ATOM 6434 O O . GLY B 1 22 ? -17.703 -60.469 -15.805 1 27.69 22 GLY B O 1
ATOM 6435 N N . GLY B 1 23 ? -19.391 -61.562 -16.594 1 28.62 23 GLY B N 1
ATOM 6436 C CA . GLY B 1 23 ? -18.75 -62.812 -16.922 1 28.62 23 GLY B CA 1
ATOM 6437 C C . GLY B 1 23 ? -18 -62.781 -18.234 1 28.62 23 GLY B C 1
ATOM 6438 O O . GLY B 1 23 ? -16.984 -63.469 -18.406 1 28.62 23 GLY B O 1
ATOM 6439 N N . LEU B 1 24 ? -18.641 -62.188 -19.203 1 29.14 24 LEU B N 1
ATOM 6440 C CA . LEU B 1 24 ? -17.984 -62.031 -20.5 1 29.14 24 LEU B CA 1
ATOM 6441 C C . LEU B 1 24 ? -16.828 -61.031 -20.422 1 29.14 24 LEU B C 1
ATOM 6443 O O . LEU B 1 24 ? -15.844 -61.188 -21.156 1 29.14 24 LEU B O 1
ATOM 6447 N N . CYS B 1 25 ? -16.984 -60 -19.672 1 31.33 25 CYS B N 1
ATOM 6448 C CA . CYS B 1 25 ? -15.875 -59.062 -19.5 1 31.33 25 CYS B CA 1
ATOM 6449 C C . CYS B 1 25 ? -14.727 -59.719 -18.734 1 31.33 25 CYS B C 1
ATOM 6451 O O . CYS B 1 25 ? -13.562 -59.375 -18.922 1 31.33 25 CYS B O 1
ATOM 6453 N N . ARG B 1 26 ? -14.945 -60.625 -17.766 1 38.09 26 ARG B N 1
ATOM 6454 C CA . ARG B 1 26 ? -13.914 -61.438 -17.141 1 38.09 26 ARG B CA 1
ATOM 6455 C C . ARG B 1 26 ? -13.312 -62.438 -18.141 1 38.09 26 ARG B C 1
ATOM 6457 O O . ARG B 1 26 ? -12.102 -62.656 -18.141 1 38.09 26 ARG B O 1
ATOM 6464 N N . ASN B 1 27 ? -14.172 -63.031 -18.953 1 37.34 27 ASN B N 1
ATOM 6465 C CA . ASN B 1 27 ? -13.695 -63.969 -19.953 1 37.34 27 ASN B CA 1
ATOM 6466 C C . ASN B 1 27 ? -12.875 -63.281 -21.031 1 37.34 27 ASN B C 1
ATOM 6468 O O . ASN B 1 27 ? -11.883 -63.812 -21.516 1 37.34 27 ASN B O 1
ATOM 6472 N N . LYS B 1 28 ? -13.383 -62.062 -21.406 1 39.09 28 LYS B N 1
ATOM 6473 C CA . LYS B 1 28 ? -12.578 -61.375 -22.391 1 39.09 28 LYS B CA 1
ATOM 6474 C C . LYS B 1 28 ? -11.281 -60.844 -21.797 1 39.09 28 LYS B C 1
ATOM 6476 O O . LYS B 1 28 ? -10.234 -60.875 -22.438 1 39.09 28 LYS B O 1
ATOM 6481 N N . ARG B 1 29 ? -11.375 -60.344 -20.547 1 45.19 29 ARG B N 1
ATOM 6482 C CA . ARG B 1 29 ? -10.141 -59.969 -19.859 1 45.19 29 ARG B CA 1
ATOM 6483 C C . ARG B 1 29 ? -9.195 -61.156 -19.766 1 45.19 29 ARG B C 1
ATOM 6485 O O . ARG B 1 29 ? -7.988 -61 -19.984 1 45.19 29 ARG B O 1
ATOM 6492 N N . THR B 1 30 ? -9.797 -62.312 -19.344 1 43.34 30 THR B N 1
ATOM 6493 C CA . THR B 1 30 ? -9 -63.5 -19.219 1 43.34 30 THR B CA 1
ATOM 6494 C C . THR B 1 30 ? -8.484 -63.969 -20.594 1 43.34 30 THR B C 1
ATOM 6496 O O . THR B 1 30 ? -7.344 -64.438 -20.703 1 43.34 30 THR B O 1
ATOM 6499 N N . TYR B 1 31 ? -9.344 -63.875 -21.531 1 42.56 31 TYR B N 1
ATOM 6500 C CA . TYR B 1 31 ? -8.945 -64.312 -22.859 1 42.56 31 TYR B CA 1
ATOM 6501 C C . TYR B 1 31 ? -7.875 -63.375 -23.438 1 42.56 31 TYR B C 1
ATOM 6503 O O . TYR B 1 31 ? -6.867 -63.844 -23.969 1 42.56 31 TYR B O 1
ATOM 6511 N N . ILE B 1 32 ? -8.109 -62.062 -23.391 1 47.62 32 ILE B N 1
ATOM 6512 C CA . ILE B 1 32 ? -7.098 -61.156 -23.891 1 47.62 32 ILE B CA 1
ATOM 6513 C C . ILE B 1 32 ? -5.844 -61.219 -23.031 1 47.62 32 ILE B C 1
ATOM 6515 O O . ILE B 1 32 ? -4.723 -61.188 -23.531 1 47.62 32 ILE B O 1
ATOM 6519 N N . ALA B 1 33 ? -6.121 -61.406 -21.688 1 47.31 33 ALA B N 1
ATOM 6520 C CA . ALA B 1 33 ? -4.98 -61.625 -20.812 1 47.31 33 ALA B CA 1
ATOM 6521 C C . ALA B 1 33 ? -4.234 -62.906 -21.188 1 47.31 33 ALA B C 1
ATOM 6523 O O . ALA B 1 33 ? -3.002 -62.938 -21.156 1 47.31 33 ALA B O 1
ATOM 6524 N N . GLY B 1 34 ? -4.965 -63.938 -21.422 1 44.09 34 GLY B N 1
ATOM 6525 C CA . GLY B 1 34 ? -4.363 -65.188 -21.812 1 44.09 34 GLY B CA 1
ATOM 6526 C C . GLY B 1 34 ? -3.604 -65.125 -23.125 1 44.09 34 GLY B C 1
ATOM 6527 O O . GLY B 1 34 ? -2.506 -65.625 -23.25 1 44.09 34 GLY B O 1
ATOM 6528 N N . LYS B 1 35 ? -4.211 -64.562 -24.047 1 44.53 35 LYS B N 1
ATOM 6529 C CA . LYS B 1 35 ? -3.553 -64.438 -25.344 1 44.53 35 LYS B CA 1
ATOM 6530 C C . LYS B 1 35 ? -2.408 -63.438 -25.328 1 44.53 35 LYS B C 1
ATOM 6532 O O . LYS B 1 35 ? -1.522 -63.5 -26.172 1 44.53 35 LYS B O 1
ATOM 6537 N N . THR B 1 36 ? -2.557 -62.406 -24.516 1 46.88 36 THR B N 1
ATOM 6538 C CA . THR B 1 36 ? -1.521 -61.375 -24.422 1 46.88 36 THR B CA 1
ATOM 6539 C C . THR B 1 36 ? -0.465 -61.781 -23.391 1 46.88 36 THR B C 1
ATOM 6541 O O . THR B 1 36 ? 0.51 -61.062 -23.188 1 46.88 36 THR B O 1
ATOM 6544 N N . ILE B 1 37 ? -0.629 -62.844 -22.734 1 44.47 37 ILE B N 1
ATOM 6545 C CA . ILE B 1 37 ? 0.285 -63.375 -21.719 1 44.47 37 ILE B CA 1
ATOM 6546 C C . ILE B 1 37 ? 1.69 -63.469 -22.297 1 44.47 37 ILE B C 1
ATOM 6548 O O . ILE B 1 37 ? 2.676 -63.125 -21.641 1 44.47 37 ILE B O 1
ATOM 6552 N N . GLY B 1 38 ? 1.713 -63.969 -23.453 1 52.19 38 GLY B N 1
ATOM 6553 C CA . GLY B 1 38 ? 3.062 -64.125 -23.984 1 52.19 38 GLY B CA 1
ATOM 6554 C C . GLY B 1 38 ? 3.785 -62.781 -24.109 1 52.19 38 GLY B C 1
ATOM 6555 O O . GLY B 1 38 ? 5.016 -62.719 -24.078 1 52.19 38 GLY B O 1
ATOM 6556 N N . ILE B 1 39 ? 3.102 -61.75 -24.266 1 56.91 39 ILE B N 1
ATOM 6557 C CA . ILE B 1 39 ? 3.734 -60.469 -24.453 1 56.91 39 ILE B CA 1
ATOM 6558 C C . ILE B 1 39 ? 4.219 -59.906 -23.109 1 56.91 39 ILE B C 1
ATOM 6560 O O . ILE B 1 39 ? 5.246 -59.25 -23.031 1 56.91 39 ILE B O 1
ATOM 6564 N N . PHE B 1 40 ? 3.559 -60.344 -22.031 1 60.56 40 PHE B N 1
ATOM 6565 C CA . PHE B 1 40 ? 3.812 -59.719 -20.75 1 60.56 40 PHE B CA 1
ATOM 6566 C C . PHE B 1 40 ? 4.941 -60.406 -20 1 60.56 40 PHE B C 1
ATOM 6568 O O . PHE B 1 40 ? 5.355 -59.969 -18.938 1 60.56 40 PHE B O 1
ATOM 6575 N N . ASP B 1 41 ? 5.426 -61.531 -20.578 1 60.81 41 ASP B N 1
ATOM 6576 C CA . ASP B 1 41 ? 6.578 -62.219 -20 1 60.81 41 ASP B CA 1
ATOM 6577 C C . ASP B 1 41 ? 7.887 -61.594 -20.5 1 60.81 41 ASP B C 1
ATOM 6579 O O . ASP B 1 41 ? 8.969 -62 -20.094 1 60.81 41 ASP B O 1
ATOM 6583 N N . ARG B 1 42 ? 7.766 -60.531 -21.125 1 67.19 42 ARG B N 1
ATOM 6584 C CA . ARG B 1 42 ? 8.922 -59.875 -21.734 1 67.19 42 ARG B CA 1
ATOM 6585 C C . ARG B 1 42 ? 9.578 -58.906 -20.766 1 67.19 42 ARG B C 1
ATOM 6587 O O . ARG B 1 42 ? 9.016 -58.594 -19.719 1 67.19 42 ARG B O 1
ATOM 6594 N N . CYS B 1 43 ? 10.828 -58.594 -21.188 1 77.06 43 CYS B N 1
ATOM 6595 C CA . CYS B 1 43 ? 11.555 -57.656 -20.359 1 77.06 43 CYS B CA 1
ATOM 6596 C C . CYS B 1 43 ? 11.008 -56.25 -20.531 1 77.06 43 CYS B C 1
ATOM 6598 O O . CYS B 1 43 ? 10.242 -55.969 -21.453 1 77.06 43 CYS B O 1
ATOM 6600 N N . GLU B 1 44 ? 11.281 -55.438 -19.641 1 81.12 44 GLU B N 1
ATOM 6601 C CA . GLU B 1 44 ? 10.758 -54.062 -19.578 1 81.12 44 GLU B CA 1
ATOM 6602 C C . GLU B 1 44 ? 11.016 -53.312 -20.891 1 81.12 44 GLU B C 1
ATOM 6604 O O . GLU B 1 44 ? 10.141 -52.594 -21.359 1 81.12 44 GLU B O 1
ATOM 6609 N N . HIS B 1 45 ? 12.117 -53.562 -21.484 1 81.38 45 HIS B N 1
ATOM 6610 C CA . HIS B 1 45 ? 12.492 -52.875 -22.719 1 81.38 45 HIS B CA 1
ATOM 6611 C C . HIS B 1 45 ? 11.578 -53.25 -23.875 1 81.38 45 HIS B C 1
ATOM 6613 O O . HIS B 1 45 ? 11.148 -52.406 -24.656 1 81.38 45 HIS B O 1
ATOM 6619 N N . GLU B 1 46 ? 11.266 -54.5 -23.984 1 81.62 46 GLU B N 1
ATOM 6620 C CA . GLU B 1 46 ? 10.375 -54.969 -25.047 1 81.62 46 GLU B CA 1
ATOM 6621 C C . GLU B 1 46 ? 8.953 -54.469 -24.844 1 81.62 46 GLU B C 1
ATOM 6623 O O . GLU B 1 46 ? 8.281 -54.094 -25.797 1 81.62 46 GLU B O 1
ATOM 6628 N N . LEU B 1 47 ? 8.641 -54.469 -23.594 1 86.44 47 LEU B N 1
ATOM 6629 C CA . LEU B 1 47 ? 7.316 -53.938 -23.297 1 86.44 47 LEU B CA 1
ATOM 6630 C C . LEU B 1 47 ? 7.23 -52.469 -23.609 1 86.44 47 LEU B C 1
ATOM 6632 O O . LEU B 1 47 ? 6.18 -51.969 -24.016 1 86.44 47 LEU B O 1
ATOM 6636 N N . GLY B 1 48 ? 8.352 -51.781 -23.375 1 88 48 GLY B N 1
ATOM 6637 C CA . GLY B 1 48 ? 8.414 -50.375 -23.734 1 88 48 GLY B CA 1
ATOM 6638 C C . GLY B 1 48 ? 8.188 -50.125 -25.203 1 88 48 GLY B C 1
ATOM 6639 O O . GLY B 1 48 ? 7.516 -49.156 -25.578 1 88 48 GLY B O 1
ATOM 6640 N N . LEU B 1 49 ? 8.68 -51.031 -26.016 1 85.06 49 LEU B N 1
ATOM 6641 C CA . LEU B 1 49 ? 8.5 -50.906 -27.453 1 85.06 49 LEU B CA 1
ATOM 6642 C C . LEU B 1 49 ? 7.047 -51.156 -27.844 1 85.06 49 LEU B C 1
ATOM 6644 O O . LEU B 1 49 ? 6.504 -50.5 -28.734 1 85.06 49 LEU B O 1
ATOM 6648 N N . VAL B 1 50 ? 6.457 -52.094 -27.172 1 84 50 VAL B N 1
ATOM 6649 C CA . VAL B 1 50 ? 5.047 -52.375 -27.406 1 84 50 VAL B CA 1
ATOM 6650 C C . VAL B 1 50 ? 4.203 -51.156 -27.078 1 84 50 VAL B C 1
ATOM 6652 O O . VAL B 1 50 ? 3.326 -50.75 -27.844 1 84 50 VAL B O 1
ATOM 6655 N N . ALA B 1 51 ? 4.508 -50.625 -25.953 1 89.75 51 ALA B N 1
ATOM 6656 C CA . ALA B 1 51 ? 3.787 -49.438 -25.531 1 89.75 51 ALA B CA 1
ATOM 6657 C C . ALA B 1 51 ? 3.984 -48.312 -26.531 1 89.75 51 ALA B C 1
ATOM 6659 O O . ALA B 1 51 ? 3.049 -47.562 -26.828 1 89.75 51 ALA B O 1
ATOM 6660 N N . GLN B 1 52 ? 5.176 -48.125 -27.047 1 88.75 52 GLN B N 1
ATOM 6661 C CA . GLN B 1 52 ? 5.465 -47.094 -28.031 1 88.75 52 GLN B CA 1
ATOM 6662 C C . GLN B 1 52 ? 4.629 -47.25 -29.281 1 88.75 52 GLN B C 1
ATOM 6664 O O . GLN B 1 52 ? 4.094 -46.281 -29.828 1 88.75 52 GLN B O 1
ATOM 6669 N N . PHE B 1 53 ? 4.504 -48.531 -29.719 1 85.19 53 PHE B N 1
ATOM 6670 C CA . PHE B 1 53 ? 3.713 -48.812 -30.922 1 85.19 53 PHE B CA 1
ATOM 6671 C C . PHE B 1 53 ? 2.24 -48.5 -30.672 1 85.19 53 PHE B C 1
ATOM 6673 O O . PHE B 1 53 ? 1.546 -48.031 -31.562 1 85.19 53 PHE B O 1
ATOM 6680 N N . LEU B 1 54 ? 1.801 -48.844 -29.484 1 87.5 54 LEU B N 1
ATOM 6681 C CA . LEU B 1 54 ? 0.428 -48.5 -29.125 1 87.5 54 LEU B CA 1
ATOM 6682 C C . LEU B 1 54 ? 0.205 -47 -29.188 1 87.5 54 LEU B C 1
ATOM 6684 O O . LEU B 1 54 ? -0.817 -46.531 -29.703 1 87.5 54 LEU B O 1
ATOM 6688 N N . GLY B 1 55 ? 1.169 -46.281 -28.672 1 89.44 55 GLY B N 1
ATOM 6689 C CA . GLY B 1 55 ? 1.08 -44.812 -28.703 1 89.44 55 GLY B CA 1
ATOM 6690 C C . GLY B 1 55 ? 1.047 -44.281 -30.125 1 89.44 55 GLY B C 1
ATOM 6691 O O . GLY B 1 55 ? 0.233 -43.406 -30.422 1 89.44 55 GLY B O 1
ATOM 6692 N N . GLU B 1 56 ? 1.879 -44.781 -30.984 1 88.19 56 GLU B N 1
ATOM 6693 C CA . GLU B 1 56 ? 1.941 -44.312 -32.375 1 88.19 56 GLU B CA 1
ATOM 6694 C C . GLU B 1 56 ? 0.634 -44.594 -33.094 1 88.19 56 GLU B C 1
ATOM 6696 O O . GLU B 1 56 ? 0.168 -43.781 -33.875 1 88.19 56 GLU B O 1
ATOM 6701 N N . ARG B 1 57 ? 0.103 -45.656 -32.781 1 86.44 57 ARG B N 1
ATOM 6702 C CA . ARG B 1 57 ? -1.153 -46.062 -33.406 1 86.44 57 ARG B CA 1
ATOM 6703 C C . ARG B 1 57 ? -2.287 -45.125 -33 1 86.44 57 ARG B C 1
ATOM 6705 O O . ARG B 1 57 ? -3.146 -44.781 -33.812 1 86.44 57 ARG B O 1
ATOM 6712 N N . GLU B 1 58 ? -2.297 -44.812 -31.766 1 90.31 58 GLU B N 1
ATOM 6713 C CA . GLU B 1 58 ? -3.416 -44.062 -31.203 1 90.31 58 GLU B CA 1
ATOM 6714 C C . GLU B 1 58 ? -3.219 -42.562 -31.375 1 90.31 58 GLU B C 1
ATOM 6716 O O . GLU B 1 58 ? -4.117 -41.781 -31.078 1 90.31 58 GLU B O 1
ATOM 6721 N N . CYS B 1 59 ? -2.146 -42.094 -31.828 1 90.62 59 CYS B N 1
ATOM 6722 C CA . CYS B 1 59 ? -1.819 -40.688 -31.938 1 90.62 59 CYS B CA 1
ATOM 6723 C C . CYS B 1 59 ? -2.896 -39.938 -32.719 1 90.62 59 CYS B C 1
ATOM 6725 O O . CYS B 1 59 ? -3.373 -38.906 -32.281 1 90.62 59 CYS B O 1
ATOM 6727 N N . GLU B 1 60 ? -3.34 -40.5 -33.844 1 88.88 60 GLU B N 1
ATOM 6728 C CA . GLU B 1 60 ? -4.355 -39.844 -34.656 1 88.88 60 GLU B CA 1
ATOM 6729 C C . GLU B 1 60 ? -5.711 -39.844 -33.969 1 88.88 60 GLU B C 1
ATOM 6731 O O . GLU B 1 60 ? -6.457 -38.875 -34.062 1 88.88 60 GLU B O 1
ATOM 6736 N N . ASN B 1 61 ? -6.023 -40.938 -33.312 1 90.69 61 ASN B N 1
ATOM 6737 C CA . ASN B 1 61 ? -7.281 -40.969 -32.562 1 90.69 61 ASN B CA 1
ATOM 6738 C C . ASN B 1 61 ? -7.32 -39.938 -31.453 1 90.69 61 ASN B C 1
ATOM 6740 O O . ASN B 1 61 ? -8.367 -39.344 -31.203 1 90.69 61 ASN B O 1
ATOM 6744 N N . VAL B 1 62 ? -6.211 -39.844 -30.797 1 93.56 62 VAL B N 1
ATOM 6745 C CA . VAL B 1 62 ? -6.117 -38.844 -29.719 1 93.56 62 VAL B CA 1
ATOM 6746 C C . VAL B 1 62 ? -6.27 -37.438 -30.312 1 93.56 62 VAL B C 1
ATOM 6748 O O . VAL B 1 62 ? -6.957 -36.594 -29.734 1 93.56 62 VAL B O 1
ATOM 6751 N N . ASN B 1 63 ? -5.68 -37.188 -31.406 1 91.94 63 ASN B N 1
ATOM 6752 C CA . ASN B 1 63 ? -5.789 -35.875 -32.062 1 91.94 63 ASN B CA 1
ATOM 6753 C C . ASN B 1 63 ? -7.23 -35.594 -32.438 1 91.94 63 ASN B C 1
ATOM 6755 O O . ASN B 1 63 ? -7.676 -34.438 -32.375 1 91.94 63 ASN B O 1
ATOM 6759 N N . LYS B 1 64 ? -7.91 -36.562 -32.906 1 90.75 64 LYS B N 1
ATOM 6760 C CA . LYS B 1 64 ? -9.32 -36.406 -33.25 1 90.75 64 LYS B CA 1
ATOM 6761 C C . LYS B 1 64 ? -10.148 -36.094 -32 1 90.75 64 LYS B C 1
ATOM 6763 O O . LYS B 1 64 ? -11.031 -35.219 -32.031 1 90.75 64 LYS B O 1
ATOM 6768 N N . ASP B 1 65 ? -9.875 -36.781 -31 1 92.44 65 ASP B N 1
ATOM 6769 C CA . ASP B 1 65 ? -10.555 -36.531 -29.734 1 92.44 65 ASP B CA 1
ATOM 6770 C C . ASP B 1 65 ? -10.328 -35.094 -29.25 1 92.44 65 ASP B C 1
ATOM 6772 O O . ASP B 1 65 ? -11.25 -34.438 -28.75 1 92.44 65 ASP B O 1
ATOM 6776 N N . ILE B 1 66 ? -9.125 -34.594 -29.359 1 92.31 66 ILE B N 1
ATOM 6777 C CA . ILE B 1 66 ? -8.75 -33.25 -28.953 1 92.31 66 ILE B CA 1
ATOM 6778 C C . ILE B 1 66 ? -9.586 -32.219 -29.734 1 92.31 66 ILE B C 1
ATOM 6780 O O . ILE B 1 66 ? -10.039 -31.234 -29.172 1 92.31 66 ILE B O 1
ATOM 6784 N N . SER B 1 67 ? -9.75 -32.406 -30.984 1 88.38 67 SER B N 1
ATOM 6785 C CA . SER B 1 67 ? -10.492 -31.5 -31.828 1 88.38 67 SER B CA 1
ATOM 6786 C C . SER B 1 67 ? -11.938 -31.359 -31.359 1 88.38 67 SER B C 1
ATOM 6788 O O . SER B 1 67 ? -12.523 -30.281 -31.453 1 88.38 67 SER B O 1
ATOM 6790 N N . ASP B 1 68 ? -12.477 -32.344 -30.719 1 83.75 68 ASP B N 1
ATOM 6791 C CA . ASP B 1 68 ? -13.844 -32.312 -30.219 1 83.75 68 ASP B CA 1
ATOM 6792 C C . ASP B 1 68 ? -13.922 -31.547 -28.891 1 83.75 68 ASP B C 1
ATOM 6794 O O . ASP B 1 68 ? -14.969 -30.984 -28.547 1 83.75 68 ASP B O 1
ATOM 6798 N N . LEU B 1 69 ? -12.828 -31.562 -28.188 1 87.19 69 LEU B N 1
ATOM 6799 C CA . LEU B 1 69 ? -12.805 -30.984 -26.844 1 87.19 69 LEU B CA 1
ATOM 6800 C C . LEU B 1 69 ? -12.492 -29.5 -26.906 1 87.19 69 LEU B C 1
ATOM 6802 O O . LEU B 1 69 ? -12.781 -28.766 -25.953 1 87.19 69 LEU B O 1
ATOM 6806 N N . LYS B 1 70 ? -11.93 -28.969 -27.906 1 78.88 70 LYS B N 1
ATOM 6807 C CA . LYS B 1 70 ? -11.43 -27.594 -28.016 1 78.88 70 LYS B CA 1
ATOM 6808 C C . LYS B 1 70 ? -12.547 -26.578 -27.812 1 78.88 70 LYS B C 1
ATOM 6810 O O . LYS B 1 70 ? -12.375 -25.609 -27.078 1 78.88 70 LYS B O 1
ATOM 6815 N N . SER B 1 71 ? -13.68 -26.812 -28.344 1 78.56 71 SER B N 1
ATOM 6816 C CA . SER B 1 71 ? -14.766 -25.844 -28.25 1 78.56 71 SER B CA 1
ATOM 6817 C C . SER B 1 71 ? -15.391 -25.844 -26.859 1 78.56 71 SER B C 1
ATOM 6819 O O . SER B 1 71 ? -15.867 -24.797 -26.406 1 78.56 71 SER B O 1
ATOM 6821 N N . ALA B 1 72 ? -15.219 -26.859 -26.141 1 84.88 72 ALA B N 1
ATOM 6822 C CA . ALA B 1 72 ? -15.883 -27 -24.859 1 84.88 72 ALA B CA 1
ATOM 6823 C C . ALA B 1 72 ? -15.086 -26.312 -23.75 1 84.88 72 ALA B C 1
ATOM 6825 O O . ALA B 1 72 ? -15.648 -25.953 -22.719 1 84.88 72 ALA B O 1
ATOM 6826 N N . ALA B 1 73 ? -13.891 -26.094 -23.984 1 86.38 73 ALA B N 1
ATOM 6827 C CA . ALA B 1 73 ? -13 -25.594 -22.938 1 86.38 73 ALA B CA 1
ATOM 6828 C C . ALA B 1 73 ? -13.375 -24.156 -22.531 1 86.38 73 ALA B C 1
ATOM 6830 O O . ALA B 1 73 ? -13.141 -23.75 -21.391 1 86.38 73 ALA B O 1
ATOM 6831 N N . TYR B 1 74 ? -13.977 -23.422 -23.422 1 89.31 74 TYR B N 1
ATOM 6832 C CA . TYR B 1 74 ? -14.203 -22 -23.172 1 89.31 74 TYR B CA 1
ATOM 6833 C C . TYR B 1 74 ? -15.641 -21.75 -22.734 1 89.31 74 TYR B C 1
ATOM 6835 O O . TYR B 1 74 ? -16.016 -20.609 -22.453 1 89.31 74 TYR B O 1
ATOM 6843 N N . ASP B 1 75 ? -16.344 -22.797 -22.656 1 90.06 75 ASP B N 1
ATOM 6844 C CA . ASP B 1 75 ? -17.719 -22.656 -22.172 1 90.06 75 ASP B CA 1
ATOM 6845 C C . ASP B 1 75 ? -17.781 -22.688 -20.656 1 90.06 75 ASP B C 1
ATOM 6847 O O . ASP B 1 75 ? -17.5 -23.719 -20.031 1 90.06 75 ASP B O 1
ATOM 6851 N N . LEU B 1 76 ? -18.219 -21.672 -20.141 1 89.5 76 LEU B N 1
ATOM 6852 C CA . LEU B 1 76 ? -18.219 -21.469 -18.688 1 89.5 76 LEU B CA 1
ATOM 6853 C C . LEU B 1 76 ? -19.141 -22.469 -18.016 1 89.5 76 LEU B C 1
ATOM 6855 O O . LEU B 1 76 ? -18.781 -23.031 -16.969 1 89.5 76 LEU B O 1
ATOM 6859 N N . ASN B 1 77 ? -20.297 -22.688 -18.562 1 88.19 77 ASN B N 1
ATOM 6860 C CA . ASN B 1 77 ? -21.25 -23.625 -17.969 1 88.19 77 ASN B CA 1
ATOM 6861 C C . ASN B 1 77 ? -20.734 -25.062 -18.031 1 88.19 77 ASN B C 1
ATOM 6863 O O . ASN B 1 77 ? -20.906 -25.828 -17.078 1 88.19 77 ASN B O 1
ATOM 6867 N N . TYR B 1 78 ? -20.109 -25.344 -19.078 1 89.88 78 TYR B N 1
ATOM 6868 C CA . TYR B 1 78 ? -19.562 -26.672 -19.234 1 89.88 78 TYR B CA 1
ATOM 6869 C C . TYR B 1 78 ? -18.438 -26.922 -18.219 1 89.88 78 TYR B C 1
ATOM 6871 O O . TYR B 1 78 ? -18.438 -27.938 -17.531 1 89.88 78 TYR B O 1
ATOM 6879 N N . THR B 1 79 ? -17.562 -26 -18.156 1 88.38 79 THR B N 1
ATOM 6880 C CA . THR B 1 79 ? -16.406 -26.156 -17.281 1 88.38 79 THR B CA 1
ATOM 6881 C C . THR B 1 79 ? -16.828 -26.172 -15.82 1 88.38 79 THR B C 1
ATOM 6883 O O . THR B 1 79 ? -16.25 -26.891 -15 1 88.38 79 THR B O 1
ATOM 6886 N N . ALA B 1 80 ? -17.812 -25.453 -15.477 1 88.25 80 ALA B N 1
ATOM 6887 C CA . ALA B 1 80 ? -18.297 -25.391 -14.094 1 88.25 80 ALA B CA 1
ATOM 6888 C C . ALA B 1 80 ? -19 -26.688 -13.695 1 88.25 80 ALA B C 1
ATOM 6890 O O . ALA B 1 80 ? -18.969 -27.062 -12.523 1 88.25 80 ALA B O 1
ATOM 6891 N N . ASN B 1 81 ? -19.578 -27.359 -14.656 1 88.19 81 ASN B N 1
ATOM 6892 C CA . ASN B 1 81 ? -20.375 -28.547 -14.344 1 88.19 81 ASN B CA 1
ATOM 6893 C C . ASN B 1 81 ? -19.75 -29.797 -14.961 1 88.19 81 ASN B C 1
ATOM 6895 O O . ASN B 1 81 ? -20.469 -30.75 -15.312 1 88.19 81 ASN B O 1
ATOM 6899 N N . LEU B 1 82 ? -18.547 -29.766 -15.102 1 89.5 82 LEU B N 1
ATOM 6900 C CA . LEU B 1 82 ? -17.844 -30.875 -15.742 1 89.5 82 LEU B CA 1
ATOM 6901 C C . LEU B 1 82 ? -17.938 -32.125 -14.898 1 89.5 82 LEU B C 1
ATOM 6903 O O . LEU B 1 82 ? -17.531 -32.156 -13.742 1 89.5 82 LEU B O 1
ATOM 6907 N N . ASP B 1 83 ? -18.531 -33.125 -15.445 1 89.5 83 ASP B N 1
ATOM 6908 C CA . ASP B 1 83 ? -18.562 -34.438 -14.82 1 89.5 83 ASP B CA 1
ATOM 6909 C C . ASP B 1 83 ? -17.297 -35.219 -15.133 1 89.5 83 ASP B C 1
ATOM 6911 O O . ASP B 1 83 ? -17.141 -35.75 -16.234 1 89.5 83 ASP B O 1
ATOM 6915 N N . LEU B 1 84 ? -16.516 -35.5 -14.211 1 91.44 84 LEU B N 1
ATOM 6916 C CA . LEU B 1 84 ? -15.18 -36.062 -14.398 1 91.44 84 LEU B CA 1
ATOM 6917 C C . LEU B 1 84 ? -15.258 -37.531 -14.828 1 91.44 84 LEU B C 1
ATOM 6919 O O . LEU B 1 84 ? -14.453 -37.969 -15.641 1 91.44 84 LEU B O 1
ATOM 6923 N N . GLU B 1 85 ? -16.172 -38.219 -14.297 1 89.88 85 GLU B N 1
ATOM 6924 C CA . GLU B 1 85 ? -16.297 -39.625 -14.625 1 89.88 85 GLU B CA 1
ATOM 6925 C C . GLU B 1 85 ? -16.672 -39.812 -16.094 1 89.88 85 GLU B C 1
ATOM 6927 O O . GLU B 1 85 ? -16.016 -40.594 -16.812 1 89.88 85 GLU B O 1
ATOM 6932 N N . SER B 1 86 ? -17.641 -39.062 -16.469 1 91 86 SER B N 1
ATOM 6933 C CA . SER B 1 86 ? -18.062 -39.125 -17.859 1 91 86 SER B CA 1
ATOM 6934 C C . SER B 1 86 ? -16.953 -38.625 -18.797 1 91 86 SER B C 1
ATOM 6936 O O . SER B 1 86 ? -16.734 -39.219 -19.859 1 91 86 SER B O 1
ATOM 6938 N N . TRP B 1 87 ? -16.312 -37.625 -18.375 1 92.88 87 TRP B N 1
ATOM 6939 C CA . TRP B 1 87 ? -15.25 -37.062 -19.188 1 92.88 87 TRP B CA 1
ATOM 6940 C C . TRP B 1 87 ? -14.117 -38.062 -19.406 1 92.88 87 TRP B C 1
ATOM 6942 O O . TRP B 1 87 ? -13.625 -38.219 -20.531 1 92.88 87 TRP B O 1
ATOM 6952 N N . VAL B 1 88 ? -13.68 -38.812 -18.438 1 93 88 VAL B N 1
ATOM 6953 C CA . VAL B 1 88 ? -12.586 -39.781 -18.516 1 93 88 VAL B CA 1
ATOM 6954 C C . VAL B 1 88 ? -12.992 -40.969 -19.375 1 93 88 VAL B C 1
ATOM 6956 O O . VAL B 1 88 ? -12.219 -41.438 -20.219 1 93 88 VAL B O 1
ATOM 6959 N N . ASN B 1 89 ? -14.219 -41.344 -19.219 1 90.38 89 ASN B N 1
ATOM 6960 C CA . ASN B 1 89 ? -14.703 -42.531 -19.906 1 90.38 89 ASN B CA 1
ATOM 6961 C C . ASN B 1 89 ? -14.836 -42.312 -21.406 1 90.38 89 ASN B C 1
ATOM 6963 O O . ASN B 1 89 ? -14.789 -43.25 -22.188 1 90.38 89 ASN B O 1
ATOM 6967 N N . ASP B 1 90 ? -14.984 -41.062 -21.766 1 92 90 ASP B N 1
ATOM 6968 C CA . ASP B 1 90 ? -15.188 -40.719 -23.172 1 92 90 ASP B CA 1
ATOM 6969 C C . ASP B 1 90 ? -13.852 -40.5 -23.891 1 92 90 ASP B C 1
ATOM 6971 O O . ASP B 1 90 ? -13.812 -40.281 -25.109 1 92 90 ASP B O 1
ATOM 6975 N N . ARG B 1 91 ? -12.758 -40.656 -23.156 1 94.25 91 ARG B N 1
ATOM 6976 C CA . ARG B 1 91 ? -11.445 -40.406 -23.75 1 94.25 91 ARG B CA 1
ATOM 6977 C C . ARG B 1 91 ? -10.859 -41.656 -24.359 1 94.25 91 ARG B C 1
ATOM 6979 O O . ARG B 1 91 ? -11.492 -42.719 -24.344 1 94.25 91 ARG B O 1
ATOM 6986 N N . ASN B 1 92 ? -9.68 -41.469 -25.031 1 94.62 92 ASN B N 1
ATOM 6987 C CA . ASN B 1 92 ? -9.016 -42.594 -25.688 1 94.62 92 ASN B CA 1
ATOM 6988 C C . ASN B 1 92 ? -8.836 -43.781 -24.734 1 94.62 92 ASN B C 1
ATOM 6990 O O . ASN B 1 92 ? -8.219 -43.625 -23.672 1 94.62 92 ASN B O 1
ATOM 6994 N N . LYS B 1 93 ? -9.25 -44.938 -25.125 1 92.5 93 LYS B N 1
ATOM 6995 C CA . LYS B 1 93 ? -9.344 -46.062 -24.234 1 92.5 93 LYS B CA 1
ATOM 6996 C C . LYS B 1 93 ? -7.957 -46.625 -23.906 1 92.5 93 LYS B C 1
ATOM 6998 O O . LYS B 1 93 ? -7.75 -47.219 -22.844 1 92.5 93 LYS B O 1
ATOM 7003 N N . VAL B 1 94 ? -7.023 -46.469 -24.781 1 93 94 VAL B N 1
ATOM 7004 C CA . VAL B 1 94 ? -5.668 -46.969 -24.547 1 93 94 VAL B CA 1
ATOM 7005 C C . VAL B 1 94 ? -4.992 -46.125 -23.469 1 93 94 VAL B C 1
ATOM 7007 O O . VAL B 1 94 ? -4.414 -46.656 -22.516 1 93 94 VAL B O 1
ATOM 7010 N N . VAL B 1 95 ? -5.16 -44.812 -23.625 1 94.94 95 VAL B N 1
ATOM 7011 C CA . VAL B 1 95 ? -4.578 -43.906 -22.656 1 94.94 95 VAL B CA 1
ATOM 7012 C C . VAL B 1 95 ? -5.219 -44.125 -21.281 1 94.94 95 VAL B C 1
ATOM 7014 O O . VAL B 1 95 ? -4.516 -44.312 -20.297 1 94.94 95 VAL B O 1
ATOM 7017 N N . VAL B 1 96 ? -6.508 -44.188 -21.25 1 94 96 VAL B N 1
ATOM 7018 C CA . VAL B 1 96 ? -7.246 -44.344 -20 1 94 96 VAL B CA 1
ATOM 7019 C C . VAL B 1 96 ? -6.945 -45.719 -19.391 1 94 96 VAL B C 1
ATOM 7021 O O . VAL B 1 96 ? -6.789 -45.844 -18.172 1 94 96 VAL B O 1
ATOM 7024 N N . GLY B 1 97 ? -6.863 -46.719 -20.266 1 90.75 97 GLY B N 1
ATOM 7025 C CA . GLY B 1 97 ? -6.559 -48.062 -19.797 1 90.75 97 GLY B CA 1
ATOM 7026 C C . GLY B 1 97 ? -5.227 -48.156 -19.078 1 90.75 97 GLY B C 1
ATOM 7027 O O . GLY B 1 97 ? -5.145 -48.719 -17.984 1 90.75 97 GLY B O 1
ATOM 7028 N N . LEU B 1 98 ? -4.238 -47.594 -19.688 1 92.19 98 LEU B N 1
ATOM 7029 C CA . LEU B 1 98 ? -2.924 -47.594 -19.047 1 92.19 98 LEU B CA 1
ATOM 7030 C C . LEU B 1 98 ? -2.953 -46.875 -17.703 1 92.19 98 LEU B C 1
ATOM 7032 O O . LEU B 1 98 ? -2.406 -47.375 -16.719 1 92.19 98 LEU B O 1
ATOM 7036 N N . LEU B 1 99 ? -3.555 -45.719 -17.656 1 93.88 99 LEU B N 1
ATOM 7037 C CA . LEU B 1 99 ? -3.604 -44.906 -16.453 1 93.88 99 LEU B CA 1
ATOM 7038 C C . LEU B 1 99 ? -4.379 -45.594 -15.352 1 93.88 99 LEU B C 1
ATOM 7040 O O . LEU B 1 99 ? -3.971 -45.562 -14.188 1 93.88 99 LEU B O 1
ATOM 7044 N N . LYS B 1 100 ? -5.461 -46.219 -15.688 1 88.69 100 LYS B N 1
ATOM 7045 C CA . LYS B 1 100 ? -6.238 -46.969 -14.711 1 88.69 100 LYS B CA 1
ATOM 7046 C C . LYS B 1 100 ? -5.434 -48.125 -14.164 1 88.69 100 LYS B C 1
ATOM 7048 O O . LYS B 1 100 ? -5.52 -48.438 -12.969 1 88.69 100 LYS B O 1
ATOM 7053 N N . GLY B 1 101 ? -4.707 -48.781 -15.07 1 88.38 101 GLY B N 1
ATOM 7054 C CA . GLY B 1 101 ? -3.838 -49.844 -14.625 1 88.38 101 GLY B CA 1
ATOM 7055 C C . GLY B 1 101 ? -2.783 -49.406 -13.633 1 88.38 101 GLY B C 1
ATOM 7056 O O . GLY B 1 101 ? -2.545 -50.062 -12.625 1 88.38 101 GLY B O 1
ATOM 7057 N N . LEU B 1 102 ? -2.219 -48.312 -13.938 1 91 102 LEU B N 1
ATOM 7058 C CA . LEU B 1 102 ? -1.167 -47.781 -13.078 1 91 102 LEU B CA 1
ATOM 7059 C C . LEU B 1 102 ? -1.745 -47.25 -11.766 1 91 102 LEU B C 1
ATOM 7061 O O . LEU B 1 102 ? -1.062 -47.25 -10.742 1 91 102 LEU B O 1
ATOM 7065 N N . ALA B 1 103 ? -2.99 -46.719 -11.805 1 86.12 103 ALA B N 1
ATOM 7066 C CA . ALA B 1 103 ? -3.65 -46.188 -10.617 1 86.12 103 ALA B CA 1
ATOM 7067 C C . ALA B 1 103 ? -4.109 -47.312 -9.688 1 86.12 103 ALA B C 1
ATOM 7069 O O . ALA B 1 103 ? -4.391 -47.062 -8.508 1 86.12 103 ALA B O 1
ATOM 7070 N N . HIS B 1 104 ? -4.641 -48.5 -10.203 1 67.69 104 HIS B N 1
ATOM 7071 C CA . HIS B 1 104 ? -5.34 -49.625 -9.594 1 67.69 104 HIS B CA 1
ATOM 7072 C C . HIS B 1 104 ? -4.707 -50.031 -8.266 1 67.69 104 HIS B C 1
ATOM 7074 O O . HIS B 1 104 ? -5.27 -50.844 -7.52 1 67.69 104 HIS B O 1
ATOM 7080 N N . THR B 1 105 ? -3.404 -49.844 -8.172 1 50.75 105 THR B N 1
ATOM 7081 C CA . THR B 1 105 ? -3.041 -50.438 -6.891 1 50.75 105 THR B CA 1
ATOM 7082 C C . THR B 1 105 ? -3.896 -49.844 -5.766 1 50.75 105 THR B C 1
ATOM 7084 O O . THR B 1 105 ? -3.844 -50.312 -4.629 1 50.75 105 THR B O 1
ATOM 7087 N N . ARG B 1 106 ? -4.473 -48.625 -5.824 1 48.94 106 ARG B N 1
ATOM 7088 C CA . ARG B 1 106 ? -5.211 -48.156 -4.652 1 48.94 106 ARG B CA 1
ATOM 7089 C C . ARG B 1 106 ? -6.684 -48.531 -4.75 1 48.94 106 ARG B C 1
ATOM 7091 O O . ARG B 1 106 ? -7.293 -48.438 -5.816 1 48.94 106 ARG B O 1
ATOM 7098 N N . SER B 1 107 ? -7.09 -49.594 -4.199 1 43.47 107 SER B N 1
ATOM 7099 C CA . SER B 1 107 ? -8.438 -50.125 -4.086 1 43.47 107 SER B CA 1
ATOM 7100 C C . SER B 1 107 ? -9.484 -49.094 -4.477 1 43.47 107 SER B C 1
ATOM 7102 O O . SER B 1 107 ? -10.383 -49.375 -5.27 1 43.47 107 SER B O 1
ATOM 7104 N N . ASN B 1 108 ? -9.914 -48.094 -3.531 1 42.25 108 ASN B N 1
ATOM 7105 C CA . ASN B 1 108 ? -11.078 -47.219 -3.404 1 42.25 108 ASN B CA 1
ATOM 7106 C C . ASN B 1 108 ? -10.875 -45.906 -4.16 1 42.25 108 ASN B C 1
ATOM 7108 O O . ASN B 1 108 ? -10.586 -44.875 -3.553 1 42.25 108 ASN B O 1
ATOM 7112 N N . CYS B 1 109 ? -10.484 -45.906 -5.422 1 51.88 109 CYS B N 1
ATOM 7113 C CA . CYS B 1 109 ? -10.445 -44.75 -6.309 1 51.88 109 CYS B CA 1
ATOM 7114 C C . CYS B 1 109 ? -11.742 -43.969 -6.23 1 51.88 109 CYS B C 1
ATOM 7116 O O . CYS B 1 109 ? -12.148 -43.312 -7.203 1 51.88 109 CYS B O 1
ATOM 7118 N N . ASN B 1 110 ? -12.555 -44.188 -5.406 1 56.66 110 ASN B N 1
ATOM 7119 C CA . ASN B 1 110 ? -13.883 -43.594 -5.363 1 56.66 110 ASN B CA 1
ATOM 7120 C C . ASN B 1 110 ? -13.836 -42.156 -4.824 1 56.66 110 ASN B C 1
ATOM 7122 O O . ASN B 1 110 ? -14.852 -41.469 -4.82 1 56.66 110 ASN B O 1
ATOM 7126 N N . ALA B 1 111 ? -12.547 -41.844 -4.559 1 70.75 111 ALA B N 1
ATOM 7127 C CA . ALA B 1 111 ? -12.594 -40.469 -4.043 1 70.75 111 ALA B CA 1
ATOM 7128 C C . ALA B 1 111 ? -12.531 -39.438 -5.18 1 70.75 111 ALA B C 1
ATOM 7130 O O . ALA B 1 111 ? -11.844 -39.656 -6.18 1 70.75 111 ALA B O 1
ATOM 7131 N N . PRO B 1 112 ? -13.375 -38.562 -5.168 1 77.38 112 PRO B N 1
ATOM 7132 C CA . PRO B 1 112 ? -13.414 -37.5 -6.199 1 77.38 112 PRO B CA 1
ATOM 7133 C C . PRO B 1 112 ? -12.023 -36.969 -6.543 1 77.38 112 PRO B C 1
ATOM 7135 O O . PRO B 1 112 ? -11.75 -36.656 -7.707 1 77.38 112 PRO B O 1
ATOM 7138 N N . THR B 1 113 ? -11.148 -37.062 -5.676 1 83.5 113 THR B N 1
ATOM 7139 C CA . THR B 1 113 ? -9.805 -36.531 -5.91 1 83.5 113 THR B CA 1
ATOM 7140 C C . THR B 1 113 ? -9 -37.5 -6.781 1 83.5 113 THR B C 1
ATOM 7142 O O . THR B 1 113 ? -8.141 -37.062 -7.559 1 83.5 113 THR B O 1
ATOM 7145 N N . ASP B 1 114 ? -9.289 -38.781 -6.707 1 84.25 114 ASP B N 1
ATOM 7146 C CA . ASP B 1 114 ? -8.586 -39.75 -7.523 1 84.25 114 ASP B CA 1
ATOM 7147 C C . ASP B 1 114 ? -9.039 -39.688 -8.984 1 84.25 114 ASP B C 1
ATOM 7149 O O . ASP B 1 114 ? -8.227 -39.812 -9.898 1 84.25 114 ASP B O 1
ATOM 7153 N N . LEU B 1 115 ? -10.336 -39.5 -9.039 1 87.5 115 LEU B N 1
ATOM 7154 C CA . LEU B 1 115 ? -10.867 -39.344 -10.391 1 87.5 115 LEU B CA 1
ATOM 7155 C C . LEU B 1 115 ? -10.273 -38.094 -11.055 1 87.5 115 LEU B C 1
ATOM 7157 O O . LEU B 1 115 ? -9.984 -38.125 -12.258 1 87.5 115 LEU B O 1
ATOM 7161 N N . TYR B 1 116 ? -10.156 -37.062 -10.305 1 92.06 116 TYR B N 1
ATOM 7162 C CA . TYR B 1 116 ? -9.562 -35.844 -10.812 1 92.06 116 TYR B CA 1
ATOM 7163 C C . TYR B 1 116 ? -8.133 -36.094 -11.289 1 92.06 116 TYR B C 1
ATOM 7165 O O . TYR B 1 116 ? -7.723 -35.594 -12.336 1 92.06 116 TYR B O 1
ATOM 7173 N N . ARG B 1 117 ? -7.41 -36.844 -10.594 1 90.62 117 ARG B N 1
ATOM 7174 C CA . ARG B 1 117 ? -6.023 -37.156 -10.938 1 90.62 117 ARG B CA 1
ATOM 7175 C C . ARG B 1 117 ? -5.938 -37.906 -12.258 1 90.62 117 ARG B C 1
ATOM 7177 O O . ARG B 1 117 ? -5.055 -37.625 -13.078 1 90.62 117 ARG B O 1
ATOM 7184 N N . VAL B 1 118 ? -6.801 -38.812 -12.375 1 91.94 118 VAL B N 1
ATOM 7185 C CA . VAL B 1 118 ? -6.82 -39.562 -13.625 1 91.94 118 VAL B CA 1
ATOM 7186 C C . VAL B 1 118 ? -7.148 -38.625 -14.789 1 91.94 118 VAL B C 1
ATOM 7188 O O . VAL B 1 118 ? -6.469 -38.656 -15.812 1 91.94 118 VAL B O 1
ATOM 7191 N N . ALA B 1 119 ? -8.156 -37.844 -14.539 1 93.38 119 ALA B N 1
ATOM 7192 C CA . ALA B 1 119 ? -8.547 -36.906 -15.578 1 93.38 119 ALA B CA 1
ATOM 7193 C C . ALA B 1 119 ? -7.398 -35.938 -15.93 1 93.38 119 ALA B C 1
ATOM 7195 O O . ALA B 1 119 ? -7.16 -35.656 -17.109 1 93.38 119 ALA B O 1
ATOM 7196 N N . LYS B 1 120 ? -6.723 -35.531 -14.953 1 93.94 120 LYS B N 1
ATOM 7197 C CA . LYS B 1 120 ? -5.582 -34.625 -15.125 1 93.94 120 LYS B CA 1
ATOM 7198 C C . LYS B 1 120 ? -4.492 -35.281 -15.969 1 93.94 120 LYS B C 1
ATOM 7200 O O . LYS B 1 120 ? -3.916 -34.656 -16.859 1 93.94 120 LYS B O 1
ATOM 7205 N N . ASN B 1 121 ? -4.234 -36.5 -15.703 1 95.56 121 ASN B N 1
ATOM 7206 C CA . ASN B 1 121 ? -3.207 -37.219 -16.438 1 95.56 121 ASN B CA 1
ATOM 7207 C C . ASN B 1 121 ? -3.604 -37.406 -17.891 1 95.56 121 ASN B C 1
ATOM 7209 O O . ASN B 1 121 ? -2.771 -37.281 -18.797 1 95.56 121 ASN B O 1
ATOM 7213 N N . VAL B 1 122 ? -4.836 -37.719 -18.062 1 95.06 122 VAL B N 1
ATOM 7214 C CA . VAL B 1 122 ? -5.312 -37.875 -19.438 1 95.06 122 VAL B CA 1
ATOM 7215 C C . VAL B 1 122 ? -5.078 -36.594 -20.219 1 95.06 122 VAL B C 1
ATOM 7217 O O . VAL B 1 122 ? -4.477 -36.625 -21.297 1 95.06 122 VAL B O 1
ATOM 7220 N N . GLY B 1 123 ? -5.551 -35.531 -19.594 1 94 123 GLY B N 1
ATOM 7221 C CA . GLY B 1 123 ? -5.398 -34.25 -20.266 1 94 123 GLY B CA 1
ATOM 7222 C C . GLY B 1 123 ? -3.949 -33.875 -20.516 1 94 123 GLY B C 1
ATOM 7223 O O . GLY B 1 123 ? -3.613 -33.344 -21.578 1 94 123 GLY B O 1
ATOM 7224 N N . GLN B 1 124 ? -3.146 -34.156 -19.578 1 95.31 124 GLN B N 1
ATOM 7225 C CA . GLN B 1 124 ? -1.729 -33.844 -19.719 1 95.31 124 GLN B CA 1
ATOM 7226 C C . GLN B 1 124 ? -1.106 -34.625 -20.875 1 95.31 124 GLN B C 1
ATOM 7228 O O . GLN B 1 124 ? -0.301 -34.094 -21.625 1 95.31 124 GLN B O 1
ATOM 7233 N N . ILE B 1 125 ? -1.444 -35.844 -21.016 1 95.56 125 ILE B N 1
ATOM 7234 C CA . ILE B 1 125 ? -0.921 -36.719 -22.062 1 95.56 125 ILE B CA 1
ATOM 7235 C C . ILE B 1 125 ? -1.357 -36.188 -23.438 1 95.56 125 ILE B C 1
ATOM 7237 O O . ILE B 1 125 ? -0.583 -36.188 -24.391 1 95.56 125 ILE B O 1
ATOM 7241 N N . TYR B 1 126 ? -2.572 -35.75 -23.484 1 94.31 126 TYR B N 1
ATOM 7242 C CA . TYR B 1 126 ? -3.09 -35.219 -24.734 1 94.31 126 TYR B CA 1
ATOM 7243 C C . TYR B 1 126 ? -2.24 -34.031 -25.219 1 94.31 126 TYR B C 1
ATOM 7245 O O . TYR B 1 126 ? -2.127 -33.812 -26.422 1 94.31 126 TYR B O 1
ATOM 7253 N N . SER B 1 127 ? -1.6 -33.312 -24.312 1 91.94 127 SER B N 1
ATOM 7254 C CA . SER B 1 127 ? -0.776 -32.156 -24.672 1 91.94 127 SER B CA 1
ATOM 7255 C C . SER B 1 127 ? 0.486 -32.594 -25.406 1 91.94 127 SER B C 1
ATOM 7257 O O . SER B 1 127 ? 1.15 -31.781 -26.047 1 91.94 127 SER B O 1
ATOM 7259 N N . LEU B 1 128 ? 0.815 -33.844 -25.359 1 91.81 128 LEU B N 1
ATOM 7260 C CA . LEU B 1 128 ? 1.967 -34.375 -26.078 1 91.81 128 LEU B CA 1
ATOM 7261 C C . LEU B 1 128 ? 1.673 -34.438 -27.578 1 91.81 128 LEU B C 1
ATOM 7263 O O . LEU B 1 128 ? 2.561 -34.219 -28.406 1 91.81 128 LEU B O 1
ATOM 7267 N N . THR B 1 129 ? 0.452 -34.781 -27.828 1 89.88 129 THR B N 1
ATOM 7268 C CA . THR B 1 129 ? 0.026 -34.906 -29.219 1 89.88 129 THR B CA 1
ATOM 7269 C C . THR B 1 129 ? -0.2 -33.562 -29.844 1 89.88 129 THR B C 1
ATOM 7271 O O . THR B 1 129 ? 0.144 -33.312 -31 1 89.88 129 THR B O 1
ATOM 7274 N N . ASN B 1 130 ? -0.76 -32.594 -29.094 1 88.62 130 ASN B N 1
ATOM 7275 C CA . ASN B 1 130 ? -0.997 -31.219 -29.5 1 88.62 130 ASN B CA 1
ATOM 7276 C C . ASN B 1 130 ? -0.58 -30.234 -28.422 1 88.62 130 ASN B C 1
ATOM 7278 O O . ASN B 1 130 ? -1.359 -29.938 -27.516 1 88.62 130 ASN B O 1
ATOM 7282 N N . PRO B 1 131 ? 0.542 -29.672 -28.578 1 85.19 131 PRO B N 1
ATOM 7283 C CA . PRO B 1 131 ? 1.089 -28.812 -27.516 1 85.19 131 PRO B CA 1
ATOM 7284 C C . PRO B 1 131 ? 0.298 -27.516 -27.344 1 85.19 131 PRO B C 1
ATOM 7286 O O . PRO B 1 131 ? 0.46 -26.812 -26.344 1 85.19 131 PRO B O 1
ATOM 7289 N N . TYR B 1 132 ? -0.547 -27.141 -28.25 1 86.88 132 TYR B N 1
ATOM 7290 C CA . TYR B 1 132 ? -1.242 -25.859 -28.188 1 86.88 132 TYR B CA 1
ATOM 7291 C C . TYR B 1 132 ? -2.693 -26.031 -27.766 1 86.88 132 TYR B C 1
ATOM 7293 O O . TYR B 1 132 ? -3.461 -25.078 -27.734 1 86.88 132 TYR B O 1
ATOM 7301 N N . VAL B 1 133 ? -2.975 -27.25 -27.422 1 91.88 133 VAL B N 1
ATOM 7302 C CA . VAL B 1 133 ? -4.363 -27.531 -27.078 1 91.88 133 VAL B CA 1
ATOM 7303 C C . VAL B 1 133 ? -4.684 -26.953 -25.703 1 91.88 133 VAL B C 1
ATOM 7305 O O . VAL B 1 133 ? -3.814 -26.891 -24.828 1 91.88 133 VAL B O 1
ATOM 7308 N N . VAL B 1 134 ? -5.875 -26.438 -25.516 1 94.69 134 VAL B N 1
ATOM 7309 C CA . VAL B 1 134 ? -6.418 -25.984 -24.25 1 94.69 134 VAL B CA 1
ATOM 7310 C C . VAL B 1 134 ? -7.594 -26.875 -23.844 1 94.69 134 VAL B C 1
ATOM 7312 O O . VAL B 1 134 ? -8.578 -26.984 -24.578 1 94.69 134 VAL B O 1
ATOM 7315 N N . LEU B 1 135 ? -7.438 -27.547 -22.781 1 94.69 135 LEU B N 1
ATOM 7316 C CA . LEU B 1 135 ? -8.461 -28.469 -22.328 1 94.69 135 LEU B CA 1
ATOM 7317 C C . LEU B 1 135 ? -9.242 -27.891 -21.156 1 94.69 135 LEU B C 1
ATOM 7319 O O . LEU B 1 135 ? -8.695 -27.141 -20.359 1 94.69 135 LEU B O 1
ATOM 7323 N N . PRO B 1 136 ? -10.477 -28.25 -20.953 1 92.69 136 PRO B N 1
ATOM 7324 C CA . PRO B 1 136 ? -11.375 -27.609 -20 1 92.69 136 PRO B CA 1
ATOM 7325 C C . PRO B 1 136 ? -10.852 -27.688 -18.562 1 92.69 136 PRO B C 1
ATOM 7327 O O . PRO B 1 136 ? -10.891 -26.688 -17.844 1 92.69 136 PRO B O 1
ATOM 7330 N N . LEU B 1 137 ? -10.375 -28.812 -18.156 1 92.94 137 LEU B N 1
ATOM 7331 C CA . LEU B 1 137 ? -9.914 -29 -16.781 1 92.94 137 LEU B CA 1
ATOM 7332 C C . LEU B 1 137 ? -8.734 -28.094 -16.469 1 92.94 137 LEU B C 1
ATOM 7334 O O . LEU B 1 137 ? -8.711 -27.422 -15.438 1 92.94 137 LEU B O 1
ATOM 7338 N N . PHE B 1 138 ? -7.836 -28.078 -17.375 1 94.94 138 PHE B N 1
ATOM 7339 C CA . PHE B 1 138 ? -6.617 -27.297 -17.203 1 94.94 138 PHE B CA 1
ATOM 7340 C C . PHE B 1 138 ? -6.902 -25.797 -17.344 1 94.94 138 PHE B C 1
ATOM 7342 O O . PHE B 1 138 ? -6.312 -24.984 -16.625 1 94.94 138 PHE B O 1
ATOM 7349 N N . PHE B 1 139 ? -7.777 -25.516 -18.219 1 95.44 139 PHE B N 1
ATOM 7350 C CA . PHE B 1 139 ? -8.156 -24.109 -18.391 1 95.44 139 PHE B CA 1
ATOM 7351 C C . PHE B 1 139 ? -8.789 -23.562 -17.125 1 95.44 139 PHE B C 1
ATOM 7353 O O . PHE B 1 139 ? -8.445 -22.469 -16.672 1 95.44 139 PHE B O 1
ATOM 7360 N N . SER B 1 140 ? -9.672 -24.328 -16.562 1 94.88 140 SER B N 1
ATOM 7361 C CA . SER B 1 140 ? -10.328 -23.891 -15.328 1 94.88 140 SER B CA 1
ATOM 7362 C C . SER B 1 140 ? -9.328 -23.719 -14.195 1 94.88 140 SER B C 1
ATOM 7364 O O . SER B 1 140 ? -9.477 -22.828 -13.359 1 94.88 140 SER B O 1
ATOM 7366 N N . GLU B 1 141 ? -8.32 -24.562 -14.164 1 95.19 141 GLU B N 1
ATOM 7367 C CA . GLU B 1 141 ? -7.266 -24.406 -13.164 1 95.19 141 GLU B CA 1
ATOM 7368 C C . GLU B 1 141 ? -6.504 -23.094 -13.359 1 95.19 141 GLU B C 1
ATOM 7370 O O . GLU B 1 141 ? -6.207 -22.391 -12.383 1 95.19 141 GLU B O 1
ATOM 7375 N N . ASN B 1 142 ? -6.184 -22.844 -14.578 1 96.38 142 ASN B N 1
ATOM 7376 C CA . ASN B 1 142 ? -5.461 -21.609 -14.859 1 96.38 142 ASN B CA 1
ATOM 7377 C C . ASN B 1 142 ? -6.301 -20.375 -14.523 1 96.38 142 ASN B C 1
ATOM 7379 O O . ASN B 1 142 ? -5.781 -19.391 -14 1 96.38 142 ASN B O 1
ATOM 7383 N N . VAL B 1 143 ? -7.57 -20.484 -14.836 1 96.12 143 VAL B N 1
ATOM 7384 C CA . VAL B 1 143 ? -8.492 -19.406 -14.5 1 96.12 143 VAL B CA 1
ATOM 7385 C C . VAL B 1 143 ? -8.531 -19.219 -12.984 1 96.12 143 VAL B C 1
ATOM 7387 O O . VAL B 1 143 ? -8.539 -18.094 -12.492 1 96.12 143 VAL B O 1
ATOM 7390 N N . LEU B 1 144 ? -8.586 -20.281 -12.297 1 95.12 144 LEU B N 1
ATOM 7391 C CA . LEU B 1 144 ? -8.547 -20.234 -10.844 1 95.12 144 LEU B CA 1
ATOM 7392 C C . LEU B 1 144 ? -7.273 -19.547 -10.359 1 95.12 144 LEU B C 1
ATOM 7394 O O . LEU B 1 144 ? -7.332 -18.641 -9.523 1 95.12 144 LEU B O 1
ATOM 7398 N N . ILE B 1 145 ? -6.152 -19.953 -10.891 1 95.06 145 ILE B N 1
ATOM 7399 C CA . ILE B 1 145 ? -4.867 -19.375 -10.508 1 95.06 145 ILE B CA 1
ATOM 7400 C C . ILE B 1 145 ? -4.875 -17.875 -10.789 1 95.06 145 ILE B C 1
ATOM 7402 O O . ILE B 1 145 ? -4.465 -17.078 -9.945 1 95.06 145 ILE B O 1
ATOM 7406 N N . TYR B 1 146 ? -5.336 -17.547 -11.914 1 95.31 146 TYR B N 1
ATOM 7407 C CA . TYR B 1 146 ? -5.453 -16.141 -12.273 1 95.31 146 TYR B CA 1
ATOM 7408 C C . TYR B 1 146 ? -6.309 -15.383 -11.266 1 95.31 146 TYR B C 1
ATOM 7410 O O . TYR B 1 146 ? -5.945 -14.281 -10.828 1 95.31 146 TYR B O 1
ATOM 7418 N N . SER B 1 147 ? -7.398 -15.93 -10.93 1 93.81 147 SER B N 1
ATOM 7419 C CA . SER B 1 147 ? -8.32 -15.266 -10.016 1 93.81 147 SER B CA 1
ATOM 7420 C C . SER B 1 147 ? -7.688 -15.055 -8.641 1 93.81 147 SER B C 1
ATOM 7422 O O . SER B 1 147 ? -8.094 -14.164 -7.895 1 93.81 147 SER B O 1
ATOM 7424 N N . ILE B 1 148 ? -6.738 -15.914 -8.32 1 92.56 148 ILE B N 1
ATOM 7425 C CA . ILE B 1 148 ? -6.102 -15.852 -7.008 1 92.56 148 ILE B CA 1
ATOM 7426 C C . ILE B 1 148 ? -5.008 -14.781 -7.02 1 92.56 148 ILE B C 1
ATOM 7428 O O . ILE B 1 148 ? -4.902 -13.984 -6.086 1 92.56 148 ILE B O 1
ATOM 7432 N N . VAL B 1 149 ? -4.168 -14.766 -8.078 1 93.31 149 VAL B N 1
ATOM 7433 C CA . VAL B 1 149 ? -2.953 -13.969 -7.957 1 93.31 149 VAL B CA 1
ATOM 7434 C C . VAL B 1 149 ? -2.896 -12.938 -9.086 1 93.31 149 VAL B C 1
ATOM 7436 O O . VAL B 1 149 ? -2.094 -12.008 -9.047 1 93.31 149 VAL B O 1
ATOM 7439 N N . GLN B 1 150 ? -3.678 -13.031 -10.125 1 91.25 150 GLN B N 1
ATOM 7440 C CA . GLN B 1 150 ? -3.727 -12.117 -11.258 1 91.25 150 GLN B CA 1
ATOM 7441 C C . GLN B 1 150 ? -2.338 -11.914 -11.859 1 91.25 150 GLN B C 1
ATOM 7443 O O . GLN B 1 150 ? -2 -10.812 -12.297 1 91.25 150 GLN B O 1
ATOM 7448 N N . SER B 1 151 ? -1.491 -12.875 -11.758 1 91.31 151 SER B N 1
ATOM 7449 C CA . SER B 1 151 ? -0.117 -12.789 -12.242 1 91.31 151 SER B CA 1
ATOM 7450 C C . SER B 1 151 ? 0.007 -13.336 -13.656 1 91.31 151 SER B C 1
ATOM 7452 O O . SER B 1 151 ? -0.25 -14.516 -13.898 1 91.31 151 SER B O 1
ATOM 7454 N N . LYS B 1 152 ? 0.47 -12.484 -14.508 1 91.5 152 LYS B N 1
ATOM 7455 C CA . LYS B 1 152 ? 0.689 -12.898 -15.891 1 91.5 152 LYS B CA 1
ATOM 7456 C C . LYS B 1 152 ? 1.705 -14.031 -15.977 1 91.5 152 LYS B C 1
ATOM 7458 O O . LYS B 1 152 ? 1.468 -15.039 -16.656 1 91.5 152 LYS B O 1
ATOM 7463 N N . LEU B 1 153 ? 2.758 -13.938 -15.258 1 93.06 153 LEU B N 1
ATOM 7464 C CA . LEU B 1 153 ? 3.834 -14.922 -15.328 1 93.06 153 LEU B CA 1
ATOM 7465 C C . LEU B 1 153 ? 3.365 -16.281 -14.812 1 93.06 153 LEU B C 1
ATOM 7467 O O . LEU B 1 153 ? 3.654 -17.312 -15.43 1 93.06 153 LEU B O 1
ATOM 7471 N N . THR B 1 154 ? 2.617 -16.266 -13.711 1 94.25 154 THR B N 1
ATOM 7472 C CA . THR B 1 154 ? 2.148 -17.531 -13.148 1 94.25 154 THR B CA 1
ATOM 7473 C C . THR B 1 154 ? 1.177 -18.219 -14.102 1 94.25 154 THR B C 1
ATOM 7475 O O . THR B 1 154 ? 1.258 -19.438 -14.305 1 94.25 154 THR B O 1
ATOM 7478 N N . ALA B 1 155 ? 0.289 -17.422 -14.664 1 94.81 155 ALA B N 1
ATOM 7479 C CA . ALA B 1 155 ? -0.651 -17.984 -15.633 1 94.81 155 ALA B CA 1
ATOM 7480 C C . ALA B 1 155 ? 0.08 -18.547 -16.844 1 94.81 155 ALA B C 1
ATOM 7482 O O . ALA B 1 155 ? -0.288 -19.609 -17.359 1 94.81 155 ALA B O 1
ATOM 7483 N N . ASN B 1 156 ? 1.096 -17.875 -17.266 1 94.38 156 ASN B N 1
ATOM 7484 C CA . ASN B 1 156 ? 1.868 -18.328 -18.422 1 94.38 156 ASN B CA 1
ATOM 7485 C C . ASN B 1 156 ? 2.676 -19.578 -18.094 1 94.38 156 ASN B C 1
ATOM 7487 O O . ASN B 1 156 ? 2.809 -20.484 -18.922 1 94.38 156 ASN B O 1
ATOM 7491 N N . VAL B 1 157 ? 3.238 -19.594 -16.906 1 93.62 157 VAL B N 1
ATOM 7492 C CA . VAL B 1 157 ? 3.977 -20.781 -16.5 1 93.62 157 VAL B CA 1
ATOM 7493 C C . VAL B 1 157 ? 3.059 -22 -16.531 1 93.62 157 VAL B C 1
ATOM 7495 O O . VAL B 1 157 ? 3.418 -23.047 -17.078 1 93.62 157 VAL B O 1
ATOM 7498 N N . TYR B 1 158 ? 1.895 -21.844 -16.031 1 94.5 158 TYR B N 1
ATOM 7499 C CA . TYR B 1 158 ? 0.937 -22.953 -16.047 1 94.5 158 TYR B CA 1
ATOM 7500 C C . TYR B 1 158 ? 0.551 -23.312 -17.469 1 94.5 158 TYR B C 1
ATOM 7502 O O . TYR B 1 158 ? 0.49 -24.5 -17.828 1 94.5 158 TYR B O 1
ATOM 7510 N N . GLY B 1 159 ? 0.336 -22.297 -18.281 1 92.88 159 GLY B N 1
ATOM 7511 C CA . GLY B 1 159 ? -0.087 -22.516 -19.656 1 92.88 159 GLY B CA 1
ATOM 7512 C C . GLY B 1 159 ? 0.985 -23.156 -20.516 1 92.88 159 GLY B C 1
ATOM 7513 O O . GLY B 1 159 ? 0.677 -23.844 -21.5 1 92.88 159 GLY B O 1
ATOM 7514 N N . LEU B 1 160 ? 2.197 -22.953 -20.172 1 92.5 160 LEU B N 1
ATOM 7515 C CA . LEU B 1 160 ? 3.305 -23.5 -20.953 1 92.5 160 LEU B CA 1
ATOM 7516 C C . LEU B 1 160 ? 3.609 -24.938 -20.516 1 92.5 160 LEU B C 1
ATOM 7518 O O . LEU B 1 160 ? 4.176 -25.703 -21.297 1 92.5 160 LEU B O 1
ATOM 7522 N N . THR B 1 161 ? 3.234 -25.25 -19.297 1 92.88 161 THR B N 1
ATOM 7523 C CA . THR B 1 161 ? 3.576 -26.578 -18.781 1 92.88 161 THR B CA 1
ATOM 7524 C C . THR B 1 161 ? 2.365 -27.5 -18.812 1 92.88 161 THR B C 1
ATOM 7526 O O . THR B 1 161 ? 2.498 -28.703 -18.641 1 92.88 161 THR B O 1
ATOM 7529 N N . SER B 1 162 ? 1.184 -26.953 -19 1 93.88 162 SER B N 1
ATOM 7530 C CA . SER B 1 162 ? -0.077 -27.688 -19.047 1 93.88 162 SER B CA 1
ATOM 7531 C C . SER B 1 162 ? -0.996 -27.141 -20.125 1 93.88 162 SER B C 1
ATOM 7533 O O . SER B 1 162 ? -0.823 -26 -20.578 1 93.88 162 SER B O 1
ATOM 7535 N N . PRO B 1 163 ? -1.888 -27.938 -20.547 1 94.81 163 PRO B N 1
ATOM 7536 C CA . PRO B 1 163 ? -2.805 -27.469 -21.578 1 94.81 163 PRO B CA 1
ATOM 7537 C C . PRO B 1 163 ? -3.896 -26.547 -21.031 1 94.81 163 PRO B C 1
ATOM 7539 O O . PRO B 1 163 ? -5.082 -26.781 -21.266 1 94.81 163 PRO B O 1
ATOM 7542 N N . GLY B 1 164 ? -3.492 -25.5 -20.297 1 94.5 164 GLY B N 1
ATOM 7543 C CA . GLY B 1 164 ? -4.426 -24.609 -19.625 1 94.5 164 GLY B CA 1
ATOM 7544 C C . GLY B 1 164 ? -4.508 -23.234 -20.266 1 94.5 164 GLY B C 1
ATOM 7545 O O . GLY B 1 164 ? -5.23 -22.359 -19.766 1 94.5 164 GLY B O 1
ATOM 7546 N N . GLY B 1 165 ? -3.809 -22.984 -21.359 1 94.12 165 GLY B N 1
ATOM 7547 C CA . GLY B 1 165 ? -3.836 -21.688 -22.031 1 94.12 165 GLY B CA 1
ATOM 7548 C C . GLY B 1 165 ? -2.934 -20.656 -21.375 1 94.12 165 GLY B C 1
ATOM 7549 O O . GLY B 1 165 ? -2.582 -20.797 -20.203 1 94.12 165 GLY B O 1
ATOM 7550 N N . SER B 1 166 ? -2.645 -19.672 -22.109 1 93.88 166 SER B N 1
ATOM 7551 C CA . SER B 1 166 ? -1.791 -18.594 -21.625 1 93.88 166 SER B CA 1
ATOM 7552 C C . SER B 1 166 ? -2.604 -17.531 -20.891 1 93.88 166 SER B C 1
ATOM 7554 O O . SER B 1 166 ? -3.83 -17.625 -20.812 1 93.88 166 SER B O 1
ATOM 7556 N N . TYR B 1 167 ? -1.881 -16.547 -20.359 1 94.31 167 TYR B N 1
ATOM 7557 C CA . TYR B 1 167 ? -2.523 -15.406 -19.734 1 94.31 167 TYR B CA 1
ATOM 7558 C C . TYR B 1 167 ? -3.492 -14.727 -20.688 1 94.31 167 TYR B C 1
ATOM 7560 O O . TYR B 1 167 ? -4.613 -14.383 -20.312 1 94.31 167 TYR B O 1
ATOM 7568 N N . TRP B 1 168 ? -3.092 -14.617 -21.891 1 94.06 168 TRP B N 1
ATOM 7569 C CA . TRP B 1 168 ? -3.906 -13.906 -22.859 1 94.06 168 TRP B CA 1
ATOM 7570 C C . TRP B 1 168 ? -5.133 -14.727 -23.25 1 94.06 168 TRP B C 1
ATOM 7572 O O . TRP B 1 168 ? -6.191 -14.172 -23.547 1 94.06 168 TRP B O 1
ATOM 7582 N N . THR B 1 169 ? -4.996 -16.062 -23.203 1 94.88 169 THR B N 1
ATOM 7583 C CA . THR B 1 169 ? -6.164 -16.906 -23.422 1 94.88 169 THR B CA 1
ATOM 7584 C C . THR B 1 169 ? -7.215 -16.672 -22.344 1 94.88 169 THR B C 1
ATOM 7586 O O . THR B 1 169 ? -8.398 -16.484 -22.641 1 94.88 169 THR B O 1
ATOM 7589 N N . VAL B 1 170 ? -6.758 -16.594 -21.125 1 94.75 170 VAL B N 1
ATOM 7590 C CA . VAL B 1 170 ? -7.652 -16.359 -20 1 94.75 170 VAL B CA 1
ATOM 7591 C C . VAL B 1 170 ? -8.273 -14.969 -20.109 1 94.75 170 VAL B C 1
ATOM 7593 O O . VAL B 1 170 ? -9.492 -14.812 -19.984 1 94.75 170 VAL B O 1
ATOM 7596 N N . ARG B 1 171 ? -7.457 -13.984 -20.438 1 93.62 171 ARG B N 1
ATOM 7597 C CA . ARG B 1 171 ? -7.922 -12.602 -20.531 1 93.62 171 ARG B CA 1
ATOM 7598 C C . ARG B 1 171 ? -8.938 -12.438 -21.656 1 93.62 171 ARG B C 1
ATOM 7600 O O . ARG B 1 171 ? -9.953 -11.766 -21.484 1 93.62 171 ARG B O 1
ATOM 7607 N N . ASN B 1 172 ? -8.625 -13.039 -22.766 1 93.69 172 ASN B N 1
ATOM 7608 C CA . ASN B 1 172 ? -9.539 -12.969 -23.906 1 93.69 172 ASN B CA 1
ATOM 7609 C C . ASN B 1 172 ? -10.859 -13.672 -23.594 1 93.69 172 ASN B C 1
ATOM 7611 O O . ASN B 1 172 ? -11.922 -13.219 -24.031 1 93.69 172 ASN B O 1
ATOM 7615 N N . TRP B 1 173 ? -10.727 -14.75 -22.922 1 94.5 173 TRP B N 1
ATOM 7616 C CA . TRP B 1 173 ? -11.922 -15.461 -22.5 1 94.5 173 TRP B CA 1
ATOM 7617 C C . TRP B 1 173 ? -12.781 -14.594 -21.578 1 94.5 173 TRP B C 1
ATOM 7619 O O . TRP B 1 173 ? -13.992 -14.492 -21.766 1 94.5 173 TRP B O 1
ATOM 7629 N N . LEU B 1 174 ? -12.227 -13.945 -20.656 1 94.12 174 LEU B N 1
ATOM 7630 C CA . LEU B 1 174 ? -12.945 -13.047 -19.75 1 94.12 174 LEU B CA 1
ATOM 7631 C C . LEU B 1 174 ? -13.594 -11.906 -20.531 1 94.12 174 LEU B C 1
ATOM 7633 O O . LEU B 1 174 ? -14.727 -11.523 -20.234 1 94.12 174 LEU B O 1
ATOM 7637 N N . LYS B 1 175 ? -12.891 -11.43 -21.531 1 91.94 175 LYS B N 1
ATOM 7638 C CA . LYS B 1 175 ? -13.398 -10.328 -22.359 1 91.94 175 LYS B CA 1
ATOM 7639 C C . LYS B 1 175 ? -14.578 -10.789 -23.203 1 91.94 175 LYS B C 1
ATOM 7641 O O . LYS B 1 175 ? -15.391 -9.969 -23.641 1 91.94 175 LYS B O 1
ATOM 7646 N N . GLY B 1 176 ? -14.609 -12.07 -23.469 1 91.94 176 GLY B N 1
ATOM 7647 C CA . GLY B 1 176 ? -15.656 -12.609 -24.312 1 91.94 176 GLY B CA 1
ATOM 7648 C C . GLY B 1 176 ? -16.922 -12.961 -23.547 1 91.94 176 GLY B C 1
ATOM 7649 O O . GLY B 1 176 ? -17.938 -13.312 -24.156 1 91.94 176 GLY B O 1
ATOM 7650 N N . LEU B 1 177 ? -16.891 -12.867 -22.281 1 91.94 177 LEU B N 1
ATOM 7651 C CA . LEU B 1 177 ? -18.078 -13.18 -21.5 1 91.94 177 LEU B CA 1
ATOM 7652 C C . LEU B 1 177 ? -19.203 -12.203 -21.781 1 91.94 177 LEU B C 1
ATOM 7654 O O . LEU B 1 177 ? -18.969 -11.086 -22.266 1 91.94 177 LEU B O 1
ATOM 7658 N N . SER B 1 178 ? -20.422 -12.594 -21.422 1 88.12 178 SER B N 1
ATOM 7659 C CA . SER B 1 178 ? -21.641 -11.836 -21.734 1 88.12 178 SER B CA 1
ATOM 7660 C C . SER B 1 178 ? -21.656 -10.492 -21.016 1 88.12 178 SER B C 1
ATOM 7662 O O . SER B 1 178 ? -21.234 -10.391 -19.859 1 88.12 178 SER B O 1
ATOM 7664 N N . MET B 1 179 ? -22.141 -9.547 -21.75 1 87.88 179 MET B N 1
ATOM 7665 C CA . MET B 1 179 ? -22.328 -8.211 -21.188 1 87.88 179 MET B CA 1
ATOM 7666 C C . MET B 1 179 ? -23.797 -7.941 -20.906 1 87.88 179 MET B C 1
ATOM 7668 O O . MET B 1 179 ? -24.172 -6.82 -20.562 1 87.88 179 MET B O 1
ATOM 7672 N N . ASP B 1 180 ? -24.469 -8.93 -21 1 85.5 180 ASP B N 1
ATOM 7673 C CA . ASP B 1 180 ? -25.906 -8.773 -20.812 1 85.5 180 ASP B CA 1
ATOM 7674 C C . ASP B 1 180 ? -26.219 -8.406 -19.359 1 85.5 180 ASP B C 1
ATOM 7676 O O . ASP B 1 180 ? -25.641 -8.961 -18.422 1 85.5 180 ASP B O 1
ATOM 7680 N N . PRO B 1 181 ? -27.156 -7.434 -19.25 1 83 181 PRO B N 1
ATOM 7681 C CA . PRO B 1 181 ? -27.531 -7.074 -17.875 1 83 181 PRO B CA 1
ATOM 7682 C C . PRO B 1 181 ? -28.203 -8.219 -17.125 1 83 181 PRO B C 1
ATOM 7684 O O . PRO B 1 181 ? -28.859 -9.062 -17.75 1 83 181 PRO B O 1
ATOM 7687 N N . LEU B 1 182 ? -28.016 -8.281 -15.867 1 84.06 182 LEU B N 1
ATOM 7688 C CA . LEU B 1 182 ? -28.672 -9.273 -15.016 1 84.06 182 LEU B CA 1
ATOM 7689 C C . LEU B 1 182 ? -30.156 -8.969 -14.867 1 84.06 182 LEU B C 1
ATOM 7691 O O . LEU B 1 182 ? -30.562 -7.801 -14.836 1 84.06 182 LEU B O 1
ATOM 7695 N N . PRO B 1 183 ? -30.906 -10 -14.797 1 79.69 183 PRO B N 1
ATOM 7696 C CA . PRO B 1 183 ? -32.344 -9.758 -14.594 1 79.69 183 PRO B CA 1
ATOM 7697 C C . PRO B 1 183 ? -32.656 -9.109 -13.25 1 79.69 183 PRO B C 1
ATOM 7699 O O . PRO B 1 183 ? -31.984 -9.414 -12.25 1 79.69 183 PRO B O 1
ATOM 7702 N N . THR B 1 184 ? -33.656 -8.211 -13.195 1 79.62 184 THR B N 1
ATOM 7703 C CA . THR B 1 184 ? -34.094 -7.574 -11.961 1 79.62 184 THR B CA 1
ATOM 7704 C C . THR B 1 184 ? -35 -8.5 -11.164 1 79.62 184 THR B C 1
ATOM 7706 O O . THR B 1 184 ? -35.906 -9.125 -11.727 1 79.62 184 THR B O 1
ATOM 7709 N N . PRO B 1 185 ? -34.812 -8.57 -9.891 1 83.06 185 PRO B N 1
ATOM 7710 C CA . PRO B 1 185 ? -35.688 -9.398 -9.078 1 83.06 185 PRO B CA 1
ATOM 7711 C C . PRO B 1 185 ? -37.125 -8.93 -9.117 1 83.06 185 PRO B C 1
ATOM 7713 O O . PRO B 1 185 ? -37.406 -7.727 -9.219 1 83.06 185 PRO B O 1
ATOM 7716 N N . THR B 1 186 ? -38.031 -9.844 -9.008 1 83.12 186 THR B N 1
ATOM 7717 C CA . THR B 1 186 ? -39.469 -9.531 -9.07 1 83.12 186 THR B CA 1
ATOM 7718 C C . THR B 1 186 ? -40 -9.203 -7.688 1 83.12 186 THR B C 1
ATOM 7720 O O . THR B 1 186 ? -40.969 -8.445 -7.562 1 83.12 186 THR B O 1
ATOM 7723 N N . GLY B 1 187 ? -39.375 -9.773 -6.684 1 88.12 187 GLY B N 1
ATOM 7724 C CA . GLY B 1 187 ? -39.844 -9.523 -5.328 1 88.12 187 GLY B CA 1
ATOM 7725 C C . GLY B 1 187 ? -39.25 -8.25 -4.73 1 88.12 187 GLY B C 1
ATOM 7726 O O . GLY B 1 187 ? -38.719 -7.402 -5.453 1 88.12 187 GLY B O 1
ATOM 7727 N N . ASP B 1 188 ? -39.625 -8 -3.406 1 91.25 188 ASP B N 1
ATOM 7728 C CA . ASP B 1 188 ? -39.094 -6.828 -2.709 1 91.25 188 ASP B CA 1
ATOM 7729 C C . ASP B 1 188 ? -37.594 -6.93 -2.512 1 91.25 188 ASP B C 1
ATOM 7731 O O . ASP B 1 188 ? -37.062 -8.016 -2.248 1 91.25 188 ASP B O 1
ATOM 7735 N N . CYS B 1 189 ? -36.906 -5.77 -2.777 1 90.88 189 CYS B N 1
ATOM 7736 C CA . CYS B 1 189 ? -35.469 -5.832 -2.77 1 90.88 189 CYS B CA 1
ATOM 7737 C C . CYS B 1 189 ? -34.875 -4.59 -2.115 1 90.88 189 CYS B C 1
ATOM 7739 O O . CYS B 1 189 ? -35.562 -3.594 -1.919 1 90.88 189 CYS B O 1
ATOM 7741 N N . LEU B 1 190 ? -33.688 -4.723 -1.613 1 91.88 190 LEU B N 1
ATOM 7742 C CA . LEU B 1 190 ? -32.812 -3.623 -1.191 1 91.88 190 LEU B CA 1
ATOM 7743 C C . LEU B 1 190 ? -31.734 -3.357 -2.227 1 91.88 190 LEU B C 1
ATOM 7745 O O . LEU B 1 190 ? -31.188 -4.293 -2.809 1 91.88 190 LEU B O 1
ATOM 7749 N N . VAL B 1 191 ? -31.438 -2.08 -2.443 1 89.56 191 VAL B N 1
ATOM 7750 C CA . VAL B 1 191 ? -30.438 -1.72 -3.441 1 89.56 191 VAL B CA 1
ATOM 7751 C C . VAL B 1 191 ? -29.328 -0.892 -2.791 1 89.56 191 VAL B C 1
ATOM 7753 O O . VAL B 1 191 ? -29.609 0.035 -2.025 1 89.56 191 VAL B O 1
ATOM 7756 N N . ALA B 1 192 ? -28.094 -1.253 -2.975 1 91.06 192 ALA B N 1
ATOM 7757 C CA . ALA B 1 192 ? -26.938 -0.47 -2.533 1 91.06 192 ALA B CA 1
ATOM 7758 C C . ALA B 1 192 ? -26.047 -0.081 -3.715 1 91.06 192 ALA B C 1
ATOM 7760 O O . ALA B 1 192 ? -25.969 -0.812 -4.707 1 91.06 192 ALA B O 1
ATOM 7761 N N . PHE B 1 193 ? -25.453 1.101 -3.66 1 85.12 193 PHE B N 1
ATOM 7762 C CA . PHE B 1 193 ? -24.531 1.484 -4.727 1 85.12 193 PHE B CA 1
ATOM 7763 C C . PHE B 1 193 ? -23.281 2.131 -4.156 1 85.12 193 PHE B C 1
ATOM 7765 O O . PHE B 1 193 ? -23.281 2.639 -3.031 1 85.12 193 PHE B O 1
ATOM 7772 N N . ASP B 1 194 ? -22.094 1.998 -4.832 1 79.69 194 ASP B N 1
ATOM 7773 C CA . ASP B 1 194 ? -20.797 2.555 -4.508 1 79.69 194 ASP B CA 1
ATOM 7774 C C . ASP B 1 194 ? -20.062 3.018 -5.766 1 79.69 194 ASP B C 1
ATOM 7776 O O . ASP B 1 194 ? -20.156 2.375 -6.816 1 79.69 194 ASP B O 1
ATOM 7780 N N . ASN B 1 195 ? -19.438 4.219 -5.793 1 67.06 195 ASN B N 1
ATOM 7781 C CA . ASN B 1 195 ? -18.812 4.789 -6.984 1 67.06 195 ASN B CA 1
ATOM 7782 C C . ASN B 1 195 ? -17.297 4.785 -6.875 1 67.06 195 ASN B C 1
ATOM 7784 O O . ASN B 1 195 ? -16.609 5.461 -7.645 1 67.06 195 ASN B O 1
ATOM 7788 N N . ASP B 1 196 ? -16.609 4.129 -6.078 1 60.28 196 ASP B N 1
ATOM 7789 C CA . ASP B 1 196 ? -15.18 4.34 -5.852 1 60.28 196 ASP B CA 1
ATOM 7790 C C . ASP B 1 196 ? -14.344 3.266 -6.543 1 60.28 196 ASP B C 1
ATOM 7792 O O . ASP B 1 196 ? -13.242 2.945 -6.098 1 60.28 196 ASP B O 1
ATOM 7796 N N . GLN B 1 197 ? -14.867 2.932 -7.812 1 62.16 197 GLN B N 1
ATOM 7797 C CA . GLN B 1 197 ? -14.008 1.937 -8.445 1 62.16 197 GLN B CA 1
ATOM 7798 C C . GLN B 1 197 ? -12.938 2.602 -9.305 1 62.16 197 GLN B C 1
ATOM 7800 O O . GLN B 1 197 ? -13.211 3.57 -10.016 1 62.16 197 GLN B O 1
ATOM 7805 N N . VAL B 1 198 ? -11.68 2.266 -9.117 1 59.56 198 VAL B N 1
ATOM 7806 C CA . VAL B 1 198 ? -10.531 2.875 -9.781 1 59.56 198 VAL B CA 1
ATOM 7807 C C . VAL B 1 198 ? -10.422 2.342 -11.211 1 59.56 198 VAL B C 1
ATOM 7809 O O . VAL B 1 198 ? -10.477 1.13 -11.43 1 59.56 198 VAL B O 1
ATOM 7812 N N . ILE B 1 199 ? -10.641 3.027 -12.359 1 59.22 199 ILE B N 1
ATOM 7813 C CA . ILE B 1 199 ? -10.586 2.562 -13.742 1 59.22 199 ILE B CA 1
ATOM 7814 C C . ILE B 1 199 ? -9.172 2.703 -14.289 1 59.22 199 ILE B C 1
ATOM 7816 O O . ILE B 1 199 ? -8.766 1.968 -15.188 1 59.22 199 ILE B O 1
ATOM 7820 N N . GLY B 1 200 ? -8.25 3.574 -13.523 1 57.5 200 GLY B N 1
ATOM 7821 C CA . GLY B 1 200 ? -6.969 3.719 -14.188 1 57.5 200 GLY B CA 1
ATOM 7822 C C . GLY B 1 200 ? -5.945 4.469 -13.352 1 57.5 200 GLY B C 1
ATOM 7823 O O . GLY B 1 200 ? -6.305 5.312 -12.531 1 57.5 200 GLY B O 1
ATOM 7824 N N . LYS B 1 201 ? -4.699 3.766 -13.211 1 59.62 201 LYS B N 1
ATOM 7825 C CA . LYS B 1 201 ? -3.602 4.484 -12.57 1 59.62 201 LYS B CA 1
ATOM 7826 C C . LYS B 1 201 ? -2.477 4.773 -13.555 1 59.62 201 LYS B C 1
ATOM 7828 O O . LYS B 1 201 ? -2.121 3.916 -14.367 1 59.62 201 LYS B O 1
ATOM 7833 N N . SER B 1 202 ? -2.43 6.113 -13.875 1 62.09 202 SER B N 1
ATOM 7834 C CA . SER B 1 202 ? -1.24 6.438 -14.656 1 62.09 202 SER B CA 1
ATOM 7835 C C . SER B 1 202 ? 0.003 6.484 -13.773 1 62.09 202 SER B C 1
ATOM 7837 O O . SER B 1 202 ? 0.012 7.156 -12.742 1 62.09 202 SER B O 1
ATOM 7839 N N . TYR B 1 203 ? 0.952 5.621 -14.07 1 66.19 203 TYR B N 1
ATOM 7840 C CA . TYR B 1 203 ? 2.176 5.594 -13.281 1 66.19 203 TYR B CA 1
ATOM 7841 C C . TYR B 1 203 ? 3.123 6.711 -13.695 1 66.19 203 TYR B C 1
ATOM 7843 O O . TYR B 1 203 ? 4.027 7.086 -12.945 1 66.19 203 TYR B O 1
ATOM 7851 N N . ASN B 1 204 ? 2.871 7.27 -14.891 1 72.44 204 ASN B N 1
ATOM 7852 C CA . ASN B 1 204 ? 3.74 8.32 -15.414 1 72.44 204 ASN B CA 1
ATOM 7853 C C . ASN B 1 204 ? 3.137 9.703 -15.195 1 72.44 204 ASN B C 1
ATOM 7855 O O . ASN B 1 204 ? 1.918 9.844 -15.086 1 72.44 204 ASN B O 1
ATOM 7859 N N . VAL B 1 205 ? 4.059 10.617 -15.094 1 81.38 205 VAL B N 1
ATOM 7860 C CA . VAL B 1 205 ? 3.611 12.008 -15.031 1 81.38 205 VAL B CA 1
ATOM 7861 C C . VAL B 1 205 ? 3.043 12.43 -16.375 1 81.38 205 VAL B C 1
ATOM 7863 O O . VAL B 1 205 ? 3.631 12.141 -17.422 1 81.38 205 VAL B O 1
ATOM 7866 N N . ARG B 1 206 ? 1.848 12.82 -16.391 1 78.75 206 ARG B N 1
ATOM 7867 C CA . ARG B 1 206 ? 1.192 13.305 -17.594 1 78.75 206 ARG B CA 1
ATOM 7868 C C . ARG B 1 206 ? 0.506 14.641 -17.344 1 78.75 206 ARG B C 1
ATOM 7870 O O . ARG B 1 206 ? 0.123 14.945 -16.219 1 78.75 206 ARG B O 1
ATOM 7877 N N . GLU B 1 207 ? 0.469 15.367 -18.469 1 79.81 207 GLU B N 1
ATOM 7878 C CA . GLU B 1 207 ? -0.252 16.625 -18.391 1 79.81 207 GLU B CA 1
ATOM 7879 C C . GLU B 1 207 ? -1.69 16.422 -17.922 1 79.81 207 GLU B C 1
ATOM 7881 O O . GLU B 1 207 ? -2.383 15.523 -18.422 1 79.81 207 GLU B O 1
ATOM 7886 N N . ASN B 1 208 ? -2.098 17.125 -17.016 1 71.69 208 ASN B N 1
ATOM 7887 C CA . ASN B 1 208 ? -3.457 17.094 -16.484 1 71.69 208 ASN B CA 1
ATOM 7888 C C . ASN B 1 208 ? -3.879 15.672 -16.109 1 71.69 208 ASN B C 1
ATOM 7890 O O . ASN B 1 208 ? -5.02 15.273 -16.344 1 71.69 208 ASN B O 1
ATOM 7894 N N . ASN B 1 209 ? -2.74 15.023 -15.727 1 69.5 209 ASN B N 1
ATOM 7895 C CA . ASN B 1 209 ? -3.043 13.648 -15.336 1 69.5 209 ASN B CA 1
ATOM 7896 C C . ASN B 1 209 ? -4.148 13.594 -14.289 1 69.5 209 ASN B C 1
ATOM 7898 O O . ASN B 1 209 ? -4.02 14.188 -13.211 1 69.5 209 ASN B O 1
ATOM 7902 N N . LYS B 1 210 ? -5.43 13.438 -14.695 1 59.31 210 LYS B N 1
ATOM 7903 C CA . LYS B 1 210 ? -6.535 13.18 -13.781 1 59.31 210 LYS B CA 1
ATOM 7904 C C . LYS B 1 210 ? -6.883 11.695 -13.742 1 59.31 210 LYS B C 1
ATOM 7906 O O . LYS B 1 210 ? -6.762 10.992 -14.75 1 59.31 210 LYS B O 1
ATOM 7911 N N . VAL B 1 211 ? -6.773 11.188 -12.531 1 55.5 211 VAL B N 1
ATOM 7912 C CA . VAL B 1 211 ? -7.316 9.836 -12.453 1 55.5 211 VAL B CA 1
ATOM 7913 C C . VAL B 1 211 ? -8.625 9.758 -13.227 1 55.5 211 VAL B C 1
ATOM 7915 O O . VAL B 1 211 ? -9.469 10.656 -13.125 1 55.5 211 VAL B O 1
ATOM 7918 N N . LYS B 1 212 ? -8.547 9.188 -14.344 1 51.25 212 LYS B N 1
ATOM 7919 C CA . LYS B 1 212 ? -9.844 8.992 -14.977 1 51.25 212 LYS B CA 1
ATOM 7920 C C . LYS B 1 212 ? -10.922 8.664 -13.953 1 51.25 212 LYS B C 1
ATOM 7922 O O . LYS B 1 212 ? -10.695 7.848 -13.055 1 51.25 212 LYS B O 1
ATOM 7927 N N . THR B 1 213 ? -11.492 9.727 -13.406 1 49.81 213 THR B N 1
ATOM 7928 C CA . THR B 1 213 ? -12.562 9.594 -12.43 1 49.81 213 THR B CA 1
ATOM 7929 C C . THR B 1 213 ? -13.359 8.312 -12.672 1 49.81 213 THR B C 1
ATOM 7931 O O . THR B 1 213 ? -13.648 7.969 -13.82 1 49.81 213 THR B O 1
ATOM 7934 N N . SER B 1 214 ? -13.141 7.418 -11.883 1 50.97 214 SER B N 1
ATOM 7935 C CA . SER B 1 214 ? -13.836 6.145 -11.742 1 50.97 214 SER B CA 1
ATOM 7936 C C . SER B 1 214 ? -15.352 6.34 -11.727 1 50.97 214 SER B C 1
ATOM 7938 O O . SER B 1 214 ? -15.922 6.727 -10.703 1 50.97 214 SER B O 1
ATOM 7940 N N . ILE B 1 215 ? -15.953 6.824 -12.742 1 58.91 215 ILE B N 1
ATOM 7941 C CA . ILE B 1 215 ? -17.375 6.973 -12.453 1 58.91 215 ILE B CA 1
ATOM 7942 C C . ILE B 1 215 ? -18.078 5.625 -12.609 1 58.91 215 ILE B C 1
ATOM 7944 O O . ILE B 1 215 ? -18.672 5.344 -13.648 1 58.91 215 ILE B O 1
ATOM 7948 N N . VAL B 1 216 ? -17.297 4.426 -12.273 1 65.31 216 VAL B N 1
ATOM 7949 C CA . VAL B 1 216 ? -18.062 3.186 -12.289 1 65.31 216 VAL B CA 1
ATOM 7950 C C . VAL B 1 216 ? -18.797 3.016 -10.953 1 65.31 216 VAL B C 1
ATOM 7952 O O . VAL B 1 216 ? -18.172 3.02 -9.891 1 65.31 216 VAL B O 1
ATOM 7955 N N . THR B 1 217 ? -20.188 2.977 -11.156 1 76.38 217 THR B N 1
ATOM 7956 C CA . THR B 1 217 ? -21.047 2.75 -9.992 1 76.38 217 THR B CA 1
ATOM 7957 C C . THR B 1 217 ? -21.438 1.281 -9.898 1 76.38 217 THR B C 1
ATOM 7959 O O . THR B 1 217 ? -21.984 0.717 -10.852 1 76.38 217 THR B O 1
ATOM 7962 N N . SER B 1 218 ? -20.984 0.68 -8.852 1 81.5 218 SER B N 1
ATOM 7963 C CA . SER B 1 218 ? -21.438 -0.678 -8.578 1 81.5 218 SER B CA 1
ATOM 7964 C C . SER B 1 218 ? -22.781 -0.672 -7.852 1 81.5 218 SER B C 1
ATOM 7966 O O . SER B 1 218 ? -23 0.139 -6.949 1 81.5 218 SER B O 1
ATOM 7968 N N . VAL B 1 219 ? -23.719 -1.499 -8.352 1 84.25 219 VAL B N 1
ATOM 7969 C CA . VAL B 1 219 ? -25.047 -1.617 -7.742 1 84.25 219 VAL B CA 1
ATOM 7970 C C . VAL B 1 219 ? -25.297 -3.066 -7.332 1 84.25 219 VAL B C 1
ATOM 7972 O O . VAL B 1 219 ? -25.031 -3.992 -8.102 1 84.25 219 VAL B O 1
ATOM 7975 N N . CYS B 1 220 ? -25.641 -3.229 -6.137 1 85.69 220 CYS B N 1
ATOM 7976 C CA . CYS B 1 220 ? -26 -4.539 -5.609 1 85.69 220 CYS B CA 1
ATOM 7977 C C . CYS B 1 220 ? -27.469 -4.57 -5.18 1 85.69 220 CYS B C 1
ATOM 7979 O O . CYS B 1 220 ? -27.938 -3.646 -4.52 1 85.69 220 CYS B O 1
ATOM 7981 N N . VAL B 1 221 ? -28.188 -5.586 -5.629 1 87.62 221 VAL B N 1
ATOM 7982 C CA . VAL B 1 221 ? -29.609 -5.754 -5.293 1 87.62 221 VAL B CA 1
ATOM 7983 C C . VAL B 1 221 ? -29.797 -7.055 -4.52 1 87.62 221 VAL B C 1
ATOM 7985 O O . VAL B 1 221 ? -29.344 -8.117 -4.957 1 87.62 221 VAL B O 1
ATOM 7988 N N . ALA B 1 222 ? -30.359 -6.945 -3.377 1 88.56 222 ALA B N 1
ATOM 7989 C CA . ALA B 1 222 ? -30.688 -8.117 -2.568 1 88.56 222 ALA B CA 1
ATOM 7990 C C . ALA B 1 222 ? -32.188 -8.328 -2.484 1 88.56 222 ALA B C 1
ATOM 7992 O O . ALA B 1 222 ? -32.938 -7.453 -2.025 1 88.56 222 ALA B O 1
ATOM 7993 N N . GLU B 1 223 ? -32.594 -9.492 -2.945 1 88.25 223 GLU B N 1
ATOM 7994 C CA . GLU B 1 223 ? -34 -9.844 -2.812 1 88.25 223 GLU B CA 1
ATOM 7995 C C . GLU B 1 223 ? -34.312 -10.328 -1.402 1 88.25 223 GLU B C 1
ATOM 7997 O O . GLU B 1 223 ? -33.781 -11.352 -0.962 1 88.25 223 GLU B O 1
ATOM 8002 N N . VAL B 1 224 ? -35.062 -9.609 -0.685 1 89.06 224 VAL B N 1
ATOM 8003 C CA . VAL B 1 224 ? -35.312 -9.914 0.719 1 89.06 224 VAL B CA 1
ATOM 8004 C C . VAL B 1 224 ? -36.625 -10.719 0.845 1 89.06 224 VAL B C 1
ATOM 8006 O O . VAL B 1 224 ? -36.812 -11.422 1.839 1 89.06 224 VAL B O 1
ATOM 8009 N N . ASP B 1 225 ? -37.562 -10.492 -0.011 1 89 225 ASP B N 1
ATOM 8010 C CA . ASP B 1 225 ? -38.812 -11.242 -0.084 1 89 225 ASP B CA 1
ATOM 8011 C C . ASP B 1 225 ? -39.188 -11.539 -1.534 1 89 225 ASP B C 1
ATOM 8013 O O . ASP B 1 225 ? -39.844 -10.711 -2.191 1 89 225 ASP B O 1
ATOM 8017 N N . PRO B 1 226 ? -38.938 -12.719 -2.002 1 88.19 226 PRO B N 1
ATOM 8018 C CA . PRO B 1 226 ? -39.156 -13.055 -3.412 1 88.19 226 PRO B CA 1
ATOM 8019 C C . PRO B 1 226 ? -40.625 -12.969 -3.82 1 88.19 226 PRO B C 1
ATOM 8021 O O . PRO B 1 226 ? -40.938 -12.711 -4.988 1 88.19 226 PRO B O 1
ATOM 8024 N N . ASP B 1 227 ? -41.469 -13.109 -2.873 1 89.5 227 ASP B N 1
ATOM 8025 C CA . ASP B 1 227 ? -42.906 -13.078 -3.182 1 89.5 227 ASP B CA 1
ATOM 8026 C C . ASP B 1 227 ? -43.531 -11.766 -2.725 1 89.5 227 ASP B C 1
ATOM 8028 O O . ASP B 1 227 ? -44.75 -11.562 -2.875 1 89.5 227 ASP B O 1
ATOM 8032 N N . GLY B 1 228 ? -42.656 -10.898 -2.248 1 90.5 228 GLY B N 1
ATOM 8033 C CA . GLY B 1 228 ? -43.156 -9.633 -1.738 1 90.5 228 GLY B CA 1
ATOM 8034 C C . GLY B 1 228 ? -43.594 -8.688 -2.836 1 90.5 228 GLY B C 1
ATOM 8035 O O . GLY B 1 228 ? -43.031 -8.68 -3.928 1 90.5 228 GLY B O 1
ATOM 8036 N N . LYS B 1 229 ? -44.688 -7.906 -2.531 1 91.62 229 LYS B N 1
ATOM 8037 C CA . LYS B 1 229 ? -45.219 -6.945 -3.5 1 91.62 229 LYS B CA 1
ATOM 8038 C C . LYS B 1 229 ? -45.375 -5.562 -2.871 1 91.62 229 LYS B C 1
ATOM 8040 O O . LYS B 1 229 ? -46.125 -4.738 -3.361 1 91.62 229 LYS B O 1
ATOM 8045 N N . LEU B 1 230 ? -44.656 -5.387 -1.809 1 94.5 230 LEU B N 1
ATOM 8046 C CA . LEU B 1 230 ? -44.75 -4.102 -1.122 1 94.5 230 LEU B CA 1
ATOM 8047 C C . LEU B 1 230 ? -44.25 -2.967 -2.016 1 94.5 230 LEU B C 1
ATOM 8049 O O . LEU B 1 230 ? -44.812 -1.866 -1.985 1 94.5 230 LEU B O 1
ATOM 8053 N N . GLN B 1 231 ? -43.312 -3.193 -2.789 1 93.25 231 GLN B N 1
ATOM 8054 C CA . GLN B 1 231 ? -42.688 -2.158 -3.604 1 93.25 231 GLN B CA 1
ATOM 8055 C C . GLN B 1 231 ? -43.5 -1.885 -4.867 1 93.25 231 GLN B C 1
ATOM 8057 O O . GLN B 1 231 ? -43.188 -0.975 -5.633 1 93.25 231 GLN B O 1
ATOM 8062 N N . ASN B 1 232 ? -44.562 -2.639 -5.023 1 91.69 232 ASN B N 1
ATOM 8063 C CA . ASN B 1 232 ? -45.5 -2.379 -6.113 1 91.69 232 ASN B CA 1
ATOM 8064 C C . ASN B 1 232 ? -46.625 -1.449 -5.676 1 91.69 232 ASN B C 1
ATOM 8066 O O . ASN B 1 232 ? -47.406 -0.987 -6.504 1 91.69 232 ASN B O 1
ATOM 8070 N N . GLU B 1 233 ? -46.625 -1.115 -4.402 1 92.88 233 GLU B N 1
ATOM 8071 C CA . GLU B 1 233 ? -47.688 -0.259 -3.867 1 92.88 233 GLU B CA 1
ATOM 8072 C C . GLU B 1 233 ? -47.312 1.217 -4.02 1 92.88 233 GLU B C 1
ATOM 8074 O O . GLU B 1 233 ? -46.469 1.729 -3.311 1 92.88 233 GLU B O 1
ATOM 8079 N N . SER B 1 234 ? -48.062 1.928 -4.746 1 88.88 234 SER B N 1
ATOM 8080 C CA . SER B 1 234 ? -47.781 3.328 -5.055 1 88.88 234 SER B CA 1
ATOM 8081 C C . SER B 1 234 ? -48 4.215 -3.832 1 88.88 234 SER B C 1
ATOM 8083 O O . SER B 1 234 ? -47.375 5.27 -3.711 1 88.88 234 SER B O 1
ATOM 8085 N N . SER B 1 235 ? -48.844 3.764 -2.953 1 90.31 235 SER B N 1
ATOM 8086 C CA . SER B 1 235 ? -49.125 4.555 -1.762 1 90.31 235 SER B CA 1
ATOM 8087 C C . SER B 1 235 ? -47.906 4.625 -0.837 1 90.31 235 SER B C 1
ATOM 8089 O O . SER B 1 235 ? -47.844 5.492 0.038 1 90.31 235 SER B O 1
ATOM 8091 N N . LEU B 1 236 ? -47 3.73 -1.126 1 92.81 236 LEU B N 1
ATOM 8092 C CA . LEU B 1 236 ? -45.844 3.658 -0.232 1 92.81 236 LEU B CA 1
ATOM 8093 C C . LEU B 1 236 ? -44.656 4.414 -0.814 1 92.81 236 LEU B C 1
ATOM 8095 O O . LEU B 1 236 ? -43.562 4.398 -0.242 1 92.81 236 LEU B O 1
ATOM 8099 N N . ARG B 1 237 ? -44.906 5.188 -1.807 1 89.56 237 ARG B N 1
ATOM 8100 C CA . ARG B 1 237 ? -43.906 6.094 -2.328 1 89.56 237 ARG B CA 1
ATOM 8101 C C . ARG B 1 237 ? -43.562 7.184 -1.312 1 89.56 237 ARG B C 1
ATOM 8103 O O . ARG B 1 237 ? -44.469 7.742 -0.677 1 89.56 237 ARG B O 1
ATOM 8110 N N . PRO B 1 238 ? -42.25 7.418 -1.201 1 90.06 238 PRO B N 1
ATOM 8111 C CA . PRO B 1 238 ? -41.906 8.461 -0.247 1 90.06 238 PRO B CA 1
ATOM 8112 C C . PRO B 1 238 ? -42.594 9.789 -0.518 1 90.06 238 PRO B C 1
ATOM 8114 O O . PRO B 1 238 ? -42.969 10.5 0.42 1 90.06 238 PRO B O 1
ATOM 8117 N N . SER B 1 239 ? -42.875 10.141 -1.746 1 85.56 239 SER B N 1
ATOM 8118 C CA . SER B 1 239 ? -43.562 11.383 -2.102 1 85.56 239 SER B CA 1
ATOM 8119 C C . SER B 1 239 ? -44.969 11.43 -1.537 1 85.56 239 SER B C 1
ATOM 8121 O O . SER B 1 239 ? -45.562 12.5 -1.389 1 85.56 239 SER B O 1
ATOM 8123 N N . CYS B 1 240 ? -45.5 10.289 -1.25 1 87.62 240 CYS B N 1
ATOM 8124 C CA . CYS B 1 240 ? -46.875 10.203 -0.801 1 87.62 240 CYS B CA 1
ATOM 8125 C C . CYS B 1 240 ? -46.969 10.383 0.709 1 87.62 240 CYS B C 1
ATOM 8127 O O . CYS B 1 240 ? -48.031 10.781 1.229 1 87.62 240 CYS B O 1
ATOM 8129 N N . TRP B 1 241 ? -45.969 10.047 1.328 1 88.69 241 TRP B N 1
ATOM 8130 C CA . TRP B 1 241 ? -46.094 10.078 2.781 1 88.69 241 TRP B CA 1
ATOM 8131 C C . TRP B 1 241 ? -45.125 11.086 3.395 1 88.69 241 TRP B C 1
ATOM 8133 O O . TRP B 1 241 ? -45.25 11.438 4.57 1 88.69 241 TRP B O 1
ATOM 8143 N N . GLU B 1 242 ? -44.156 11.523 2.67 1 85.06 242 GLU B N 1
ATOM 8144 C CA . GLU B 1 242 ? -43.281 12.547 3.207 1 85.06 242 GLU B CA 1
ATOM 8145 C C . GLU B 1 242 ? -44.031 13.836 3.529 1 85.06 242 GLU B C 1
ATOM 8147 O O . GLU B 1 242 ? -44.719 14.375 2.674 1 85.06 242 GLU B O 1
ATOM 8152 N N . ARG B 1 243 ? -43.969 14.219 4.75 1 80.38 243 ARG B N 1
ATOM 8153 C CA . ARG B 1 243 ? -44.688 15.398 5.238 1 80.38 243 ARG B CA 1
ATOM 8154 C C . ARG B 1 243 ? -43.875 16.109 6.312 1 80.38 243 ARG B C 1
ATOM 8156 O O . ARG B 1 243 ? -42.844 15.602 6.773 1 80.38 243 ARG B O 1
ATOM 8163 N N . SER B 1 244 ? -44.344 17.344 6.547 1 77.94 244 SER B N 1
ATOM 8164 C CA . SER B 1 244 ? -43.75 18.078 7.645 1 77.94 244 SER B CA 1
ATOM 8165 C C . SER B 1 244 ? -44.062 17.453 8.992 1 77.94 244 SER B C 1
ATOM 8167 O O . SER B 1 244 ? -45.156 16.891 9.172 1 77.94 244 SER B O 1
ATOM 8169 N N . LEU B 1 245 ? -43.125 17.516 9.836 1 82.81 245 LEU B N 1
ATOM 8170 C CA . LEU B 1 245 ? -43.281 16.953 11.172 1 82.81 245 LEU B CA 1
ATOM 8171 C C . LEU B 1 245 ? -44.312 17.734 11.977 1 82.81 245 LEU B C 1
ATOM 8173 O O . LEU B 1 245 ? -44.375 18.969 11.891 1 82.81 245 LEU B O 1
ATOM 8177 N N . THR B 1 246 ? -45.125 17 12.719 1 77.06 246 THR B N 1
ATOM 8178 C CA . THR B 1 246 ? -45.938 17.656 13.727 1 77.06 246 THR B CA 1
ATOM 8179 C C . THR B 1 246 ? -45.125 18.094 14.922 1 77.06 246 THR B C 1
ATOM 8181 O O . THR B 1 246 ? -43.969 17.641 15.086 1 77.06 246 THR B O 1
ATOM 8184 N N . SER B 1 247 ? -45.688 19.016 15.648 1 76.56 247 SER B N 1
ATOM 8185 C CA . SER B 1 247 ? -44.969 19.5 16.844 1 76.56 247 SER B CA 1
ATOM 8186 C C . SER B 1 247 ? -44.656 18.344 17.797 1 76.56 247 SER B C 1
ATOM 8188 O O . SER B 1 247 ? -43.594 18.312 18.406 1 76.56 247 SER B O 1
ATOM 8190 N N . SER B 1 248 ? -45.562 17.453 17.875 1 74.81 248 SER B N 1
ATOM 8191 C CA . SER B 1 248 ? -45.375 16.312 18.766 1 74.81 248 SER B CA 1
ATOM 8192 C C . SER B 1 248 ? -44.281 15.391 18.266 1 74.81 248 SER B C 1
ATOM 8194 O O . SER B 1 248 ? -43.469 14.883 19.047 1 74.81 248 SER B O 1
ATOM 8196 N N . GLU B 1 249 ? -44.25 15.281 17.016 1 77.25 249 GLU B N 1
ATOM 8197 C CA . GLU B 1 249 ? -43.25 14.43 16.406 1 77.25 249 GLU B CA 1
ATOM 8198 C C . GLU B 1 249 ? -41.844 15.055 16.547 1 77.25 249 GLU B C 1
ATOM 8200 O O . GLU B 1 249 ? -40.875 14.359 16.812 1 77.25 249 GLU B O 1
ATOM 8205 N N . ALA B 1 250 ? -41.781 16.25 16.328 1 78.81 250 ALA B N 1
ATOM 8206 C CA . ALA B 1 250 ? -40.531 16.984 16.484 1 78.81 250 ALA B CA 1
ATOM 8207 C C . ALA B 1 250 ? -39.969 16.859 17.906 1 78.81 250 ALA B C 1
ATOM 8209 O O . ALA B 1 250 ? -38.781 16.656 18.094 1 78.81 250 ALA B O 1
ATOM 8210 N N . LEU B 1 251 ? -40.844 16.969 18.828 1 74.56 251 LEU B N 1
ATOM 8211 C CA . LEU B 1 251 ? -40.469 16.844 20.234 1 74.56 251 LEU B CA 1
ATOM 8212 C C . LEU B 1 251 ? -39.969 15.445 20.547 1 74.56 251 LEU B C 1
ATOM 8214 O O . LEU B 1 251 ? -39.031 15.281 21.344 1 74.56 251 LEU B O 1
ATOM 8218 N N . CYS B 1 252 ? -40.531 14.5 19.953 1 72.56 252 CYS B N 1
ATOM 8219 C CA . CYS B 1 252 ? -40.094 13.109 20.172 1 72.56 252 CYS B CA 1
ATOM 8220 C C . CYS B 1 252 ? -38.688 12.883 19.672 1 72.56 252 CYS B C 1
ATOM 8222 O O . CYS B 1 252 ? -37.906 12.188 20.328 1 72.56 252 CYS B O 1
ATOM 8224 N N . ILE B 1 253 ? -38.438 13.406 18.594 1 72.62 253 ILE B N 1
ATOM 8225 C CA . ILE B 1 253 ? -37.125 13.266 18 1 72.62 253 ILE B CA 1
ATOM 8226 C C . ILE B 1 253 ? -36.094 13.977 18.875 1 72.62 253 ILE B C 1
ATOM 8228 O O . ILE B 1 253 ? -34.969 13.477 19.078 1 72.62 253 ILE B O 1
ATOM 8232 N N . LEU B 1 254 ? -36.562 15.102 19.406 1 73.62 254 LEU B N 1
ATOM 8233 C CA . LEU B 1 254 ? -35.656 15.93 20.188 1 73.62 254 LEU B CA 1
ATOM 8234 C C . LEU B 1 254 ? -35.469 15.359 21.594 1 73.62 254 LEU B C 1
ATOM 8236 O O . LEU B 1 254 ? -34.375 15.422 22.141 1 73.62 254 LEU B O 1
ATOM 8240 N N . ASP B 1 255 ? -36.625 14.922 22.219 1 63.28 255 ASP B N 1
ATOM 8241 C CA . ASP B 1 255 ? -36.562 14.453 23.594 1 63.28 255 ASP B CA 1
ATOM 8242 C C . ASP B 1 255 ? -36.062 13.008 23.672 1 63.28 255 ASP B C 1
ATOM 8244 O O . ASP B 1 255 ? -35.781 12.5 24.75 1 63.28 255 ASP B O 1
ATOM 8248 N N . GLN B 1 256 ? -35.469 12.438 22.672 1 55.66 256 GLN B N 1
ATOM 8249 C CA . GLN B 1 256 ? -34.875 11.102 22.625 1 55.66 256 GLN B CA 1
ATOM 8250 C C . GLN B 1 256 ? -35.719 10.117 23.453 1 55.66 256 GLN B C 1
ATOM 8252 O O . GLN B 1 256 ? -35.188 9.125 23.953 1 55.66 256 GLN B O 1
ATOM 8257 N N . LYS B 1 257 ? -36.875 10.328 24 1 46.03 257 LYS B N 1
ATOM 8258 C CA . LYS B 1 257 ? -37.625 9.602 25.016 1 46.03 257 LYS B CA 1
ATOM 8259 C C . LYS B 1 257 ? -37.875 8.156 24.594 1 46.03 257 LYS B C 1
ATOM 8261 O O . LYS B 1 257 ? -38.094 7.289 25.438 1 46.03 257 LYS B O 1
ATOM 8266 N N . HIS B 1 258 ? -38.156 7.852 23.406 1 42.53 258 HIS B N 1
ATOM 8267 C CA . HIS B 1 258 ? -38.625 6.504 23.109 1 42.53 258 HIS B CA 1
ATOM 8268 C C . HIS B 1 258 ? -37.5 5.484 23.266 1 42.53 258 HIS B C 1
ATOM 8270 O O . HIS B 1 258 ? -37.656 4.309 22.922 1 42.53 258 HIS B O 1
ATOM 8276 N N . VAL B 1 259 ? -36.406 5.766 23.266 1 42.34 259 VAL B N 1
ATOM 8277 C CA . VAL B 1 259 ? -35.406 4.688 23.344 1 42.34 259 VAL B CA 1
ATOM 8278 C C . VAL B 1 259 ? -35.375 4.113 24.75 1 42.34 259 VAL B C 1
ATOM 8280 O O . VAL B 1 259 ? -35.062 4.824 25.719 1 42.34 259 VAL B O 1
ATOM 8283 N N . CYS B 1 260 ? -36.219 3.195 25 1 38.75 260 CYS B N 1
ATOM 8284 C CA . CYS B 1 260 ? -36.375 2.43 26.234 1 38.75 260 CYS B CA 1
ATOM 8285 C C . CYS B 1 260 ? -35.031 2.191 26.891 1 38.75 260 CYS B C 1
ATOM 8287 O O . CYS B 1 260 ? -34.125 1.57 26.297 1 38.75 260 CYS B O 1
ATOM 8289 N N . ASN B 1 261 ? -34.594 3.002 27.75 1 37.53 261 ASN B N 1
ATOM 8290 C CA . ASN B 1 261 ? -33.469 2.764 28.672 1 37.53 261 ASN B CA 1
ATOM 8291 C C . ASN B 1 261 ? -33.375 1.289 29.062 1 37.53 261 ASN B C 1
ATOM 8293 O O . ASN B 1 261 ? -32.344 0.849 29.578 1 37.53 261 ASN B O 1
ATOM 8297 N N . GLU B 1 262 ? -34.438 0.623 29.047 1 38.34 262 GLU B N 1
ATOM 8298 C CA . GLU B 1 262 ? -34.469 -0.767 29.5 1 38.34 262 GLU B CA 1
ATOM 8299 C C . GLU B 1 262 ? -33.594 -1.644 28.625 1 38.34 262 GLU B C 1
ATOM 8301 O O . GLU B 1 262 ? -32.906 -2.555 29.109 1 38.34 262 GLU B O 1
ATOM 8306 N N . HIS B 1 263 ? -33.625 -1.423 27.406 1 36.91 263 HIS B N 1
ATOM 8307 C CA . HIS B 1 263 ? -32.875 -2.314 26.516 1 36.91 263 HIS B CA 1
ATOM 8308 C C . HIS B 1 263 ? -31.391 -2.031 26.578 1 36.91 263 HIS B C 1
ATOM 8310 O O . HIS B 1 263 ? -30.578 -2.938 26.391 1 36.91 263 HIS B O 1
ATOM 8316 N N . PHE B 1 264 ? -31.062 -0.814 26.766 1 38.66 264 PHE B N 1
ATOM 8317 C CA . PHE B 1 264 ? -29.641 -0.562 27 1 38.66 264 PHE B CA 1
ATOM 8318 C C . PHE B 1 264 ? -29.172 -1.288 28.25 1 38.66 264 PHE B C 1
ATOM 8320 O O . PHE B 1 264 ? -28.078 -1.857 28.266 1 38.66 264 PHE B O 1
ATOM 8327 N N . CYS B 1 265 ? -30.047 -1.264 29.234 1 38.56 265 CYS B N 1
ATOM 8328 C CA . CYS B 1 265 ? -29.75 -1.983 30.469 1 38.56 265 CYS B CA 1
ATOM 8329 C C . CYS B 1 265 ? -29.703 -3.486 30.219 1 38.56 265 CYS B C 1
ATOM 8331 O O . CYS B 1 265 ? -28.828 -4.184 30.766 1 38.56 265 CYS B O 1
ATOM 8333 N N . SER B 1 266 ? -30.594 -3.934 29.406 1 39.31 266 SER B N 1
ATOM 8334 C CA . SER B 1 266 ? -30.609 -5.375 29.172 1 39.31 266 SER B CA 1
ATOM 8335 C C . SER B 1 266 ? -29.375 -5.812 28.391 1 39.31 266 SER B C 1
ATOM 8337 O O . SER B 1 266 ? -28.828 -6.891 28.625 1 39.31 266 SER B O 1
ATOM 8339 N N . VAL B 1 267 ? -29.031 -5.137 27.469 1 38.62 267 VAL B N 1
ATOM 8340 C CA . VAL B 1 267 ? -27.797 -5.496 26.766 1 38.62 267 VAL B CA 1
ATOM 8341 C C . VAL B 1 267 ? -26.625 -5.457 27.734 1 38.62 267 VAL B C 1
ATOM 8343 O O . VAL B 1 267 ? -25.75 -6.332 27.688 1 38.62 267 VAL B O 1
ATOM 8346 N N . ALA B 1 268 ? -26.656 -4.438 28.594 1 37.38 268 ALA B N 1
ATOM 8347 C CA . ALA B 1 268 ? -25.672 -4.477 29.672 1 37.38 268 ALA B CA 1
ATOM 8348 C C . ALA B 1 268 ? -25.812 -5.746 30.516 1 37.38 268 ALA B C 1
ATOM 8350 O O . ALA B 1 268 ? -24.812 -6.375 30.875 1 37.38 268 ALA B O 1
ATOM 8351 N N . ASP B 1 269 ? -27.078 -6.141 30.719 1 36.22 269 ASP B N 1
ATOM 8352 C CA . ASP B 1 269 ? -27.344 -7.387 31.438 1 36.22 269 ASP B CA 1
ATOM 8353 C C . ASP B 1 269 ? -26.922 -8.602 30.609 1 36.22 269 ASP B C 1
ATOM 8355 O O . ASP B 1 269 ? -26.312 -9.531 31.125 1 36.22 269 ASP B O 1
ATOM 8359 N N . LEU B 1 270 ? -27.344 -8.656 29.375 1 38.59 270 LEU B N 1
ATOM 8360 C CA . LEU B 1 270 ? -26.984 -9.773 28.516 1 38.59 270 LEU B CA 1
ATOM 8361 C C . LEU B 1 270 ? -25.484 -9.867 28.328 1 38.59 270 LEU B C 1
ATOM 8363 O O . LEU B 1 270 ? -24.906 -10.961 28.359 1 38.59 270 LEU B O 1
ATOM 8367 N N . LYS B 1 271 ? -24.859 -8.906 28.047 1 36.16 271 LYS B N 1
ATOM 8368 C CA . LYS B 1 271 ? -23.406 -8.961 28.016 1 36.16 271 LYS B CA 1
ATOM 8369 C C . LYS B 1 271 ? -22.828 -9.469 29.328 1 36.16 271 LYS B C 1
ATOM 8371 O O . LYS B 1 271 ? -21.859 -10.219 29.344 1 36.16 271 LYS B O 1
ATOM 8376 N N . LEU B 1 272 ? -23.531 -9.109 30.391 1 29.92 272 LEU B N 1
ATOM 8377 C CA . LEU B 1 272 ? -23.203 -9.758 31.656 1 29.92 272 LEU B CA 1
ATOM 8378 C C . LEU B 1 272 ? -23.5 -11.25 31.594 1 29.92 272 LEU B C 1
ATOM 8380 O O . LEU B 1 272 ? -22.688 -12.07 32.031 1 29.92 272 LEU B O 1
ATOM 8384 N N . LYS B 1 273 ? -24.734 -11.602 31.094 1 31.69 273 LYS B N 1
ATOM 8385 C CA . LYS B 1 273 ? -25.094 -13.016 30.984 1 31.69 273 LYS B CA 1
ATOM 8386 C C . LYS B 1 273 ? -24.344 -13.688 29.844 1 31.69 273 LYS B C 1
ATOM 8388 O O . LYS B 1 273 ? -23.844 -14.805 30 1 31.69 273 LYS B O 1
ATOM 8393 N N . ASN B 1 274 ? -24.484 -13.227 28.688 1 33.28 274 ASN B N 1
ATOM 8394 C CA . ASN B 1 274 ? -23.797 -13.828 27.547 1 33.28 274 ASN B CA 1
ATOM 8395 C C . ASN B 1 274 ? -22.297 -13.906 27.781 1 33.28 274 ASN B C 1
ATOM 8397 O O . ASN B 1 274 ? -21.609 -14.766 27.219 1 33.28 274 ASN B O 1
ATOM 8401 N N . ALA B 1 275 ? -21.672 -13.008 28.422 1 27.91 275 ALA B N 1
ATOM 8402 C CA . ALA B 1 275 ? -20.328 -13.398 28.812 1 27.91 275 ALA B CA 1
ATOM 8403 C C . ALA B 1 275 ? -20.281 -14.867 29.234 1 27.91 275 ALA B C 1
ATOM 8405 O O . ALA B 1 275 ? -19.219 -15.492 29.219 1 27.91 275 ALA B O 1
ATOM 8406 N N . LEU B 1 276 ? -21.406 -15.422 29.766 1 24.92 276 LEU B N 1
ATOM 8407 C CA . LEU B 1 276 ? -21.453 -16.828 30.125 1 24.92 276 LEU B CA 1
ATOM 8408 C C . LEU B 1 276 ? -21.688 -17.703 28.906 1 24.92 276 LEU B C 1
ATOM 8410 O O . LEU B 1 276 ? -21.047 -18.75 28.734 1 24.92 276 LEU B O 1
ATOM 8414 N N . GLN B 1 277 ? -22.984 -17.844 28.281 1 29.64 277 GLN B N 1
ATOM 8415 C CA . GLN B 1 277 ? -23.391 -18.953 27.422 1 29.64 277 GLN B CA 1
ATOM 8416 C C . GLN B 1 277 ? -23.156 -18.609 25.953 1 29.64 277 GLN B C 1
ATOM 8418 O O . GLN B 1 277 ? -23.797 -17.719 25.406 1 29.64 277 GLN B O 1
ATOM 8423 N N . GLU B 1 278 ? -22.156 -18.562 25.375 1 29.5 278 GLU B N 1
ATOM 8424 C CA . GLU B 1 278 ? -21.625 -18.062 24.109 1 29.5 278 GLU B CA 1
ATOM 8425 C C . GLU B 1 278 ? -22.203 -18.828 22.922 1 29.5 278 GLU B C 1
ATOM 8427 O O . GLU B 1 278 ? -21.453 -19.281 22.062 1 29.5 278 GLU B O 1
ATOM 8432 N N . LYS B 1 279 ? -23.344 -19.516 22.797 1 22.58 279 LYS B N 1
ATOM 8433 C CA . LYS B 1 279 ? -23.469 -20.391 21.625 1 22.58 279 LYS B CA 1
ATOM 8434 C C . LYS B 1 279 ? -23.859 -19.578 20.391 1 22.58 279 LYS B C 1
ATOM 8436 O O . LYS B 1 279 ? -24.891 -18.891 20.375 1 22.58 279 LYS B O 1
ATOM 8441 N N . ILE B 1 280 ? -23.078 -19.156 19.609 1 23.38 280 ILE B N 1
ATOM 8442 C CA . ILE B 1 280 ? -23.188 -18.328 18.422 1 23.38 280 ILE B CA 1
ATOM 8443 C C . ILE B 1 280 ? -23.875 -19.109 17.312 1 23.38 280 ILE B C 1
ATOM 8445 O O . ILE B 1 280 ? -23.375 -20.141 16.859 1 23.38 280 ILE B O 1
ATOM 8449 N N . GLU B 1 281 ? -25.141 -19.141 17.203 1 23.8 281 GLU B N 1
ATOM 8450 C CA . GLU B 1 281 ? -25.828 -19.797 16.078 1 23.8 281 GLU B CA 1
ATOM 8451 C C . GLU B 1 281 ? -25.594 -19.047 14.781 1 23.8 281 GLU B C 1
ATOM 8453 O O . GLU B 1 281 ? -25.766 -17.828 14.711 1 23.8 281 GLU B O 1
ATOM 8458 N N . LEU B 1 282 ? -24.922 -19.578 13.844 1 22.48 282 LEU B N 1
ATOM 8459 C CA . LEU B 1 282 ? -24.469 -19.156 12.523 1 22.48 282 LEU B CA 1
ATOM 8460 C C . LEU B 1 282 ? -25.641 -19.078 11.539 1 22.48 282 LEU B C 1
ATOM 8462 O O . LEU B 1 282 ? -26.359 -20.062 11.344 1 22.48 282 LEU B O 1
ATOM 8466 N N . ILE B 1 283 ? -26.344 -18.109 11.453 1 23.59 283 ILE B N 1
ATOM 8467 C CA . ILE B 1 283 ? -27.406 -18.062 10.445 1 23.59 283 ILE B CA 1
ATOM 8468 C C . ILE B 1 283 ? -26.781 -17.844 9.062 1 23.59 283 ILE B C 1
ATOM 8470 O O . ILE B 1 283 ? -26.031 -16.891 8.859 1 23.59 283 ILE B O 1
ATOM 8474 N N . LYS B 1 284 ? -26.719 -18.734 8.133 1 25.39 284 LYS B N 1
ATOM 8475 C CA . LYS B 1 284 ? -26.25 -18.828 6.754 1 25.39 284 LYS B CA 1
ATOM 8476 C C . LYS B 1 284 ? -26.844 -17.734 5.883 1 25.39 284 LYS B C 1
ATOM 8478 O O . LYS B 1 284 ? -28.062 -17.531 5.883 1 25.39 284 LYS B O 1
ATOM 8483 N N . GLY B 1 285 ? -26.188 -16.734 5.676 1 26.69 285 GLY B N 1
ATOM 8484 C CA . GLY B 1 285 ? -26.562 -15.586 4.867 1 26.69 285 GLY B CA 1
ATOM 8485 C C . GLY B 1 285 ? -26.906 -15.961 3.438 1 26.69 285 GLY B C 1
ATOM 8486 O O . GLY B 1 285 ? -26.469 -17 2.936 1 26.69 285 GLY B O 1
ATOM 8487 N N . LYS B 1 286 ? -28.062 -15.555 3.039 1 26.97 286 LYS B N 1
ATOM 8488 C CA . LYS B 1 286 ? -28.625 -15.719 1.7 1 26.97 286 LYS B CA 1
ATOM 8489 C C . LYS B 1 286 ? -27.719 -15.102 0.646 1 26.97 286 LYS B C 1
ATOM 8491 O O . LYS B 1 286 ? -27 -14.141 0.926 1 26.97 286 LYS B O 1
ATOM 8496 N N . ASP B 1 287 ? -27.375 -15.773 -0.329 1 25.95 287 ASP B N 1
ATOM 8497 C CA . ASP B 1 287 ? -26.531 -15.508 -1.488 1 25.95 287 ASP B CA 1
ATOM 8498 C C . ASP B 1 287 ? -26.938 -14.203 -2.178 1 25.95 287 ASP B C 1
ATOM 8500 O O . ASP B 1 287 ? -28.125 -13.93 -2.338 1 25.95 287 ASP B O 1
ATOM 8504 N N . PHE B 1 288 ? -26.172 -13.164 -2.062 1 28.2 288 PHE B N 1
ATOM 8505 C CA . PHE B 1 288 ? -26.344 -11.812 -2.586 1 28.2 288 PHE B CA 1
ATOM 8506 C C . PHE B 1 288 ? -26.203 -11.797 -4.102 1 28.2 288 PHE B C 1
ATOM 8508 O O . PHE B 1 288 ? -25.281 -12.422 -4.648 1 28.2 288 PHE B O 1
ATOM 8515 N N . CYS B 1 289 ? -27.188 -11.797 -4.91 1 27.97 289 CYS B N 1
ATOM 8516 C CA . CYS B 1 289 ? -27.109 -11.656 -6.359 1 27.97 289 CYS B CA 1
ATOM 8517 C C . CYS B 1 289 ? -27.141 -10.188 -6.77 1 27.97 289 CYS B C 1
ATOM 8519 O O . CYS B 1 289 ? -28 -9.43 -6.32 1 27.97 289 CYS B O 1
ATOM 8521 N N . ILE B 1 290 ? -26.062 -9.625 -7.074 1 29.81 290 ILE B N 1
ATOM 8522 C CA . ILE B 1 290 ? -25.969 -8.266 -7.594 1 29.81 290 ILE B CA 1
ATOM 8523 C C . ILE B 1 290 ? -26.688 -8.18 -8.945 1 29.81 290 ILE B C 1
ATOM 8525 O O . ILE B 1 290 ? -26.297 -8.859 -9.898 1 29.81 290 ILE B O 1
ATOM 8529 N N . ARG B 1 291 ? -28.016 -7.758 -9.18 1 31.72 291 ARG B N 1
ATOM 8530 C CA . ARG B 1 291 ? -28.75 -7.715 -10.445 1 31.72 291 ARG B CA 1
ATOM 8531 C C . ARG B 1 291 ? -28.703 -6.32 -11.055 1 31.72 291 ARG B C 1
ATOM 8533 O O . ARG B 1 291 ? -28.672 -5.32 -10.328 1 31.72 291 ARG B O 1
ATOM 8540 N N . GLY B 1 292 ? -28.031 -6.188 -12.141 1 32.28 292 GLY B N 1
ATOM 8541 C CA . GLY B 1 292 ? -28.25 -4.984 -12.93 1 32.28 292 GLY B CA 1
ATOM 8542 C C . GLY B 1 292 ? -29.703 -4.539 -12.938 1 32.28 292 GLY B C 1
ATOM 8543 O O . GLY B 1 292 ? -30.609 -5.371 -12.961 1 32.28 292 GLY B O 1
ATOM 8544 N N . TYR B 1 293 ? -30.031 -3.391 -12.43 1 34.75 293 TYR B N 1
ATOM 8545 C CA . TYR B 1 293 ? -31.375 -2.83 -12.305 1 34.75 293 TYR B CA 1
ATOM 8546 C C . TYR B 1 293 ? -32.031 -2.678 -13.664 1 34.75 293 TYR B C 1
ATOM 8548 O O . TYR B 1 293 ? -31.531 -1.949 -14.531 1 34.75 293 TYR B O 1
ATOM 8556 N N . THR B 1 294 ? -32.469 -3.773 -14.25 1 38.59 294 THR B N 1
ATOM 8557 C CA . THR B 1 294 ? -33.469 -3.453 -15.266 1 38.59 294 THR B CA 1
ATOM 8558 C C . THR B 1 294 ? -34.75 -2.92 -14.625 1 38.59 294 THR B C 1
ATOM 8560 O O . THR B 1 294 ? -35.125 -3.355 -13.539 1 38.59 294 THR B O 1
ATOM 8563 N N . GLU B 1 295 ? -35.25 -1.813 -15.117 1 45.84 295 GLU B N 1
ATOM 8564 C CA . GLU B 1 295 ? -36.469 -1.16 -14.727 1 45.84 295 GLU B CA 1
ATOM 8565 C C . GLU B 1 295 ? -37.625 -2.17 -14.602 1 45.84 295 GLU B C 1
ATOM 8567 O O . GLU B 1 295 ? -37.844 -2.975 -15.508 1 45.84 295 GLU B O 1
ATOM 8572 N N . ASN B 1 296 ? -37.844 -2.73 -13.562 1 54.78 296 ASN B N 1
ATOM 8573 C CA . ASN B 1 296 ? -39.125 -3.408 -13.328 1 54.78 296 ASN B CA 1
ATOM 8574 C C . ASN B 1 296 ? -40.312 -2.443 -13.438 1 54.78 296 ASN B C 1
ATOM 8576 O O . ASN B 1 296 ? -40.469 -1.557 -12.602 1 54.78 296 ASN B O 1
ATOM 8580 N N . PRO B 1 297 ? -40.969 -2.514 -14.531 1 61.97 297 PRO B N 1
ATOM 8581 C CA . PRO B 1 297 ? -42 -1.531 -14.828 1 61.97 297 PRO B CA 1
ATOM 8582 C C . PRO B 1 297 ? -43.094 -1.473 -13.75 1 61.97 297 PRO B C 1
ATOM 8584 O O . PRO B 1 297 ? -43.812 -0.477 -13.641 1 61.97 297 PRO B O 1
ATOM 8587 N N . THR B 1 298 ? -43.125 -2.498 -12.836 1 75.81 298 THR B N 1
ATOM 8588 C CA . THR B 1 298 ? -44.25 -2.494 -11.898 1 75.81 298 THR B CA 1
ATOM 8589 C C . THR B 1 298 ? -43.812 -1.889 -10.562 1 75.81 298 THR B C 1
ATOM 8591 O O . THR B 1 298 ? -44.688 -1.593 -9.719 1 75.81 298 THR B O 1
ATOM 8594 N N . ARG B 1 299 ? -42.562 -1.681 -10.336 1 87 299 ARG B N 1
ATOM 8595 C CA . ARG B 1 299 ? -42.094 -1.162 -9.047 1 87 299 ARG B CA 1
ATOM 8596 C C . ARG B 1 299 ? -42.312 0.342 -8.953 1 87 299 ARG B C 1
ATOM 8598 O O . ARG B 1 299 ? -42.062 1.081 -9.898 1 87 299 ARG B O 1
ATOM 8605 N N . GLU B 1 300 ? -42.906 0.721 -7.789 1 88.62 300 GLU B N 1
ATOM 8606 C CA . GLU B 1 300 ? -43.281 2.115 -7.594 1 88.62 300 GLU B CA 1
ATOM 8607 C C . GLU B 1 300 ? -42.25 2.855 -6.738 1 88.62 300 GLU B C 1
ATOM 8609 O O . GLU B 1 300 ? -42.156 4.082 -6.801 1 88.62 300 GLU B O 1
ATOM 8614 N N . TRP B 1 301 ? -41.562 2.137 -5.891 1 91.31 301 TRP B N 1
ATOM 8615 C CA . TRP B 1 301 ? -40.5 2.74 -5.055 1 91.31 301 TRP B CA 1
ATOM 8616 C C . TRP B 1 301 ? -39.406 1.737 -4.754 1 91.31 301 TRP B C 1
ATOM 8618 O O . TRP B 1 301 ? -39.562 0.542 -5.02 1 91.31 301 TRP B O 1
ATOM 8628 N N . LEU B 1 302 ? -38.219 2.234 -4.332 1 91.06 302 LEU B N 1
ATOM 8629 C CA . LEU B 1 302 ? -37.062 1.405 -4.012 1 91.06 302 LEU B CA 1
ATOM 8630 C C . LEU B 1 302 ? -36.344 1.927 -2.771 1 91.06 302 LEU B C 1
ATOM 8632 O O . LEU B 1 302 ? -36.312 3.139 -2.547 1 91.06 302 LEU B O 1
ATOM 8636 N N . SER B 1 303 ? -35.875 0.946 -1.983 1 92.44 303 SER B N 1
ATOM 8637 C CA . SER B 1 303 ? -34.969 1.294 -0.893 1 92.44 303 SER B CA 1
ATOM 8638 C C . SER B 1 303 ? -33.531 1.296 -1.358 1 92.44 303 SER B C 1
ATOM 8640 O O . SER B 1 303 ? -33 0.265 -1.793 1 92.44 303 SER B O 1
ATOM 8642 N N . VAL B 1 304 ? -32.906 2.414 -1.265 1 92.62 304 VAL B N 1
ATOM 8643 C CA . VAL B 1 304 ? -31.547 2.59 -1.771 1 92.62 304 VAL B CA 1
ATOM 8644 C C . VAL B 1 304 ? -30.609 2.924 -0.618 1 92.62 304 VAL B C 1
ATOM 8646 O O . VAL B 1 304 ? -30.875 3.828 0.175 1 92.62 304 VAL B O 1
ATOM 8649 N N . ILE B 1 305 ? -29.531 2.178 -0.516 1 94.19 305 ILE B N 1
ATOM 8650 C CA . ILE B 1 305 ? -28.547 2.318 0.565 1 94.19 305 ILE B CA 1
ATOM 8651 C C . ILE B 1 305 ? -27.219 2.805 0.003 1 94.19 305 ILE B C 1
ATOM 8653 O O . ILE B 1 305 ? -26.766 2.322 -1.037 1 94.19 305 ILE B O 1
ATOM 8657 N N . CYS B 1 306 ? -26.609 3.773 0.61 1 90 306 CYS B N 1
ATOM 8658 C CA . CYS B 1 306 ? -25.312 4.254 0.157 1 90 306 CYS B CA 1
ATOM 8659 C C . CYS B 1 306 ? -24.516 4.84 1.315 1 90 306 CYS B C 1
ATOM 8661 O O . CYS B 1 306 ? -25 4.883 2.447 1 90 306 CYS B O 1
ATOM 8663 N N . ASP B 1 307 ? -23.297 5.281 1.047 1 89.25 307 ASP B N 1
ATOM 8664 C CA . ASP B 1 307 ? -22.391 5.84 2.047 1 89.25 307 ASP B CA 1
ATOM 8665 C C . ASP B 1 307 ? -22.75 7.285 2.377 1 89.25 307 ASP B C 1
ATOM 8667 O O . ASP B 1 307 ? -23.703 7.828 1.824 1 89.25 307 ASP B O 1
ATOM 8671 N N . GLY B 1 308 ? -22.031 7.891 3.252 1 87.44 308 GLY B N 1
ATOM 8672 C CA . GLY B 1 308 ? -22.359 9.195 3.793 1 87.44 308 GLY B CA 1
ATOM 8673 C C . GLY B 1 308 ? -22.359 10.297 2.746 1 87.44 308 GLY B C 1
ATOM 8674 O O . GLY B 1 308 ? -23.344 11.016 2.584 1 87.44 308 GLY B O 1
ATOM 8675 N N . LEU B 1 309 ? -21.344 10.336 1.952 1 82.5 309 LEU B N 1
ATOM 8676 C CA . LEU B 1 309 ? -21.25 11.406 0.961 1 82.5 309 LEU B CA 1
ATOM 8677 C C . LEU B 1 309 ? -22.281 11.211 -0.144 1 82.5 309 LEU B C 1
ATOM 8679 O O . LEU B 1 309 ? -23.047 12.133 -0.446 1 82.5 309 LEU B O 1
ATOM 8683 N N . PRO B 1 310 ? -22.344 10.078 -0.708 1 85.25 310 PRO B N 1
ATOM 8684 C CA . PRO B 1 310 ? -23.391 9.883 -1.709 1 85.25 310 PRO B CA 1
ATOM 8685 C C . PRO B 1 310 ? -24.797 10.109 -1.148 1 85.25 310 PRO B C 1
ATOM 8687 O O . PRO B 1 310 ? -25.672 10.609 -1.859 1 85.25 310 PRO B O 1
ATOM 8690 N N . TYR B 1 311 ? -24.969 9.773 0.092 1 91.12 311 TYR B N 1
ATOM 8691 C CA . TYR B 1 311 ? -26.266 9.969 0.74 1 91.12 311 TYR B CA 1
ATOM 8692 C C . TYR B 1 311 ? -26.656 11.445 0.735 1 91.12 311 TYR B C 1
ATOM 8694 O O . TYR B 1 311 ? -27.766 11.797 0.339 1 91.12 311 TYR B O 1
ATOM 8702 N N . THR B 1 312 ? -25.734 12.359 1.121 1 87.06 312 THR B N 1
ATOM 8703 C CA . THR B 1 312 ? -26.031 13.789 1.213 1 87.06 312 THR B CA 1
ATOM 8704 C C . THR B 1 312 ? -26.234 14.391 -0.176 1 87.06 312 THR B C 1
ATOM 8706 O O . THR B 1 312 ? -27.078 15.266 -0.359 1 87.06 312 THR B O 1
ATOM 8709 N N . LEU B 1 313 ? -25.547 13.875 -1.099 1 82.25 313 LEU B N 1
ATOM 8710 C CA . LEU B 1 313 ? -25.719 14.336 -2.475 1 82.25 313 LEU B CA 1
ATOM 8711 C C . LEU B 1 313 ? -27.062 13.867 -3.043 1 82.25 313 LEU B C 1
ATOM 8713 O O . LEU B 1 313 ? -27.75 14.625 -3.727 1 82.25 313 LEU B O 1
ATOM 8717 N N . ALA B 1 314 ? -27.344 12.664 -2.752 1 85.75 314 ALA B N 1
ATOM 8718 C CA . ALA B 1 314 ? -28.609 12.094 -3.229 1 85.75 314 ALA B CA 1
ATOM 8719 C C . ALA B 1 314 ? -29.797 12.844 -2.641 1 85.75 314 ALA B C 1
ATOM 8721 O O . ALA B 1 314 ? -30.797 13.07 -3.33 1 85.75 314 ALA B O 1
ATOM 8722 N N . LEU B 1 315 ? -29.672 13.227 -1.419 1 86.69 315 LEU B N 1
ATOM 8723 C CA . LEU B 1 315 ? -30.75 13.984 -0.783 1 86.69 315 LEU B CA 1
ATOM 8724 C C . LEU B 1 315 ? -31.016 15.289 -1.535 1 86.69 315 LEU B C 1
ATOM 8726 O O . LEU B 1 315 ? -32.156 15.664 -1.751 1 86.69 315 LEU B O 1
ATOM 8730 N N . LYS B 1 316 ? -29.938 15.898 -1.905 1 81.88 316 LYS B N 1
ATOM 8731 C CA . LYS B 1 316 ? -30.062 17.156 -2.65 1 81.88 316 LYS B CA 1
ATOM 8732 C C . LYS B 1 316 ? -30.688 16.906 -4.023 1 81.88 316 LYS B C 1
ATOM 8734 O O . LYS B 1 316 ? -31.531 17.688 -4.469 1 81.88 316 LYS B O 1
ATOM 8739 N N . VAL B 1 317 ? -30.297 15.859 -4.602 1 83.38 317 VAL B N 1
ATOM 8740 C CA . VAL B 1 317 ? -30.812 15.531 -5.93 1 83.38 317 VAL B CA 1
ATOM 8741 C C . VAL B 1 317 ? -32.281 15.203 -5.848 1 83.38 317 VAL B C 1
ATOM 8743 O O . VAL B 1 317 ? -33.094 15.656 -6.68 1 83.38 317 VAL B O 1
ATOM 8746 N N . ILE B 1 318 ? -32.688 14.461 -4.859 1 85.25 318 ILE B N 1
ATOM 8747 C CA . ILE B 1 318 ? -34.094 14.062 -4.684 1 85.25 318 ILE B CA 1
ATOM 8748 C C . ILE B 1 318 ? -34.938 15.289 -4.383 1 85.25 318 ILE B C 1
ATOM 8750 O O . ILE B 1 318 ? -36.062 15.422 -4.898 1 85.25 318 ILE B O 1
ATOM 8754 N N . ALA B 1 319 ? -34.406 16.203 -3.648 1 81.12 319 ALA B N 1
ATOM 8755 C CA . ALA B 1 319 ? -35.156 17.391 -3.219 1 81.12 319 ALA B CA 1
ATOM 8756 C C . ALA B 1 319 ? -35.281 18.406 -4.344 1 81.12 319 ALA B C 1
ATOM 8758 O O . ALA B 1 319 ? -36.25 19.141 -4.438 1 81.12 319 ALA B O 1
ATOM 8759 N N . LYS B 1 320 ? -34.312 18.422 -5.262 1 81.81 320 LYS B N 1
ATOM 8760 C CA . LYS B 1 320 ? -34.219 19.562 -6.164 1 81.81 320 LYS B CA 1
ATOM 8761 C C . LYS B 1 320 ? -34.562 19.156 -7.598 1 81.81 320 LYS B C 1
ATOM 8763 O O . LYS B 1 320 ? -34.625 20.016 -8.484 1 81.81 320 LYS B O 1
ATOM 8768 N N . THR B 1 321 ? -34.75 17.906 -7.75 1 82.19 321 THR B N 1
ATOM 8769 C CA . THR B 1 321 ? -35.062 17.484 -9.117 1 82.19 321 THR B CA 1
ATOM 8770 C C . THR B 1 321 ? -36.562 17.281 -9.297 1 82.19 321 THR B C 1
ATOM 8772 O O . THR B 1 321 ? -37.188 16.5 -8.578 1 82.19 321 THR B O 1
ATOM 8775 N N . PHE B 1 322 ? -37.094 18.031 -10.234 1 84 322 PHE B N 1
ATOM 8776 C CA . PHE B 1 322 ? -38.531 18 -10.484 1 84 322 PHE B CA 1
ATOM 8777 C C . PHE B 1 322 ? -38.812 17.469 -11.883 1 84 322 PHE B C 1
ATOM 8779 O O . PHE B 1 322 ? -38 17.625 -12.797 1 84 322 PHE B O 1
ATOM 8786 N N . HIS B 1 323 ? -39.938 16.719 -11.914 1 81.69 323 HIS B N 1
ATOM 8787 C CA . HIS B 1 323 ? -40.375 16.156 -13.18 1 81.69 323 HIS B CA 1
ATOM 8788 C C . HIS B 1 323 ? -41.656 16.859 -13.688 1 81.69 323 HIS B C 1
ATOM 8790 O O . HIS B 1 323 ? -42.625 17.031 -12.945 1 81.69 323 HIS B O 1
ATOM 8796 N N . CYS B 1 324 ? -41.469 17.375 -14.953 1 78.06 324 CYS B N 1
ATOM 8797 C CA . CYS B 1 324 ? -42.656 18 -15.57 1 78.06 324 CYS B CA 1
ATOM 8798 C C . CYS B 1 324 ? -43.562 16.938 -16.188 1 78.06 324 CYS B C 1
ATOM 8800 O O . CYS B 1 324 ? -43.156 16.203 -17.078 1 78.06 324 CYS B O 1
ATOM 8802 N N . ASN B 1 325 ? -44.719 16.688 -15.68 1 73.56 325 ASN B N 1
ATOM 8803 C CA . ASN B 1 325 ? -45.656 15.664 -16.141 1 73.56 325 ASN B CA 1
ATOM 8804 C C . ASN B 1 325 ? -46.125 15.961 -17.562 1 73.56 325 ASN B C 1
ATOM 8806 O O . ASN B 1 325 ? -46.625 15.07 -18.25 1 73.56 325 ASN B O 1
ATOM 8810 N N . SER B 1 326 ? -45.969 17.188 -17.922 1 73.75 326 SER B N 1
ATOM 8811 C CA . SER B 1 326 ? -46.469 17.578 -19.234 1 73.75 326 SER B CA 1
ATOM 8812 C C . SER B 1 326 ? -45.469 17.203 -20.328 1 73.75 326 SER B C 1
ATOM 8814 O O . SER B 1 326 ? -45.875 16.734 -21.406 1 73.75 326 SER B O 1
ATOM 8816 N N . CYS B 1 327 ? -44.312 17.453 -20.156 1 73.38 327 CYS B N 1
ATOM 8817 C CA . CYS B 1 327 ? -43.344 17.203 -21.219 1 73.38 327 CYS B CA 1
ATOM 8818 C C . CYS B 1 327 ? -42.344 16.141 -20.781 1 73.38 327 CYS B C 1
ATOM 8820 O O . CYS B 1 327 ? -41.375 15.844 -21.516 1 73.38 327 CYS B O 1
ATOM 8822 N N . ASN B 1 328 ? -42.406 15.523 -19.719 1 76.38 328 ASN B N 1
ATOM 8823 C CA . ASN B 1 328 ? -41.562 14.438 -19.203 1 76.38 328 ASN B CA 1
ATOM 8824 C C . ASN B 1 328 ? -40.094 14.844 -19.094 1 76.38 328 ASN B C 1
ATOM 8826 O O . ASN B 1 328 ? -39.219 14.047 -19.391 1 76.38 328 ASN B O 1
ATOM 8830 N N . THR B 1 329 ? -39.938 16.109 -18.859 1 76.88 329 THR B N 1
ATOM 8831 C CA . THR B 1 329 ? -38.562 16.609 -18.703 1 76.88 329 THR B CA 1
ATOM 8832 C C . THR B 1 329 ? -38.219 16.797 -17.234 1 76.88 329 THR B C 1
ATOM 8834 O O . THR B 1 329 ? -39.031 17.312 -16.453 1 76.88 329 THR B O 1
ATOM 8837 N N . ALA B 1 330 ? -36.969 16.297 -16.875 1 79.94 330 ALA B N 1
ATOM 8838 C CA . ALA B 1 330 ? -36.469 16.516 -15.531 1 79.94 330 ALA B CA 1
ATOM 8839 C C . ALA B 1 330 ? -35.688 17.828 -15.438 1 79.94 330 ALA B C 1
ATOM 8841 O O . ALA B 1 330 ? -34.906 18.156 -16.328 1 79.94 330 ALA B O 1
ATOM 8842 N N . VAL B 1 331 ? -36.062 18.625 -14.531 1 77.69 331 VAL B N 1
ATOM 8843 C CA . VAL B 1 331 ? -35.406 19.922 -14.344 1 77.69 331 VAL B CA 1
ATOM 8844 C C . VAL B 1 331 ? -34.844 20.016 -12.93 1 77.69 331 VAL B C 1
ATOM 8846 O O . VAL B 1 331 ? -35.531 19.703 -11.953 1 77.69 331 VAL B O 1
ATOM 8849 N N . PHE B 1 332 ? -33.594 20.312 -12.859 1 85.12 332 PHE B N 1
ATOM 8850 C CA . PHE B 1 332 ? -32.938 20.484 -11.57 1 85.12 332 PHE B CA 1
ATOM 8851 C C . PHE B 1 332 ? -33.125 21.906 -11.055 1 85.12 332 PHE B C 1
ATOM 8853 O O . PHE B 1 332 ? -32.75 22.875 -11.734 1 85.12 332 PHE B O 1
ATOM 8860 N N . GLY B 1 333 ? -33.688 22.078 -9.898 1 79.44 333 GLY B N 1
ATOM 8861 C CA . GLY B 1 333 ? -33.906 23.375 -9.273 1 79.44 333 GLY B CA 1
ATOM 8862 C C . GLY B 1 333 ? -35.344 23.812 -9.328 1 79.44 333 GLY B C 1
ATOM 8863 O O . GLY B 1 333 ? -36.031 23.641 -10.352 1 79.44 333 GLY B O 1
ATOM 8864 N N . GLU B 1 334 ? -35.844 24.266 -8.234 1 79 334 GLU B N 1
ATOM 8865 C CA . GLU B 1 334 ? -37.219 24.703 -8.156 1 79 334 GLU B CA 1
ATOM 8866 C C . GLU B 1 334 ? -37.469 25.922 -9.039 1 79 334 GLU B C 1
ATOM 8868 O O . GLU B 1 334 ? -38.5 25.984 -9.742 1 79 334 GLU B O 1
ATOM 8873 N N . ASP B 1 335 ? -36.531 26.797 -8.969 1 78.88 335 ASP B N 1
ATOM 8874 C CA . ASP B 1 335 ? -36.656 28.016 -9.758 1 78.88 335 ASP B CA 1
ATOM 8875 C C . ASP B 1 335 ? -36.625 27.719 -11.25 1 78.88 335 ASP B C 1
ATOM 8877 O O . ASP B 1 335 ? -37.375 28.266 -12.039 1 78.88 335 ASP B O 1
ATOM 8881 N N . GLU B 1 336 ? -35.719 26.891 -11.555 1 81.25 336 GLU B N 1
ATOM 8882 C CA . GLU B 1 336 ? -35.594 26.484 -12.953 1 81.25 336 GLU B CA 1
ATOM 8883 C C . GLU B 1 336 ? -36.844 25.766 -13.445 1 81.25 336 GLU B C 1
ATOM 8885 O O . GLU B 1 336 ? -37.25 25.938 -14.594 1 81.25 336 GLU B O 1
ATOM 8890 N N . PHE B 1 337 ? -37.375 25.047 -12.555 1 84.81 337 PHE B N 1
ATOM 8891 C CA . PHE B 1 337 ? -38.594 24.328 -12.914 1 84.81 337 PHE B CA 1
ATOM 8892 C C . PHE B 1 337 ? -39.75 25.312 -13.133 1 84.81 337 PHE B C 1
ATOM 8894 O O . PHE B 1 337 ? -40.531 25.156 -14.086 1 84.81 337 PHE B O 1
ATOM 8901 N N . LYS B 1 338 ? -39.875 26.25 -12.305 1 80.88 338 LYS B N 1
ATOM 8902 C CA . LYS B 1 338 ? -40.906 27.281 -12.469 1 80.88 338 LYS B CA 1
ATOM 8903 C C . LYS B 1 338 ? -40.719 28.031 -13.781 1 80.88 338 LYS B C 1
ATOM 8905 O O . LYS B 1 338 ? -41.688 28.312 -14.484 1 80.88 338 LYS B O 1
ATOM 8910 N N . GLN B 1 339 ? -39.5 28.297 -14.039 1 82.25 339 GLN B N 1
ATOM 8911 C CA . GLN B 1 339 ? -39.188 28.969 -15.305 1 82.25 339 GLN B CA 1
ATOM 8912 C C . GLN B 1 339 ? -39.531 28.078 -16.5 1 82.25 339 GLN B C 1
ATOM 8914 O O . GLN B 1 339 ? -40.094 28.547 -17.5 1 82.25 339 GLN B O 1
ATOM 8919 N N . HIS B 1 340 ? -39.25 26.859 -16.359 1 84.12 340 HIS B N 1
ATOM 8920 C CA . HIS B 1 340 ? -39.594 25.875 -17.391 1 84.12 340 HIS B CA 1
ATOM 8921 C C . HIS B 1 340 ? -41.094 25.859 -17.656 1 84.12 340 HIS B C 1
ATOM 8923 O O . HIS B 1 340 ? -41.531 25.891 -18.797 1 84.12 340 HIS B O 1
ATOM 8929 N N . CYS B 1 341 ? -41.875 25.812 -16.578 1 80.75 341 CYS B N 1
ATOM 8930 C CA . CYS B 1 341 ? -43.312 25.781 -16.703 1 80.75 341 CYS B CA 1
ATOM 8931 C C . CYS B 1 341 ? -43.844 27.062 -17.359 1 80.75 341 CYS B C 1
ATOM 8933 O O . CYS B 1 341 ? -44.75 27.016 -18.188 1 80.75 341 CYS B O 1
ATOM 8935 N N . LYS B 1 342 ? -43.219 28.141 -17 1 79.44 342 LYS B N 1
ATOM 8936 C CA . LYS B 1 342 ? -43.625 29.438 -17.547 1 79.44 342 LYS B CA 1
ATOM 8937 C C . LYS B 1 342 ? -43.25 29.531 -19.031 1 79.44 342 LYS B C 1
ATOM 8939 O O . LYS B 1 342 ? -44.062 29.984 -19.844 1 79.44 342 LYS B O 1
ATOM 8944 N N . ASN B 1 343 ? -42.125 29.141 -19.328 1 79.56 343 ASN B N 1
ATOM 8945 C CA . ASN B 1 343 ? -41.594 29.297 -20.688 1 79.56 343 ASN B CA 1
ATOM 8946 C C . ASN B 1 343 ? -42.219 28.281 -21.641 1 79.56 343 ASN B C 1
ATOM 8948 O O . ASN B 1 343 ? -42.469 28.609 -22.812 1 79.56 343 ASN B O 1
ATOM 8952 N N . ASN B 1 344 ? -42.281 27.172 -21.312 1 77.25 344 ASN B N 1
ATOM 8953 C CA . ASN B 1 344 ? -42.625 26.094 -22.234 1 77.25 344 ASN B CA 1
ATOM 8954 C C . ASN B 1 344 ? -44.125 25.75 -22.172 1 77.25 344 ASN B C 1
ATOM 8956 O O . ASN B 1 344 ? -44.656 25.156 -23.094 1 77.25 344 ASN B O 1
ATOM 8960 N N . HIS B 1 345 ? -44.656 26.016 -21.172 1 72.75 345 HIS B N 1
ATOM 8961 C CA . HIS B 1 345 ? -46.062 25.656 -21.031 1 72.75 345 HIS B CA 1
ATOM 8962 C C . HIS B 1 345 ? -46.906 26.875 -20.75 1 72.75 345 HIS B C 1
ATOM 8964 O O . HIS B 1 345 ? -46.812 27.453 -19.672 1 72.75 345 HIS B O 1
ATOM 8970 N N . HIS B 1 346 ? -46.906 28.031 -21.734 1 60.12 346 HIS B N 1
ATOM 8971 C CA . HIS B 1 346 ? -47.562 29.344 -21.719 1 60.12 346 HIS B CA 1
ATOM 8972 C C . HIS B 1 346 ? -48.75 29.344 -20.75 1 60.12 346 HIS B C 1
ATOM 8974 O O . HIS B 1 346 ? -49.312 30.406 -20.484 1 60.12 346 HIS B O 1
ATOM 8980 N N . THR B 1 347 ? -49.875 28.484 -21.125 1 46.62 347 THR B N 1
ATOM 8981 C CA . THR B 1 347 ? -51.188 28.656 -20.469 1 46.62 347 THR B CA 1
ATOM 8982 C C . THR B 1 347 ? -51 28.656 -18.953 1 46.62 347 THR B C 1
ATOM 8984 O O . THR B 1 347 ? -50.094 28 -18.422 1 46.62 347 THR B O 1
ATOM 8987 N N . ALA B 1 348 ? -51.75 29.656 -18.203 1 42.62 348 ALA B N 1
ATOM 8988 C CA . ALA B 1 348 ? -52.031 29.797 -16.766 1 42.62 348 ALA B CA 1
ATOM 8989 C C . ALA B 1 348 ? -52.062 28.453 -16.078 1 42.62 348 ALA B C 1
ATOM 8991 O O . ALA B 1 348 ? -52.594 28.328 -14.969 1 42.62 348 ALA B O 1
ATOM 8992 N N . GLU B 1 349 ? -52 27.328 -16.734 1 41.97 349 GLU B N 1
ATOM 8993 C CA . GLU B 1 349 ? -52.625 26.062 -16.328 1 41.97 349 GLU B CA 1
ATOM 8994 C C . GLU B 1 349 ? -52.062 25.594 -14.992 1 41.97 349 GLU B C 1
ATOM 8996 O O . GLU B 1 349 ? -50.844 25.469 -14.828 1 41.97 349 GLU B O 1
ATOM 9001 N N . LYS B 1 350 ? -52.656 25.781 -13.852 1 45.72 350 LYS B N 1
ATOM 9002 C CA . LYS B 1 350 ? -52.938 25.375 -12.477 1 45.72 350 LYS B CA 1
ATOM 9003 C C . LYS B 1 350 ? -52.438 23.969 -12.211 1 45.72 350 LYS B C 1
ATOM 9005 O O . LYS B 1 350 ? -52.188 23.578 -11.062 1 45.72 350 LYS B O 1
ATOM 9010 N N . ASP B 1 351 ? -52.406 23.062 -13.328 1 49 351 ASP B N 1
ATOM 9011 C CA . ASP B 1 351 ? -52.406 21.656 -12.938 1 49 351 ASP B CA 1
ATOM 9012 C C . ASP B 1 351 ? -51 21.094 -12.891 1 49 351 ASP B C 1
ATOM 9014 O O . ASP B 1 351 ? -50.781 19.891 -12.93 1 49 351 ASP B O 1
ATOM 9018 N N . VAL B 1 352 ? -49.938 21.812 -13.18 1 53.56 352 VAL B N 1
ATOM 9019 C CA . VAL B 1 352 ? -48.656 21.156 -13.094 1 53.56 352 VAL B CA 1
ATOM 9020 C C . VAL B 1 352 ? -48.281 20.906 -11.633 1 53.56 352 VAL B C 1
ATOM 9022 O O . VAL B 1 352 ? -48.125 21.859 -10.859 1 53.56 352 VAL B O 1
ATOM 9025 N N . VAL B 1 353 ? -48.656 19.875 -11.125 1 56.62 353 VAL B N 1
ATOM 9026 C CA . VAL B 1 353 ? -48.344 19.406 -9.781 1 56.62 353 VAL B CA 1
ATOM 9027 C C . VAL B 1 353 ? -46.844 19.156 -9.664 1 56.62 353 VAL B C 1
ATOM 9029 O O . VAL B 1 353 ? -46.219 18.578 -10.555 1 56.62 353 VAL B O 1
ATOM 9032 N N . TYR B 1 354 ? -46.188 19.891 -8.812 1 63.41 354 TYR B N 1
ATOM 9033 C CA . TYR B 1 354 ? -44.781 19.688 -8.391 1 63.41 354 TYR B CA 1
ATOM 9034 C C . TYR B 1 354 ? -44.531 18.234 -8.023 1 63.41 354 TYR B C 1
ATOM 9036 O O . TYR B 1 354 ? -45.062 17.734 -7.023 1 63.41 354 TYR B O 1
ATOM 9044 N N . GLN B 1 355 ? -44.062 17.469 -9.07 1 75.44 355 GLN B N 1
ATOM 9045 C CA . GLN B 1 355 ? -43.719 16.094 -8.734 1 75.44 355 GLN B CA 1
ATOM 9046 C C . GLN B 1 355 ? -42.219 15.898 -8.703 1 75.44 355 GLN B C 1
ATOM 9048 O O . GLN B 1 355 ? -41.5 16.328 -9.617 1 75.44 355 GLN B O 1
ATOM 9053 N N . LYS B 1 356 ? -41.719 15.391 -7.59 1 81.38 356 LYS B N 1
ATOM 9054 C CA . LYS B 1 356 ? -40.312 15.047 -7.473 1 81.38 356 LYS B CA 1
ATOM 9055 C C . LYS B 1 356 ? -39.938 13.891 -8.398 1 81.38 356 LYS B C 1
ATOM 9057 O O . LYS B 1 356 ? -40.625 12.844 -8.383 1 81.38 356 LYS B O 1
ATOM 9062 N N . GLU B 1 357 ? -38.938 14.133 -9.203 1 82.06 357 GLU B N 1
ATOM 9063 C CA . GLU B 1 357 ? -38.5 13.117 -10.148 1 82.06 357 GLU B CA 1
ATOM 9064 C C . GLU B 1 357 ? -38.156 11.812 -9.43 1 82.06 357 GLU B C 1
ATOM 9066 O O . GLU B 1 357 ? -38.5 10.727 -9.898 1 82.06 357 GLU B O 1
ATOM 9071 N N . PHE B 1 358 ? -37.562 11.938 -8.289 1 86.88 358 PHE B N 1
ATOM 9072 C CA . PHE B 1 358 ? -37.062 10.781 -7.547 1 86.88 358 PHE B CA 1
ATOM 9073 C C . PHE B 1 358 ? -37.875 10.57 -6.277 1 86.88 358 PHE B C 1
ATOM 9075 O O . PHE B 1 358 ? -37.375 10.086 -5.27 1 86.88 358 PHE B O 1
ATOM 9082 N N . GLY B 1 359 ? -39.062 10.969 -6.348 1 85.5 359 GLY B N 1
ATOM 9083 C CA . GLY B 1 359 ? -39.969 10.82 -5.215 1 85.5 359 GLY B CA 1
ATOM 9084 C C . GLY B 1 359 ? -40.281 9.367 -4.887 1 85.5 359 GLY B C 1
ATOM 9085 O O . GLY B 1 359 ? -40.969 9.078 -3.912 1 85.5 359 GLY B O 1
ATOM 9086 N N . TRP B 1 360 ? -39.688 8.484 -5.633 1 88.75 360 TRP B N 1
ATOM 9087 C CA . TRP B 1 360 ? -39.906 7.055 -5.441 1 88.75 360 TRP B CA 1
ATOM 9088 C C . TRP B 1 360 ? -38.75 6.426 -4.668 1 88.75 360 TRP B C 1
ATOM 9090 O O . TRP B 1 360 ? -38.812 5.254 -4.293 1 88.75 360 TRP B O 1
ATOM 9100 N N . VAL B 1 361 ? -37.719 7.133 -4.336 1 91.12 361 VAL B N 1
ATOM 9101 C CA . VAL B 1 361 ? -36.5 6.59 -3.707 1 91.12 361 VAL B CA 1
ATOM 9102 C C . VAL B 1 361 ? -36.594 6.75 -2.191 1 91.12 361 VAL B C 1
ATOM 9104 O O . VAL B 1 361 ? -36.688 7.867 -1.682 1 91.12 361 VAL B O 1
ATOM 9107 N N . HIS B 1 362 ? -36.625 5.672 -1.52 1 93.25 362 HIS B N 1
ATOM 9108 C CA . HIS B 1 362 ? -36.406 5.664 -0.079 1 93.25 362 HIS B CA 1
ATOM 9109 C C . HIS B 1 362 ? -34.906 5.516 0.248 1 93.25 362 HIS B C 1
ATOM 9111 O O . HIS B 1 362 ? -34.344 4.418 0.171 1 93.25 362 HIS B O 1
ATOM 9117 N N . LEU B 1 363 ? -34.312 6.566 0.65 1 92.69 363 LEU B N 1
ATOM 9118 C CA . LEU B 1 363 ? -32.844 6.613 0.854 1 92.69 363 LEU B CA 1
ATOM 9119 C C . LEU B 1 363 ? -32.5 6.23 2.287 1 92.69 363 LEU B C 1
ATOM 9121 O O . LEU B 1 363 ? -33.094 6.727 3.238 1 92.69 363 LEU B O 1
ATOM 9125 N N . ARG B 1 364 ? -31.531 5.336 2.398 1 93.75 364 ARG B N 1
ATOM 9126 C CA . ARG B 1 364 ? -31.047 4.883 3.695 1 93.75 364 ARG B CA 1
ATOM 9127 C C . ARG B 1 364 ? -29.516 4.938 3.75 1 93.75 364 ARG B C 1
ATOM 9129 O O . ARG B 1 364 ? -28.844 4.707 2.742 1 93.75 364 ARG B O 1
ATOM 9136 N N . ILE B 1 365 ? -29.031 5.215 4.922 1 94.94 365 ILE B N 1
ATOM 9137 C CA . ILE B 1 365 ? -27.594 5.211 5.125 1 94.94 365 ILE B CA 1
ATOM 9138 C C . ILE B 1 365 ? -27.094 3.781 5.34 1 94.94 365 ILE B C 1
ATOM 9140 O O . ILE B 1 365 ? -27.812 2.953 5.91 1 94.94 365 ILE B O 1
ATOM 9144 N N . GLY B 1 366 ? -25.906 3.494 4.793 1 95 366 GLY B N 1
ATOM 9145 C CA . GLY B 1 366 ? -25.266 2.23 5.125 1 95 366 GLY B CA 1
ATOM 9146 C C . GLY B 1 366 ? -24.766 2.166 6.559 1 95 366 GLY B C 1
ATOM 9147 O O . GLY B 1 366 ? -23.938 2.975 6.977 1 95 366 GLY B O 1
ATOM 9148 N N . TYR B 1 367 ? -25.219 1.204 7.285 1 95.44 367 TYR B N 1
ATOM 9149 C CA . TYR B 1 367 ? -24.938 1.133 8.719 1 95.44 367 TYR B CA 1
ATOM 9150 C C . TYR B 1 367 ? -23.484 0.777 8.977 1 95.44 367 TYR B C 1
ATOM 9152 O O . TYR B 1 367 ? -22.938 1.061 10.047 1 95.44 367 TYR B O 1
ATOM 9160 N N . GLY B 1 368 ? -22.828 0.093 8.062 1 93.69 368 GLY B N 1
ATOM 9161 C CA . GLY B 1 368 ? -21.406 -0.138 8.211 1 93.69 368 GLY B CA 1
ATOM 9162 C C . GLY B 1 368 ? -20.594 1.145 8.266 1 93.69 368 GLY B C 1
ATOM 9163 O O . GLY B 1 368 ? -19.781 1.333 9.172 1 93.69 368 GLY B O 1
ATOM 9164 N N . HIS B 1 369 ? -20.891 1.992 7.363 1 93.06 369 HIS B N 1
ATOM 9165 C CA . HIS B 1 369 ? -20.188 3.27 7.32 1 93.06 369 HIS B CA 1
ATOM 9166 C C . HIS B 1 369 ? -20.625 4.176 8.469 1 93.06 369 HIS B C 1
ATOM 9168 O O . HIS B 1 369 ? -19.828 4.961 8.984 1 93.06 369 HIS B O 1
ATOM 9174 N N . MET B 1 370 ? -21.875 4.074 8.836 1 95.06 370 MET B N 1
ATOM 9175 C CA . MET B 1 370 ? -22.328 4.805 10.016 1 95.06 370 MET B CA 1
ATOM 9176 C C . MET B 1 370 ? -21.531 4.395 11.25 1 95.06 370 MET B C 1
ATOM 9178 O O . MET B 1 370 ? -21.078 5.25 12.008 1 95.06 370 MET B O 1
ATOM 9182 N N . GLU B 1 371 ? -21.312 3.098 11.391 1 95.44 371 GLU B N 1
ATOM 9183 C CA . GLU B 1 371 ? -20.531 2.57 12.5 1 95.44 371 GLU B CA 1
ATOM 9184 C C . GLU B 1 371 ? -19.109 3.141 12.492 1 95.44 371 GLU B C 1
ATOM 9186 O O . GLU B 1 371 ? -18.609 3.59 13.531 1 95.44 371 GLU B O 1
ATOM 9191 N N . MET B 1 372 ? -18.516 3.105 11.375 1 95.12 372 MET B N 1
ATOM 9192 C CA . MET B 1 372 ? -17.156 3.6 11.234 1 95.12 372 MET B CA 1
ATOM 9193 C C . MET B 1 372 ? -17.062 5.062 11.648 1 95.12 372 MET B C 1
ATOM 9195 O O . MET B 1 372 ? -16.109 5.453 12.344 1 95.12 372 MET B O 1
ATOM 9199 N N . ASN B 1 373 ? -18.047 5.805 11.227 1 94 373 ASN B N 1
ATOM 9200 C CA . ASN B 1 373 ? -17.984 7.234 11.516 1 94 373 ASN B CA 1
ATOM 9201 C C . ASN B 1 373 ? -18.391 7.535 12.953 1 94 373 ASN B C 1
ATOM 9203 O O . ASN B 1 373 ? -18 8.562 13.516 1 94 373 ASN B O 1
ATOM 9207 N N . MET B 1 374 ? -19.219 6.684 13.57 1 96.44 374 MET B N 1
ATOM 9208 C CA . MET B 1 374 ? -19.453 6.785 15.008 1 96.44 374 MET B CA 1
ATOM 9209 C C . MET B 1 374 ? -18.141 6.637 15.781 1 96.44 374 MET B C 1
ATOM 9211 O O . MET B 1 374 ? -17.828 7.453 16.641 1 96.44 374 MET B O 1
ATOM 9215 N N . VAL B 1 375 ? -17.344 5.637 15.367 1 97.12 375 VAL B N 1
ATOM 9216 C CA . VAL B 1 375 ? -16.078 5.371 16.031 1 97.12 375 VAL B CA 1
ATOM 9217 C C . VAL B 1 375 ? -15.125 6.539 15.812 1 97.12 375 VAL B C 1
ATOM 9219 O O . VAL B 1 375 ? -14.5 7.031 16.766 1 97.12 375 VAL B O 1
ATOM 9222 N N . ARG B 1 376 ? -15.086 7.027 14.633 1 95.12 376 ARG B N 1
ATOM 9223 C CA . ARG B 1 376 ? -14.195 8.141 14.297 1 95.12 376 ARG B CA 1
ATOM 9224 C C . ARG B 1 376 ? -14.562 9.391 15.086 1 95.12 376 ARG B C 1
ATOM 9226 O O . ARG B 1 376 ? -13.688 10.117 15.555 1 95.12 376 ARG B O 1
ATOM 9233 N N . SER B 1 377 ? -15.859 9.641 15.164 1 94.88 377 SER B N 1
ATOM 9234 C CA . SER B 1 377 ? -16.328 10.805 15.906 1 94.88 377 SER B CA 1
ATOM 9235 C C . SER B 1 377 ? -16 10.688 17.391 1 94.88 377 SER B C 1
ATOM 9237 O O . SER B 1 377 ? -15.625 11.664 18.031 1 94.88 377 SER B O 1
ATOM 9239 N N . PHE B 1 378 ? -16.156 9.484 17.875 1 96.38 378 PHE B N 1
ATOM 9240 C CA . PHE B 1 378 ? -15.82 9.227 19.281 1 96.38 378 PHE B CA 1
ATOM 9241 C C . PHE B 1 378 ? -14.328 9.453 19.531 1 96.38 378 PHE B C 1
ATOM 9243 O O . PHE B 1 378 ? -13.945 10.07 20.516 1 96.38 378 PHE B O 1
ATOM 9250 N N . PHE B 1 379 ? -13.531 8.984 18.594 1 96.69 379 PHE B N 1
ATOM 9251 C CA . PHE B 1 379 ? -12.086 9.148 18.703 1 96.69 379 PHE B CA 1
ATOM 9252 C C . PHE B 1 379 ? -11.703 10.625 18.625 1 96.69 379 PHE B C 1
ATOM 9254 O O . PHE B 1 379 ? -10.875 11.094 19.406 1 96.69 379 PHE B O 1
ATOM 9261 N N . SER B 1 380 ? -12.32 11.32 17.734 1 93.75 380 SER B N 1
ATOM 9262 C CA . SER B 1 380 ? -12.016 12.734 17.547 1 93.75 380 SER B CA 1
ATOM 9263 C C . SER B 1 380 ? -12.297 13.523 18.828 1 93.75 380 SER B C 1
ATOM 9265 O O . SER B 1 380 ? -11.516 14.398 19.203 1 93.75 380 SER B O 1
ATOM 9267 N N . LEU B 1 381 ? -13.336 13.227 19.5 1 94.56 381 LEU B N 1
ATOM 9268 C CA . LEU B 1 381 ? -13.734 13.914 20.719 1 94.56 381 LEU B CA 1
ATOM 9269 C C . LEU B 1 381 ? -12.789 13.57 21.859 1 94.56 381 LEU B C 1
ATOM 9271 O O . LEU B 1 381 ? -12.352 14.453 22.594 1 94.56 381 LEU B O 1
ATOM 9275 N N . ASN B 1 382 ? -12.453 12.312 21.969 1 96.69 382 ASN B N 1
ATOM 9276 C CA . ASN B 1 382 ? -11.789 11.828 23.172 1 96.69 382 ASN B CA 1
ATOM 9277 C C . ASN B 1 382 ? -10.289 11.688 22.969 1 96.69 382 ASN B C 1
ATOM 9279 O O . ASN B 1 382 ? -9.578 11.172 23.844 1 96.69 382 ASN B O 1
ATOM 9283 N N . TRP B 1 383 ? -9.852 12.125 21.828 1 95.75 383 TRP B N 1
ATOM 9284 C CA . TRP B 1 383 ? -8.453 11.875 21.484 1 95.75 383 TRP B CA 1
ATOM 9285 C C . TRP B 1 383 ? -7.523 12.523 22.516 1 95.75 383 TRP B C 1
ATOM 9287 O O . TRP B 1 383 ? -6.695 11.844 23.125 1 95.75 383 TRP B O 1
ATOM 9297 N N . GLU B 1 384 ? -7.695 13.852 22.844 1 94.31 384 GLU B N 1
ATOM 9298 C CA . GLU B 1 384 ? -6.801 14.594 23.719 1 94.31 384 GLU B CA 1
ATOM 9299 C C . GLU B 1 384 ? -7.094 14.273 25.188 1 94.31 384 GLU B C 1
ATOM 9301 O O . GLU B 1 384 ? -6.258 14.516 26.062 1 94.31 384 GLU B O 1
ATOM 9306 N N . ILE B 1 385 ? -8.211 13.734 25.359 1 95.44 385 ILE B N 1
ATOM 9307 C CA . ILE B 1 385 ? -8.641 13.5 26.734 1 95.44 385 ILE B CA 1
ATOM 9308 C C . ILE B 1 385 ? -8.008 12.211 27.266 1 95.44 385 ILE B C 1
ATOM 9310 O O . ILE B 1 385 ? -7.371 12.203 28.312 1 95.44 385 ILE B O 1
ATOM 9314 N N . VAL B 1 386 ? -8.188 11.117 26.406 1 97 386 VAL B N 1
ATOM 9315 C CA . VAL B 1 386 ? -7.77 9.852 26.984 1 97 386 VAL B CA 1
ATOM 9316 C C . VAL B 1 386 ? -7.223 8.938 25.891 1 97 386 VAL B C 1
ATOM 9318 O O . VAL B 1 386 ? -6.375 8.078 26.156 1 97 386 VAL B O 1
ATOM 9321 N N . LEU B 1 387 ? -7.668 9 24.641 1 97.38 387 LEU B N 1
ATOM 9322 C CA . LEU B 1 387 ? -7.383 7.988 23.625 1 97.38 387 LEU B CA 1
ATOM 9323 C C . LEU B 1 387 ? -5.965 8.141 23.078 1 97.38 387 LEU B C 1
ATOM 9325 O O . LEU B 1 387 ? -5.352 7.164 22.641 1 97.38 387 LEU B O 1
ATOM 9329 N N . LYS B 1 388 ? -5.5 9.391 23.078 1 95.62 388 LYS B N 1
ATOM 9330 C CA . LYS B 1 388 ? -4.102 9.594 22.703 1 95.62 388 LYS B CA 1
ATOM 9331 C C . LYS B 1 388 ? -3.166 8.789 23.609 1 95.62 388 LYS B C 1
ATOM 9333 O O . LYS B 1 388 ? -2.242 8.133 23.125 1 95.62 388 LYS B O 1
ATOM 9338 N N . ASP B 1 389 ? -3.412 8.859 24.875 1 95.62 389 ASP B N 1
ATOM 9339 C CA . ASP B 1 389 ? -2.635 8.109 25.859 1 95.62 389 ASP B CA 1
ATOM 9340 C C . ASP B 1 389 ? -2.793 6.605 25.656 1 95.62 389 ASP B C 1
ATOM 9342 O O . ASP B 1 389 ? -1.814 5.859 25.719 1 95.62 389 ASP B O 1
ATOM 9346 N N . LEU B 1 390 ? -3.965 6.227 25.406 1 96.31 390 LEU B N 1
ATOM 9347 C CA . LEU B 1 390 ? -4.219 4.816 25.141 1 96.31 390 LEU B CA 1
ATOM 9348 C C . LEU B 1 390 ? -3.445 4.355 23.906 1 96.31 390 LEU B C 1
ATOM 9350 O O . LEU B 1 390 ? -2.791 3.311 23.938 1 96.31 390 LEU B O 1
ATOM 9354 N N . ALA B 1 391 ? -3.598 5.102 22.828 1 94.56 391 ALA B N 1
ATOM 9355 C CA . ALA B 1 391 ? -2.902 4.758 21.594 1 94.56 391 ALA B CA 1
ATOM 9356 C C . ALA B 1 391 ? -1.396 4.668 21.812 1 94.56 391 ALA B C 1
ATOM 9358 O O . ALA B 1 391 ? -0.737 3.762 21.312 1 94.56 391 ALA B O 1
ATOM 9359 N N . LEU B 1 392 ? -0.861 5.578 22.672 1 91.44 392 LEU B N 1
ATOM 9360 C CA . LEU B 1 392 ? 0.56 5.566 23 1 91.44 392 LEU B CA 1
ATOM 9361 C C . LEU B 1 392 ? 0.937 4.289 23.734 1 91.44 392 LEU B C 1
ATOM 9363 O O . LEU B 1 392 ? 1.964 3.674 23.438 1 91.44 392 LEU B O 1
ATOM 9367 N N . SER B 1 393 ? 0.125 3.912 24.594 1 90.44 393 SER B N 1
ATOM 9368 C CA . SER B 1 393 ? 0.372 2.709 25.391 1 90.44 393 SER B CA 1
ATOM 9369 C C . SER B 1 393 ? 0.302 1.457 24.516 1 90.44 393 SER B C 1
ATOM 9371 O O . SER B 1 393 ? 0.906 0.434 24.844 1 90.44 393 SER B O 1
ATOM 9373 N N . MET B 1 394 ? -0.465 1.557 23.438 1 90.88 394 MET B N 1
ATOM 9374 C CA . MET B 1 394 ? -0.638 0.413 22.547 1 90.88 394 MET B CA 1
ATOM 9375 C C . MET B 1 394 ? 0.409 0.423 21.438 1 90.88 394 MET B C 1
ATOM 9377 O O . MET B 1 394 ? 0.374 -0.417 20.547 1 90.88 394 MET B O 1
ATOM 9381 N N . GLY B 1 395 ? 1.232 1.384 21.391 1 83.75 395 GLY B N 1
ATOM 9382 C CA . GLY B 1 395 ? 2.363 1.335 20.484 1 83.75 395 GLY B CA 1
ATOM 9383 C C . GLY B 1 395 ? 2.277 2.361 19.359 1 83.75 395 GLY B C 1
ATOM 9384 O O . GLY B 1 395 ? 3.176 2.455 18.531 1 83.75 395 GLY B O 1
ATOM 9385 N N . PHE B 1 396 ? 1.214 3.219 19.281 1 88.75 396 PHE B N 1
ATOM 9386 C CA . PHE B 1 396 ? 1.134 4.305 18.312 1 88.75 396 PHE B CA 1
ATOM 9387 C C . PHE B 1 396 ? 1.932 5.516 18.781 1 88.75 396 PHE B C 1
ATOM 9389 O O . PHE B 1 396 ? 1.356 6.496 19.25 1 88.75 396 PHE B O 1
ATOM 9396 N N . ARG B 1 397 ? 3.209 5.539 18.547 1 83.12 397 ARG B N 1
ATOM 9397 C CA . ARG B 1 397 ? 4.078 6.492 19.234 1 83.12 397 ARG B CA 1
ATOM 9398 C C . ARG B 1 397 ? 4.445 7.652 18.312 1 83.12 397 ARG B C 1
ATOM 9400 O O . ARG B 1 397 ? 4.473 8.805 18.734 1 83.12 397 ARG B O 1
ATOM 9407 N N . SER B 1 398 ? 4.645 7.379 17.031 1 77.69 398 SER B N 1
ATOM 9408 C CA . SER B 1 398 ? 5.02 8.453 16.109 1 77.69 398 SER B CA 1
ATOM 9409 C C . SER B 1 398 ? 3.83 9.352 15.797 1 77.69 398 SER B C 1
ATOM 9411 O O . SER B 1 398 ? 2.678 8.945 15.977 1 77.69 398 SER B O 1
ATOM 9413 N N . GLU B 1 399 ? 4.109 10.508 15.391 1 77.25 399 GLU B N 1
ATOM 9414 C CA . GLU B 1 399 ? 3.051 11.445 15.039 1 77.25 399 GLU B CA 1
ATOM 9415 C C . GLU B 1 399 ? 2.154 10.883 13.938 1 77.25 399 GLU B C 1
ATOM 9417 O O . GLU B 1 399 ? 0.93 11.016 14 1 77.25 399 GLU B O 1
ATOM 9422 N N . ILE B 1 400 ? 2.758 10.219 13.062 1 77.12 400 ILE B N 1
ATOM 9423 C CA . ILE B 1 400 ? 2.002 9.648 11.953 1 77.12 400 ILE B CA 1
ATOM 9424 C C . ILE B 1 400 ? 1.121 8.516 12.461 1 77.12 400 ILE B C 1
ATOM 9426 O O . ILE B 1 400 ? -0.027 8.367 12.039 1 77.12 400 ILE B O 1
ATOM 9430 N N . ALA B 1 401 ? 1.681 7.746 13.375 1 80.44 401 ALA B N 1
ATOM 9431 C CA . ALA B 1 401 ? 0.92 6.641 13.961 1 80.44 401 ALA B CA 1
ATOM 9432 C C . ALA B 1 401 ? -0.259 7.16 14.773 1 80.44 401 ALA B C 1
ATOM 9434 O O . ALA B 1 401 ? -1.342 6.57 14.758 1 80.44 401 ALA B O 1
ATOM 9435 N N . GLN B 1 402 ? -0.016 8.219 15.414 1 89.56 402 GLN B N 1
ATOM 9436 C CA . GLN B 1 402 ? -1.08 8.828 16.203 1 89.56 402 GLN B CA 1
ATOM 9437 C C . GLN B 1 402 ? -2.195 9.359 15.312 1 89.56 402 GLN B C 1
ATOM 9439 O O . GLN B 1 402 ? -3.377 9.148 15.594 1 89.56 402 GLN B O 1
ATOM 9444 N N . LYS B 1 403 ? -1.754 9.992 14.25 1 87.38 403 LYS B N 1
ATOM 9445 C CA . LYS B 1 403 ? -2.748 10.508 13.312 1 87.38 403 LYS B CA 1
ATOM 9446 C C . LYS B 1 403 ? -3.525 9.375 12.656 1 87.38 403 LYS B C 1
ATOM 9448 O O . LYS B 1 403 ? -4.73 9.484 12.438 1 87.38 403 LYS B O 1
ATOM 9453 N N . TYR B 1 404 ? -2.793 8.297 12.383 1 88.81 404 TYR B N 1
ATOM 9454 C CA . TYR B 1 404 ? -3.398 7.102 11.805 1 88.81 404 TYR B CA 1
ATOM 9455 C C . TYR B 1 404 ? -4.461 6.527 12.734 1 88.81 404 TYR B C 1
ATOM 9457 O O . TYR B 1 404 ? -5.562 6.188 12.289 1 88.81 404 TYR B O 1
ATOM 9465 N N . ALA B 1 405 ? -4.168 6.461 13.953 1 91.5 405 ALA B N 1
ATOM 9466 C CA . ALA B 1 405 ? -5.102 5.941 14.953 1 91.5 405 ALA B CA 1
ATOM 9467 C C . ALA B 1 405 ? -6.277 6.898 15.148 1 91.5 405 ALA B C 1
ATOM 9469 O O . ALA B 1 405 ? -7.43 6.465 15.234 1 91.5 405 ALA B O 1
ATOM 9470 N N . LEU B 1 406 ? -6 8.133 15.172 1 94.12 406 LEU B N 1
ATOM 9471 C CA . LEU B 1 406 ? -7.02 9.156 15.383 1 94.12 406 LEU B CA 1
ATOM 9472 C C . LEU B 1 406 ? -8.039 9.148 14.242 1 94.12 406 LEU B C 1
ATOM 9474 O O . LEU B 1 406 ? -9.242 9.227 14.484 1 94.12 406 LEU B O 1
ATOM 9478 N N . LYS B 1 407 ? -7.555 8.945 13.039 1 90.38 407 LYS B N 1
ATOM 9479 C CA . LYS B 1 407 ? -8.398 9 11.852 1 90.38 407 LYS B CA 1
ATOM 9480 C C . LYS B 1 407 ? -9.195 7.711 11.68 1 90.38 407 LYS B C 1
ATOM 9482 O O . LYS B 1 407 ? -10.125 7.652 10.867 1 90.38 407 LYS B O 1
ATOM 9487 N N . GLY B 1 408 ? -8.867 6.809 12.477 1 91.75 408 GLY B N 1
ATOM 9488 C CA . GLY B 1 408 ? -9.531 5.531 12.281 1 91.75 408 GLY B CA 1
ATOM 9489 C C . GLY B 1 408 ? -9.336 4.969 10.883 1 91.75 408 GLY B C 1
ATOM 9490 O O . GLY B 1 408 ? -10.281 4.484 10.266 1 91.75 408 GLY B O 1
ATOM 9491 N N . SER B 1 409 ? -8.117 5.051 10.398 1 86.38 409 SER B N 1
ATOM 9492 C CA . SER B 1 409 ? -7.809 4.66 9.031 1 86.38 409 SER B CA 1
ATOM 9493 C C . SER B 1 409 ? -8.008 3.162 8.828 1 86.38 409 SER B C 1
ATOM 9495 O O . SER B 1 409 ? -8.195 2.703 7.699 1 86.38 409 SER B O 1
ATOM 9497 N N . ASP B 1 410 ? -7.852 2.385 9.836 1 89.12 410 ASP B N 1
ATOM 9498 C CA . ASP B 1 410 ? -8.156 0.957 9.859 1 89.12 410 ASP B CA 1
ATOM 9499 C C . ASP B 1 410 ? -9.273 0.648 10.852 1 89.12 410 ASP B C 1
ATOM 9501 O O . ASP B 1 410 ? -9.055 0.661 12.062 1 89.12 410 ASP B O 1
ATOM 9505 N N . HIS B 1 411 ? -10.336 0.286 10.352 1 90.12 411 HIS B N 1
ATOM 9506 C CA . HIS B 1 411 ? -11.516 0.112 11.188 1 90.12 411 HIS B CA 1
ATOM 9507 C C . HIS B 1 411 ? -11.336 -1.043 12.164 1 90.12 411 HIS B C 1
ATOM 9509 O O . HIS B 1 411 ? -11.836 -0.995 13.289 1 90.12 411 HIS B O 1
ATOM 9515 N N . HIS B 1 412 ? -10.625 -2.059 11.711 1 87.69 412 HIS B N 1
ATOM 9516 C CA . HIS B 1 412 ? -10.398 -3.184 12.617 1 87.69 412 HIS B CA 1
ATOM 9517 C C . HIS B 1 412 ? -9.555 -2.764 13.82 1 87.69 412 HIS B C 1
ATOM 9519 O O . HIS B 1 412 ? -9.859 -3.135 14.953 1 87.69 412 HIS B O 1
ATOM 9525 N N . LYS B 1 413 ? -8.625 -2.004 13.625 1 89.31 413 LYS B N 1
ATOM 9526 C CA . LYS B 1 413 ? -7.777 -1.523 14.711 1 89.31 413 LYS B CA 1
ATOM 9527 C C . LYS B 1 413 ? -8.531 -0.533 15.602 1 89.31 413 LYS B C 1
ATOM 9529 O O . LYS B 1 413 ? -8.352 -0.523 16.812 1 89.31 413 LYS B O 1
ATOM 9534 N N . SER B 1 414 ? -9.297 0.283 14.898 1 93.38 414 SER B N 1
ATOM 9535 C CA . SER B 1 414 ? -10.086 1.242 15.664 1 93.38 414 SER B CA 1
ATOM 9536 C C . SER B 1 414 ? -11.086 0.535 16.578 1 93.38 414 SER B C 1
ATOM 9538 O O . SER B 1 414 ? -11.312 0.959 17.703 1 93.38 414 SER B O 1
ATOM 9540 N N . TRP B 1 415 ? -11.602 -0.505 16.047 1 93.19 415 TRP B N 1
ATOM 9541 C CA . TRP B 1 415 ? -12.539 -1.294 16.844 1 93.19 415 TRP B CA 1
ATOM 9542 C C . TRP B 1 415 ? -11.844 -1.932 18.031 1 93.19 415 TRP B C 1
ATOM 9544 O O . TRP B 1 415 ? -12.383 -1.948 19.141 1 93.19 415 TRP B O 1
ATOM 9554 N N . GLU B 1 416 ? -10.648 -2.402 17.828 1 91.75 416 GLU B N 1
ATOM 9555 C CA . GLU B 1 416 ? -9.883 -2.988 18.922 1 91.75 416 GLU B CA 1
ATOM 9556 C C . GLU B 1 416 ? -9.539 -1.944 19.984 1 91.75 416 GLU B C 1
ATOM 9558 O O . GLU B 1 416 ? -9.664 -2.203 21.188 1 91.75 416 GLU B O 1
ATOM 9563 N N . LEU B 1 417 ? -9.156 -0.847 19.5 1 94.5 417 LEU B N 1
ATOM 9564 C CA . LEU B 1 417 ? -8.836 0.236 20.422 1 94.5 417 LEU B CA 1
ATOM 9565 C C . LEU B 1 417 ? -10.055 0.639 21.25 1 94.5 417 LEU B C 1
ATOM 9567 O O . LEU B 1 417 ? -9.945 0.881 22.453 1 94.5 417 LEU B O 1
ATOM 9571 N N . LEU B 1 418 ? -11.195 0.658 20.578 1 96.12 418 LEU B N 1
ATOM 9572 C CA . LEU B 1 418 ? -12.438 1.011 21.266 1 96.12 418 LEU B CA 1
ATOM 9573 C C . LEU B 1 418 ? -12.781 -0.023 22.328 1 96.12 418 LEU B C 1
ATOM 9575 O O . LEU B 1 418 ? -13.188 0.333 23.438 1 96.12 418 LEU B O 1
ATOM 9579 N N . ASN B 1 419 ? -12.57 -1.232 22 1 93.31 419 ASN B N 1
ATOM 9580 C CA . ASN B 1 419 ? -12.867 -2.299 22.953 1 93.31 419 ASN B CA 1
ATOM 9581 C C . ASN B 1 419 ? -11.93 -2.244 24.156 1 93.31 419 ASN B C 1
ATOM 9583 O O . ASN B 1 419 ? -12.359 -2.445 25.297 1 93.31 419 ASN B O 1
ATOM 9587 N N . ILE B 1 420 ? -10.703 -2.01 23.891 1 94.25 420 ILE B N 1
ATOM 9588 C CA . ILE B 1 420 ? -9.734 -1.892 24.969 1 94.25 420 ILE B CA 1
ATOM 9589 C C . ILE B 1 420 ? -10.117 -0.72 25.875 1 94.25 420 ILE B C 1
ATOM 9591 O O . ILE B 1 420 ? -10.109 -0.848 27.109 1 94.25 420 ILE B O 1
ATOM 9595 N N . PHE B 1 421 ? -10.484 0.352 25.266 1 96 421 PHE B N 1
ATOM 9596 C CA . PHE B 1 421 ? -10.93 1.526 26.016 1 96 421 PHE B CA 1
ATOM 9597 C C . PHE B 1 421 ? -12.164 1.206 26.844 1 96 421 PHE B C 1
ATOM 9599 O O . PHE B 1 421 ? -12.195 1.488 28.047 1 96 421 PHE B O 1
ATOM 9606 N N . TYR B 1 422 ? -13.109 0.623 26.156 1 94.94 422 TYR B N 1
ATOM 9607 C CA . TYR B 1 422 ? -14.406 0.365 26.781 1 94.94 422 TYR B CA 1
ATOM 9608 C C . TYR B 1 422 ? -14.258 -0.566 27.984 1 94.94 422 TYR B C 1
ATOM 9610 O O . TYR B 1 422 ? -14.641 -0.217 29.094 1 94.94 422 TYR B O 1
ATOM 9618 N N . HIS B 1 423 ? -13.617 -1.655 27.812 1 91.69 423 HIS B N 1
ATOM 9619 C CA . HIS B 1 423 ? -13.523 -2.66 28.859 1 91.69 423 HIS B CA 1
ATOM 9620 C C . HIS B 1 423 ? -12.555 -2.225 29.953 1 91.69 423 HIS B C 1
ATOM 9622 O O . HIS B 1 423 ? -12.812 -2.43 31.141 1 91.69 423 HIS B O 1
ATOM 9628 N N . GLY B 1 424 ? -11.484 -1.655 29.531 1 92.75 424 GLY B N 1
ATOM 9629 C CA . GLY B 1 424 ? -10.5 -1.213 30.5 1 92.75 424 GLY B CA 1
ATOM 9630 C C . GLY B 1 424 ? -10.992 -0.066 31.359 1 92.75 424 GLY B C 1
ATOM 9631 O O . GLY B 1 424 ? -10.883 -0.114 32.594 1 92.75 424 GLY B O 1
ATOM 9632 N N . THR B 1 425 ? -11.57 0.942 30.781 1 95.12 425 THR B N 1
ATOM 9633 C CA . THR B 1 425 ? -12.047 2.117 31.5 1 95.12 425 THR B CA 1
ATOM 9634 C C . THR B 1 425 ? -13.258 1.773 32.344 1 95.12 425 THR B C 1
ATOM 9636 O O . THR B 1 425 ? -13.406 2.279 33.469 1 95.12 425 THR B O 1
ATOM 9639 N N . MET B 1 426 ? -14.094 0.912 31.797 1 91.56 426 MET B N 1
ATOM 9640 C CA . MET B 1 426 ? -15.258 0.474 32.562 1 91.56 426 MET B CA 1
ATOM 9641 C C . MET B 1 426 ? -14.828 -0.22 33.844 1 91.56 426 MET B C 1
ATOM 9643 O O . MET B 1 426 ? -15.367 0.065 34.938 1 91.56 426 MET B O 1
ATOM 9647 N N . SER B 1 427 ? -13.875 -1.012 33.781 1 88.56 427 SER B N 1
ATOM 9648 C CA . SER B 1 427 ? -13.367 -1.72 34.969 1 88.56 427 SER B CA 1
ATOM 9649 C C . SER B 1 427 ? -12.812 -0.748 36 1 88.56 427 SER B C 1
ATOM 9651 O O . SER B 1 427 ? -13.047 -0.913 37.188 1 88.56 427 SER B O 1
ATOM 9653 N N . GLU B 1 428 ? -12.148 0.281 35.562 1 92.31 428 GLU B N 1
ATOM 9654 C CA . GLU B 1 428 ? -11.547 1.242 36.469 1 92.31 428 GLU B CA 1
ATOM 9655 C C . GLU B 1 428 ? -12.594 2.184 37.062 1 92.31 428 GLU B C 1
ATOM 9657 O O . GLU B 1 428 ? -12.453 2.656 38.188 1 92.31 428 GLU B O 1
ATOM 9662 N N . LEU B 1 429 ? -13.688 2.445 36.281 1 92.44 429 LEU B N 1
ATOM 9663 C CA . LEU B 1 429 ? -14.789 3.271 36.781 1 92.44 429 LEU B CA 1
ATOM 9664 C C . LEU B 1 429 ? -15.516 2.59 37.938 1 92.44 429 LEU B C 1
ATOM 9666 O O . LEU B 1 429 ? -15.953 3.256 38.875 1 92.44 429 LEU B O 1
ATOM 9670 N N . LEU B 1 430 ? -15.578 1.293 37.906 1 88.38 430 LEU B N 1
ATOM 9671 C CA . LEU B 1 430 ? -16.359 0.538 38.875 1 88.38 430 LEU B CA 1
ATOM 9672 C C . LEU B 1 430 ? -15.539 0.3 40.156 1 88.38 430 LEU B C 1
ATOM 9674 O O . LEU B 1 430 ? -16.109 0.052 41.219 1 88.38 430 LEU B O 1
ATOM 9678 N N . LEU B 1 431 ? -14.328 0.427 40.062 1 88.12 431 LEU B N 1
ATOM 9679 C CA . LEU B 1 431 ? -13.414 -0.01 41.125 1 88.12 431 LEU B CA 1
ATOM 9680 C C . LEU B 1 431 ? -13.656 0.778 42.406 1 88.12 431 LEU B C 1
ATOM 9682 O O . LEU B 1 431 ? -13.742 0.195 43.5 1 88.12 431 LEU B O 1
ATOM 9686 N N . PRO B 1 432 ? -13.742 2.15 42.344 1 88.62 432 PRO B N 1
ATOM 9687 C CA . PRO B 1 432 ? -13.961 2.893 43.594 1 88.62 432 PRO B CA 1
ATOM 9688 C C . PRO B 1 432 ? -15.25 2.484 44.312 1 88.62 432 PRO B C 1
ATOM 9690 O O . PRO B 1 432 ? -15.281 2.391 45.531 1 88.62 432 PRO B O 1
ATOM 9693 N N . TYR B 1 433 ? -16.344 2.238 43.625 1 87.44 433 TYR B N 1
ATOM 9694 C CA . TYR B 1 433 ? -17.625 1.806 44.188 1 87.44 433 TYR B CA 1
ATOM 9695 C C . TYR B 1 433 ? -17.5 0.411 44.812 1 87.44 433 TYR B C 1
ATOM 9697 O O . TYR B 1 433 ? -18 0.159 45.906 1 87.44 433 TYR B O 1
ATOM 9705 N N . ILE B 1 434 ? -16.797 -0.434 44.125 1 85.81 434 ILE B N 1
ATOM 9706 C CA . ILE B 1 434 ? -16.609 -1.795 44.625 1 85.81 434 ILE B CA 1
ATOM 9707 C C . ILE B 1 434 ? -15.789 -1.771 45.906 1 85.81 434 ILE B C 1
ATOM 9709 O O . ILE B 1 434 ? -16.109 -2.473 46.875 1 85.81 434 ILE B O 1
ATOM 9713 N N . ARG B 1 435 ? -14.781 -1.006 45.938 1 86.12 435 ARG B N 1
ATOM 9714 C CA . ARG B 1 435 ? -13.953 -0.885 47.156 1 86.12 435 ARG B CA 1
ATOM 9715 C C . ARG B 1 435 ? -14.766 -0.349 48.312 1 86.12 435 ARG B C 1
ATOM 9717 O O . ARG B 1 435 ? -14.586 -0.794 49.469 1 86.12 435 ARG B O 1
ATOM 9724 N N . ARG B 1 436 ? -15.602 0.594 48.031 1 87.81 436 ARG B N 1
ATOM 9725 C CA . ARG B 1 436 ? -16.484 1.134 49.062 1 87.81 436 ARG B CA 1
ATOM 9726 C C . ARG B 1 436 ? -17.422 0.058 49.594 1 87.81 436 ARG B C 1
ATOM 9728 O O . ARG B 1 436 ? -17.625 -0.045 50.812 1 87.81 436 ARG B O 1
ATOM 9735 N N . CYS B 1 437 ? -17.984 -0.693 48.719 1 88.19 437 CYS B N 1
ATOM 9736 C CA . CYS B 1 437 ? -18.875 -1.771 49.094 1 88.19 437 CYS B CA 1
ATOM 9737 C C . CYS B 1 437 ? -18.141 -2.82 49.938 1 88.19 437 CYS B C 1
ATOM 9739 O O . CYS B 1 437 ? -18.688 -3.338 50.906 1 88.19 437 CYS B O 1
ATOM 9741 N N . MET B 1 438 ? -17 -3.111 49.562 1 87.69 438 MET B N 1
ATOM 9742 C CA . MET B 1 438 ? -16.219 -4.09 50.281 1 87.69 438 MET B CA 1
ATOM 9743 C C . MET B 1 438 ? -15.914 -3.596 51.719 1 87.69 438 MET B C 1
ATOM 9745 O O . MET B 1 438 ? -15.984 -4.367 52.656 1 87.69 438 MET B O 1
ATOM 9749 N N . LYS B 1 439 ? -15.594 -2.371 51.812 1 88.44 439 LYS B N 1
ATOM 9750 C CA . LYS B 1 439 ? -15.32 -1.777 53.125 1 88.44 439 LYS B CA 1
ATOM 9751 C C . LYS B 1 439 ? -16.562 -1.796 54 1 88.44 439 LYS B C 1
ATOM 9753 O O . LYS B 1 439 ? -16.469 -2 55.219 1 88.44 439 LYS B O 1
ATOM 9758 N N . SER B 1 440 ? -17.719 -1.612 53.406 1 89.44 440 SER B N 1
ATOM 9759 C CA . SER B 1 440 ? -18.984 -1.571 54.156 1 89.44 440 SER B CA 1
ATOM 9760 C C . SER B 1 440 ? -19.641 -2.943 54.188 1 89.44 440 SER B C 1
ATOM 9762 O O . SER B 1 440 ? -20.75 -3.088 54.719 1 89.44 440 SER B O 1
ATOM 9764 N N . ALA B 1 441 ? -19.047 -3.998 53.625 1 88.12 441 ALA B N 1
ATOM 9765 C CA . ALA B 1 441 ? -19.547 -5.371 53.594 1 88.12 441 ALA B CA 1
ATOM 9766 C C . ALA B 1 441 ? -20.922 -5.438 52.938 1 88.12 441 ALA B C 1
ATOM 9768 O O . ALA B 1 441 ? -21.812 -6.133 53.406 1 88.12 441 ALA B O 1
ATOM 9769 N N . THR B 1 442 ? -21.125 -4.586 51.906 1 85.69 442 THR B N 1
ATOM 9770 C CA . THR B 1 442 ? -22.344 -4.617 51.125 1 85.69 442 THR B CA 1
ATOM 9771 C C . THR B 1 442 ? -22.078 -5.211 49.75 1 85.69 442 THR B C 1
ATOM 9773 O O . THR B 1 442 ? -20.984 -5.062 49.188 1 85.69 442 THR B O 1
ATOM 9776 N N . GLU B 1 443 ? -22.984 -5.848 49.25 1 84.06 443 GLU B N 1
ATOM 9777 C CA . GLU B 1 443 ? -22.844 -6.43 47.906 1 84.06 443 GLU B CA 1
ATOM 9778 C C . GLU B 1 443 ? -23.016 -5.371 46.812 1 84.06 443 GLU B C 1
ATOM 9780 O O . GLU B 1 443 ? -23.984 -4.609 46.844 1 84.06 443 GLU B O 1
ATOM 9785 N N . PRO B 1 444 ? -22.031 -5.23 45.969 1 84.56 444 PRO B N 1
ATOM 9786 C CA . PRO B 1 444 ? -22.141 -4.242 44.875 1 84.56 444 PRO B CA 1
ATOM 9787 C C . PRO B 1 444 ? -23.234 -4.582 43.875 1 84.56 444 PRO B C 1
ATOM 9789 O O . PRO B 1 444 ? -23.344 -5.738 43.438 1 84.56 444 PRO B O 1
ATOM 9792 N N . THR B 1 445 ? -24.109 -3.662 43.5 1 78.75 445 THR B N 1
ATOM 9793 C CA . THR B 1 445 ? -25.156 -3.807 42.469 1 78.75 445 THR B CA 1
ATOM 9794 C C . THR B 1 445 ? -25.109 -2.666 41.469 1 78.75 445 THR B C 1
ATOM 9796 O O . THR B 1 445 ? -24.516 -1.616 41.75 1 78.75 445 THR B O 1
ATOM 9799 N N . SER B 1 446 ? -25.688 -2.936 40.344 1 79.56 446 SER B N 1
ATOM 9800 C CA . SER B 1 446 ? -25.703 -1.907 39.281 1 79.56 446 SER B CA 1
ATOM 9801 C C . SER B 1 446 ? -26.5 -0.684 39.75 1 79.56 446 SER B C 1
ATOM 9803 O O . SER B 1 446 ? -26.078 0.452 39.5 1 79.56 446 SER B O 1
ATOM 9805 N N . GLN B 1 447 ? -27.562 -0.974 40.375 1 78.62 447 GLN B N 1
ATOM 9806 C CA . GLN B 1 447 ? -28.375 0.119 40.906 1 78.62 447 GLN B CA 1
ATOM 9807 C C . GLN B 1 447 ? -27.625 0.908 41.969 1 78.62 447 GLN B C 1
ATOM 9809 O O . GLN B 1 447 ? -27.719 2.137 42.031 1 78.62 447 GLN B O 1
ATOM 9814 N N . GLY B 1 448 ? -27 0.167 42.781 1 80.94 448 GLY B N 1
ATOM 9815 C CA . GLY B 1 448 ? -26.188 0.824 43.781 1 80.94 448 GLY B CA 1
ATOM 9816 C C . GLY B 1 448 ? -25.125 1.726 43.219 1 80.94 448 GLY B C 1
ATOM 9817 O O . GLY B 1 448 ? -24.891 2.828 43.719 1 80.94 448 GLY B O 1
ATOM 9818 N N . TYR B 1 449 ? -24.516 1.296 42.094 1 85 449 TYR B N 1
ATOM 9819 C CA . TYR B 1 449 ? -23.484 2.09 41.438 1 85 449 TYR B CA 1
ATOM 9820 C C . TYR B 1 449 ? -24.078 3.377 40.875 1 85 449 TYR B C 1
ATOM 9822 O O . TYR B 1 449 ? -23.5 4.453 41.031 1 85 449 TYR B O 1
ATOM 9830 N N . LEU B 1 450 ? -25.203 3.258 40.219 1 83.81 450 LEU B N 1
ATOM 9831 C CA . LEU B 1 450 ? -25.828 4.418 39.562 1 83.81 450 LEU B CA 1
ATOM 9832 C C . LEU B 1 450 ? -26.234 5.453 40.625 1 83.81 450 LEU B C 1
ATOM 9834 O O . LEU B 1 450 ? -26.109 6.66 40.375 1 83.81 450 LEU B O 1
ATOM 9838 N N . ASN B 1 451 ? -26.672 4.945 41.75 1 82.31 451 ASN B N 1
ATOM 9839 C CA . ASN B 1 451 ? -27.031 5.852 42.844 1 82.31 451 ASN B CA 1
ATOM 9840 C C . ASN B 1 451 ? -25.797 6.52 43.438 1 82.31 451 ASN B C 1
ATOM 9842 O O . ASN B 1 451 ? -25.812 7.723 43.719 1 82.31 451 ASN B O 1
ATOM 9846 N N . TRP B 1 452 ? -24.812 5.699 43.625 1 87.81 452 TRP B N 1
ATOM 9847 C CA . TRP B 1 452 ? -23.562 6.203 44.156 1 87.81 452 TRP B CA 1
ATOM 9848 C C . TRP B 1 452 ? -22.922 7.227 43.25 1 87.81 452 TRP B C 1
ATOM 9850 O O . TRP B 1 452 ? -22.391 8.242 43.688 1 87.81 452 TRP B O 1
ATOM 9860 N N . SER B 1 453 ? -22.969 7.047 41.969 1 87.31 453 SER B N 1
ATOM 9861 C CA . SER B 1 453 ? -22.297 7.867 40.969 1 87.31 453 SER B CA 1
ATOM 9862 C C . SER B 1 453 ? -22.891 9.266 40.906 1 87.31 453 SER B C 1
ATOM 9864 O O . SER B 1 453 ? -22.234 10.211 40.438 1 87.31 453 SER B O 1
ATOM 9866 N N . LYS B 1 454 ? -24.094 9.461 41.406 1 86.31 454 LYS B N 1
ATOM 9867 C CA . LYS B 1 454 ? -24.734 10.766 41.438 1 86.31 454 LYS B CA 1
ATOM 9868 C C . LYS B 1 454 ? -24.031 11.703 42.406 1 86.31 454 LYS B C 1
ATOM 9870 O O . LYS B 1 454 ? -24.109 12.922 42.281 1 86.31 454 LYS B O 1
ATOM 9875 N N . SER B 1 455 ? -23.391 11.117 43.344 1 89.19 455 SER B N 1
ATOM 9876 C CA . SER B 1 455 ? -22.734 11.906 44.375 1 89.19 455 SER B CA 1
ATOM 9877 C C . SER B 1 455 ? -21.312 12.266 44 1 89.19 455 SER B C 1
ATOM 9879 O O . SER B 1 455 ? -20.641 13.031 44.688 1 89.19 455 SER B O 1
ATOM 9881 N N . VAL B 1 456 ? -20.844 11.719 42.938 1 91.94 456 VAL B N 1
ATOM 9882 C CA . VAL B 1 456 ? -19.484 11.953 42.469 1 91.94 456 VAL B CA 1
ATOM 9883 C C . VAL B 1 456 ? -19.328 13.406 42.031 1 91.94 456 VAL B C 1
ATOM 9885 O O . VAL B 1 456 ? -20.172 13.938 41.312 1 91.94 456 VAL B O 1
ATOM 9888 N N . THR B 1 457 ? -18.25 14.109 42.469 1 91.62 457 THR B N 1
ATOM 9889 C CA . THR B 1 457 ? -18.062 15.523 42.156 1 91.62 457 THR B CA 1
ATOM 9890 C C . THR B 1 457 ? -16.891 15.719 41.188 1 91.62 457 THR B C 1
ATOM 9892 O O . THR B 1 457 ? -16.766 16.781 40.594 1 91.62 457 THR B O 1
ATOM 9895 N N . ASP B 1 458 ? -16.031 14.688 41.031 1 93.19 458 ASP B N 1
ATOM 9896 C CA . ASP B 1 458 ? -14.891 14.758 40.125 1 93.19 458 ASP B CA 1
ATOM 9897 C C . ASP B 1 458 ? -15.359 14.852 38.688 1 93.19 458 ASP B C 1
ATOM 9899 O O . ASP B 1 458 ? -15.984 13.922 38.156 1 93.19 458 ASP B O 1
ATOM 9903 N N . PRO B 1 459 ? -15.062 15.898 37.969 1 92.94 459 PRO B N 1
ATOM 9904 C CA . PRO B 1 459 ? -15.539 16.078 36.594 1 92.94 459 PRO B CA 1
ATOM 9905 C C . PRO B 1 459 ? -14.945 15.047 35.656 1 92.94 459 PRO B C 1
ATOM 9907 O O . PRO B 1 459 ? -15.594 14.664 34.656 1 92.94 459 PRO B O 1
ATOM 9910 N N . ASN B 1 460 ? -13.68 14.602 35.938 1 94.31 460 ASN B N 1
ATOM 9911 C CA . ASN B 1 460 ? -13.078 13.57 35.094 1 94.31 460 ASN B CA 1
ATOM 9912 C C . ASN B 1 460 ? -13.875 12.273 35.125 1 94.31 460 ASN B C 1
ATOM 9914 O O . ASN B 1 460 ? -14.133 11.656 34.094 1 94.31 460 ASN B O 1
ATOM 9918 N N . TYR B 1 461 ? -14.258 11.961 36.344 1 94.31 461 TYR B N 1
ATOM 9919 C CA . TYR B 1 461 ? -15.008 10.734 36.562 1 94.31 461 TYR B CA 1
ATOM 9920 C C . TYR B 1 461 ? -16.391 10.82 35.906 1 94.31 461 TYR B C 1
ATOM 9922 O O . TYR B 1 461 ? -16.812 9.891 35.219 1 94.31 461 TYR B O 1
ATOM 9930 N N . GLN B 1 462 ? -17.047 11.883 36.094 1 92.31 462 GLN B N 1
ATOM 9931 C CA . GLN B 1 462 ? -18.375 12.062 35.531 1 92.31 462 GLN B CA 1
ATOM 9932 C C . GLN B 1 462 ? -18.344 12.031 34 1 92.31 462 GLN B C 1
ATOM 9934 O O . GLN B 1 462 ? -19.172 11.367 33.375 1 92.31 462 GLN B O 1
ATOM 9939 N N . TYR B 1 463 ? -17.375 12.711 33.438 1 94.44 463 TYR B N 1
ATOM 9940 C CA . TYR B 1 463 ? -17.219 12.758 31.984 1 94.44 463 TYR B CA 1
ATOM 9941 C C . TYR B 1 463 ? -16.953 11.367 31.422 1 94.44 463 TYR B C 1
ATOM 9943 O O . TYR B 1 463 ? -17.562 10.961 30.438 1 94.44 463 TYR B O 1
ATOM 9951 N N . MET B 1 464 ? -16.031 10.688 32.062 1 94.75 464 MET B N 1
ATOM 9952 C CA . MET B 1 464 ? -15.641 9.375 31.562 1 94.75 464 MET B CA 1
ATOM 9953 C C . MET B 1 464 ? -16.797 8.375 31.719 1 94.75 464 MET B C 1
ATOM 9955 O O . MET B 1 464 ? -16.969 7.496 30.859 1 94.75 464 MET B O 1
ATOM 9959 N N . GLN B 1 465 ? -17.5 8.43 32.781 1 91.38 465 GLN B N 1
ATOM 9960 C CA . GLN B 1 465 ? -18.672 7.574 32.969 1 91.38 465 GLN B CA 1
ATOM 9961 C C . GLN B 1 465 ? -19.656 7.758 31.812 1 91.38 465 GLN B C 1
ATOM 9963 O O . GLN B 1 465 ? -20.188 6.777 31.266 1 91.38 465 GLN B O 1
ATOM 9968 N N . GLU B 1 466 ? -19.875 8.938 31.406 1 91.19 466 GLU B N 1
ATOM 9969 C CA . GLU B 1 466 ? -20.781 9.227 30.297 1 91.19 466 GLU B CA 1
ATOM 9970 C C . GLU B 1 466 ? -20.219 8.703 28.969 1 91.19 466 GLU B C 1
ATOM 9972 O O . GLU B 1 466 ? -20.938 8.117 28.172 1 91.19 466 GLU B O 1
ATOM 9977 N N . GLN B 1 467 ? -18.938 8.977 28.812 1 94.62 467 GLN B N 1
ATOM 9978 C CA . GLN B 1 467 ? -18.297 8.539 27.578 1 94.62 467 GLN B CA 1
ATOM 9979 C C . GLN B 1 467 ? -18.359 7.02 27.438 1 94.62 467 GLN B C 1
ATOM 9981 O O . GLN B 1 467 ? -18.562 6.496 26.328 1 94.62 467 GLN B O 1
ATOM 9986 N N . VAL B 1 468 ? -18.219 6.316 28.531 1 94 468 VAL B N 1
ATOM 9987 C CA . VAL B 1 468 ? -18.172 4.859 28.5 1 94 468 VAL B CA 1
ATOM 9988 C C . VAL B 1 468 ? -19.594 4.297 28.469 1 94 468 VAL B C 1
ATOM 9990 O O . VAL B 1 468 ? -19.922 3.504 27.578 1 94 468 VAL B O 1
ATOM 9993 N N . LEU B 1 469 ? -20.438 4.73 29.328 1 89.44 469 LEU B N 1
ATOM 9994 C CA . LEU B 1 469 ? -21.734 4.098 29.547 1 89.44 469 LEU B CA 1
ATOM 9995 C C . LEU B 1 469 ? -22.766 4.594 28.531 1 89.44 469 LEU B C 1
ATOM 9997 O O . LEU B 1 469 ? -23.766 3.93 28.297 1 89.44 469 LEU B O 1
ATOM 10001 N N . ARG B 1 470 ? -22.516 5.68 27.938 1 90.19 470 ARG B N 1
ATOM 10002 C CA . ARG B 1 470 ? -23.484 6.199 26.969 1 90.19 470 ARG B CA 1
ATOM 10003 C C . ARG B 1 470 ? -22.953 6.074 25.547 1 90.19 470 ARG B C 1
ATOM 10005 O O . ARG B 1 470 ? -23.531 5.359 24.719 1 90.19 470 ARG B O 1
ATOM 10012 N N . TYR B 1 471 ? -21.875 6.699 25.328 1 94.25 471 TYR B N 1
ATOM 10013 C CA . TYR B 1 471 ? -21.453 6.867 23.938 1 94.25 471 TYR B CA 1
ATOM 10014 C C . TYR B 1 471 ? -20.719 5.633 23.438 1 94.25 471 TYR B C 1
ATOM 10016 O O . TYR B 1 471 ? -21.062 5.086 22.375 1 94.25 471 TYR B O 1
ATOM 10024 N N . ALA B 1 472 ? -19.672 5.121 24.172 1 95.62 472 ALA B N 1
ATOM 10025 C CA . ALA B 1 472 ? -19 3.896 23.75 1 95.62 472 ALA B CA 1
ATOM 10026 C C . ALA B 1 472 ? -19.969 2.719 23.719 1 95.62 472 ALA B C 1
ATOM 10028 O O . ALA B 1 472 ? -19.953 1.92 22.781 1 95.62 472 ALA B O 1
ATOM 10029 N N . GLN B 1 473 ? -20.781 2.648 24.672 1 91.38 473 GLN B N 1
ATOM 10030 C CA . GLN B 1 473 ? -21.797 1.599 24.719 1 91.38 473 GLN B CA 1
ATOM 10031 C C . GLN B 1 473 ? -22.75 1.709 23.547 1 91.38 473 GLN B C 1
ATOM 10033 O O . GLN B 1 473 ? -23.188 0.695 23 1 91.38 473 GLN B O 1
ATOM 10038 N N . ALA B 1 474 ? -23.125 2.871 23.203 1 93.69 474 ALA B N 1
ATOM 10039 C CA . ALA B 1 474 ? -24.016 3.092 22.062 1 93.69 474 ALA B CA 1
ATOM 10040 C C . ALA B 1 474 ? -23.422 2.504 20.781 1 93.69 474 ALA B C 1
ATOM 10042 O O . ALA B 1 474 ? -24.141 1.889 19.984 1 93.69 474 ALA B O 1
ATOM 10043 N N . ILE B 1 475 ? -22.141 2.684 20.609 1 96 475 ILE B N 1
ATOM 10044 C CA . ILE B 1 475 ? -21.469 2.15 19.422 1 96 475 ILE B CA 1
ATOM 10045 C C . ILE B 1 475 ? -21.516 0.624 19.453 1 96 475 ILE B C 1
ATOM 10047 O O . ILE B 1 475 ? -21.812 -0.014 18.453 1 96 475 ILE B O 1
ATOM 10051 N N . ILE B 1 476 ? -21.219 0.065 20.594 1 92.94 476 ILE B N 1
ATOM 10052 C CA . ILE B 1 476 ? -21.188 -1.385 20.766 1 92.94 476 ILE B CA 1
ATOM 10053 C C . ILE B 1 476 ? -22.578 -1.954 20.5 1 92.94 476 ILE B C 1
ATOM 10055 O O . ILE B 1 476 ? -22.734 -2.955 19.797 1 92.94 476 ILE B O 1
ATOM 10059 N N . ASN B 1 477 ? -23.609 -1.316 21.047 1 90.44 477 ASN B N 1
ATOM 10060 C CA . ASN B 1 477 ? -25 -1.746 20.812 1 90.44 477 ASN B CA 1
ATOM 10061 C C . ASN B 1 477 ? -25.375 -1.647 19.344 1 90.44 477 ASN B C 1
ATOM 10063 O O . ASN B 1 477 ? -26.047 -2.533 18.812 1 90.44 477 ASN B O 1
ATOM 10067 N N . PHE B 1 478 ? -24.969 -0.594 18.75 1 93.69 478 PHE B N 1
ATOM 10068 C CA . PHE B 1 478 ? -25.25 -0.387 17.344 1 93.69 478 PHE B CA 1
ATOM 10069 C C . PHE B 1 478 ? -24.672 -1.521 16.5 1 93.69 478 PHE B C 1
ATOM 10071 O O . PHE B 1 478 ? -25.375 -2.1 15.664 1 93.69 478 PHE B O 1
ATOM 10078 N N . ARG B 1 479 ? -23.484 -1.898 16.75 1 93.62 479 ARG B N 1
ATOM 10079 C CA . ARG B 1 479 ? -22.844 -2.986 16.031 1 93.62 479 ARG B CA 1
ATOM 10080 C C . ARG B 1 479 ? -23.531 -4.316 16.297 1 93.62 479 ARG B C 1
ATOM 10082 O O . ARG B 1 479 ? -23.781 -5.102 15.383 1 93.62 479 ARG B O 1
ATOM 10089 N N . GLU B 1 480 ? -23.781 -4.523 17.578 1 89.31 480 GLU B N 1
ATOM 10090 C CA . GLU B 1 480 ? -24.469 -5.762 17.938 1 89.31 480 GLU B CA 1
ATOM 10091 C C . GLU B 1 480 ? -25.844 -5.848 17.281 1 89.31 480 GLU B C 1
ATOM 10093 O O . GLU B 1 480 ? -26.281 -6.934 16.875 1 89.31 480 GLU B O 1
ATOM 10098 N N . GLY B 1 481 ? -26.469 -4.711 17.234 1 90.75 481 GLY B N 1
ATOM 10099 C CA . GLY B 1 481 ? -27.75 -4.664 16.547 1 90.75 481 GLY B CA 1
ATOM 10100 C C . GLY B 1 481 ? -27.656 -5.035 15.07 1 90.75 481 GLY B C 1
ATOM 10101 O O . GLY B 1 481 ? -28.484 -5.797 14.562 1 90.75 481 GLY B O 1
ATOM 10102 N N . ILE B 1 482 ? -26.672 -4.559 14.383 1 92.94 482 ILE B N 1
ATOM 10103 C CA . ILE B 1 482 ? -26.469 -4.855 12.969 1 92.94 482 ILE B CA 1
ATOM 10104 C C . ILE B 1 482 ? -26.156 -6.34 12.789 1 92.94 482 ILE B C 1
ATOM 10106 O O . ILE B 1 482 ? -26.734 -7 11.922 1 92.94 482 ILE B O 1
ATOM 10110 N N . ARG B 1 483 ? -25.266 -6.891 13.633 1 90.31 483 ARG B N 1
ATOM 10111 C CA . ARG B 1 483 ? -24.797 -8.266 13.508 1 90.31 483 ARG B CA 1
ATOM 10112 C C . ARG B 1 483 ? -25.922 -9.258 13.766 1 90.31 483 ARG B C 1
ATOM 10114 O O . ARG B 1 483 ? -25.828 -10.422 13.367 1 90.31 483 ARG B O 1
ATOM 10121 N N . ASN B 1 484 ? -27 -8.742 14.406 1 88.44 484 ASN B N 1
ATOM 10122 C CA . ASN B 1 484 ? -28.109 -9.633 14.758 1 88.44 484 ASN B CA 1
ATOM 10123 C C . ASN B 1 484 ? -29.422 -9.156 14.148 1 88.44 484 ASN B C 1
ATOM 10125 O O . ASN B 1 484 ? -30.484 -9.688 14.469 1 88.44 484 ASN B O 1
ATOM 10129 N N . ASN B 1 485 ? -29.375 -8.273 13.32 1 90.31 485 ASN B N 1
ATOM 10130 C CA . ASN B 1 485 ? -30.562 -7.676 12.727 1 90.31 485 ASN B CA 1
ATOM 10131 C C . ASN B 1 485 ? -31.594 -7.305 13.781 1 90.31 485 ASN B C 1
ATOM 10133 O O . ASN B 1 485 ? -32.75 -7.707 13.688 1 90.31 485 ASN B O 1
ATOM 10137 N N . ASN B 1 486 ? -31.094 -6.688 14.836 1 89.5 486 ASN B N 1
ATOM 10138 C CA . ASN B 1 486 ? -31.953 -6.191 15.914 1 89.5 486 ASN B CA 1
ATOM 10139 C C . ASN B 1 486 ? -32.188 -4.688 15.797 1 89.5 486 ASN B C 1
ATOM 10141 O O . ASN B 1 486 ? -31.375 -3.893 16.297 1 89.5 486 ASN B O 1
ATOM 10145 N N . TRP B 1 487 ? -33.344 -4.367 15.336 1 87.5 487 TRP B N 1
ATOM 10146 C CA . TRP B 1 487 ? -33.656 -2.98 15.016 1 87.5 487 TRP B CA 1
ATOM 10147 C C . TRP B 1 487 ? -33.688 -2.127 16.281 1 87.5 487 TRP B C 1
ATOM 10149 O O . TRP B 1 487 ? -33.219 -0.98 16.266 1 87.5 487 TRP B O 1
ATOM 10159 N N . SER B 1 488 ? -34.156 -2.631 17.344 1 83.25 488 SER B N 1
ATOM 10160 C CA . SER B 1 488 ? -34.281 -1.88 18.594 1 83.25 488 SER B CA 1
ATOM 10161 C C . SER B 1 488 ? -32.875 -1.468 19.109 1 83.25 488 SER B C 1
ATOM 10163 O O . SER B 1 488 ? -32.688 -0.338 19.562 1 83.25 488 SER B O 1
ATOM 10165 N N . LEU B 1 489 ? -31.984 -2.352 18.953 1 86.62 489 LEU B N 1
ATOM 10166 C CA . LEU B 1 489 ? -30.625 -2.062 19.391 1 86.62 489 LEU B CA 1
ATOM 10167 C C . LEU B 1 489 ? -29.969 -1.029 18.484 1 86.62 489 LEU B C 1
ATOM 10169 O O . LEU B 1 489 ? -29.234 -0.156 18.953 1 86.62 489 LEU B O 1
ATOM 10173 N N . ILE B 1 490 ? -30.219 -1.14 17.203 1 90.69 490 ILE B N 1
ATOM 10174 C CA . ILE B 1 490 ? -29.672 -0.2 16.234 1 90.69 490 ILE B CA 1
ATOM 10175 C C . ILE B 1 490 ? -30.203 1.205 16.516 1 90.69 490 ILE B C 1
ATOM 10177 O O . ILE B 1 490 ? -29.422 2.156 16.625 1 90.69 490 ILE B O 1
ATOM 10181 N N . LYS B 1 491 ? -31.438 1.285 16.734 1 87.5 491 LYS B N 1
ATOM 10182 C CA . LYS B 1 491 ? -32.062 2.576 16.969 1 87.5 491 LYS B CA 1
ATOM 10183 C C . LYS B 1 491 ? -31.594 3.205 18.266 1 87.5 491 LYS B C 1
ATOM 10185 O O . LYS B 1 491 ? -31.266 4.395 18.312 1 87.5 491 LYS B O 1
ATOM 10190 N N . THR B 1 492 ? -31.531 2.396 19.234 1 86.62 492 THR B N 1
ATOM 10191 C CA . THR B 1 492 ? -31.078 2.896 20.531 1 86.62 492 THR B CA 1
ATOM 10192 C C . THR B 1 492 ? -29.641 3.363 20.469 1 86.62 492 THR B C 1
ATOM 10194 O O . THR B 1 492 ? -29.281 4.406 21.016 1 86.62 492 THR B O 1
ATOM 10197 N N . GLY B 1 493 ? -28.844 2.553 19.859 1 89.88 493 GLY B N 1
ATOM 10198 C CA . GLY B 1 493 ? -27.453 2.932 19.688 1 89.88 493 GLY B CA 1
ATOM 10199 C C . GLY B 1 493 ? -27.281 4.242 18.938 1 89.88 493 GLY B C 1
ATOM 10200 O O . GLY B 1 493 ? -26.516 5.105 19.375 1 89.88 493 GLY B O 1
ATOM 10201 N N . LEU B 1 494 ? -28.016 4.441 17.906 1 91.56 494 LEU B N 1
ATOM 10202 C CA . LEU B 1 494 ? -27.938 5.648 17.094 1 91.56 494 LEU B CA 1
ATOM 10203 C C . LEU B 1 494 ? -28.438 6.863 17.859 1 91.56 494 LEU B C 1
ATOM 10205 O O . LEU B 1 494 ? -27.812 7.922 17.844 1 91.56 494 LEU B O 1
ATOM 10209 N N . PHE B 1 495 ? -29.5 6.684 18.562 1 87.44 495 PHE B N 1
ATOM 10210 C CA . PHE B 1 495 ? -30.141 7.785 19.281 1 87.44 495 PHE B CA 1
ATOM 10211 C C . PHE B 1 495 ? -29.25 8.266 20.422 1 87.44 495 PHE B C 1
ATOM 10213 O O . PHE B 1 495 ? -29.125 9.469 20.656 1 87.44 495 PHE B O 1
ATOM 10220 N N . LYS B 1 496 ? -28.688 7.336 21.047 1 90.12 496 LYS B N 1
ATOM 10221 C CA . LYS B 1 496 ? -27.844 7.691 22.188 1 90.12 496 LYS B CA 1
ATOM 10222 C C . LYS B 1 496 ? -26.547 8.336 21.719 1 90.12 496 LYS B C 1
ATOM 10224 O O . LYS B 1 496 ? -25.984 9.188 22.406 1 90.12 496 LYS B O 1
ATOM 10229 N N . PHE B 1 497 ? -26.125 7.953 20.578 1 94.31 497 PHE B N 1
ATOM 10230 C CA . PHE B 1 497 ? -24.859 8.453 20.062 1 94.31 497 PHE B CA 1
ATOM 10231 C C . PHE B 1 497 ? -25.047 9.781 19.344 1 94.31 497 PHE B C 1
ATOM 10233 O O . PHE B 1 497 ? -24.094 10.555 19.203 1 94.31 497 PHE B O 1
ATOM 10240 N N . ALA B 1 498 ? -26.188 10.164 18.828 1 92.44 498 ALA B N 1
ATOM 10241 C CA . ALA B 1 498 ? -26.5 11.242 17.891 1 92.44 498 ALA B CA 1
ATOM 10242 C C . ALA B 1 498 ? -25.953 12.578 18.406 1 92.44 498 ALA B C 1
ATOM 10244 O O . ALA B 1 498 ? -25.406 13.367 17.625 1 92.44 498 ALA B O 1
ATOM 10245 N N . PRO B 1 499 ? -26.078 12.875 19.703 1 92.06 499 PRO B N 1
ATOM 10246 C CA . PRO B 1 499 ? -25.594 14.172 20.172 1 92.06 499 PRO B CA 1
ATOM 10247 C C . PRO B 1 499 ? -24.109 14.391 19.891 1 92.06 499 PRO B C 1
ATOM 10249 O O . PRO B 1 499 ? -23.672 15.523 19.688 1 92.06 499 PRO B O 1
ATOM 10252 N N . LEU B 1 500 ? -23.391 13.312 19.891 1 94.38 500 LEU B N 1
ATOM 10253 C CA . LEU B 1 500 ? -21.953 13.43 19.703 1 94.38 500 LEU B CA 1
ATOM 10254 C C . LEU B 1 500 ? -21.625 13.945 18.297 1 94.38 500 LEU B C 1
ATOM 10256 O O . LEU B 1 500 ? -20.656 14.672 18.109 1 94.38 500 LEU B O 1
ATOM 10260 N N . PHE B 1 501 ? -22.453 13.609 17.297 1 93.94 501 PHE B N 1
ATOM 10261 C CA . PHE B 1 501 ? -22.25 14.125 15.945 1 93.94 501 PHE B CA 1
ATOM 10262 C C . PHE B 1 501 ? -22.375 15.641 15.922 1 93.94 501 PHE B C 1
ATOM 10264 O O . PHE B 1 501 ? -21.766 16.312 15.094 1 93.94 501 PHE B O 1
ATOM 10271 N N . HIS B 1 502 ? -23.156 16.188 16.812 1 91.69 502 HIS B N 1
ATOM 10272 C CA . HIS B 1 502 ? -23.484 17.609 16.797 1 91.69 502 HIS B CA 1
ATOM 10273 C C . HIS B 1 502 ? -22.531 18.406 17.672 1 91.69 502 HIS B C 1
ATOM 10275 O O . HIS B 1 502 ? -22.438 19.625 17.547 1 91.69 502 HIS B O 1
ATOM 10281 N N . ALA B 1 503 ? -21.891 17.578 18.562 1 89.69 503 ALA B N 1
ATOM 10282 C CA . ALA B 1 503 ? -20.969 18.266 19.469 1 89.69 503 ALA B CA 1
ATOM 10283 C C . ALA B 1 503 ? -19.766 18.828 18.719 1 89.69 503 ALA B C 1
ATOM 10285 O O . ALA B 1 503 ? -19.328 19.938 19 1 89.69 503 ALA B O 1
ATOM 10286 N N . ARG B 1 504 ? -19.359 17.875 17.797 1 79.88 504 ARG B N 1
ATOM 10287 C CA . ARG B 1 504 ? -18.203 18.281 17 1 79.88 504 ARG B CA 1
ATOM 10288 C C . ARG B 1 504 ? -18.609 18.531 15.547 1 79.88 504 ARG B C 1
ATOM 10290 O O . ARG B 1 504 ? -19.719 18.188 15.141 1 79.88 504 ARG B O 1
ATOM 10297 N N . ASN B 1 505 ? -18.062 19.391 14.836 1 74.62 505 ASN B N 1
ATOM 10298 C CA . ASN B 1 505 ? -18.422 19.797 13.484 1 74.62 505 ASN B CA 1
ATOM 10299 C C . ASN B 1 505 ? -18.312 18.641 12.5 1 74.62 505 ASN B C 1
ATOM 10301 O O . ASN B 1 505 ? -17.359 18.562 11.727 1 74.62 505 ASN B O 1
ATOM 10305 N N . HIS B 1 506 ? -19.391 17.562 12.562 1 85 506 HIS B N 1
ATOM 10306 C CA . HIS B 1 506 ? -19.562 16.5 11.578 1 85 506 HIS B CA 1
ATOM 10307 C C . HIS B 1 506 ? -20.781 16.766 10.703 1 85 506 HIS B C 1
ATOM 10309 O O . HIS B 1 506 ? -21.766 16.031 10.781 1 85 506 HIS B O 1
ATOM 10315 N N . PRO B 1 507 ? -20.672 17.609 9.867 1 83.94 507 PRO B N 1
ATOM 10316 C CA . PRO B 1 507 ? -21.875 18.109 9.18 1 83.94 507 PRO B CA 1
ATOM 10317 C C . PRO B 1 507 ? -22.609 17.016 8.414 1 83.94 507 PRO B C 1
ATOM 10319 O O . PRO B 1 507 ? -23.844 16.984 8.43 1 83.94 507 PRO B O 1
ATOM 10322 N N . LYS B 1 508 ? -21.953 16.125 7.789 1 88 508 LYS B N 1
ATOM 10323 C CA . LYS B 1 508 ? -22.609 15.078 7.008 1 88 508 LYS B CA 1
ATOM 10324 C C . LYS B 1 508 ? -23.453 14.172 7.898 1 88 508 LYS B C 1
ATOM 10326 O O . LYS B 1 508 ? -24.625 13.906 7.598 1 88 508 LYS B O 1
ATOM 10331 N N . TYR B 1 509 ? -22.938 13.805 9 1 92.44 509 TYR B N 1
ATOM 10332 C CA . TYR B 1 509 ? -23.625 12.812 9.82 1 92.44 509 TYR B CA 1
ATOM 10333 C C . TYR B 1 509 ? -24.609 13.477 10.766 1 92.44 509 TYR B C 1
ATOM 10335 O O . TYR B 1 509 ? -25.5 12.82 11.312 1 92.44 509 TYR B O 1
ATOM 10343 N N . GLN B 1 510 ? -24.5 14.867 10.938 1 91 510 GLN B N 1
ATOM 10344 C CA . GLN B 1 510 ? -25.578 15.609 11.586 1 91 510 GLN B CA 1
ATOM 10345 C C . GLN B 1 510 ? -26.844 15.578 10.75 1 91 510 GLN B C 1
ATOM 10347 O O . GLN B 1 510 ? -27.922 15.266 11.258 1 91 510 GLN B O 1
ATOM 10352 N N . GLN B 1 511 ? -26.562 15.773 9.531 1 89.38 511 GLN B N 1
ATOM 10353 C CA . GLN B 1 511 ? -27.703 15.781 8.609 1 89.38 511 GLN B CA 1
ATOM 10354 C C . GLN B 1 511 ? -28.297 14.375 8.453 1 89.38 511 GLN B C 1
ATOM 10356 O O . GLN B 1 511 ? -29.516 14.211 8.445 1 89.38 511 GLN B O 1
ATOM 10361 N N . ILE B 1 512 ? -27.5 13.391 8.375 1 94 512 ILE B N 1
ATOM 10362 C CA . ILE B 1 512 ? -27.906 12.016 8.125 1 94 512 ILE B CA 1
ATOM 10363 C C . ILE B 1 512 ? -28.719 11.492 9.312 1 94 512 ILE B C 1
ATOM 10365 O O . ILE B 1 512 ? -29.797 10.945 9.141 1 94 512 ILE B O 1
ATOM 10369 N N . GLU B 1 513 ? -28.125 11.68 10.469 1 92.56 513 GLU B N 1
ATOM 10370 C CA . GLU B 1 513 ? -28.797 11.125 11.641 1 92.56 513 GLU B CA 1
ATOM 10371 C C . GLU B 1 513 ? -30.156 11.789 11.859 1 92.56 513 GLU B C 1
ATOM 10373 O O . GLU B 1 513 ? -31.125 11.125 12.227 1 92.56 513 GLU B O 1
ATOM 10378 N N . LEU B 1 514 ? -30.281 13.07 11.609 1 90.88 514 LEU B N 1
ATOM 10379 C CA . LEU B 1 514 ? -31.562 13.758 11.742 1 90.88 514 LEU B CA 1
ATOM 10380 C C . LEU B 1 514 ? -32.562 13.258 10.711 1 90.88 514 LEU B C 1
ATOM 10382 O O . LEU B 1 514 ? -33.719 13.023 11.031 1 90.88 514 LEU B O 1
ATOM 10386 N N . ARG B 1 515 ? -32.094 13.086 9.531 1 90.62 515 ARG B N 1
ATOM 10387 C CA . ARG B 1 515 ? -32.969 12.594 8.477 1 90.62 515 ARG B CA 1
ATOM 10388 C C . ARG B 1 515 ? -33.469 11.18 8.781 1 90.62 515 ARG B C 1
ATOM 10390 O O . ARG B 1 515 ? -34.625 10.859 8.555 1 90.62 515 ARG B O 1
ATOM 10397 N N . GLU B 1 516 ? -32.594 10.383 9.211 1 90.44 516 GLU B N 1
ATOM 10398 C CA . GLU B 1 516 ? -32.969 9.023 9.578 1 90.44 516 GLU B CA 1
ATOM 10399 C C . GLU B 1 516 ? -34 9.008 10.711 1 90.44 516 GLU B C 1
ATOM 10401 O O . GLU B 1 516 ? -34.938 8.203 10.695 1 90.44 516 GLU B O 1
ATOM 10406 N N . ALA B 1 517 ? -33.781 9.883 11.625 1 88.88 517 ALA B N 1
ATOM 10407 C CA . ALA B 1 517 ? -34.719 9.984 12.742 1 88.88 517 ALA B CA 1
ATOM 10408 C C . ALA B 1 517 ? -36.094 10.438 12.266 1 88.88 517 ALA B C 1
ATOM 10410 O O . ALA B 1 517 ? -37.094 9.914 12.711 1 88.88 517 ALA B O 1
ATOM 10411 N N . ILE B 1 518 ? -36.062 11.328 11.391 1 88.5 518 ILE B N 1
ATOM 10412 C CA . ILE B 1 518 ? -37.312 11.836 10.844 1 88.5 518 ILE B CA 1
ATOM 10413 C C . ILE B 1 518 ? -38.031 10.742 10.047 1 88.5 518 ILE B C 1
ATOM 10415 O O . ILE B 1 518 ? -39.219 10.516 10.219 1 88.5 518 ILE B O 1
ATOM 10419 N N . ASN B 1 519 ? -37.312 10.102 9.219 1 87.75 519 ASN B N 1
ATOM 10420 C CA . ASN B 1 519 ? -37.875 9.016 8.414 1 87.75 519 ASN B CA 1
ATOM 10421 C C . ASN B 1 519 ? -38.531 7.941 9.281 1 87.75 519 ASN B C 1
ATOM 10423 O O . ASN B 1 519 ? -39.625 7.449 8.977 1 87.75 519 ASN B O 1
ATOM 10427 N N . GLU B 1 520 ? -37.844 7.645 10.305 1 85.56 520 GLU B N 1
ATOM 10428 C CA . GLU B 1 520 ? -38.375 6.617 11.203 1 85.56 520 GLU B CA 1
ATOM 10429 C C . GLU B 1 520 ? -39.719 7.031 11.805 1 85.56 520 GLU B C 1
ATOM 10431 O O . GLU B 1 520 ? -40.594 6.188 12.031 1 85.56 520 GLU B O 1
ATOM 10436 N N . MET B 1 521 ? -39.812 8.242 12.031 1 85.12 521 MET B N 1
ATOM 10437 C CA . MET B 1 521 ? -41.031 8.766 12.68 1 85.12 521 MET B CA 1
ATOM 10438 C C . MET B 1 521 ? -42.188 8.797 11.711 1 85.12 521 MET B C 1
ATOM 10440 O O . MET B 1 521 ? -43.344 8.602 12.117 1 85.12 521 MET B O 1
ATOM 10444 N N . ILE B 1 522 ? -41.938 9.086 10.492 1 88.69 522 ILE B N 1
ATOM 10445 C CA . ILE B 1 522 ? -43.062 9.398 9.586 1 88.69 522 ILE B CA 1
ATOM 10446 C C . ILE B 1 522 ? -43.344 8.203 8.688 1 88.69 522 ILE B C 1
ATOM 10448 O O . ILE B 1 522 ? -44.375 8.164 8 1 88.69 522 ILE B O 1
ATOM 10452 N N . LEU B 1 523 ? -42.562 7.176 8.711 1 90.56 523 LEU B N 1
ATOM 10453 C CA . LEU B 1 523 ? -42.719 6.02 7.84 1 90.56 523 LEU B CA 1
ATOM 10454 C C . LEU B 1 523 ? -44.062 5.352 8.078 1 90.56 523 LEU B C 1
ATOM 10456 O O . LEU B 1 523 ? -44.469 5.117 9.227 1 90.56 523 LEU B O 1
ATOM 10460 N N . PRO B 1 524 ? -44.75 5.062 6.984 1 92.38 524 PRO B N 1
ATOM 10461 C CA . PRO B 1 524 ? -45.969 4.258 7.152 1 92.38 524 PRO B CA 1
ATOM 10462 C C . PRO B 1 524 ? -45.688 2.867 7.715 1 92.38 524 PRO B C 1
ATOM 10464 O O . PRO B 1 524 ? -44.594 2.338 7.531 1 92.38 524 PRO B O 1
ATOM 10467 N N . GLU B 1 525 ? -46.625 2.248 8.289 1 92.19 525 GLU B N 1
ATOM 10468 C CA . GLU B 1 525 ? -46.438 1.033 9.078 1 92.19 525 GLU B CA 1
ATOM 10469 C C . GLU B 1 525 ? -45.875 -0.102 8.219 1 92.19 525 GLU B C 1
ATOM 10471 O O . GLU B 1 525 ? -44.938 -0.795 8.625 1 92.19 525 GLU B O 1
ATOM 10476 N N . PRO B 1 526 ? -46.406 -0.314 6.984 1 92.44 526 PRO B N 1
ATOM 10477 C CA . PRO B 1 526 ? -45.844 -1.411 6.195 1 92.44 526 PRO B CA 1
ATOM 10478 C C . PRO B 1 526 ? -44.375 -1.198 5.852 1 92.44 526 PRO B C 1
ATOM 10480 O O . PRO B 1 526 ? -43.594 -2.158 5.824 1 92.44 526 PRO B O 1
ATOM 10483 N N . LEU B 1 527 ? -44.062 0.008 5.598 1 92.69 527 LEU B N 1
ATOM 10484 C CA . LEU B 1 527 ? -42.688 0.336 5.285 1 92.69 527 LEU B CA 1
ATOM 10485 C C . LEU B 1 527 ? -41.812 0.253 6.531 1 92.69 527 LEU B C 1
ATOM 10487 O O . LEU B 1 527 ? -40.656 -0.143 6.453 1 92.69 527 LEU B O 1
ATOM 10491 N N . HIS B 1 528 ? -42.344 0.655 7.605 1 92.44 528 HIS B N 1
ATOM 10492 C CA . HIS B 1 528 ? -41.625 0.546 8.875 1 92.44 528 HIS B CA 1
ATOM 10493 C C . HIS B 1 528 ? -41.281 -0.903 9.18 1 92.44 528 HIS B C 1
ATOM 10495 O O . HIS B 1 528 ? -40.125 -1.194 9.562 1 92.44 528 HIS B O 1
ATOM 10501 N N . LYS B 1 529 ? -42.156 -1.697 8.953 1 91.5 529 LYS B N 1
ATOM 10502 C CA . LYS B 1 529 ? -41.938 -3.123 9.164 1 91.5 529 LYS B CA 1
ATOM 10503 C C . LYS B 1 529 ? -40.875 -3.656 8.203 1 91.5 529 LYS B C 1
ATOM 10505 O O . LYS B 1 529 ? -40 -4.422 8.602 1 91.5 529 LYS B O 1
ATOM 10510 N N . PHE B 1 530 ? -41.031 -3.262 6.965 1 92.94 530 PHE B N 1
ATOM 10511 C CA . PHE B 1 530 ? -40.094 -3.672 5.941 1 92.94 530 PHE B CA 1
ATOM 10512 C C . PHE B 1 530 ? -38.656 -3.279 6.336 1 92.94 530 PHE B C 1
ATOM 10514 O O . PHE B 1 530 ? -37.75 -4.098 6.266 1 92.94 530 PHE B O 1
ATOM 10521 N N . VAL B 1 531 ? -38.469 -2.055 6.828 1 90.69 531 VAL B N 1
ATOM 10522 C CA . VAL B 1 531 ? -37.156 -1.526 7.18 1 90.69 531 VAL B CA 1
ATOM 10523 C C . VAL B 1 531 ? -36.656 -2.223 8.438 1 90.69 531 VAL B C 1
ATOM 10525 O O . VAL B 1 531 ? -35.469 -2.592 8.508 1 90.69 531 VAL B O 1
ATOM 10528 N N . ARG B 1 532 ? -37.469 -2.471 9.391 1 89.44 532 ARG B N 1
ATOM 10529 C CA . ARG B 1 532 ? -37.094 -3.08 10.656 1 89.44 532 ARG B CA 1
ATOM 10530 C C . ARG B 1 532 ? -36.625 -4.512 10.453 1 89.44 532 ARG B C 1
ATOM 10532 O O . ARG B 1 532 ? -35.688 -4.969 11.141 1 89.44 532 ARG B O 1
ATOM 10539 N N . GLU B 1 533 ? -37.156 -5.133 9.516 1 90.25 533 GLU B N 1
ATOM 10540 C CA . GLU B 1 533 ? -36.875 -6.555 9.328 1 90.25 533 GLU B CA 1
ATOM 10541 C C . GLU B 1 533 ? -35.656 -6.766 8.406 1 90.25 533 GLU B C 1
ATOM 10543 O O . GLU B 1 533 ? -35.094 -7.859 8.359 1 90.25 533 GLU B O 1
ATOM 10548 N N . ASN B 1 534 ? -35.281 -5.719 7.738 1 91.62 534 ASN B N 1
ATOM 10549 C CA . ASN B 1 534 ? -34.25 -5.906 6.715 1 91.62 534 ASN B CA 1
ATOM 10550 C C . ASN B 1 534 ? -33.094 -4.93 6.898 1 91.62 534 ASN B C 1
ATOM 10552 O O . ASN B 1 534 ? -32.656 -4.297 5.938 1 91.62 534 ASN B O 1
ATOM 10556 N N . GLN B 1 535 ? -32.594 -4.832 8.109 1 90.38 535 GLN B N 1
ATOM 10557 C CA . GLN B 1 535 ? -31.484 -3.904 8.367 1 90.38 535 GLN B CA 1
ATOM 10558 C C . GLN B 1 535 ? -30.156 -4.508 7.965 1 90.38 535 GLN B C 1
ATOM 10560 O O . GLN B 1 535 ? -29.219 -3.783 7.609 1 90.38 535 GLN B O 1
ATOM 10565 N N . SER B 1 536 ? -30.047 -5.77 8.125 1 90.69 536 SER B N 1
ATOM 10566 C CA . SER B 1 536 ? -28.812 -6.469 7.789 1 90.69 536 SER B CA 1
ATOM 10567 C C . SER B 1 536 ? -29.094 -7.84 7.191 1 90.69 536 SER B C 1
ATOM 10569 O O . SER B 1 536 ? -30.203 -8.375 7.34 1 90.69 536 SER B O 1
ATOM 10571 N N . LEU B 1 537 ? -28.188 -8.273 6.465 1 88.94 537 LEU B N 1
ATOM 10572 C CA . LEU B 1 537 ? -28.328 -9.539 5.754 1 88.94 537 LEU B CA 1
ATOM 10573 C C . LEU B 1 537 ? -27.188 -10.492 6.113 1 88.94 537 LEU B C 1
ATOM 10575 O O . LEU B 1 537 ? -26.094 -10.047 6.449 1 88.94 537 LEU B O 1
ATOM 10579 N N . GLY B 1 538 ? -27.469 -11.812 6.09 1 82.81 538 GLY B N 1
ATOM 10580 C CA . GLY B 1 538 ? -26.453 -12.82 6.324 1 82.81 538 GLY B CA 1
ATOM 10581 C C . GLY B 1 538 ? -26.797 -13.773 7.449 1 82.81 538 GLY B C 1
ATOM 10582 O O . GLY B 1 538 ? -27.984 -13.93 7.793 1 82.81 538 GLY B O 1
ATOM 10583 N N . LYS B 1 539 ? -25.656 -14.422 7.988 1 75.94 539 LYS B N 1
ATOM 10584 C CA . LYS B 1 539 ? -25.844 -15.344 9.109 1 75.94 539 LYS B CA 1
ATOM 10585 C C . LYS B 1 539 ? -25.859 -14.594 10.438 1 75.94 539 LYS B C 1
ATOM 10587 O O . LYS B 1 539 ? -25.078 -13.664 10.641 1 75.94 539 LYS B O 1
ATOM 10592 N N . LYS B 1 540 ? -26.781 -15.078 11.281 1 74.88 540 LYS B N 1
ATOM 10593 C CA . LYS B 1 540 ? -26.922 -14.438 12.586 1 74.88 540 LYS B CA 1
ATOM 10594 C C . LYS B 1 540 ? -25.578 -14.344 13.297 1 74.88 540 LYS B C 1
ATOM 10596 O O . LYS B 1 540 ? -24.797 -15.297 13.281 1 74.88 540 LYS B O 1
ATOM 10601 N N . GLY B 1 541 ? -25.297 -13.266 13.859 1 74.44 541 GLY B N 1
ATOM 10602 C CA . GLY B 1 541 ? -24.031 -13.008 14.547 1 74.44 541 GLY B CA 1
ATOM 10603 C C . GLY B 1 541 ? -22.969 -12.406 13.656 1 74.44 541 GLY B C 1
ATOM 10604 O O . GLY B 1 541 ? -22 -11.836 14.141 1 74.44 541 GLY B O 1
ATOM 10605 N N . LYS B 1 542 ? -23.203 -12.523 12.344 1 81.62 542 LYS B N 1
ATOM 10606 C CA . LYS B 1 542 ? -22.219 -11.992 11.398 1 81.62 542 LYS B CA 1
ATOM 10607 C C . LYS B 1 542 ? -22.922 -11.227 10.266 1 81.62 542 LYS B C 1
ATOM 10609 O O . LYS B 1 542 ? -22.391 -11.156 9.148 1 81.62 542 LYS B O 1
ATOM 10614 N N . MET B 1 543 ? -24.094 -10.734 10.594 1 88.94 543 MET B N 1
ATOM 10615 C CA . MET B 1 543 ? -24.844 -10.016 9.57 1 88.94 543 MET B CA 1
ATOM 10616 C C . MET B 1 543 ? -24.234 -8.648 9.297 1 88.94 543 MET B C 1
ATOM 10618 O O . MET B 1 543 ? -23.516 -8.109 10.148 1 88.94 543 MET B O 1
ATOM 10622 N N . GLU B 1 544 ? -24.391 -8.242 8.125 1 91.25 544 GLU B N 1
ATOM 10623 C CA . GLU B 1 544 ? -23.906 -6.93 7.703 1 91.25 544 GLU B CA 1
ATOM 10624 C C . GLU B 1 544 ? -24.953 -6.211 6.855 1 91.25 544 GLU B C 1
ATOM 10626 O O . GLU B 1 544 ? -25.828 -6.852 6.25 1 91.25 544 GLU B O 1
ATOM 10631 N N . ASP B 1 545 ? -24.875 -4.961 6.949 1 94.19 545 ASP B N 1
ATOM 10632 C CA . ASP B 1 545 ? -25.781 -4.184 6.105 1 94.19 545 ASP B CA 1
ATOM 10633 C C . ASP B 1 545 ? -25.328 -4.215 4.648 1 94.19 545 ASP B C 1
ATOM 10635 O O . ASP B 1 545 ? -24.297 -4.797 4.324 1 94.19 545 ASP B O 1
ATOM 10639 N N . MET B 1 546 ? -26.109 -3.658 3.773 1 92.25 546 MET B N 1
ATOM 10640 C CA . MET B 1 546 ? -25.953 -3.783 2.328 1 92.25 546 MET B CA 1
ATOM 10641 C C . MET B 1 546 ? -24.672 -3.096 1.865 1 92.25 546 MET B C 1
ATOM 10643 O O . MET B 1 546 ? -24.078 -3.486 0.856 1 92.25 546 MET B O 1
ATOM 10647 N N . ASP B 1 547 ? -24.219 -2.055 2.537 1 90.69 547 ASP B N 1
ATOM 10648 C CA . ASP B 1 547 ? -23 -1.373 2.129 1 90.69 547 ASP B CA 1
ATOM 10649 C C . ASP B 1 547 ? -21.781 -2.287 2.281 1 90.69 547 ASP B C 1
ATOM 10651 O O . ASP B 1 547 ? -20.953 -2.369 1.38 1 90.69 547 ASP B O 1
ATOM 10655 N N . PHE B 1 548 ? -21.719 -3.047 3.361 1 90.94 548 PHE B N 1
ATOM 10656 C CA . PHE B 1 548 ? -20.625 -3.982 3.566 1 90.94 548 PHE B CA 1
ATOM 10657 C C . PHE B 1 548 ? -20.781 -5.199 2.662 1 90.94 548 PHE B C 1
ATOM 10659 O O . PHE B 1 548 ? -19.781 -5.777 2.219 1 90.94 548 PHE B O 1
ATOM 10666 N N . GLN B 1 549 ? -22.031 -5.535 2.395 1 89.94 549 GLN B N 1
ATOM 10667 C CA . GLN B 1 549 ? -22.25 -6.613 1.438 1 89.94 549 GLN B CA 1
ATOM 10668 C C . GLN B 1 549 ? -21.719 -6.238 0.055 1 89.94 549 GLN B C 1
ATOM 10670 O O . GLN B 1 549 ? -21.109 -7.062 -0.627 1 89.94 549 GLN B O 1
ATOM 10675 N N . LEU B 1 550 ? -22.031 -5.051 -0.291 1 89.12 550 LEU B N 1
ATOM 10676 C CA . LEU B 1 550 ? -21.547 -4.555 -1.576 1 89.12 550 LEU B CA 1
ATOM 10677 C C . LEU B 1 550 ? -20.031 -4.52 -1.606 1 89.12 550 LEU B C 1
ATOM 10679 O O . LEU B 1 550 ? -19.422 -4.836 -2.631 1 89.12 550 LEU B O 1
ATOM 10683 N N . GLU B 1 551 ? -19.391 -4.148 -0.537 1 87.75 551 GLU B N 1
ATOM 10684 C CA . GLU B 1 551 ? -17.938 -4.141 -0.459 1 87.75 551 GLU B CA 1
ATOM 10685 C C . GLU B 1 551 ? -17.359 -5.535 -0.696 1 87.75 551 GLU B C 1
ATOM 10687 O O . GLU B 1 551 ? -16.344 -5.688 -1.359 1 87.75 551 GLU B O 1
ATOM 10692 N N . ASN B 1 552 ? -18.031 -6.5 -0.13 1 86.75 552 ASN B N 1
ATOM 10693 C CA . ASN B 1 552 ? -17.594 -7.879 -0.334 1 86.75 552 ASN B CA 1
ATOM 10694 C C . ASN B 1 552 ? -17.703 -8.289 -1.8 1 86.75 552 ASN B C 1
ATOM 10696 O O . ASN B 1 552 ? -16.828 -8.969 -2.326 1 86.75 552 ASN B O 1
ATOM 10700 N N . VAL B 1 553 ? -18.797 -7.848 -2.395 1 87.31 553 VAL B N 1
ATOM 10701 C CA . VAL B 1 553 ? -19 -8.141 -3.809 1 87.31 553 VAL B CA 1
ATOM 10702 C C . VAL B 1 553 ? -17.938 -7.445 -4.648 1 87.31 553 VAL B C 1
ATOM 10704 O O . VAL B 1 553 ? -17.391 -8.031 -5.586 1 87.31 553 VAL B O 1
ATOM 10707 N N . ASN B 1 554 ? -17.672 -6.227 -4.305 1 86.06 554 ASN B N 1
ATOM 10708 C CA . ASN B 1 554 ? -16.641 -5.469 -5.004 1 86.06 554 ASN B CA 1
ATOM 10709 C C . ASN B 1 554 ? -15.281 -6.145 -4.891 1 86.06 554 ASN B C 1
ATOM 10711 O O . ASN B 1 554 ? -14.539 -6.219 -5.871 1 86.06 554 ASN B O 1
ATOM 10715 N N . LYS B 1 555 ? -14.953 -6.656 -3.787 1 86.25 555 LYS B N 1
ATOM 10716 C CA . LYS B 1 555 ? -13.68 -7.348 -3.566 1 86.25 555 LYS B CA 1
ATOM 10717 C C . LYS B 1 555 ? -13.586 -8.609 -4.422 1 86.25 555 LYS B C 1
ATOM 10719 O O . LYS B 1 555 ? -12.539 -8.891 -5.004 1 86.25 555 LYS B O 1
ATOM 10724 N N . ARG B 1 556 ? -14.648 -9.328 -4.461 1 88.25 556 ARG B N 1
ATOM 10725 C CA . ARG B 1 556 ? -14.664 -10.539 -5.273 1 88.25 556 ARG B CA 1
ATOM 10726 C C . ARG B 1 556 ? -14.531 -10.211 -6.758 1 88.25 556 ARG B C 1
ATOM 10728 O O . ARG B 1 556 ? -13.844 -10.914 -7.496 1 88.25 556 ARG B O 1
ATOM 10735 N N . SER B 1 557 ? -15.18 -9.156 -7.102 1 87.69 557 SER B N 1
ATOM 10736 C CA . SER B 1 557 ? -15.117 -8.75 -8.5 1 87.69 557 SER B CA 1
ATOM 10737 C C . SER B 1 557 ? -13.711 -8.297 -8.883 1 87.69 557 SER B C 1
ATOM 10739 O O . SER B 1 557 ? -13.242 -8.562 -10 1 87.69 557 SER B O 1
ATOM 10741 N N . LYS B 1 558 ? -13.078 -7.672 -8.023 1 85.81 558 LYS B N 1
ATOM 10742 C CA . LYS B 1 558 ? -11.742 -7.145 -8.273 1 85.81 558 LYS B CA 1
ATOM 10743 C C . LYS B 1 558 ? -10.75 -8.273 -8.547 1 85.81 558 LYS B C 1
ATOM 10745 O O . LYS B 1 558 ? -9.773 -8.086 -9.273 1 85.81 558 LYS B O 1
ATOM 10750 N N . SER B 1 559 ? -10.953 -9.391 -7.949 1 88.19 559 SER B N 1
ATOM 10751 C CA . SER B 1 559 ? -10.062 -10.531 -8.117 1 88.19 559 SER B CA 1
ATOM 10752 C C . SER B 1 559 ? -10.016 -10.984 -9.57 1 88.19 559 SER B C 1
ATOM 10754 O O . SER B 1 559 ? -9.109 -11.719 -9.969 1 88.19 559 SER B O 1
ATOM 10756 N N . TRP B 1 560 ? -11.008 -10.523 -10.328 1 92.12 560 TRP B N 1
ATOM 10757 C CA . TRP B 1 560 ? -11.086 -10.953 -11.719 1 92.12 560 TRP B CA 1
ATOM 10758 C C . TRP B 1 560 ? -10.555 -9.875 -12.656 1 92.12 560 TRP B C 1
ATOM 10760 O O . TRP B 1 560 ? -10.414 -10.102 -13.859 1 92.12 560 TRP B O 1
ATOM 10770 N N . ASN B 1 561 ? -10.266 -8.703 -12.125 1 87.81 561 ASN B N 1
ATOM 10771 C CA . ASN B 1 561 ? -9.719 -7.613 -12.93 1 87.81 561 ASN B CA 1
ATOM 10772 C C . ASN B 1 561 ? -8.227 -7.797 -13.188 1 87.81 561 ASN B C 1
ATOM 10774 O O . ASN B 1 561 ? -7.516 -8.359 -12.359 1 87.81 561 ASN B O 1
ATOM 10778 N N . PRO B 1 562 ? -7.801 -7.418 -14.344 1 84.12 562 PRO B N 1
ATOM 10779 C CA . PRO B 1 562 ? -6.363 -7.484 -14.609 1 84.12 562 PRO B CA 1
ATOM 10780 C C . PRO B 1 562 ? -5.559 -6.516 -13.75 1 84.12 562 PRO B C 1
ATOM 10782 O O . PRO B 1 562 ? -6.102 -5.527 -13.258 1 84.12 562 PRO B O 1
ATOM 10785 N N . VAL B 1 563 ? -4.254 -6.996 -13.57 1 76.38 563 VAL B N 1
ATOM 10786 C CA . VAL B 1 563 ? -3.361 -6.094 -12.844 1 76.38 563 VAL B CA 1
ATOM 10787 C C . VAL B 1 563 ? -3.137 -4.824 -13.664 1 76.38 563 VAL B C 1
ATOM 10789 O O . VAL B 1 563 ? -2.982 -4.887 -14.891 1 76.38 563 VAL B O 1
ATOM 10792 N N . GLY B 1 564 ? -3.137 -3.75 -13.047 1 69.44 564 GLY B N 1
ATOM 10793 C CA . GLY B 1 564 ? -3.059 -2.451 -13.695 1 69.44 564 GLY B CA 1
ATOM 10794 C C . GLY B 1 564 ? -4.363 -1.675 -13.641 1 69.44 564 GLY B C 1
ATOM 10795 O O . GLY B 1 564 ? -5.004 -1.609 -12.586 1 69.44 564 GLY B O 1
ATOM 10796 N N . VAL B 1 565 ? -4.797 -1.146 -14.883 1 67.69 565 VAL B N 1
ATOM 10797 C CA . VAL B 1 565 ? -5.984 -0.293 -14.836 1 67.69 565 VAL B CA 1
ATOM 10798 C C . VAL B 1 565 ? -7.141 -0.981 -15.555 1 67.69 565 VAL B C 1
ATOM 10800 O O . VAL B 1 565 ? -7.18 -1.016 -16.797 1 67.69 565 VAL B O 1
ATOM 10803 N N . PRO B 1 566 ? -7.992 -1.663 -14.766 1 77.38 566 PRO B N 1
ATOM 10804 C CA . PRO B 1 566 ? -9.172 -2.25 -15.391 1 77.38 566 PRO B CA 1
ATOM 10805 C C . PRO B 1 566 ? -10.031 -1.215 -16.109 1 77.38 566 PRO B C 1
ATOM 10807 O O . PRO B 1 566 ? -10.055 -0.045 -15.727 1 77.38 566 PRO B O 1
ATOM 10810 N N . THR B 1 567 ? -10.68 -1.512 -17.234 1 77.31 567 THR B N 1
ATOM 10811 C CA . THR B 1 567 ? -11.602 -0.655 -17.969 1 77.31 567 THR B CA 1
ATOM 10812 C C . THR B 1 567 ? -13.016 -0.771 -17.406 1 77.31 567 THR B C 1
ATOM 10814 O O . THR B 1 567 ? -13.281 -1.633 -16.562 1 77.31 567 THR B O 1
ATOM 10817 N N . GLU B 1 568 ? -13.867 0.164 -17.844 1 76.81 568 GLU B N 1
ATOM 10818 C CA . GLU B 1 568 ? -15.281 0.098 -17.469 1 76.81 568 GLU B CA 1
ATOM 10819 C C . GLU B 1 568 ? -15.914 -1.209 -17.938 1 76.81 568 GLU B C 1
ATOM 10821 O O . GLU B 1 568 ? -16.703 -1.816 -17.219 1 76.81 568 GLU B O 1
ATOM 10826 N N . GLU B 1 569 ? -15.438 -1.627 -19.031 1 82.5 569 GLU B N 1
ATOM 10827 C CA . GLU B 1 569 ? -15.984 -2.859 -19.594 1 82.5 569 GLU B CA 1
ATOM 10828 C C . GLU B 1 569 ? -15.562 -4.074 -18.781 1 82.5 569 GLU B C 1
ATOM 10830 O O . GLU B 1 569 ? -16.344 -5.012 -18.594 1 82.5 569 GLU B O 1
ATOM 10835 N N . ASP B 1 570 ? -14.352 -4.059 -18.266 1 86.06 570 ASP B N 1
ATOM 10836 C CA . ASP B 1 570 ? -13.867 -5.148 -17.422 1 86.06 570 ASP B CA 1
ATOM 10837 C C . ASP B 1 570 ? -14.719 -5.277 -16.156 1 86.06 570 ASP B C 1
ATOM 10839 O O . ASP B 1 570 ? -15.117 -6.383 -15.789 1 86.06 570 ASP B O 1
ATOM 10843 N N . TRP B 1 571 ? -14.992 -4.164 -15.594 1 83.88 571 TRP B N 1
ATOM 10844 C CA . TRP B 1 571 ? -15.805 -4.156 -14.383 1 83.88 571 TRP B CA 1
ATOM 10845 C C . TRP B 1 571 ? -17.219 -4.668 -14.672 1 83.88 571 TRP B C 1
ATOM 10847 O O . TRP B 1 571 ? -17.734 -5.516 -13.938 1 83.88 571 TRP B O 1
ATOM 10857 N N . MET B 1 572 ? -17.828 -4.18 -15.75 1 84.69 572 MET B N 1
ATOM 10858 C CA . MET B 1 572 ? -19.188 -4.562 -16.109 1 84.69 572 MET B CA 1
ATOM 10859 C C . MET B 1 572 ? -19.281 -6.062 -16.375 1 84.69 572 MET B C 1
ATOM 10861 O O . MET B 1 572 ? -20.172 -6.734 -15.859 1 84.69 572 MET B O 1
ATOM 10865 N N . ARG B 1 573 ? -18.344 -6.566 -17.047 1 88.56 573 ARG B N 1
ATOM 10866 C CA . ARG B 1 573 ? -18.328 -7.992 -17.359 1 88.56 573 ARG B CA 1
ATOM 10867 C C . ARG B 1 573 ? -18.172 -8.828 -16.094 1 88.56 573 ARG B C 1
ATOM 10869 O O . ARG B 1 573 ? -18.859 -9.836 -15.93 1 88.56 573 ARG B O 1
ATOM 10876 N N . ASN B 1 574 ? -17.281 -8.43 -15.289 1 88.25 574 ASN B N 1
ATOM 10877 C CA . ASN B 1 574 ? -17.031 -9.18 -14.062 1 88.25 574 ASN B CA 1
ATOM 10878 C C . ASN B 1 574 ? -18.266 -9.203 -13.148 1 88.25 574 ASN B C 1
ATOM 10880 O O . ASN B 1 574 ? -18.625 -10.25 -12.625 1 88.25 574 ASN B O 1
ATOM 10884 N N . PHE B 1 575 ? -18.891 -8.078 -13.055 1 87.94 575 PHE B N 1
ATOM 10885 C CA . PHE B 1 575 ? -20.062 -7.988 -12.188 1 87.94 575 PHE B CA 1
ATOM 10886 C C . PHE B 1 575 ? -21.219 -8.812 -12.742 1 87.94 575 PHE B C 1
ATOM 10888 O O . PHE B 1 575 ? -21.906 -9.508 -11.992 1 87.94 575 PHE B O 1
ATOM 10895 N N . ARG B 1 576 ? -21.438 -8.766 -14 1 89.12 576 ARG B N 1
ATOM 10896 C CA . ARG B 1 576 ? -22.562 -9.43 -14.625 1 89.12 576 ARG B CA 1
ATOM 10897 C C . ARG B 1 576 ? -22.375 -10.938 -14.648 1 89.12 576 ARG B C 1
ATOM 10899 O O . ARG B 1 576 ? -23.344 -11.688 -14.789 1 89.12 576 ARG B O 1
ATOM 10906 N N . ASN B 1 577 ? -21.125 -11.406 -14.523 1 92.06 577 ASN B N 1
ATOM 10907 C CA . ASN B 1 577 ? -20.844 -12.844 -14.555 1 92.06 577 ASN B CA 1
ATOM 10908 C C . ASN B 1 577 ? -20.266 -13.336 -13.227 1 92.06 577 ASN B C 1
ATOM 10910 O O . ASN B 1 577 ? -19.734 -14.438 -13.148 1 92.06 577 ASN B O 1
ATOM 10914 N N . LEU B 1 578 ? -20.344 -12.547 -12.188 1 91.5 578 LEU B N 1
ATOM 10915 C CA . LEU B 1 578 ? -19.656 -12.812 -10.93 1 91.5 578 LEU B CA 1
ATOM 10916 C C . LEU B 1 578 ? -20.156 -14.117 -10.312 1 91.5 578 LEU B C 1
ATOM 10918 O O . LEU B 1 578 ? -19.344 -14.93 -9.836 1 91.5 578 LEU B O 1
ATOM 10922 N N . LYS B 1 579 ? -21.375 -14.344 -10.273 1 88.38 579 LYS B N 1
ATOM 10923 C CA . LYS B 1 579 ? -21.938 -15.562 -9.688 1 88.38 579 LYS B CA 1
ATOM 10924 C C . LYS B 1 579 ? -21.375 -16.812 -10.375 1 88.38 579 LYS B C 1
ATOM 10926 O O . LYS B 1 579 ? -20.969 -17.75 -9.703 1 88.38 579 LYS B O 1
ATOM 10931 N N . LYS B 1 580 ? -21.375 -16.766 -11.664 1 90.94 580 LYS B N 1
ATOM 10932 C CA . LYS B 1 580 ? -20.875 -17.906 -12.422 1 90.94 580 LYS B CA 1
ATOM 10933 C C . LYS B 1 580 ? -19.375 -18.078 -12.219 1 90.94 580 LYS B C 1
ATOM 10935 O O . LYS B 1 580 ? -18.875 -19.203 -12.125 1 90.94 580 LYS B O 1
ATOM 10940 N N . LEU B 1 581 ? -18.688 -17 -12.227 1 93.19 581 LEU B N 1
ATOM 10941 C CA . LEU B 1 581 ? -17.25 -17.047 -12.016 1 93.19 581 LEU B CA 1
ATOM 10942 C C . LEU B 1 581 ? -16.906 -17.594 -10.625 1 93.19 581 LEU B C 1
ATOM 10944 O O . LEU B 1 581 ? -16 -18.406 -10.477 1 93.19 581 LEU B O 1
ATOM 10948 N N . ASP B 1 582 ? -17.672 -17.188 -9.672 1 91.19 582 ASP B N 1
ATOM 10949 C CA . ASP B 1 582 ? -17.484 -17.688 -8.312 1 91.19 582 ASP B CA 1
ATOM 10950 C C . ASP B 1 582 ? -17.812 -19.172 -8.227 1 91.19 582 ASP B C 1
ATOM 10952 O O . ASP B 1 582 ? -17.141 -19.922 -7.508 1 91.19 582 ASP B O 1
ATOM 10956 N N . GLN B 1 583 ? -18.844 -19.547 -8.898 1 90.62 583 GLN B N 1
ATOM 10957 C CA . GLN B 1 583 ? -19.203 -20.953 -8.945 1 90.62 583 GLN B CA 1
ATOM 10958 C C . GLN B 1 583 ? -18.078 -21.797 -9.547 1 90.62 583 GLN B C 1
ATOM 10960 O O . GLN B 1 583 ? -17.734 -22.844 -9.023 1 90.62 583 GLN B O 1
ATOM 10965 N N . LEU B 1 584 ? -17.578 -21.297 -10.617 1 93.12 584 LEU B N 1
ATOM 10966 C CA . LEU B 1 584 ? -16.453 -22 -11.25 1 93.12 584 LEU B CA 1
ATOM 10967 C C . LEU B 1 584 ? -15.297 -22.156 -10.273 1 93.12 584 LEU B C 1
ATOM 10969 O O . LEU B 1 584 ? -14.742 -23.25 -10.141 1 93.12 584 LEU B O 1
ATOM 10973 N N . ARG B 1 585 ? -14.969 -21.094 -9.625 1 93.25 585 ARG B N 1
ATOM 10974 C CA . ARG B 1 585 ? -13.883 -21.109 -8.656 1 93.25 585 ARG B CA 1
ATOM 10975 C C . ARG B 1 585 ? -14.141 -22.141 -7.562 1 93.25 585 ARG B C 1
ATOM 10977 O O . ARG B 1 585 ? -13.266 -22.953 -7.254 1 93.25 585 ARG B O 1
ATOM 10984 N N . CYS B 1 586 ? -15.305 -22.188 -7.039 1 90.94 586 CYS B N 1
ATOM 10985 C CA . CYS B 1 586 ? -15.664 -23.094 -5.961 1 90.94 586 CYS B CA 1
ATOM 10986 C C . CYS B 1 586 ? -15.633 -24.547 -6.438 1 90.94 586 CYS B C 1
ATOM 10988 O O . CYS B 1 586 ? -15.094 -25.422 -5.75 1 90.94 586 CYS B O 1
ATOM 10990 N N . GLU B 1 587 ? -16.172 -24.781 -7.605 1 91.94 587 GLU B N 1
ATOM 10991 C CA . GLU B 1 587 ? -16.234 -26.141 -8.156 1 91.94 587 GLU B CA 1
ATOM 10992 C C . GLU B 1 587 ? -14.836 -26.688 -8.438 1 91.94 587 GLU B C 1
ATOM 10994 O O . GLU B 1 587 ? -14.555 -27.859 -8.172 1 91.94 587 GLU B O 1
ATOM 10999 N N . VAL B 1 588 ? -13.992 -25.844 -8.992 1 93.25 588 VAL B N 1
ATOM 11000 C CA . VAL B 1 588 ? -12.633 -26.297 -9.289 1 93.25 588 VAL B CA 1
ATOM 11001 C C . VAL B 1 588 ? -11.906 -26.625 -7.992 1 93.25 588 VAL B C 1
ATOM 11003 O O . VAL B 1 588 ? -11.266 -27.688 -7.887 1 93.25 588 VAL B O 1
ATOM 11006 N N . LEU B 1 589 ? -12.016 -25.828 -7.016 1 93.06 589 LEU B N 1
ATOM 11007 C CA . LEU B 1 589 ? -11.359 -26.062 -5.73 1 93.06 589 LEU B CA 1
ATOM 11008 C C . LEU B 1 589 ? -11.898 -27.328 -5.07 1 93.06 589 LEU B C 1
ATOM 11010 O O . LEU B 1 589 ? -11.133 -28.125 -4.52 1 93.06 589 LEU B O 1
ATOM 11014 N N . GLU B 1 590 ? -13.148 -27.5 -5.18 1 89.88 590 GLU B N 1
ATOM 11015 C CA . GLU B 1 590 ? -13.758 -28.688 -4.605 1 89.88 590 GLU B CA 1
ATOM 11016 C C . GLU B 1 590 ? -13.266 -29.953 -5.309 1 89.88 590 GLU B C 1
ATOM 11018 O O . GLU B 1 590 ? -12.953 -30.953 -4.656 1 89.88 590 GLU B O 1
ATOM 11023 N N . ARG B 1 591 ? -13.203 -29.875 -6.57 1 90.69 591 ARG B N 1
ATOM 11024 C CA . ARG B 1 591 ? -12.742 -31.031 -7.348 1 90.69 591 ARG B CA 1
ATOM 11025 C C . ARG B 1 591 ? -11.305 -31.391 -6.996 1 90.69 591 ARG B C 1
ATOM 11027 O O . ARG B 1 591 ? -10.938 -32.562 -7 1 90.69 591 ARG B O 1
ATOM 11034 N N . ILE B 1 592 ? -10.492 -30.359 -6.719 1 90.69 592 ILE B N 1
ATOM 11035 C CA . ILE B 1 592 ? -9.086 -30.578 -6.406 1 90.69 592 ILE B CA 1
ATOM 11036 C C . ILE B 1 592 ? -8.938 -30.969 -4.938 1 90.69 592 ILE B C 1
ATOM 11038 O O . ILE B 1 592 ? -7.875 -31.438 -4.52 1 90.69 592 ILE B O 1
ATOM 11042 N N . GLY B 1 593 ? -9.961 -30.828 -4.137 1 86.69 593 GLY B N 1
ATOM 11043 C CA . GLY B 1 593 ? -9.93 -31.156 -2.721 1 86.69 593 GLY B CA 1
ATOM 11044 C C . GLY B 1 593 ? -9.438 -30.031 -1.847 1 86.69 593 GLY B C 1
ATOM 11045 O O . GLY B 1 593 ? -8.773 -30.25 -0.835 1 86.69 593 GLY B O 1
ATOM 11046 N N . CYS B 1 594 ? -9.57 -28.859 -2.318 1 87.12 594 CYS B N 1
ATOM 11047 C CA . CYS B 1 594 ? -9.164 -27.672 -1.584 1 87.12 594 CYS B CA 1
ATOM 11048 C C . CYS B 1 594 ? -10.383 -26.844 -1.19 1 87.12 594 CYS B C 1
ATOM 11050 O O . CYS B 1 594 ? -11.344 -26.75 -1.951 1 87.12 594 CYS B O 1
ATOM 11052 N N . ASN B 1 595 ? -10.258 -26.359 0.024 1 80.25 595 ASN B N 1
ATOM 11053 C CA . ASN B 1 595 ? -11.328 -25.469 0.442 1 80.25 595 ASN B CA 1
ATOM 11054 C C . ASN B 1 595 ? -11.055 -24.016 0.022 1 80.25 595 ASN B C 1
ATOM 11056 O O . ASN B 1 595 ? -9.906 -23.578 0.027 1 80.25 595 ASN B O 1
ATOM 11060 N N . ASP B 1 596 ? -12.078 -23.359 -0.41 1 79.19 596 ASP B N 1
ATOM 11061 C CA . ASP B 1 596 ? -11.945 -21.938 -0.698 1 79.19 596 ASP B CA 1
ATOM 11062 C C . ASP B 1 596 ? -11.82 -21.125 0.589 1 79.19 596 ASP B C 1
ATOM 11064 O O . ASP B 1 596 ? -12.742 -21.094 1.401 1 79.19 596 ASP B O 1
ATOM 11068 N N . PRO B 1 597 ? -10.703 -20.469 0.685 1 76.44 597 PRO B N 1
ATOM 11069 C CA . PRO B 1 597 ? -10.508 -19.703 1.917 1 76.44 597 PRO B CA 1
ATOM 11070 C C . PRO B 1 597 ? -11.555 -18.609 2.1 1 76.44 597 PRO B C 1
ATOM 11072 O O . PRO B 1 597 ? -11.812 -18.188 3.227 1 76.44 597 PRO B O 1
ATOM 11075 N N . ARG B 1 598 ? -12.273 -18.25 1.118 1 70.81 598 ARG B N 1
ATOM 11076 C CA . ARG B 1 598 ? -13.266 -17.188 1.186 1 70.81 598 ARG B CA 1
ATOM 11077 C C . ARG B 1 598 ? -14.539 -17.672 1.883 1 70.81 598 ARG B C 1
ATOM 11079 O O . ARG B 1 598 ? -15.344 -16.859 2.342 1 70.81 598 ARG B O 1
ATOM 11086 N N . LEU B 1 599 ? -14.586 -18.922 1.89 1 62.72 599 LEU B N 1
ATOM 11087 C CA . LEU B 1 599 ? -15.82 -19.5 2.424 1 62.72 599 LEU B CA 1
ATOM 11088 C C . LEU B 1 599 ? -15.609 -20.016 3.84 1 62.72 599 LEU B C 1
ATOM 11090 O O . LEU B 1 599 ? -16.562 -20.406 4.516 1 62.72 599 LEU B O 1
ATOM 11094 N N . LEU B 1 600 ? -14.281 -20.188 4.152 1 58.16 600 LEU B N 1
ATOM 11095 C CA . LEU B 1 600 ? -14 -20.672 5.496 1 58.16 600 LEU B CA 1
ATOM 11096 C C . LEU B 1 600 ? -14.398 -19.641 6.547 1 58.16 600 LEU B C 1
ATOM 11098 O O . LEU B 1 600 ? -14.156 -18.453 6.371 1 58.16 600 LEU B O 1
ATOM 11102 N N . PRO B 1 601 ? -15.336 -20.016 7.449 1 49.59 601 PRO B N 1
ATOM 11103 C CA . PRO B 1 601 ? -15.68 -19.094 8.523 1 49.59 601 PRO B CA 1
ATOM 11104 C C . PRO B 1 601 ? -14.453 -18.469 9.188 1 49.59 601 PRO B C 1
ATOM 11106 O O . PRO B 1 601 ? -13.414 -19.125 9.289 1 49.59 601 PRO B O 1
ATOM 11109 N N . ASN B 1 602 ? -14.156 -17.297 9 1 47.31 602 ASN B N 1
ATOM 11110 C CA . ASN B 1 602 ? -13.086 -16.672 9.766 1 47.31 602 ASN B CA 1
ATOM 11111 C C . ASN B 1 602 ? -12.977 -17.266 11.172 1 47.31 602 ASN B C 1
ATOM 11113 O O . ASN B 1 602 ? -13.609 -16.766 12.109 1 47.31 602 ASN B O 1
ATOM 11117 N N . THR B 1 603 ? -13.141 -18.422 11.266 1 43.31 603 THR B N 1
ATOM 11118 C CA . THR B 1 603 ? -13.133 -18.969 12.617 1 43.31 603 THR B CA 1
ATOM 11119 C C . THR B 1 603 ? -12.039 -18.312 13.453 1 43.31 603 THR B C 1
ATOM 11121 O O . THR B 1 603 ? -12.141 -18.234 14.68 1 43.31 603 THR B O 1
ATOM 11124 N N . GLU B 1 604 ? -10.883 -18.219 12.914 1 42.22 604 GLU B N 1
ATOM 11125 C CA . GLU B 1 604 ? -9.867 -17.797 13.883 1 42.22 604 GLU B CA 1
ATOM 11126 C C . GLU B 1 604 ? -10 -16.312 14.219 1 42.22 604 GLU B C 1
ATOM 11128 O O . GLU B 1 604 ? -9.336 -15.477 13.609 1 42.22 604 GLU B O 1
ATOM 11133 N N . SER B 1 605 ? -11.016 -15.742 13.781 1 43.66 605 SER B N 1
ATOM 11134 C CA . SER B 1 605 ? -11.086 -14.438 14.438 1 43.66 605 SER B CA 1
ATOM 11135 C C . SER B 1 605 ? -10.633 -14.523 15.891 1 43.66 605 SER B C 1
ATOM 11137 O O . SER B 1 605 ? -11.297 -15.156 16.719 1 43.66 605 SER B O 1
ATOM 11139 N N . ARG B 1 606 ? -9.586 -15.008 16.172 1 40.09 606 ARG B N 1
ATOM 11140 C CA . ARG B 1 606 ? -9.008 -14.938 17.5 1 40.09 606 ARG B CA 1
ATOM 11141 C C . ARG B 1 606 ? -9.531 -13.719 18.266 1 40.09 606 ARG B C 1
ATOM 11143 O O . ARG B 1 606 ? -8.992 -12.625 18.125 1 40.09 606 ARG B O 1
ATOM 11150 N N . HIS B 1 607 ? -10.805 -13.391 18.156 1 46.31 607 HIS B N 1
ATOM 11151 C CA . HIS B 1 607 ? -11.328 -12.414 19.109 1 46.31 607 HIS B CA 1
ATOM 11152 C C . HIS B 1 607 ? -10.648 -12.555 20.469 1 46.31 607 HIS B C 1
ATOM 11154 O O . HIS B 1 607 ? -11.281 -12.945 21.438 1 46.31 607 HIS B O 1
ATOM 11160 N N . ASP B 1 608 ? -9.57 -13.203 20.453 1 47.72 608 ASP B N 1
ATOM 11161 C CA . ASP B 1 608 ? -9.047 -13.281 21.812 1 47.72 608 ASP B CA 1
ATOM 11162 C C . ASP B 1 608 ? -9.047 -11.906 22.469 1 47.72 608 ASP B C 1
ATOM 11164 O O . ASP B 1 608 ? -8.625 -10.914 21.875 1 47.72 608 ASP B O 1
ATOM 11168 N N . VAL B 1 609 ? -10.055 -11.797 23.359 1 54.16 609 VAL B N 1
ATOM 11169 C CA . VAL B 1 609 ? -10.109 -10.695 24.328 1 54.16 609 VAL B CA 1
ATOM 11170 C C . VAL B 1 609 ? -8.695 -10.195 24.625 1 54.16 609 VAL B C 1
ATOM 11172 O O . VAL B 1 609 ? -7.84 -10.969 25.062 1 54.16 609 VAL B O 1
ATOM 11175 N N . LYS B 1 610 ? -8.297 -9.117 23.938 1 77.38 610 LYS B N 1
ATOM 11176 C CA . LYS B 1 610 ? -7.039 -8.406 24.141 1 77.38 610 LYS B CA 1
ATOM 11177 C C . LYS B 1 610 ? -6.82 -8.078 25.609 1 77.38 610 LYS B C 1
ATOM 11179 O O . LYS B 1 610 ? -6.629 -6.914 25.984 1 77.38 610 LYS B O 1
ATOM 11184 N N . GLN B 1 611 ? -7.035 -9.336 26.484 1 82.31 611 GLN B N 1
ATOM 11185 C CA . GLN B 1 611 ? -7 -9.172 27.922 1 82.31 611 GLN B CA 1
ATOM 11186 C C . GLN B 1 611 ? -5.699 -8.508 28.375 1 82.31 611 GLN B C 1
ATOM 11188 O O . GLN B 1 611 ? -5.695 -7.684 29.281 1 82.31 611 GLN B O 1
ATOM 11193 N N . ASN B 1 612 ? -4.699 -8.805 27.688 1 84.69 612 ASN B N 1
ATOM 11194 C CA . ASN B 1 612 ? -3.42 -8.195 28.031 1 84.69 612 ASN B CA 1
ATOM 11195 C C . ASN B 1 612 ? -3.412 -6.695 27.766 1 84.69 612 ASN B C 1
ATOM 11197 O O . ASN B 1 612 ? -2.9 -5.914 28.562 1 84.69 612 ASN B O 1
ATOM 11201 N N . GLU B 1 613 ? -4.012 -6.363 26.688 1 90.56 613 GLU B N 1
ATOM 11202 C CA . GLU B 1 613 ? -4.066 -4.949 26.312 1 90.56 613 GLU B CA 1
ATOM 11203 C C . GLU B 1 613 ? -5.004 -4.176 27.234 1 90.56 613 GLU B C 1
ATOM 11205 O O . GLU B 1 613 ? -4.719 -3.039 27.609 1 90.56 613 GLU B O 1
ATOM 11210 N N . ILE B 1 614 ? -6.086 -4.871 27.609 1 93.31 614 ILE B N 1
ATOM 11211 C CA . ILE B 1 614 ? -7.031 -4.266 28.531 1 93.31 614 ILE B CA 1
ATOM 11212 C C . ILE B 1 614 ? -6.359 -4.055 29.891 1 93.31 614 ILE B C 1
ATOM 11214 O O . ILE B 1 614 ? -6.469 -2.982 30.484 1 93.31 614 ILE B O 1
ATOM 11218 N N . THR B 1 615 ? -5.621 -5.012 30.328 1 91.69 615 THR B N 1
ATOM 11219 C CA . THR B 1 615 ? -4.918 -4.926 31.594 1 91.69 615 THR B CA 1
ATOM 11220 C C . THR B 1 615 ? -3.854 -3.834 31.562 1 91.69 615 THR B C 1
ATOM 11222 O O . THR B 1 615 ? -3.684 -3.092 32.531 1 91.69 615 THR B O 1
ATOM 11225 N N . ALA B 1 616 ? -3.215 -3.752 30.5 1 92.44 616 ALA B N 1
ATOM 11226 C CA . ALA B 1 616 ? -2.197 -2.715 30.344 1 92.44 616 ALA B CA 1
ATOM 11227 C C . ALA B 1 616 ? -2.814 -1.322 30.422 1 92.44 616 ALA B C 1
ATOM 11229 O O . ALA B 1 616 ? -2.246 -0.421 31.047 1 92.44 616 ALA B O 1
ATOM 11230 N N . TRP B 1 617 ? -3.936 -1.188 29.844 1 95 617 TRP B N 1
ATOM 11231 C CA . TRP B 1 617 ? -4.621 0.099 29.859 1 95 617 TRP B CA 1
ATOM 11232 C C . TRP B 1 617 ? -5.105 0.432 31.266 1 95 617 TRP B C 1
ATOM 11234 O O . TRP B 1 617 ? -4.988 1.574 31.719 1 95 617 TRP B O 1
ATOM 11244 N N . ARG B 1 618 ? -5.594 -0.573 32 1 93.75 618 ARG B N 1
ATOM 11245 C CA . ARG B 1 618 ? -6.023 -0.378 33.375 1 93.75 618 ARG B CA 1
ATOM 11246 C C . ARG B 1 618 ? -4.867 0.086 34.25 1 93.75 618 ARG B C 1
ATOM 11248 O O . ARG B 1 618 ? -5.016 1.014 35.062 1 93.75 618 ARG B O 1
ATOM 11255 N N . LYS B 1 619 ? -3.736 -0.505 34.031 1 93.62 619 LYS B N 1
ATOM 11256 C CA . LYS B 1 619 ? -2.547 -0.117 34.781 1 93.62 619 LYS B CA 1
ATOM 11257 C C . LYS B 1 619 ? -2.164 1.333 34.5 1 93.62 619 LYS B C 1
ATOM 11259 O O . LYS B 1 619 ? -1.834 2.084 35.438 1 93.62 619 LYS B O 1
ATOM 11264 N N . ARG B 1 620 ? -2.234 1.688 33.281 1 93.81 620 ARG B N 1
ATOM 11265 C CA . ARG B 1 620 ? -1.903 3.053 32.906 1 93.81 620 ARG B CA 1
ATOM 11266 C C . ARG B 1 620 ? -2.852 4.059 33.531 1 93.81 620 ARG B C 1
ATOM 11268 O O . ARG B 1 620 ? -2.416 5.094 34.062 1 93.81 620 ARG B O 1
ATOM 11275 N N . LEU B 1 621 ? -4.133 3.764 33.562 1 94.88 621 LEU B N 1
ATOM 11276 C CA . LEU B 1 621 ? -5.129 4.645 34.156 1 94.88 621 LEU B CA 1
ATOM 11277 C C . LEU B 1 621 ? -4.891 4.793 35.656 1 94.88 621 LEU B C 1
ATOM 11279 O O . LEU B 1 621 ? -5.039 5.887 36.219 1 94.88 621 LEU B O 1
ATOM 11283 N N . ARG B 1 622 ? -4.438 3.758 36.281 1 91.88 622 ARG B N 1
ATOM 11284 C CA . ARG B 1 622 ? -4.164 3.787 37.719 1 91.88 622 ARG B CA 1
ATOM 11285 C C . ARG B 1 622 ? -2.928 4.625 38.031 1 91.88 622 ARG B C 1
ATOM 11287 O O . ARG B 1 622 ? -2.908 5.379 39 1 91.88 622 ARG B O 1
ATOM 11294 N N . GLU B 1 623 ? -1.984 4.465 37.156 1 91.75 623 GLU B N 1
ATOM 11295 C CA . GLU B 1 623 ? -0.743 5.215 37.312 1 91.75 623 GLU B CA 1
ATOM 11296 C C . GLU B 1 623 ? -0.99 6.719 37.25 1 91.75 623 GLU B C 1
ATOM 11298 O O . GLU B 1 623 ? -0.348 7.496 37.938 1 91.75 623 GLU B O 1
ATOM 11303 N N . THR B 1 624 ? -1.883 7.145 36.406 1 91.5 624 THR B N 1
ATOM 11304 C CA . THR B 1 624 ? -2.17 8.562 36.25 1 91.5 624 THR B CA 1
ATOM 11305 C C . THR B 1 624 ? -3.064 9.078 37.375 1 91.5 624 THR B C 1
ATOM 11307 O O . THR B 1 624 ? -3.162 10.289 37.594 1 91.5 624 THR B O 1
ATOM 11310 N N . GLY B 1 625 ? -3.805 8.164 38.062 1 89.69 625 GLY B N 1
ATOM 11311 C CA . GLY B 1 625 ? -4.762 8.562 39.094 1 89.69 625 GLY B CA 1
ATOM 11312 C C . GLY B 1 625 ? -5.98 9.266 38.531 1 89.69 625 GLY B C 1
ATOM 11313 O O . GLY B 1 625 ? -6.648 10.023 39.25 1 89.69 625 GLY B O 1
ATOM 11314 N N . TYR B 1 626 ? -6.273 9.062 37.281 1 93.62 626 TYR B N 1
ATOM 11315 C CA . TYR B 1 626 ? -7.301 9.797 36.531 1 93.62 626 TYR B CA 1
ATOM 11316 C C . TYR B 1 626 ? -8.68 9.555 37.156 1 93.62 626 TYR B C 1
ATOM 11318 O O . TYR B 1 626 ? -9.508 10.469 37.219 1 93.62 626 TYR B O 1
ATOM 11326 N N . LEU B 1 627 ? -8.953 8.281 37.719 1 92.88 627 LEU B N 1
ATOM 11327 C CA . LEU B 1 627 ? -10.273 7.922 38.219 1 92.88 627 LEU B CA 1
ATOM 11328 C C . LEU B 1 627 ? -10.195 7.543 39.719 1 92.88 627 LEU B C 1
ATOM 11330 O O . LEU B 1 627 ? -11.117 6.91 40.25 1 92.88 627 LEU B O 1
ATOM 11334 N N . MET B 1 628 ? -9.203 7.898 40.344 1 86.38 628 MET B N 1
ATOM 11335 C CA . MET B 1 628 ? -8.922 7.375 41.688 1 86.38 628 MET B CA 1
ATOM 11336 C C . MET B 1 628 ? -9.734 8.117 42.75 1 86.38 628 MET B C 1
ATOM 11338 O O . MET B 1 628 ? -10.125 7.531 43.75 1 86.38 628 MET B O 1
ATOM 11342 N N . ASN B 1 629 ? -9.961 9.43 42.562 1 88 629 ASN B N 1
ATOM 11343 C CA . ASN B 1 629 ? -10.617 10.219 43.594 1 88 629 ASN B CA 1
ATOM 11344 C C . ASN B 1 629 ? -11.922 10.836 43.094 1 88 629 ASN B C 1
ATOM 11346 O O . ASN B 1 629 ? -12.008 12.055 42.938 1 88 629 ASN B O 1
ATOM 11350 N N . PRO B 1 630 ? -12.969 9.992 43.062 1 91.62 630 PRO B N 1
ATOM 11351 C CA . PRO B 1 630 ? -14.227 10.469 42.469 1 91.62 630 PRO B CA 1
ATOM 11352 C C . PRO B 1 630 ? -14.898 11.547 43.312 1 91.62 630 PRO B C 1
ATOM 11354 O O . PRO B 1 630 ? -15.695 12.336 42.812 1 91.62 630 PRO B O 1
ATOM 11357 N N . MET B 1 631 ? -14.562 11.633 44.625 1 91.31 631 MET B N 1
ATOM 11358 C CA . MET B 1 631 ? -15.281 12.539 45.5 1 91.31 631 MET B CA 1
ATOM 11359 C C . MET B 1 631 ? -14.547 13.867 45.625 1 91.31 631 MET B C 1
ATOM 11361 O O . MET B 1 631 ? -15.016 14.773 46.312 1 91.31 631 MET B O 1
ATOM 11365 N N . THR B 1 632 ? -13.461 14.086 44.969 1 90.25 632 THR B N 1
ATOM 11366 C CA . THR B 1 632 ? -12.664 15.312 45.062 1 90.25 632 THR B CA 1
ATOM 11367 C C . THR B 1 632 ? -12.922 16.219 43.844 1 90.25 632 THR B C 1
ATOM 11369 O O . THR B 1 632 ? -12.898 15.75 42.719 1 90.25 632 THR B O 1
ATOM 11372 N N . GLU B 1 633 ? -13.25 17.469 44.156 1 87.69 633 GLU B N 1
ATOM 11373 C CA . GLU B 1 633 ? -13.445 18.453 43.094 1 87.69 633 GLU B CA 1
ATOM 11374 C C . GLU B 1 633 ? -12.109 18.922 42.531 1 87.69 633 GLU B C 1
ATOM 11376 O O . GLU B 1 633 ? -11.18 19.234 43.281 1 87.69 633 GLU B O 1
ATOM 11381 N N . ARG B 1 634 ? -11.938 18.797 41.219 1 87.25 634 ARG B N 1
ATOM 11382 C CA . ARG B 1 634 ? -10.734 19.266 40.531 1 87.25 634 ARG B CA 1
ATOM 11383 C C . ARG B 1 634 ? -11.062 19.828 39.156 1 87.25 634 ARG B C 1
ATOM 11385 O O . ARG B 1 634 ? -12.219 19.781 38.719 1 87.25 634 ARG B O 1
ATOM 11392 N N . VAL B 1 635 ? -10.047 20.438 38.594 1 89 635 VAL B N 1
ATOM 11393 C CA . VAL B 1 635 ? -10.164 20.906 37.219 1 89 635 VAL B CA 1
ATOM 11394 C C . VAL B 1 635 ? -10.07 19.734 36.25 1 89 635 VAL B C 1
ATOM 11396 O O . VAL B 1 635 ? -9.375 18.75 36.531 1 89 635 VAL B O 1
ATOM 11399 N N . MET B 1 636 ? -10.82 19.734 35.281 1 92.31 636 MET B N 1
ATOM 11400 C CA . MET B 1 636 ? -10.812 18.641 34.312 1 92.31 636 MET B CA 1
ATOM 11401 C C . MET B 1 636 ? -9.469 18.547 33.594 1 92.31 636 MET B C 1
ATOM 11403 O O . MET B 1 636 ? -8.961 19.547 33.094 1 92.31 636 MET B O 1
ATOM 11407 N N . MET B 1 637 ? -8.93 17.375 33.625 1 93.44 637 MET B N 1
ATOM 11408 C CA . MET B 1 637 ? -7.609 17.141 33.062 1 93.44 637 MET B CA 1
ATOM 11409 C C . MET B 1 637 ? -7.633 15.922 32.125 1 93.44 637 MET B C 1
ATOM 11411 O O . MET B 1 637 ? -8.508 15.062 32.25 1 93.44 637 MET B O 1
ATOM 11415 N N . SER B 1 638 ? -6.781 15.922 31.203 1 94.94 638 SER B N 1
ATOM 11416 C CA . SER B 1 638 ? -6.57 14.727 30.391 1 94.94 638 SER B CA 1
ATOM 11417 C C . SER B 1 638 ? -5.75 13.688 31.141 1 94.94 638 SER B C 1
ATOM 11419 O O . SER B 1 638 ? -5.184 13.977 32.219 1 94.94 638 SER B O 1
ATOM 11421 N N . THR B 1 639 ? -5.688 12.492 30.625 1 95.12 639 THR B N 1
ATOM 11422 C CA . THR B 1 639 ? -4.887 11.445 31.25 1 95.12 639 THR B CA 1
ATOM 11423 C C . THR B 1 639 ? -3.4 11.773 31.156 1 95.12 639 THR B C 1
ATOM 11425 O O . THR B 1 639 ? -2.594 11.242 31.922 1 95.12 639 THR B O 1
ATOM 11428 N N . MET B 1 640 ? -3.029 12.656 30.281 1 91.94 640 MET B N 1
ATOM 11429 C CA . MET B 1 640 ? -1.631 13.031 30.094 1 91.94 640 MET B CA 1
ATOM 11430 C C . MET B 1 640 ? -1.29 14.273 30.906 1 91.94 640 MET B C 1
ATOM 11432 O O . MET B 1 640 ? -0.161 14.766 30.859 1 91.94 640 MET B O 1
ATOM 11436 N N . GLY B 1 641 ? -2.34 14.852 31.609 1 88.75 641 GLY B N 1
ATOM 11437 C CA . GLY B 1 641 ? -2.082 15.93 32.531 1 88.75 641 GLY B CA 1
ATOM 11438 C C . GLY B 1 641 ? -2.387 17.297 31.969 1 88.75 641 GLY B C 1
ATOM 11439 O O . GLY B 1 641 ? -2.107 18.328 32.594 1 88.75 641 GLY B O 1
ATOM 11440 N N . ASP B 1 642 ? -2.939 17.375 30.812 1 88.94 642 ASP B N 1
ATOM 11441 C CA . ASP B 1 642 ? -3.281 18.641 30.188 1 88.94 642 ASP B CA 1
ATOM 11442 C C . ASP B 1 642 ? -4.645 19.141 30.672 1 88.94 642 ASP B C 1
ATOM 11444 O O . ASP B 1 642 ? -5.574 18.359 30.828 1 88.94 642 ASP B O 1
ATOM 11448 N N . GLU B 1 643 ? -4.684 20.375 30.922 1 90.25 643 GLU B N 1
ATOM 11449 C CA . GLU B 1 643 ? -5.969 20.969 31.281 1 90.25 643 GLU B CA 1
ATOM 11450 C C . GLU B 1 643 ? -6.914 21.031 30.078 1 90.25 643 GLU B C 1
ATOM 11452 O O . GLU B 1 643 ? -6.492 21.344 28.969 1 90.25 643 GLU B O 1
ATOM 11457 N N . LEU B 1 644 ? -8.141 20.719 30.359 1 94.56 644 LEU B N 1
ATOM 11458 C CA . LEU B 1 644 ? -9.141 20.672 29.297 1 94.56 644 LEU B CA 1
ATOM 11459 C C . LEU B 1 644 ? -10.102 21.859 29.406 1 94.56 644 LEU B C 1
ATOM 11461 O O . LEU B 1 644 ? -10.016 22.641 30.344 1 94.56 644 LEU B O 1
ATOM 11465 N N . ASP B 1 645 ? -10.891 22.016 28.406 1 92.31 645 ASP B N 1
ATOM 11466 C CA . ASP B 1 645 ? -11.82 23.141 28.344 1 92.31 645 ASP B CA 1
ATOM 11467 C C . ASP B 1 645 ? -12.828 23.078 29.5 1 92.31 645 ASP B C 1
ATOM 11469 O O . ASP B 1 645 ? -13.32 22.016 29.844 1 92.31 645 ASP B O 1
ATOM 11473 N N . ALA B 1 646 ? -13.273 24.172 29.969 1 87.75 646 ALA B N 1
ATOM 11474 C CA . ALA B 1 646 ? -14.117 24.297 31.156 1 87.75 646 ALA B CA 1
ATOM 11475 C C . ALA B 1 646 ? -15.539 23.828 30.875 1 87.75 646 ALA B C 1
ATOM 11477 O O . ALA B 1 646 ? -16.281 23.469 31.781 1 87.75 646 ALA B O 1
ATOM 11478 N N . GLN B 1 647 ? -15.922 23.766 29.656 1 86.75 647 GLN B N 1
ATOM 11479 C CA . GLN B 1 647 ? -17.297 23.406 29.312 1 86.75 647 GLN B CA 1
ATOM 11480 C C . GLN B 1 647 ? -17.422 21.906 29.047 1 86.75 647 GLN B C 1
ATOM 11482 O O . GLN B 1 647 ? -18.547 21.406 28.891 1 86.75 647 GLN B O 1
ATOM 11487 N N . LEU B 1 648 ? -16.391 21.172 29.094 1 91.69 648 LEU B N 1
ATOM 11488 C CA . LEU B 1 648 ? -16.359 19.766 28.703 1 91.69 648 LEU B CA 1
ATOM 11489 C C . LEU B 1 648 ? -17.203 18.922 29.656 1 91.69 648 LEU B C 1
ATOM 11491 O O . LEU B 1 648 ? -17.828 17.938 29.234 1 91.69 648 LEU B O 1
ATOM 11495 N N . PRO B 1 649 ? -17.266 19.281 30.938 1 88.69 649 PRO B N 1
ATOM 11496 C CA . PRO B 1 649 ? -18.109 18.5 31.844 1 88.69 649 PRO B CA 1
ATOM 11497 C C . PRO B 1 649 ? -19.594 18.547 31.469 1 88.69 649 PRO B C 1
ATOM 11499 O O . PRO B 1 649 ? -20.344 17.625 31.797 1 88.69 649 PRO B O 1
ATOM 11502 N N . ASP B 1 650 ? -20.016 19.562 30.797 1 88.88 650 ASP B N 1
ATOM 11503 C CA . ASP B 1 650 ? -21.391 19.688 30.344 1 88.88 650 ASP B CA 1
ATOM 11504 C C . ASP B 1 650 ? -21.547 19.281 28.875 1 88.88 650 ASP B C 1
ATOM 11506 O O . ASP B 1 650 ? -22.391 19.828 28.172 1 88.88 650 ASP B O 1
ATOM 11510 N N . PHE B 1 651 ? -20.688 18.359 28.469 1 91.94 651 PHE B N 1
ATOM 11511 C CA . PHE B 1 651 ? -20.609 17.969 27.078 1 91.94 651 PHE B CA 1
ATOM 11512 C C . PHE B 1 651 ? -21.969 17.531 26.547 1 91.94 651 PHE B C 1
ATOM 11514 O O . PHE B 1 651 ? -22.438 18.016 25.516 1 91.94 651 PHE B O 1
ATOM 11521 N N . THR B 1 652 ? -22.625 16.609 27.188 1 90.06 652 THR B N 1
ATOM 11522 C CA . THR B 1 652 ? -23.859 16.016 26.688 1 90.06 652 THR B CA 1
ATOM 11523 C C . THR B 1 652 ? -24.953 17.062 26.578 1 90.06 652 THR B C 1
ATOM 11525 O O . THR B 1 652 ? -25.688 17.094 25.594 1 90.06 652 THR B O 1
ATOM 11528 N N . SER B 1 653 ? -25.062 17.891 27.625 1 89.31 653 SER B N 1
ATOM 11529 C CA . SER B 1 653 ? -26.062 18.938 27.609 1 89.31 653 SER B CA 1
ATOM 11530 C C . SER B 1 653 ? -25.812 19.922 26.469 1 89.31 653 SER B C 1
ATOM 11532 O O . SER B 1 653 ? -26.75 20.328 25.766 1 89.31 653 SER B O 1
ATOM 11534 N N . ALA B 1 654 ? -24.562 20.266 26.312 1 91 654 ALA B N 1
ATOM 11535 C CA . ALA B 1 654 ? -24.188 21.172 25.234 1 91 654 ALA B CA 1
ATOM 11536 C C . ALA B 1 654 ? -24.453 20.531 23.875 1 91 654 ALA B C 1
ATOM 11538 O O . ALA B 1 654 ? -24.953 21.188 22.953 1 91 654 ALA B O 1
ATOM 11539 N N . ALA B 1 655 ? -24.141 19.281 23.797 1 92.75 655 ALA B N 1
ATOM 11540 C CA . ALA B 1 655 ? -24.328 18.547 22.547 1 92.75 655 ALA B CA 1
ATOM 11541 C C . ALA B 1 655 ? -25.812 18.453 22.188 1 92.75 655 ALA B C 1
ATOM 11543 O O . ALA B 1 655 ? -26.188 18.641 21.031 1 92.75 655 ALA B O 1
ATOM 11544 N N . LEU B 1 656 ? -26.625 18.156 23.125 1 90.88 656 LEU B N 1
ATOM 11545 C CA . LEU B 1 656 ? -28.078 18.031 22.922 1 90.88 656 LEU B CA 1
ATOM 11546 C C . LEU B 1 656 ? -28.672 19.375 22.531 1 90.88 656 LEU B C 1
ATOM 11548 O O . LEU B 1 656 ? -29.562 19.438 21.672 1 90.88 656 LEU B O 1
ATOM 11552 N N . SER B 1 657 ? -28.188 20.391 23.156 1 89 657 SER B N 1
ATOM 11553 C CA . SER B 1 657 ? -28.656 21.734 22.812 1 89 657 SER B CA 1
ATOM 11554 C C . SER B 1 657 ? -28.312 22.078 21.359 1 89 657 SER B C 1
ATOM 11556 O O . SER B 1 657 ? -29.125 22.656 20.656 1 89 657 SER B O 1
ATOM 11558 N N . ARG B 1 658 ? -27.203 21.75 21 1 90.06 658 ARG B N 1
ATOM 11559 C CA . ARG B 1 658 ? -26.781 22 19.625 1 90.06 658 ARG B CA 1
ATOM 11560 C C . ARG B 1 658 ? -27.594 21.188 18.641 1 90.06 658 ARG B C 1
ATOM 11562 O O . ARG B 1 658 ? -27.969 21.688 17.578 1 90.06 658 ARG B O 1
ATOM 11569 N N . ARG B 1 659 ? -27.812 19.906 18.953 1 91.12 659 ARG B N 1
ATOM 11570 C CA . ARG B 1 659 ? -28.625 19.047 18.109 1 91.12 659 ARG B CA 1
ATOM 11571 C C . ARG B 1 659 ? -30.031 19.641 17.938 1 91.12 659 ARG B C 1
ATOM 11573 O O . ARG B 1 659 ? -30.562 19.672 16.828 1 91.12 659 ARG B O 1
ATOM 11580 N N . LYS B 1 660 ? -30.562 20.109 19.016 1 88.19 660 LYS B N 1
ATOM 11581 C CA . LYS B 1 660 ? -31.875 20.719 18.984 1 88.19 660 LYS B CA 1
ATOM 11582 C C . LYS B 1 660 ? -31.891 21.969 18.094 1 88.19 660 LYS B C 1
ATOM 11584 O O . LYS B 1 660 ? -32.812 22.172 17.312 1 88.19 660 LYS B O 1
ATOM 11589 N N . ALA B 1 661 ? -30.875 22.703 18.25 1 86.88 661 ALA B N 1
ATOM 11590 C CA . ALA B 1 661 ? -30.766 23.906 17.453 1 86.88 661 ALA B CA 1
ATOM 11591 C C . ALA B 1 661 ? -30.625 23.562 15.969 1 86.88 661 ALA B C 1
ATOM 11593 O O . ALA B 1 661 ? -31.234 24.219 15.117 1 86.88 661 ALA B O 1
ATOM 11594 N N . HIS B 1 662 ? -29.875 22.625 15.68 1 87.19 662 HIS B N 1
ATOM 11595 C CA . HIS B 1 662 ? -29.703 22.188 14.297 1 87.19 662 HIS B CA 1
ATOM 11596 C C . HIS B 1 662 ? -31.031 21.688 13.719 1 87.19 662 HIS B C 1
ATOM 11598 O O . HIS B 1 662 ? -31.344 21.953 12.555 1 87.19 662 HIS B O 1
ATOM 11604 N N . PHE B 1 663 ? -31.672 20.875 14.508 1 88.81 663 PHE B N 1
ATOM 11605 C CA . PHE B 1 663 ? -32.969 20.375 14.086 1 88.81 663 PHE B CA 1
ATOM 11606 C C . PHE B 1 663 ? -33.938 21.516 13.773 1 88.81 663 PHE B C 1
ATOM 11608 O O . PHE B 1 663 ? -34.562 21.516 12.719 1 88.81 663 PHE B O 1
ATOM 11615 N N . LYS B 1 664 ? -33.969 22.5 14.602 1 83.94 664 LYS B N 1
ATOM 11616 C CA . LYS B 1 664 ? -34.875 23.641 14.438 1 83.94 664 LYS B CA 1
ATOM 11617 C C . LYS B 1 664 ? -34.5 24.469 13.211 1 83.94 664 LYS B C 1
ATOM 11619 O O . LYS B 1 664 ? -35.344 24.891 12.445 1 83.94 664 LYS B O 1
ATOM 11624 N N . THR B 1 665 ? -33.25 24.656 13.078 1 81.81 665 THR B N 1
ATOM 11625 C CA . THR B 1 665 ? -32.75 25.453 11.969 1 81.81 665 THR B CA 1
ATOM 11626 C C . THR B 1 665 ? -33.031 24.766 10.633 1 81.81 665 THR B C 1
ATOM 11628 O O . THR B 1 665 ? -33.312 25.422 9.633 1 81.81 665 THR B O 1
ATOM 11631 N N . THR B 1 666 ? -33 23.516 10.609 1 79.06 666 THR B N 1
ATOM 11632 C CA . THR B 1 666 ? -33.094 22.766 9.359 1 79.06 666 THR B CA 1
ATOM 11633 C C . THR B 1 666 ? -34.531 22.438 9.023 1 79.06 666 THR B C 1
ATOM 11635 O O . THR B 1 666 ? -34.938 22.469 7.859 1 79.06 666 THR B O 1
ATOM 11638 N N . TYR B 1 667 ? -35.312 22.172 10 1 80.62 667 TYR B N 1
ATOM 11639 C CA . TYR B 1 667 ? -36.625 21.594 9.688 1 80.62 667 TYR B CA 1
ATOM 11640 C C . TYR B 1 667 ? -37.75 22.469 10.219 1 80.62 667 TYR B C 1
ATOM 11642 O O . TYR B 1 667 ? -38.906 22.203 9.953 1 80.62 667 TYR B O 1
ATOM 11650 N N . GLN B 1 668 ? -37.281 23.516 10.953 1 76.06 668 GLN B N 1
ATOM 11651 C CA . GLN B 1 668 ? -38.281 24.484 11.398 1 76.06 668 GLN B CA 1
ATOM 11652 C C . GLN B 1 668 ? -37.844 25.906 11.023 1 76.06 668 GLN B C 1
ATOM 11654 O O . GLN B 1 668 ? -37.375 26.656 11.875 1 76.06 668 GLN B O 1
ATOM 11659 N N . PRO B 1 669 ? -37.812 26.281 9.781 1 63.47 669 PRO B N 1
ATOM 11660 C CA . PRO B 1 669 ? -37.219 27.531 9.297 1 63.47 669 PRO B CA 1
ATOM 11661 C C . PRO B 1 669 ? -37.75 28.75 10.055 1 63.47 669 PRO B C 1
ATOM 11663 O O . PRO B 1 669 ? -37.031 29.75 10.188 1 63.47 669 PRO B O 1
ATOM 11666 N N . ASN B 1 670 ? -38.969 28.828 10.484 1 63.16 670 ASN B N 1
ATOM 11667 C CA . ASN B 1 670 ? -39.5 30.031 11.125 1 63.16 670 ASN B CA 1
ATOM 11668 C C . ASN B 1 670 ? -38.875 30.219 12.516 1 63.16 670 ASN B C 1
ATOM 11670 O O . ASN B 1 670 ? -39.125 31.234 13.164 1 63.16 670 ASN B O 1
ATOM 11674 N N . ALA B 1 671 ? -38.094 29.266 12.906 1 58.81 671 ALA B N 1
ATOM 11675 C CA . ALA B 1 671 ? -37.5 29.359 14.242 1 58.81 671 ALA B CA 1
ATOM 11676 C C . ALA B 1 671 ? -36.062 29.844 14.188 1 58.81 671 ALA B C 1
ATOM 11678 O O . ALA B 1 671 ? -35.219 29.172 13.617 1 58.81 671 ALA B O 1
ATOM 11679 N N . ALA B 1 672 ? -35.875 31.172 13.992 1 58.16 672 ALA B N 1
ATOM 11680 C CA . ALA B 1 672 ? -34.531 31.75 13.977 1 58.16 672 ALA B CA 1
ATOM 11681 C C . ALA B 1 672 ? -33.688 31.203 15.125 1 58.16 672 ALA B C 1
ATOM 11683 O O . ALA B 1 672 ? -34.031 31.406 16.297 1 58.16 672 ALA B O 1
ATOM 11684 N N . SER B 1 673 ? -32.969 29.969 15 1 66.44 673 SER B N 1
ATOM 11685 C CA . SER B 1 673 ? -32.156 29.516 16.125 1 66.44 673 SER B CA 1
ATOM 11686 C C . SER B 1 673 ? -30.672 29.594 15.805 1 66.44 673 SER B C 1
ATOM 11688 O O . SER B 1 673 ? -30.25 29.203 14.711 1 66.44 673 SER B O 1
ATOM 11690 N N . GLU B 1 674 ? -29.922 30.406 16.547 1 75.19 674 GLU B N 1
ATOM 11691 C CA . GLU B 1 674 ? -28.453 30.422 16.438 1 75.19 674 GLU B CA 1
ATOM 11692 C C . GLU B 1 674 ? -27.844 29.125 16.938 1 75.19 674 GLU B C 1
ATOM 11694 O O . GLU B 1 674 ? -28.219 28.609 18 1 75.19 674 GLU B O 1
ATOM 11699 N N . ILE B 1 675 ? -27.141 28.422 16.094 1 78.31 675 ILE B N 1
ATOM 11700 C CA . ILE B 1 675 ? -26.469 27.188 16.5 1 78.31 675 ILE B CA 1
ATOM 11701 C C . ILE B 1 675 ? -25.328 27.516 17.469 1 78.31 675 ILE B C 1
ATOM 11703 O O . ILE B 1 675 ? -24.422 28.281 17.125 1 78.31 675 ILE B O 1
ATOM 11707 N N . PRO B 1 676 ? -25.406 27.016 18.625 1 79.44 676 PRO B N 1
ATOM 11708 C CA . PRO B 1 676 ? -24.344 27.25 19.609 1 79.44 676 PRO B CA 1
ATOM 11709 C C . PRO B 1 676 ? -22.969 26.812 19.109 1 79.44 676 PRO B C 1
ATOM 11711 O O . PRO B 1 676 ? -22.875 26.078 18.109 1 79.44 676 PRO B O 1
ATOM 11714 N N . GLU B 1 677 ? -21.969 27.328 19.797 1 82.75 677 GLU B N 1
ATOM 11715 C CA . GLU B 1 677 ? -20.594 26.953 19.5 1 82.75 677 GLU B CA 1
ATOM 11716 C C . GLU B 1 677 ? -20.359 25.469 19.719 1 82.75 677 GLU B C 1
ATOM 11718 O O . GLU B 1 677 ? -21.062 24.828 20.516 1 82.75 677 GLU B O 1
ATOM 11723 N N . PRO B 1 678 ? -19.484 24.922 18.953 1 86.62 678 PRO B N 1
ATOM 11724 C CA . PRO B 1 678 ? -19.156 23.516 19.188 1 86.62 678 PRO B CA 1
ATOM 11725 C C . PRO B 1 678 ? -18.5 23.281 20.562 1 86.62 678 PRO B C 1
ATOM 11727 O O . PRO B 1 678 ? -18.062 24.25 21.203 1 86.62 678 PRO B O 1
ATOM 11730 N N . VAL B 1 679 ? -18.531 22.125 20.969 1 89.25 679 VAL B N 1
ATOM 11731 C CA . VAL B 1 679 ? -17.891 21.797 22.234 1 89.25 679 VAL B CA 1
ATOM 11732 C C . VAL B 1 679 ? -16.375 21.672 22.031 1 89.25 679 VAL B C 1
ATOM 11734 O O . VAL B 1 679 ? -15.914 20.875 21.203 1 89.25 679 VAL B O 1
ATOM 11737 N N . PHE B 1 680 ? -15.656 22.5 22.781 1 90.5 680 PHE B N 1
ATOM 11738 C CA . PHE B 1 680 ? -14.203 22.484 22.672 1 90.5 680 PHE B CA 1
ATOM 11739 C C . PHE B 1 680 ? -13.602 21.484 23.672 1 90.5 680 PHE B C 1
ATOM 11741 O O . PHE B 1 680 ? -14.109 21.344 24.781 1 90.5 680 PHE B O 1
ATOM 11748 N N . VAL B 1 681 ? -12.539 20.844 23.266 1 92.31 681 VAL B N 1
ATOM 11749 C CA . VAL B 1 681 ? -11.891 19.859 24.141 1 92.31 681 VAL B CA 1
ATOM 11750 C C . VAL B 1 681 ? -10.758 20.531 24.922 1 92.31 681 VAL B C 1
ATOM 11752 O O . VAL B 1 681 ? -10.586 20.281 26.109 1 92.31 681 VAL B O 1
ATOM 11755 N N . THR B 1 682 ? -10.016 21.453 24.203 1 90.62 682 THR B N 1
ATOM 11756 C CA . THR B 1 682 ? -8.891 22.141 24.828 1 90.62 682 THR B CA 1
ATOM 11757 C C . THR B 1 682 ? -9.109 23.656 24.812 1 90.62 682 THR B C 1
ATOM 11759 O O . THR B 1 682 ? -9.859 24.172 23.984 1 90.62 682 THR B O 1
ATOM 11762 N N . PRO B 1 683 ? -8.477 24.234 25.734 1 86.19 683 PRO B N 1
ATOM 11763 C CA . PRO B 1 683 ? -8.562 25.688 25.703 1 86.19 683 PRO B CA 1
ATOM 11764 C C . PRO B 1 683 ? -8 26.297 24.406 1 86.19 683 PRO B C 1
ATOM 11766 O O . PRO B 1 683 ? -8.523 27.297 23.906 1 86.19 683 PRO B O 1
ATOM 11769 N N . GLN B 1 684 ? -7.047 25.656 23.875 1 80.44 684 GLN B N 1
ATOM 11770 C CA . GLN B 1 684 ? -6.441 26.125 22.641 1 80.44 684 GLN B CA 1
ATOM 11771 C C . GLN B 1 684 ? -7.434 26.047 21.484 1 80.44 684 GLN B C 1
ATOM 11773 O O . GLN B 1 684 ? -7.465 26.938 20.625 1 80.44 684 GLN B O 1
ATOM 11778 N N . GLU B 1 685 ? -8.242 25.047 21.422 1 84.69 685 GLU B N 1
ATOM 11779 C CA . GLU B 1 685 ? -9.273 24.938 20.391 1 84.69 685 GLU B CA 1
ATOM 11780 C C . GLU B 1 685 ? -10.25 26.094 20.453 1 84.69 685 GLU B C 1
ATOM 11782 O O . GLU B 1 685 ? -10.688 26.594 19.406 1 84.69 685 GLU B O 1
ATOM 11787 N N . ARG B 1 686 ? -10.555 26.422 21.641 1 83.31 686 ARG B N 1
ATOM 11788 C CA . ARG B 1 686 ? -11.453 27.562 21.828 1 83.31 686 ARG B CA 1
ATOM 11789 C C . ARG B 1 686 ? -10.812 28.859 21.328 1 83.31 686 ARG B C 1
ATOM 11791 O O . ARG B 1 686 ? -11.453 29.641 20.625 1 83.31 686 ARG B O 1
ATOM 11798 N N . LEU B 1 687 ? -9.539 28.969 21.672 1 75 687 LEU B N 1
ATOM 11799 C CA . LEU B 1 687 ? -8.797 30.156 21.234 1 75 687 LEU B CA 1
ATOM 11800 C C . LEU B 1 687 ? -8.68 30.203 19.719 1 75 687 LEU B C 1
ATOM 11802 O O . LEU B 1 687 ? -8.867 31.266 19.109 1 75 687 LEU B O 1
ATOM 11806 N N . ASP B 1 688 ? -8.477 29.078 19.156 1 74.12 688 ASP B N 1
ATOM 11807 C CA . ASP B 1 688 ? -8.336 28.984 17.703 1 74.12 688 ASP B CA 1
ATOM 11808 C C . ASP B 1 688 ? -9.664 29.281 17.016 1 74.12 688 ASP B C 1
ATOM 11810 O O . ASP B 1 688 ? -9.688 29.906 15.953 1 74.12 688 ASP B O 1
ATOM 11814 N N . TYR B 1 689 ? -10.695 28.719 17.578 1 74.69 689 TYR B N 1
ATOM 11815 C CA . TYR B 1 689 ? -12.023 28.938 17.016 1 74.69 689 TYR B CA 1
ATOM 11816 C C . TYR B 1 689 ? -12.391 30.406 17.047 1 74.69 689 TYR B C 1
ATOM 11818 O O . TYR B 1 689 ? -13.016 30.922 16.109 1 74.69 689 TYR B O 1
ATOM 11826 N N . HIS B 1 690 ? -11.938 31.047 18.031 1 71.06 690 HIS B N 1
ATOM 11827 C CA . HIS B 1 690 ? -12.305 32.438 18.188 1 71.06 690 HIS B CA 1
ATOM 11828 C C . HIS B 1 690 ? -11.273 33.344 17.531 1 71.06 690 HIS B C 1
ATOM 11830 O O . HIS B 1 690 ? -11.461 34.562 17.484 1 71.06 690 HIS B O 1
ATOM 11836 N N . ASP B 1 691 ? -10.18 32.594 17.078 1 63.94 691 ASP B N 1
ATOM 11837 C CA . ASP B 1 691 ? -9.172 33.344 16.344 1 63.94 691 ASP B CA 1
ATOM 11838 C C . ASP B 1 691 ? -9.711 33.844 15.008 1 63.94 691 ASP B C 1
ATOM 11840 O O . ASP B 1 691 ? -10.234 33.031 14.219 1 63.94 691 ASP B O 1
ATOM 11844 N N . ILE B 1 692 ? -9.672 34.969 14.797 1 65.88 692 ILE B N 1
ATOM 11845 C CA . ILE B 1 692 ? -10.242 35.594 13.617 1 65.88 692 ILE B CA 1
ATOM 11846 C C . ILE B 1 692 ? -9.688 34.938 12.359 1 65.88 692 ILE B C 1
ATOM 11848 O O . ILE B 1 692 ? -10.383 34.844 11.344 1 65.88 692 ILE B O 1
ATOM 11852 N N . ALA B 1 693 ? -8.461 34.5 12.5 1 62.44 693 ALA B N 1
ATOM 11853 C CA . ALA B 1 693 ? -7.789 33.906 11.336 1 62.44 693 ALA B CA 1
ATOM 11854 C C . ALA B 1 693 ? -8.5 32.656 10.867 1 62.44 693 ALA B C 1
ATOM 11856 O O . ALA B 1 693 ? -8.438 32.312 9.688 1 62.44 693 ALA B O 1
ATOM 11857 N N . ASN B 1 694 ? -9.227 32.031 11.773 1 64.5 694 ASN B N 1
ATOM 11858 C CA . ASN B 1 694 ? -9.836 30.75 11.461 1 64.5 694 ASN B CA 1
ATOM 11859 C C . ASN B 1 694 ? -11.328 30.891 11.18 1 64.5 694 ASN B C 1
ATOM 11861 O O . ASN B 1 694 ? -12.008 29.891 10.906 1 64.5 694 ASN B O 1
ATOM 11865 N N . GLN B 1 695 ? -11.789 32.031 11.266 1 64.12 695 GLN B N 1
ATOM 11866 C CA . GLN B 1 695 ? -13.211 32.281 11.031 1 64.12 695 GLN B CA 1
ATOM 11867 C C . GLN B 1 695 ? -13.516 32.375 9.539 1 64.12 695 GLN B C 1
ATOM 11869 O O . GLN B 1 695 ? -12.609 32.594 8.734 1 64.12 695 GLN B O 1
ATOM 11874 N N . THR B 1 696 ? -14.664 31.969 9.266 1 66.94 696 THR B N 1
ATOM 11875 C CA . THR B 1 696 ? -15.086 32.094 7.875 1 66.94 696 THR B CA 1
ATOM 11876 C C . THR B 1 696 ? -15.102 33.531 7.434 1 66.94 696 THR B C 1
ATOM 11878 O O . THR B 1 696 ? -15.133 34.438 8.273 1 66.94 696 THR B O 1
ATOM 11881 N N . LYS B 1 697 ? -15.078 33.719 6.059 1 71.88 697 LYS B N 1
ATOM 11882 C CA . LYS B 1 697 ? -15.125 35.062 5.492 1 71.88 697 LYS B CA 1
ATOM 11883 C C . LYS B 1 697 ? -16.359 35.844 5.992 1 71.88 697 LYS B C 1
ATOM 11885 O O . LYS B 1 697 ? -16.266 37.031 6.312 1 71.88 697 LYS B O 1
ATOM 11890 N N . SER B 1 698 ? -17.406 35.094 6.105 1 71.31 698 SER B N 1
ATOM 11891 C CA . SER B 1 698 ? -18.641 35.75 6.516 1 71.31 698 SER B CA 1
ATOM 11892 C C . SER B 1 698 ? -18.562 36.219 7.965 1 71.31 698 SER B C 1
ATOM 11894 O O . SER B 1 698 ? -18.984 37.344 8.281 1 71.31 698 SER B O 1
ATOM 11896 N N . VAL B 1 699 ? -18 35.406 8.688 1 71.56 699 VAL B N 1
ATOM 11897 C CA . VAL B 1 699 ? -17.906 35.75 10.102 1 71.56 699 VAL B CA 1
ATOM 11898 C C . VAL B 1 699 ? -16.906 36.906 10.273 1 71.56 699 VAL B C 1
ATOM 11900 O O . VAL B 1 699 ? -17.156 37.844 11.039 1 71.56 699 VAL B O 1
ATOM 11903 N N . ILE B 1 700 ? -15.875 36.812 9.516 1 76.25 700 ILE B N 1
ATOM 11904 C CA . ILE B 1 700 ? -14.883 37.875 9.578 1 76.25 700 ILE B CA 1
ATOM 11905 C C . ILE B 1 700 ? -15.508 39.188 9.117 1 76.25 700 ILE B C 1
ATOM 11907 O O . ILE B 1 700 ? -15.297 40.25 9.734 1 76.25 700 ILE B O 1
ATOM 11911 N N . SER B 1 701 ? -16.281 39.031 8.125 1 77.19 701 SER B N 1
ATOM 11912 C CA . SER B 1 701 ? -16.969 40.219 7.609 1 77.19 701 SER B CA 1
ATOM 11913 C C . SER B 1 701 ? -17.891 40.812 8.656 1 77.19 701 SER B C 1
ATOM 11915 O O . SER B 1 701 ? -17.922 42.031 8.844 1 77.19 701 SER B O 1
ATOM 11917 N N . ASN B 1 702 ? -18.578 40 9.312 1 74.88 702 ASN B N 1
ATOM 11918 C CA . ASN B 1 702 ? -19.5 40.5 10.328 1 74.88 702 ASN B CA 1
ATOM 11919 C C . ASN B 1 702 ? -18.75 41.125 11.508 1 74.88 702 ASN B C 1
ATOM 11921 O O . ASN B 1 702 ? -19.156 42.156 12.031 1 74.88 702 ASN B O 1
ATOM 11925 N N . ARG B 1 703 ? -17.75 40.5 11.766 1 75.44 703 ARG B N 1
ATOM 11926 C CA . ARG B 1 703 ? -16.938 41.062 12.852 1 75.44 703 ARG B CA 1
ATOM 11927 C C . ARG B 1 703 ? -16.328 42.406 12.477 1 75.44 703 ARG B C 1
ATOM 11929 O O . ARG B 1 703 ? -16.234 43.312 13.305 1 75.44 703 ARG B O 1
ATOM 11936 N N . ILE B 1 704 ? -15.969 42.438 11.281 1 79.19 704 ILE B N 1
ATOM 11937 C CA . ILE B 1 704 ? -15.43 43.688 10.781 1 79.19 704 ILE B CA 1
ATOM 11938 C C . ILE B 1 704 ? -16.516 44.781 10.836 1 79.19 704 ILE B C 1
ATOM 11940 O O . ILE B 1 704 ? -16.266 45.875 11.297 1 79.19 704 ILE B O 1
ATOM 11944 N N . LYS B 1 705 ? -17.672 44.375 10.453 1 77.88 705 LYS B N 1
ATOM 11945 C CA . LYS B 1 705 ? -18.781 45.312 10.477 1 77.88 705 LYS B CA 1
ATOM 11946 C C . LYS B 1 705 ? -19.094 45.75 11.906 1 77.88 705 LYS B C 1
ATOM 11948 O O . LYS B 1 705 ? -19.328 46.938 12.156 1 77.88 705 LYS B O 1
ATOM 11953 N N . GLU B 1 706 ? -19.016 44.844 12.734 1 75.69 706 GLU B N 1
ATOM 11954 C CA . GLU B 1 706 ? -19.266 45.156 14.141 1 75.69 706 GLU B CA 1
ATOM 11955 C C . GLU B 1 706 ? -18.188 46.094 14.695 1 75.69 706 GLU B C 1
ATOM 11957 O O . GLU B 1 706 ? -18.484 47.031 15.43 1 75.69 706 GLU B O 1
ATOM 11962 N N . LEU B 1 707 ? -17 45.875 14.305 1 77.31 707 LEU B N 1
ATOM 11963 C CA . LEU B 1 707 ? -15.906 46.719 14.766 1 77.31 707 LEU B CA 1
ATOM 11964 C C . LEU B 1 707 ? -15.969 48.094 14.141 1 77.31 707 LEU B C 1
ATOM 11966 O O . LEU B 1 707 ? -15.68 49.094 14.805 1 77.31 707 LEU B O 1
ATOM 11970 N N . LEU B 1 708 ? -16.391 48.031 12.992 1 80.38 708 LEU B N 1
ATOM 11971 C CA . LEU B 1 708 ? -16.516 49.312 12.297 1 80.38 708 LEU B CA 1
ATOM 11972 C C . LEU B 1 708 ? -17.594 50.188 12.945 1 80.38 708 LEU B C 1
ATOM 11974 O O . LEU B 1 708 ? -17.406 51.406 13.086 1 80.38 708 LEU B O 1
ATOM 11978 N N . GLU B 1 709 ? -18.562 49.531 13.391 1 76.31 709 GLU B N 1
ATOM 11979 C CA . GLU B 1 709 ? -19.656 50.219 14.055 1 76.31 709 GLU B CA 1
ATOM 11980 C C . GLU B 1 709 ? -19.203 50.781 15.398 1 76.31 709 GLU B C 1
ATOM 11982 O O . GLU B 1 709 ? -19.75 51.781 15.891 1 76.31 709 GLU B O 1
ATOM 11987 N N . LYS B 1 710 ? -18.172 50.281 15.883 1 73.38 710 LYS B N 1
ATOM 11988 C CA . LYS B 1 710 ? -17.688 50.719 17.188 1 73.38 710 LYS B CA 1
ATOM 11989 C C . LYS B 1 710 ? -16.703 51.875 17.062 1 73.38 710 LYS B C 1
ATOM 11991 O O . LYS B 1 710 ? -16.328 52.5 18.062 1 73.38 710 LYS B O 1
ATOM 11996 N N . ILE B 1 711 ? -16.359 52.125 15.93 1 75.31 711 ILE B N 1
ATOM 11997 C CA . ILE B 1 711 ? -15.469 53.25 15.711 1 75.31 711 ILE B CA 1
ATOM 11998 C C . ILE B 1 711 ? -16.25 54.562 15.812 1 75.31 711 ILE B C 1
ATOM 12000 O O . ILE B 1 711 ? -17.234 54.781 15.102 1 75.31 711 ILE B O 1
ATOM 12004 N N . GLN B 1 712 ? -15.961 55.312 16.781 1 70.19 712 GLN B N 1
ATOM 12005 C CA . GLN B 1 712 ? -16.734 56.5 17.141 1 70.19 712 GLN B CA 1
ATOM 12006 C C . GLN B 1 712 ? -16.469 57.656 16.156 1 70.19 712 GLN B C 1
ATOM 12008 O O . GLN B 1 712 ? -17.375 58.406 15.812 1 70.19 712 GLN B O 1
ATOM 12013 N N . HIS B 1 713 ? -15.172 57.812 15.742 1 73.88 713 HIS B N 1
ATOM 12014 C CA . HIS B 1 713 ? -14.844 58.906 14.805 1 73.88 713 HIS B CA 1
ATOM 12015 C C . HIS B 1 713 ? -15.406 58.594 13.414 1 73.88 713 HIS B C 1
ATOM 12017 O O . HIS B 1 713 ? -14.984 57.625 12.766 1 73.88 713 HIS B O 1
ATOM 12023 N N . SER B 1 714 ? -16.328 59.375 13.023 1 75.44 714 SER B N 1
ATOM 12024 C CA . SER B 1 714 ? -17.125 59.188 11.82 1 75.44 714 SER B CA 1
ATOM 12025 C C . SER B 1 714 ? -16.234 59.156 10.578 1 75.44 714 SER B C 1
ATOM 12027 O O . SER B 1 714 ? -16.438 58.344 9.672 1 75.44 714 SER B O 1
ATOM 12029 N N . ASP B 1 715 ? -15.281 60.062 10.508 1 72 715 ASP B N 1
ATOM 12030 C CA . ASP B 1 715 ? -14.438 60.156 9.32 1 72 715 ASP B CA 1
ATOM 12031 C C . ASP B 1 715 ? -13.594 58.906 9.141 1 72 715 ASP B C 1
ATOM 12033 O O . ASP B 1 715 ? -13.453 58.375 8.023 1 72 715 ASP B O 1
ATOM 12037 N N . THR B 1 716 ? -13.039 58.5 10.219 1 76.56 716 THR B N 1
ATOM 12038 C CA . THR B 1 716 ? -12.234 57.281 10.18 1 76.56 716 THR B CA 1
ATOM 12039 C C . THR B 1 716 ? -13.102 56.062 9.844 1 76.56 716 THR B C 1
ATOM 12041 O O . THR B 1 716 ? -12.695 55.188 9.062 1 76.56 716 THR B O 1
ATOM 12044 N N . ARG B 1 717 ? -14.242 55.969 10.414 1 80.06 717 ARG B N 1
ATOM 12045 C CA . ARG B 1 717 ? -15.188 54.875 10.148 1 80.06 717 ARG B CA 1
ATOM 12046 C C . ARG B 1 717 ? -15.602 54.844 8.688 1 80.06 717 ARG B C 1
ATOM 12048 O O . ARG B 1 717 ? -15.617 53.812 8.055 1 80.06 717 ARG B O 1
ATOM 12055 N N . ASN B 1 718 ? -15.914 56.094 8.219 1 77.44 718 ASN B N 1
ATOM 12056 C CA . ASN B 1 718 ? -16.344 56.188 6.824 1 77.44 718 ASN B CA 1
ATOM 12057 C C . ASN B 1 718 ? -15.227 55.781 5.863 1 77.44 718 ASN B C 1
ATOM 12059 O O . ASN B 1 718 ? -15.477 55.125 4.855 1 77.44 718 ASN B O 1
ATOM 12063 N N . ALA B 1 719 ? -14.094 56.125 6.152 1 78.75 719 ALA B N 1
ATOM 12064 C CA . ALA B 1 719 ? -12.938 55.781 5.324 1 78.75 719 ALA B CA 1
ATOM 12065 C C . ALA B 1 719 ? -12.719 54.281 5.316 1 78.75 719 ALA B C 1
ATOM 12067 O O . ALA B 1 719 ? -12.453 53.688 4.266 1 78.75 719 ALA B O 1
ATOM 12068 N N . LEU B 1 720 ? -12.82 53.75 6.426 1 81.31 720 LEU B N 1
ATOM 12069 C CA . LEU B 1 720 ? -12.633 52.312 6.539 1 81.31 720 LEU B CA 1
ATOM 12070 C C . LEU B 1 720 ? -13.812 51.562 5.93 1 81.31 720 LEU B C 1
ATOM 12072 O O . LEU B 1 720 ? -13.625 50.5 5.305 1 81.31 720 LEU B O 1
ATOM 12076 N N . GLU B 1 721 ? -14.953 52.094 6.117 1 80.56 721 GLU B N 1
ATOM 12077 C CA . GLU B 1 721 ? -16.141 51.5 5.496 1 80.56 721 GLU B CA 1
ATOM 12078 C C . GLU B 1 721 ? -16.062 51.562 3.975 1 80.56 721 GLU B C 1
ATOM 12080 O O . GLU B 1 721 ? -16.453 50.625 3.283 1 80.56 721 GLU B O 1
ATOM 12085 N N . ASP B 1 722 ? -15.555 52.656 3.529 1 77.19 722 ASP B N 1
ATOM 12086 C CA . ASP B 1 722 ? -15.352 52.812 2.092 1 77.19 722 ASP B CA 1
ATOM 12087 C C . ASP B 1 722 ? -14.297 51.844 1.576 1 77.19 722 ASP B C 1
ATOM 12089 O O . ASP B 1 722 ? -14.477 51.25 0.514 1 77.19 722 ASP B O 1
ATOM 12093 N N . GLU B 1 723 ? -13.305 51.719 2.326 1 80.12 723 GLU B N 1
ATOM 12094 C CA . GLU B 1 723 ? -12.273 50.75 1.957 1 80.12 723 GLU B CA 1
ATOM 12095 C C . GLU B 1 723 ? -12.812 49.344 1.974 1 80.12 723 GLU B C 1
ATOM 12097 O O . GLU B 1 723 ? -12.523 48.531 1.071 1 80.12 723 GLU B O 1
ATOM 12102 N N . TRP B 1 724 ? -13.547 49.031 2.932 1 82 724 TRP B N 1
ATOM 12103 C CA . TRP B 1 724 ? -14.18 47.719 3.074 1 82 724 TRP B CA 1
ATOM 12104 C C . TRP B 1 724 ? -15.117 47.438 1.905 1 82 724 TRP B C 1
ATOM 12106 O O . TRP B 1 724 ? -15.039 46.375 1.275 1 82 724 TRP B O 1
ATOM 12116 N N . ASN B 1 725 ? -15.953 48.406 1.605 1 77.44 725 ASN B N 1
ATOM 12117 C CA . ASN B 1 725 ? -17 48.25 0.601 1 77.44 725 ASN B CA 1
ATOM 12118 C C . ASN B 1 725 ? -16.438 48.312 -0.814 1 77.44 725 ASN B C 1
ATOM 12120 O O . ASN B 1 725 ? -16.938 47.656 -1.72 1 77.44 725 ASN B O 1
ATOM 12124 N N . SER B 1 726 ? -15.414 49.031 -1.01 1 73.38 726 SER B N 1
ATOM 12125 C CA . SER B 1 726 ? -14.883 49.25 -2.352 1 73.38 726 SER B CA 1
ATOM 12126 C C . SER B 1 726 ? -13.828 48.219 -2.717 1 73.38 726 SER B C 1
ATOM 12128 O O . SER B 1 726 ? -13.695 47.844 -3.885 1 73.38 726 SER B O 1
ATOM 12130 N N . PHE B 1 727 ? -13.094 47.75 -1.67 1 72.5 727 PHE B N 1
ATOM 12131 C CA . PHE B 1 727 ? -11.906 47 -2.037 1 72.5 727 PHE B CA 1
ATOM 12132 C C . PHE B 1 727 ? -11.883 45.656 -1.319 1 72.5 727 PHE B C 1
ATOM 12134 O O . PHE B 1 727 ? -11.797 44.594 -1.96 1 72.5 727 PHE B O 1
ATOM 12141 N N . VAL B 1 728 ? -12.047 45.656 -0.026 1 76.88 728 VAL B N 1
ATOM 12142 C CA . VAL B 1 728 ? -11.672 44.5 0.785 1 76.88 728 VAL B CA 1
ATOM 12143 C C . VAL B 1 728 ? -12.766 43.438 0.706 1 76.88 728 VAL B C 1
ATOM 12145 O O . VAL B 1 728 ? -12.477 42.25 0.645 1 76.88 728 VAL B O 1
ATOM 12148 N N . LYS B 1 729 ? -14 43.844 0.645 1 76.62 729 LYS B N 1
ATOM 12149 C CA . LYS B 1 729 ? -15.172 43 0.701 1 76.62 729 LYS B CA 1
ATOM 12150 C C . LYS B 1 729 ? -15.141 41.938 -0.412 1 76.62 729 LYS B C 1
ATOM 12152 O O . LYS B 1 729 ? -15.703 40.844 -0.264 1 76.62 729 LYS B O 1
ATOM 12157 N N . GLN B 1 730 ? -14.414 42.344 -1.37 1 71.69 730 GLN B N 1
ATOM 12158 C CA . GLN B 1 730 ? -14.383 41.469 -2.537 1 71.69 730 GLN B CA 1
ATOM 12159 C C . GLN B 1 730 ? -13.078 40.656 -2.59 1 71.69 730 GLN B C 1
ATOM 12161 O O . GLN B 1 730 ? -12.859 39.875 -3.516 1 71.69 730 GLN B O 1
ATOM 12166 N N . GLN B 1 731 ? -12.359 40.781 -1.64 1 67.75 731 GLN B N 1
ATOM 12167 C CA . GLN B 1 731 ? -11.031 40.188 -1.674 1 67.75 731 GLN B CA 1
ATOM 12168 C C . GLN B 1 731 ? -11.008 38.844 -0.952 1 67.75 731 GLN B C 1
ATOM 12170 O O . GLN B 1 731 ? -12.055 38.312 -0.593 1 67.75 731 GLN B O 1
ATOM 12175 N N . LYS B 1 732 ? -9.727 38.281 -1 1 71.44 732 LYS B N 1
ATOM 12176 C CA . LYS B 1 732 ? -9.508 36.969 -0.389 1 71.44 732 LYS B CA 1
ATOM 12177 C C . LYS B 1 732 ? -9.461 37.062 1.133 1 71.44 732 LYS B C 1
ATOM 12179 O O . LYS B 1 732 ? -9.414 38.188 1.684 1 71.44 732 LYS B O 1
ATOM 12184 N N . LYS B 1 733 ? -9.633 35.938 1.809 1 73.94 733 LYS B N 1
ATOM 12185 C CA . LYS B 1 733 ? -9.695 35.875 3.266 1 73.94 733 LYS B CA 1
ATOM 12186 C C . LYS B 1 733 ? -8.477 36.531 3.902 1 73.94 733 LYS B C 1
ATOM 12188 O O . LYS B 1 733 ? -8.602 37.219 4.93 1 73.94 733 LYS B O 1
ATOM 12193 N N . ALA B 1 734 ? -7.438 36.312 3.299 1 71.25 734 ALA B N 1
ATOM 12194 C CA . ALA B 1 734 ? -6.227 36.938 3.83 1 71.25 734 ALA B CA 1
ATOM 12195 C C . ALA B 1 734 ? -6.379 38.469 3.91 1 71.25 734 ALA B C 1
ATOM 12197 O O . ALA B 1 734 ? -5.934 39.094 4.879 1 71.25 734 ALA B O 1
ATOM 12198 N N . ASP B 1 735 ? -7.047 39.031 3.012 1 72.38 735 ASP B N 1
ATOM 12199 C CA . ASP B 1 735 ? -7.273 40.469 2.98 1 72.38 735 ASP B CA 1
ATOM 12200 C C . ASP B 1 735 ? -8.273 40.906 4.055 1 72.38 735 ASP B C 1
ATOM 12202 O O . ASP B 1 735 ? -8.133 41.969 4.652 1 72.38 735 ASP B O 1
ATOM 12206 N N . TYR B 1 736 ? -9.188 40.031 4.32 1 76.44 736 TYR B N 1
ATOM 12207 C CA . TYR B 1 736 ? -10.117 40.281 5.414 1 76.44 736 TYR B CA 1
ATOM 12208 C C . TYR B 1 736 ? -9.383 40.344 6.75 1 76.44 736 TYR B C 1
ATOM 12210 O O . TYR B 1 736 ? -9.641 41.219 7.566 1 76.44 736 TYR B O 1
ATOM 12218 N N . LEU B 1 737 ? -8.539 39.469 6.84 1 75.94 737 LEU B N 1
ATOM 12219 C CA . LEU B 1 737 ? -7.801 39.375 8.094 1 75.94 737 LEU B CA 1
ATOM 12220 C C . LEU B 1 737 ? -6.887 40.594 8.281 1 75.94 737 LEU B C 1
ATOM 12222 O O . LEU B 1 737 ? -6.801 41.125 9.383 1 75.94 737 LEU B O 1
ATOM 12226 N N . THR B 1 738 ? -6.25 40.969 7.23 1 75.31 738 THR B N 1
ATOM 12227 C CA . THR B 1 738 ? -5.414 42.188 7.266 1 75.31 738 THR B CA 1
ATOM 12228 C C . THR B 1 738 ? -6.25 43.406 7.582 1 75.31 738 THR B C 1
ATOM 12230 O O . THR B 1 738 ? -5.848 44.25 8.383 1 75.31 738 THR B O 1
ATOM 12233 N N . PHE B 1 739 ? -7.359 43.438 7.031 1 79.56 739 PHE B N 1
ATOM 12234 C CA . PHE B 1 739 ? -8.25 44.562 7.27 1 79.56 739 PHE B CA 1
ATOM 12235 C C . PHE B 1 739 ? -8.812 44.531 8.68 1 79.56 739 PHE B C 1
ATOM 12237 O O . PHE B 1 739 ? -8.93 45.562 9.344 1 79.56 739 PHE B O 1
ATOM 12244 N N . PHE B 1 740 ? -9.062 43.406 9.102 1 79.31 740 PHE B N 1
ATOM 12245 C CA . PHE B 1 740 ? -9.547 43.219 10.469 1 79.31 740 PHE B CA 1
ATOM 12246 C C . PHE B 1 740 ? -8.5 43.719 11.469 1 79.31 740 PHE B C 1
ATOM 12248 O O . PHE B 1 740 ? -8.836 44.438 12.422 1 79.31 740 PHE B O 1
ATOM 12255 N N . ALA B 1 741 ? -7.387 43.312 11.203 1 75 741 ALA B N 1
ATOM 12256 C CA . ALA B 1 741 ? -6.301 43.781 12.062 1 75 741 ALA B CA 1
ATOM 12257 C C . ALA B 1 741 ? -6.156 45.281 12 1 75 741 ALA B C 1
ATOM 12259 O O . ALA B 1 741 ? -5.926 45.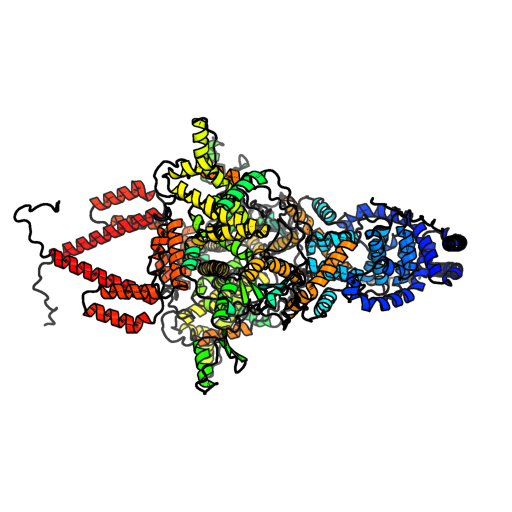938 13.023 1 75 741 ALA B O 1
ATOM 12260 N N . LYS B 1 742 ? -6.355 45.812 10.898 1 75.56 742 LYS B N 1
ATOM 12261 C CA . LYS B 1 742 ? -6.309 47.281 10.703 1 75.56 742 LYS B CA 1
ATOM 12262 C C . LYS B 1 742 ? -7.434 47.969 11.461 1 75.56 742 LYS B C 1
ATOM 12264 O O . LYS B 1 742 ? -7.203 48.969 12.148 1 75.56 742 LYS B O 1
ATOM 12269 N N . VAL B 1 743 ? -8.531 47.406 11.391 1 77.56 743 VAL B N 1
ATOM 12270 C CA . VAL B 1 743 ? -9.688 48 12.055 1 77.56 743 VAL B CA 1
ATOM 12271 C C . VAL B 1 743 ? -9.531 47.906 13.57 1 77.56 743 VAL B C 1
ATOM 12273 O O . VAL B 1 743 ? -9.836 48.844 14.297 1 77.56 743 VAL B O 1
ATOM 12276 N N . LYS B 1 744 ? -9.031 46.844 13.914 1 76 744 LYS B N 1
ATOM 12277 C CA . LYS B 1 744 ? -8.805 46.625 15.344 1 76 744 LYS B CA 1
ATOM 12278 C C . LYS B 1 744 ? -7.734 47.562 15.875 1 76 744 LYS B C 1
ATOM 12280 O O . LYS B 1 744 ? -7.871 48.125 16.984 1 76 744 LYS B O 1
ATOM 12285 N N . ASP B 1 745 ? -6.773 47.781 15.133 1 71.81 745 ASP B N 1
ATOM 12286 C CA . ASP B 1 745 ? -5.727 48.719 15.5 1 71.81 745 ASP B CA 1
ATOM 12287 C C . ASP B 1 745 ? -6.281 50.156 15.602 1 71.81 745 ASP B C 1
ATOM 12289 O O . ASP B 1 745 ? -5.934 50.906 16.531 1 71.81 745 ASP B O 1
ATOM 12293 N N . GLU B 1 746 ? -7.109 50.469 14.734 1 71.5 746 GLU B N 1
ATOM 12294 C CA . GLU B 1 746 ? -7.734 51.781 14.75 1 71.5 746 GLU B CA 1
ATOM 12295 C C . GLU B 1 746 ? -8.68 51.938 15.938 1 71.5 746 GLU B C 1
ATOM 12297 O O . GLU B 1 746 ? -8.719 53 16.578 1 71.5 746 GLU B O 1
ATOM 12302 N N . LEU B 1 747 ? -9.289 50.969 16.219 1 72.75 747 LEU B N 1
ATOM 12303 C CA . LEU B 1 747 ? -10.195 50.969 17.359 1 72.75 747 LEU B CA 1
ATOM 12304 C C . LEU B 1 747 ? -9.406 51.031 18.672 1 72.75 747 LEU B C 1
ATOM 12306 O O . LEU B 1 747 ? -9.773 51.781 19.578 1 72.75 747 LEU B O 1
ATOM 12310 N N . ASP B 1 748 ? -8.445 50.312 18.75 1 66.69 748 ASP B N 1
ATOM 12311 C CA . ASP B 1 748 ? -7.59 50.344 19.938 1 66.69 748 ASP B CA 1
ATOM 12312 C C . ASP B 1 748 ? -6.887 51.688 20.078 1 66.69 748 ASP B C 1
ATOM 12314 O O . ASP B 1 748 ? -6.742 52.219 21.188 1 66.69 748 ASP B O 1
ATOM 12318 N N . SER B 1 749 ? -6.559 52.281 19.078 1 64.69 749 SER B N 1
ATOM 12319 C CA . SER B 1 749 ? -5.969 53.594 19.078 1 64.69 749 SER B CA 1
ATOM 12320 C C . SER B 1 749 ? -6.988 54.656 19.516 1 64.69 749 SER B C 1
ATOM 12322 O O . SER B 1 749 ? -6.656 55.562 20.266 1 64.69 749 SER B O 1
ATOM 12324 N N . GLU B 1 750 ? -8.164 54.5 19.078 1 62.94 750 GLU B N 1
ATOM 12325 C CA . GLU B 1 750 ? -9.219 55.438 19.5 1 62.94 750 GLU B CA 1
ATOM 12326 C C . GLU B 1 750 ? -9.539 55.25 20.984 1 62.94 750 GLU B C 1
ATOM 12328 O O . GLU B 1 750 ? -9.75 56.25 21.688 1 62.94 750 GLU B O 1
ATOM 12333 N N . GLN B 1 751 ? -9.531 54.125 21.359 1 58.34 751 GLN B N 1
ATOM 12334 C CA . GLN B 1 751 ? -9.805 53.875 22.781 1 58.34 751 GLN B CA 1
ATOM 12335 C C . GLN B 1 751 ? -8.641 54.344 23.656 1 58.34 751 GLN B C 1
ATOM 12337 O O . GLN B 1 751 ? -8.844 54.812 24.766 1 58.34 751 GLN B O 1
ATOM 12342 N N . PHE B 1 752 ? -7.535 54.156 23.188 1 52.22 752 PHE B N 1
ATOM 12343 C CA . PHE B 1 752 ? -6.371 54.719 23.891 1 52.22 752 PHE B CA 1
ATOM 12344 C C . PHE B 1 752 ? -6.414 56.219 23.922 1 52.22 752 PHE B C 1
ATOM 12346 O O . PHE B 1 752 ? -6.137 56.844 24.953 1 52.22 752 PHE B O 1
ATOM 12353 N N . LEU B 1 753 ? -6.746 56.812 22.891 1 50.69 753 LEU B N 1
ATOM 12354 C CA . LEU B 1 753 ? -6.891 58.281 22.859 1 50.69 753 LEU B CA 1
ATOM 12355 C C . LEU B 1 753 ? -8.062 58.719 23.734 1 50.69 753 LEU B C 1
ATOM 12357 O O . LEU B 1 753 ? -7.98 59.75 24.406 1 50.69 753 LEU B O 1
ATOM 12361 N N . ALA B 1 754 ? -9.086 58 23.734 1 49.69 754 ALA B N 1
ATOM 12362 C CA . ALA B 1 754 ? -10.203 58.344 24.609 1 49.69 754 ALA B CA 1
ATOM 12363 C C . ALA B 1 754 ? -9.836 58.156 26.078 1 49.69 754 ALA B C 1
ATOM 12365 O O . ALA B 1 754 ? -10.266 58.938 26.922 1 49.69 754 ALA B O 1
ATOM 12366 N N . LYS B 1 755 ? -9.141 57.188 26.469 1 48.34 755 LYS B N 1
ATOM 12367 C CA . LYS B 1 755 ? -8.672 57.031 27.844 1 48.34 755 LYS B CA 1
ATOM 12368 C C . LYS B 1 755 ? -7.703 58.156 28.219 1 48.34 755 LYS B C 1
ATOM 12370 O O . LYS B 1 755 ? -7.703 58.625 29.359 1 48.34 755 LYS B O 1
ATOM 12375 N N . THR B 1 756 ? -6.902 58.469 27.328 1 44.03 756 THR B N 1
ATOM 12376 C CA . THR B 1 756 ? -6.02 59.594 27.656 1 44.03 756 THR B CA 1
ATOM 12377 C C . THR B 1 756 ? -6.816 60.906 27.781 1 44.03 756 THR B C 1
ATOM 12379 O O . THR B 1 756 ? -6.469 61.75 28.594 1 44.03 756 THR B O 1
ATOM 12382 N N . ASP B 1 757 ? -7.828 61.125 27.078 1 38.12 757 ASP B N 1
ATOM 12383 C CA . ASP B 1 757 ? -8.641 62.312 27.25 1 38.12 757 ASP B CA 1
ATOM 12384 C C . ASP B 1 757 ? -9.461 62.25 28.531 1 38.12 757 ASP B C 1
ATOM 12386 O O . ASP B 1 757 ? -9.703 63.281 29.172 1 38.12 757 ASP B O 1
ATOM 12390 N N . SER B 1 758 ? -9.961 61.094 28.922 1 36.34 758 SER B N 1
ATOM 12391 C CA . SER B 1 758 ? -10.688 61.062 30.188 1 36.34 758 SER B CA 1
ATOM 12392 C C . SER B 1 758 ? -9.742 61.219 31.375 1 36.34 758 SER B C 1
ATOM 12394 O O . SER B 1 758 ? -10.188 61.344 32.5 1 36.34 758 SER B O 1
ATOM 12396 N N . LEU B 1 759 ? -8.5 60.844 31.297 1 34.75 759 LEU B N 1
ATOM 12397 C CA . LEU B 1 759 ? -7.605 61.125 32.406 1 34.75 759 LEU B CA 1
ATOM 12398 C C . LEU B 1 759 ? -7.398 62.625 32.625 1 34.75 759 LEU B C 1
ATOM 12400 O O . LEU B 1 759 ? -6.797 63.031 33.594 1 34.75 759 LEU B O 1
ATOM 12404 N N . SER B 1 760 ? -7.535 63.406 31.641 1 31.39 760 SER B N 1
ATOM 12405 C CA . SER B 1 760 ? -7.262 64.812 31.938 1 31.39 760 SER B CA 1
ATOM 12406 C C . SER B 1 760 ? -8.328 65.375 32.875 1 31.39 760 SER B C 1
ATOM 12408 O O . SER B 1 760 ? -8.117 66.438 33.469 1 31.39 760 SER B O 1
ATOM 12410 N N . GLU B 1 761 ? -9.586 65.125 32.812 1 29.45 761 GLU B N 1
ATOM 12411 C CA . GLU B 1 761 ? -10.539 65.875 33.656 1 29.45 761 GLU B CA 1
ATOM 12412 C C . GLU B 1 761 ? -10.57 65.375 35.062 1 29.45 761 GLU B C 1
ATOM 12414 O O . GLU B 1 761 ? -11.445 65.688 35.875 1 29.45 761 GLU B O 1
ATOM 12419 N N . GLN B 1 762 ? -9.875 64.312 35.5 1 25.66 762 GLN B N 1
ATOM 12420 C CA . GLN B 1 762 ? -9.977 64 36.906 1 25.66 762 GLN B CA 1
ATOM 12421 C C . GLN B 1 762 ? -9.258 65.062 37.75 1 25.66 762 GLN B C 1
ATOM 12423 O O . GLN B 1 762 ? -8.078 65.375 37.531 1 25.66 762 GLN B O 1
ATOM 12428 N N . GLU B 1 763 ? -9.977 66.125 38.469 1 26.06 763 GLU B N 1
ATOM 12429 C CA . GLU B 1 763 ? -9.656 66.938 39.625 1 26.06 763 GLU B CA 1
ATOM 12430 C C . GLU B 1 763 ? -8.891 66.125 40.656 1 26.06 763 GLU B C 1
ATOM 12432 O O . GLU B 1 763 ? -9.133 64.938 40.812 1 26.06 763 GLU B O 1
ATOM 12437 N N . TYR B 1 764 ? -7.887 66.625 41.25 1 23.28 764 TYR B N 1
ATOM 12438 C CA . TYR B 1 764 ? -7.113 66 42.344 1 23.28 764 TYR B CA 1
ATOM 12439 C C . TYR B 1 764 ? -7.984 65.812 43.594 1 23.28 764 TYR B C 1
ATOM 12441 O O . TYR B 1 764 ? -8.984 66.5 43.75 1 23.28 764 TYR B O 1
ATOM 12449 N N . PRO B 1 765 ? -7.961 64.938 44.594 1 21.17 765 PRO B N 1
ATOM 12450 C CA . PRO B 1 765 ? -8.461 65.188 45.938 1 21.17 765 PRO B CA 1
ATOM 12451 C C . PRO B 1 765 ? -8.07 66.562 46.469 1 21.17 765 PRO B C 1
ATOM 12453 O O . PRO B 1 765 ? -6.918 67 46.312 1 21.17 765 PRO B O 1
ATOM 12456 N N . THR B 1 766 ? -8.656 67.875 46.75 1 24.98 766 THR B N 1
ATOM 12457 C CA . THR B 1 766 ? -9.273 68.312 48 1 24.98 766 THR B CA 1
ATOM 12458 C C . THR B 1 766 ? -9.93 67.188 48.75 1 24.98 766 THR B C 1
ATOM 12460 O O . THR B 1 766 ? -10.43 66.25 48.125 1 24.98 766 THR B O 1
ATOM 12463 N N . ASN B 1 767 ? -10.812 66.812 49.906 1 22.64 767 ASN B N 1
ATOM 12464 C CA . ASN B 1 767 ? -10.375 65.875 50.906 1 22.64 767 ASN B CA 1
ATOM 12465 C C . ASN B 1 767 ? -9.961 64.562 50.281 1 22.64 767 ASN B C 1
ATOM 12467 O O . ASN B 1 767 ? -10.258 64.312 49.125 1 22.64 767 ASN B O 1
ATOM 12471 N N . LEU B 1 768 ? -9.578 63.156 51.125 1 19.28 768 LEU B N 1
ATOM 12472 C CA . LEU B 1 768 ? -9.266 61.875 50.531 1 19.28 768 LEU B CA 1
ATOM 12473 C C . LEU B 1 768 ? -10.422 61.375 49.688 1 19.28 768 LEU B C 1
ATOM 12475 O O . LEU B 1 768 ? -11.25 60.594 50.125 1 19.28 768 LEU B O 1
ATOM 12479 N N . ALA B 1 769 ? -11.344 61.969 49.156 1 17.62 769 ALA B N 1
ATOM 12480 C CA . ALA B 1 769 ? -12.75 61.562 49.25 1 17.62 769 ALA B CA 1
ATOM 12481 C C . ALA B 1 769 ? -12.906 60.094 48.875 1 17.62 769 ALA B C 1
ATOM 12483 O O . ALA B 1 769 ? -12.375 59.625 47.875 1 17.62 769 ALA B O 1
ATOM 12484 N N . LEU B 1 770 ? -13.539 59.125 49.719 1 22.5 770 LEU B N 1
ATOM 12485 C CA . LEU B 1 770 ? -13.391 57.656 49.656 1 22.5 770 LEU B CA 1
ATOM 12486 C C . LEU B 1 770 ? -13.492 57.156 48.25 1 22.5 770 LEU B C 1
ATOM 12488 O O . LEU B 1 770 ? -14.266 57.656 47.438 1 22.5 770 LEU B O 1
ATOM 12492 N N . GLU B 1 771 ? -12.609 55.719 47.812 1 25.2 771 GLU B N 1
ATOM 12493 C CA . GLU B 1 771 ? -11.336 55.062 48.094 1 25.2 771 GLU B CA 1
ATOM 12494 C C . GLU B 1 771 ? -11.008 54.031 47 1 25.2 771 GLU B C 1
ATOM 12496 O O . GLU B 1 771 ? -9.844 53.688 46.812 1 25.2 771 GLU B O 1
ATOM 12501 N N . PRO B 1 772 ? -11.344 53.688 45.875 1 15.8 772 PRO B N 1
ATOM 12502 C CA . PRO B 1 772 ? -12.734 53.688 45.406 1 15.8 772 PRO B CA 1
ATOM 12503 C C . PRO B 1 772 ? -13.555 52.562 46 1 15.8 772 PRO B C 1
ATOM 12505 O O . PRO B 1 772 ? -13.25 51.375 45.75 1 15.8 772 PRO B O 1
ATOM 12508 N N . LEU B 1 773 ? -14.227 52.312 47.438 1 16.12 773 LEU B N 1
ATOM 12509 C CA . LEU B 1 773 ? -15.227 51.594 48.25 1 16.12 773 LEU B CA 1
ATOM 12510 C C . LEU B 1 773 ? -16.609 51.688 47.594 1 16.12 773 LEU B C 1
ATOM 12512 O O . LEU B 1 773 ? -17.625 51.688 48.281 1 16.12 773 LEU B O 1
ATOM 12516 N N . ILE B 1 774 ? -17.188 52.031 46.844 1 15.53 774 ILE B N 1
ATOM 12517 C CA . ILE B 1 774 ? -18.594 51.906 47.156 1 15.53 774 ILE B CA 1
ATOM 12518 C C . ILE B 1 774 ? -18.875 50.531 47.75 1 15.53 774 ILE B C 1
ATOM 12520 O O . ILE B 1 774 ? -18.281 49.531 47.344 1 15.53 774 ILE B O 1
ATOM 12524 N N . THR B 1 775 ? -19.75 50.406 49 1 16.88 775 THR B N 1
ATOM 12525 C CA . THR B 1 775 ? -20.812 49.469 49.344 1 16.88 775 THR B CA 1
ATOM 12526 C C . THR B 1 775 ? -21.547 49 4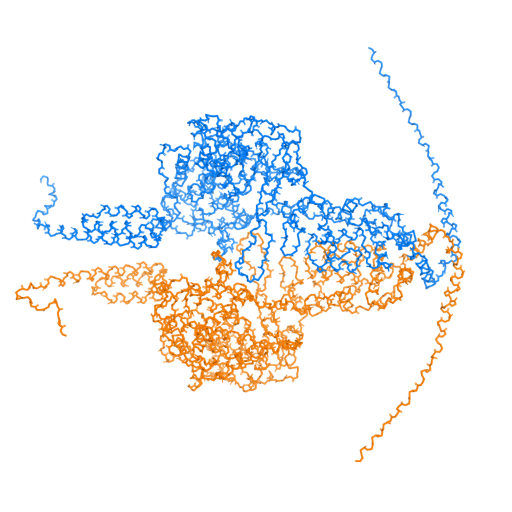8.094 1 16.88 775 THR B C 1
ATOM 12528 O O . THR B 1 775 ? -21.859 49.781 47.219 1 16.88 775 THR B O 1
#

pLDDT: mean 77.27, std 21.12, range [14.4, 97.38]